Protein AF-A0A0U5GLT9-F1 (afdb_monomer)

Secondary structure (DSSP, 8-state):
-------PPPPPSSEEEEEEEEEHHHHTTT-TTS-TTHHHHHHHHHHTT-EEEE-SSB--SS-SS--BEEETT--HHHHHHHHHHHGGG--SEEEEE--HHHHHHT-SGGGHHHHHHHHHHHHHHHSTT-EEEEEPPPP-SSSHHHHHHHHHHHHHHHHHHHHTT-SEEEE--TTT--GGGBSSSSPBPHHHHHHHHHHHHHHHHHHHHTT-----SSS---B---TTPPPPTTTTTT-EEEEEE--S----S-B--EEEEEEEEEEEEES--TTTEEEE--S-GGG--GGG--PEEEEEETTTEEEEE-B-SSS-B---EEE--SS---GGGEEEE-SSSSSSPEEEEE-TTS-EEEEEEEEEETTEEEEEEEEEEE----TT--TTTEEEE--SSSSSPEEEEE-TTS-EEEEEEESSSSSSSTTTT-EEEEEEEEE---S---GGGEEEE-SSSSSS-EEEEE-TT--EEEEE------TT------EEEEEEE---SSTTGGGTEEEE--S--STTPPEEEEEEEEEEEE-TTSSEEEEEEEEEEEE--B-SS--GGGGEEEE-SSSSSSPEEEEE-TT-EEEEEEE-SSTT-EEEEEEEEEE--S-GGGEEEE-SSSSSSPEEEEE-TTT--EEEEEE--BTTTTB--EEEEEE--TT---TT-B-SSTT-BSEEEE-SSSSSS-EEEEE-TTS-EEEEEE-STT-EEEEEEEE---S--GGGS-GGGGB--TT-S------SS-----S---PPPEEEE-TTT--EEEEEEEEEPPTT--BTTBSEEEEEPSS-SB--SS-GGGEE---TTSSSS--EEEE-TTT-EEEEE----TTTTSBPPPPSS-TTS-----S--PPPP-----EEEEEESHHHHTTTS--PBP-SSS-TTSTT--BTTSHHHHHHHS-GGGTT--EEE---TT--GGGGTS-SSS--HHHHHHHTTHHHHEEEEEEE-STTTTTHHHHHIIIIIS---HHHHHHHHHHHHHHHT-HHHHHHHHHHHHHHHHHHHHHHHHTT----EEEEEPPPP-B--SSSTTTT--SSSSS---HHHHHHHHHHHHHHHHHHHHHHHHHHTSTTS--SEEEE--GGGGTTSSBT-TT--TTTSSS-------

Radius of gyration: 44.69 Å; Cα contacts (8 Å, |Δi|>4): 2788; chains: 1; bounding box: 114×71×131 Å

Organism: Aspergillus calidoustus (NCBI:txid454130)

Mean predicted aligned error: 18.17 Å

Foldseek 3Di:
DDDDDDFQDAADPAAQAEAQFEACQSQQPPEPFRQQLNQQLVLQCLLNRHHYAYFFLDATGPFFRRHYHYHYLDALQRSLLRVLLTCLLQGLEYEDDHHVSCQLVVNPLVCLLVSNLVSVVVSCVSRPLRAYEYEQAAAFQRGRLSSLSSSVSVVVSQVVCVVVVHRYFYLYRHQQDDPVQPPHRGYGYSSSSLSSSVSVNLRVVVSVVVVSGDHGPDPDWFHGDDQFDAFAAPFLVVDWFFAAPFDFDFQAAWDWDWDFPFWFDKDKDQDDQLLFKAWWQQAAVVPDALLFTFTWIKGQDQVPAIWTFPAPQARDTHDIDGACLVDRADSLQWDWFQAQQPNTIWTWGQDFLGWIWTWDWPHDDVRHTDTHTPGTQGDRPDDPFGSLQWAWWAQQFSRHIWTWGADQQGFIWIWDFAFNARGQDVVRRHNTHTQGGLDDGPRPGDSLQWHFFQQAQQRGTWIWGQDQQRWIWTWDFAQAKDAQHRRGPTHGPGTNGPGNRDGNQSSQWHWIQRHDEDSRGTKIWGFDWAWPAADVVRRIMIITTTRIIHIHMHTPSAAQQLQWDWAQQALSLFTWIWGADQQGWIFTFAFSSDPNHGPPHTDTQDGDRHGPLQWAWAAQPQPRHTWIWGADQQWRFIWIWDWDQDPVVRHTDTDTDGGFQQNDTERQGAGSGSQRGQWFWADAALSRHTWTWGAHQQGFIWTWGRPDGNDTHGQGTADGGPRDGRSLQENQLGHYDLQPADDDDDPDDDDDDSDDPSHHWHKGAAQRGRQIWIWDWPHADDPPDDDVNHRTDTHTDPGGSYGGPIGSNQWHFTRSSSSSHTWIKGQRGNRRGMMTSGSGDPPSIHHHTDRPDDSSDNSDSPPPSASDDDDQDFAEEEEEECQQLAAQLAADQDADPQHVPSQQVRGCSGPQNVVCVVDPRNPPHHYHYNYGYLDALCLCPDCDVHHRVPVVCLVVVVLQRHQEYEYEHDCNVLPVVQLCVAQAPDADDPVSNVVSLVSSVVLLPDPVSLVSLLVSVQVVQSSSQSSNVSVVHHAYAYEYEQDAQQADQPDQQQQQPGHHDHDGCGSVNSVSSRVSSVSVLVSNVVSQVVNLPPNSHGHRYHYDYCHVVCVVQHDPDDPDHPVSHSDNNPDDPD

pLDDT: mean 83.22, std 15.91, range [21.92, 98.5]

Structure (mmCIF, N/CA/C/O backbone):
data_AF-A0A0U5GLT9-F1
#
_entry.id   AF-A0A0U5GLT9-F1
#
loop_
_atom_site.group_PDB
_atom_site.id
_atom_site.type_symbol
_atom_site.label_atom_id
_atom_site.label_alt_id
_atom_site.label_comp_id
_atom_site.label_asym_id
_atom_site.label_entity_id
_atom_site.label_seq_id
_atom_site.pdbx_PDB_ins_code
_atom_site.Cartn_x
_atom_site.Cartn_y
_atom_site.Cartn_z
_atom_site.occupancy
_atom_site.B_iso_or_equiv
_atom_site.auth_seq_id
_atom_site.auth_comp_id
_atom_site.auth_asym_id
_atom_site.auth_atom_id
_atom_site.pdbx_PDB_model_num
ATOM 1 N N . MET A 1 1 ? -8.173 -31.165 63.474 1.00 35.00 1 MET A N 1
ATOM 2 C CA . MET A 1 1 ? -7.599 -31.506 62.150 1.00 35.00 1 MET A CA 1
ATOM 3 C C . MET A 1 1 ? -6.670 -30.374 61.739 1.00 35.00 1 MET A C 1
ATOM 5 O O . MET A 1 1 ? -6.912 -29.255 62.174 1.00 35.00 1 MET A O 1
ATOM 9 N N . ALA A 1 2 ? -5.598 -30.648 60.994 1.00 28.53 2 ALA A N 1
ATOM 10 C CA . ALA A 1 2 ? -4.694 -29.594 60.529 1.00 28.53 2 ALA A CA 1
ATOM 11 C C . ALA A 1 2 ? -5.322 -28.834 59.350 1.00 28.53 2 ALA A C 1
ATOM 13 O O . ALA A 1 2 ? -5.923 -29.456 58.476 1.00 28.53 2 ALA A O 1
ATOM 14 N N . LEU A 1 3 ? -5.183 -27.508 59.335 1.00 31.61 3 LEU A N 1
ATOM 15 C CA . LEU A 1 3 ? -5.606 -26.673 58.211 1.00 31.61 3 LEU A CA 1
ATOM 16 C C . LEU A 1 3 ? -4.652 -26.891 57.033 1.00 31.61 3 LEU A C 1
ATOM 18 O O . LEU A 1 3 ? -3.442 -26.699 57.164 1.00 31.61 3 LEU A O 1
ATOM 22 N N . TRP A 1 4 ? -5.200 -27.289 55.887 1.00 27.23 4 TRP A N 1
ATOM 23 C CA . TRP A 1 4 ? -4.449 -27.386 54.641 1.00 27.23 4 TRP A CA 1
ATOM 24 C C . TRP A 1 4 ? -4.250 -25.972 54.091 1.00 27.23 4 TRP A C 1
ATOM 26 O O . TRP A 1 4 ? -5.221 -25.312 53.725 1.00 27.23 4 TRP A O 1
ATOM 36 N N . LYS A 1 5 ? -3.004 -25.486 54.061 1.00 27.94 5 LYS A N 1
ATOM 37 C CA . LYS A 1 5 ? -2.667 -24.307 53.257 1.00 27.94 5 LYS A CA 1
ATOM 38 C C . LYS A 1 5 ? -2.702 -24.725 51.784 1.00 27.94 5 LYS A C 1
ATOM 40 O O . LYS A 1 5 ? -1.971 -25.660 51.448 1.00 27.94 5 LYS A O 1
ATOM 45 N N . PRO A 1 6 ? -3.473 -24.057 50.911 1.00 33.41 6 PRO A N 1
ATOM 46 C CA . PRO A 1 6 ? -3.275 -24.199 49.478 1.00 33.41 6 PRO A CA 1
ATOM 47 C C . PRO A 1 6 ? -1.854 -23.743 49.128 1.00 33.41 6 PRO A C 1
ATOM 49 O O . PRO A 1 6 ? -1.388 -22.717 49.627 1.00 33.41 6 PRO A O 1
ATOM 52 N N . GLY A 1 7 ? -1.166 -24.506 48.281 1.00 35.19 7 GLY A N 1
ATOM 53 C CA . GLY A 1 7 ? -0.132 -23.924 47.426 1.00 35.19 7 GLY A CA 1
ATOM 54 C C . GLY A 1 7 ? -0.785 -23.180 46.252 1.00 35.19 7 GLY A C 1
ATOM 55 O O . GLY A 1 7 ? -2.015 -23.214 46.134 1.00 35.19 7 GLY A O 1
ATOM 56 N N . PRO A 1 8 ? 0.004 -22.557 45.359 1.00 40.41 8 PRO A N 1
ATOM 57 C CA . PRO A 1 8 ? -0.524 -22.091 44.079 1.00 40.41 8 PRO A CA 1
ATOM 58 C C . PRO A 1 8 ? -1.245 -23.242 43.361 1.00 40.41 8 PRO A C 1
ATOM 60 O O . PRO A 1 8 ? -0.797 -24.395 43.405 1.00 40.41 8 PRO A O 1
ATOM 63 N N . ARG A 1 9 ? -2.389 -22.940 42.734 1.00 54.72 9 ARG A N 1
ATOM 64 C CA . ARG A 1 9 ? -3.133 -23.918 41.925 1.00 54.72 9 ARG A CA 1
ATOM 65 C C . ARG A 1 9 ? -2.285 -24.372 40.730 1.00 54.72 9 ARG A C 1
ATOM 67 O O . ARG A 1 9 ? -1.346 -23.693 40.321 1.00 54.72 9 ARG A O 1
ATOM 74 N N . ALA A 1 10 ? -2.620 -25.538 40.179 1.00 55.78 10 ALA A N 1
ATOM 75 C CA . ALA A 1 10 ? -2.055 -25.962 38.902 1.00 55.78 10 ALA A CA 1
ATOM 76 C C . ALA A 1 10 ? -2.399 -24.925 37.819 1.00 55.78 10 ALA A C 1
ATOM 78 O O . ALA A 1 10 ? -3.479 -24.339 37.859 1.00 55.78 10 ALA A O 1
ATOM 79 N N . ALA A 1 11 ? -1.478 -24.697 36.881 1.00 65.00 11 ALA A N 1
ATOM 80 C CA . ALA A 1 11 ? -1.691 -23.733 35.810 1.00 65.00 11 ALA A CA 1
ATOM 81 C C . ALA A 1 11 ? -2.853 -24.167 34.904 1.00 65.00 11 ALA A C 1
ATOM 83 O O . ALA A 1 11 ? -2.929 -25.331 34.501 1.00 65.00 11 ALA A O 1
ATOM 84 N N . GLU A 1 12 ? -3.733 -23.223 34.582 1.00 78.44 12 GLU A N 1
ATOM 85 C CA . GLU A 1 12 ? -4.869 -23.455 33.695 1.00 78.44 12 GLU A CA 1
ATOM 86 C C . GLU A 1 12 ? -4.432 -23.659 32.240 1.00 78.44 12 GLU A C 1
ATOM 88 O O . GLU A 1 12 ? -3.378 -23.198 31.796 1.00 78.44 12 GLU A O 1
ATOM 93 N N . SER A 1 13 ? -5.258 -24.387 31.488 1.00 72.38 13 SER A N 1
ATOM 94 C CA . SER A 1 13 ? -4.869 -24.953 30.184 1.00 72.38 13 SER A CA 1
ATOM 95 C C . SER A 1 13 ? -4.746 -23.956 29.019 1.00 72.38 13 SER A C 1
ATOM 97 O O . SER A 1 13 ? -4.311 -24.357 27.941 1.00 72.38 13 SER A O 1
ATOM 99 N N . PHE A 1 14 ? -5.112 -22.682 29.206 1.00 78.62 14 PHE A N 1
ATOM 100 C CA . PHE A 1 14 ? -5.028 -21.631 28.184 1.00 78.62 14 PHE A CA 1
ATOM 101 C C . PHE A 1 14 ? -4.945 -20.218 28.790 1.00 78.62 14 PHE A C 1
ATOM 103 O O . PHE A 1 14 ? -5.302 -19.993 29.948 1.00 78.62 14 PHE A O 1
ATOM 110 N N . THR A 1 15 ? -4.512 -19.247 27.981 1.00 81.00 15 THR A N 1
ATOM 111 C CA . THR A 1 15 ? -4.434 -17.822 28.352 1.00 81.00 15 THR A CA 1
ATOM 112 C C . THR A 1 15 ? -5.790 -17.121 28.309 1.00 81.00 15 THR A C 1
ATOM 114 O O . THR A 1 15 ? -6.512 -17.181 27.311 1.00 81.00 15 THR A O 1
ATOM 117 N N . LEU A 1 16 ? -6.110 -16.376 29.370 1.00 86.75 16 LEU A N 1
ATOM 118 C CA . LEU A 1 16 ? -7.156 -15.358 29.349 1.00 86.75 16 LEU A CA 1
ATOM 119 C C . LEU A 1 16 ? -6.616 -14.114 28.639 1.00 86.75 16 LEU A C 1
ATOM 121 O O . LEU A 1 16 ? -5.822 -13.357 29.199 1.00 86.75 16 LEU A O 1
ATOM 125 N N . ARG A 1 17 ? -7.052 -13.910 27.397 1.00 86.50 17 ARG A N 1
ATOM 126 C CA . ARG A 1 17 ? -6.839 -12.682 26.640 1.00 86.50 17 ARG A CA 1
ATOM 127 C C . ARG A 1 17 ? -7.994 -11.732 26.930 1.00 86.50 17 ARG A C 1
ATOM 129 O O . ARG A 1 17 ? -9.075 -11.858 26.354 1.00 86.50 17 ARG A O 1
ATOM 136 N N . ILE A 1 18 ? -7.763 -10.830 27.876 1.00 92.75 18 ILE A N 1
ATOM 137 C CA . ILE A 1 18 ? -8.795 -9.972 28.456 1.00 92.75 18 ILE A CA 1
ATOM 138 C C . ILE A 1 18 ? -8.771 -8.614 27.757 1.00 92.75 18 ILE A C 1
ATOM 140 O O . ILE A 1 18 ? -7.726 -7.978 27.713 1.00 92.75 18 ILE A O 1
ATOM 144 N N . LEU A 1 19 ? -9.916 -8.142 27.261 1.00 93.50 19 LEU A N 1
ATOM 145 C CA . LEU A 1 19 ? -10.110 -6.768 26.781 1.00 93.50 19 LEU A CA 1
ATOM 146 C C . LEU A 1 19 ? -10.886 -5.958 27.836 1.00 93.50 19 LEU A C 1
ATOM 148 O O . LEU A 1 19 ? -12.110 -6.099 27.919 1.00 93.50 19 LEU A O 1
ATOM 152 N N . PRO A 1 20 ? -10.226 -5.113 28.652 1.00 96.94 20 PRO A N 1
ATOM 153 C CA . PRO A 1 20 ? -10.898 -4.126 29.488 1.00 96.94 20 PRO A CA 1
ATOM 154 C C . PRO A 1 20 ? -11.424 -2.994 28.596 1.00 96.94 20 PRO A C 1
ATOM 156 O O . PRO A 1 20 ? -10.650 -2.149 28.154 1.00 96.94 20 PRO A O 1
ATOM 159 N N . LEU A 1 21 ? -12.730 -2.972 28.328 1.00 97.38 21 LEU A N 1
ATOM 160 C CA . LEU A 1 21 ? -13.410 -2.029 27.436 1.00 97.38 21 LEU A CA 1
ATOM 161 C C . LEU A 1 21 ? -14.238 -1.009 28.234 1.00 97.38 21 LEU A C 1
ATOM 163 O O . LEU A 1 21 ? -14.984 -1.368 29.151 1.00 97.38 21 LEU A O 1
ATOM 167 N N . GLY A 1 22 ? -14.129 0.280 27.914 1.00 96.62 22 GLY A N 1
ATOM 168 C CA . GLY A 1 22 ? -14.911 1.308 28.597 1.00 96.62 22 GLY A CA 1
ATOM 169 C C . GLY A 1 22 ? -14.355 2.723 28.515 1.00 96.62 22 GLY A C 1
ATOM 170 O O . GLY A 1 22 ? -13.740 3.124 27.531 1.00 96.62 22 GLY A O 1
ATOM 171 N N . ALA A 1 23 ? -14.585 3.484 29.585 1.00 93.69 23 ALA A N 1
ATOM 172 C CA . ALA A 1 23 ? -14.160 4.877 29.697 1.00 93.69 23 ALA A CA 1
ATOM 173 C C . ALA A 1 23 ? -13.029 5.083 30.735 1.00 93.69 23 ALA A C 1
ATOM 175 O O . ALA A 1 23 ? -12.258 4.166 31.021 1.00 93.69 23 ALA A O 1
ATOM 176 N N . SER A 1 24 ? -12.947 6.276 31.336 1.00 93.94 24 SER A N 1
ATOM 177 C CA . SER A 1 24 ? -11.964 6.671 32.366 1.00 93.94 24 SER A CA 1
ATOM 178 C C . SER A 1 24 ? -11.866 5.712 33.565 1.00 93.94 24 SER A C 1
ATOM 180 O O . SER A 1 24 ? -10.784 5.533 34.121 1.00 93.94 24 SER A O 1
ATOM 182 N N . ILE A 1 25 ? -12.965 5.052 33.946 1.00 96.44 25 ILE A N 1
ATOM 183 C CA . ILE A 1 25 ? -12.988 4.042 35.022 1.00 96.44 25 ILE A CA 1
ATOM 184 C C . ILE A 1 25 ? -12.259 2.749 34.591 1.00 96.44 25 ILE A C 1
ATOM 186 O O . ILE A 1 25 ? -11.586 2.116 35.401 1.00 96.44 25 ILE A O 1
ATOM 190 N N . THR A 1 26 ? -12.332 2.372 33.310 1.00 96.44 26 THR A N 1
ATOM 191 C CA . THR A 1 26 ? -11.579 1.235 32.747 1.00 96.44 26 THR A CA 1
ATOM 192 C C . THR A 1 26 ? -10.105 1.572 32.533 1.00 96.44 26 THR A C 1
ATOM 194 O O . THR A 1 26 ? -9.247 0.718 32.741 1.00 96.44 26 THR A O 1
ATOM 197 N N . GLU A 1 27 ? -9.787 2.816 32.175 1.00 90.06 27 GLU A N 1
ATOM 198 C CA . GLU A 1 27 ? -8.405 3.306 32.179 1.00 90.06 27 GLU A CA 1
ATOM 199 C C . GLU A 1 27 ? -7.783 3.234 33.584 1.00 90.06 27 GLU A C 1
ATOM 201 O O . GLU A 1 27 ? -6.664 2.746 33.731 1.00 90.06 27 GLU A O 1
ATOM 206 N N . GLY A 1 28 ? -8.527 3.652 34.614 1.00 92.06 28 GLY A N 1
ATOM 207 C CA . GLY A 1 28 ? -8.044 3.759 35.993 1.00 92.06 28 GLY A CA 1
ATOM 208 C C . GLY A 1 28 ? -7.800 5.198 36.452 1.00 92.06 28 GLY A C 1
ATOM 209 O O . GLY A 1 28 ? -6.969 5.435 37.331 1.00 92.06 28 GLY A O 1
ATOM 210 N N . TYR A 1 29 ? -8.503 6.170 35.865 1.00 91.19 29 TYR A N 1
ATOM 211 C CA . TYR A 1 29 ? -8.381 7.585 36.210 1.00 91.19 29 TYR A CA 1
ATOM 212 C C . TYR A 1 29 ? -8.633 7.838 37.711 1.00 91.19 29 TYR A C 1
ATOM 214 O O . TYR A 1 29 ? -9.464 7.178 38.336 1.00 91.19 29 TYR A O 1
ATOM 222 N N . LEU A 1 30 ? -7.877 8.782 38.279 1.00 89.56 30 LEU A N 1
ATOM 223 C CA . LEU A 1 30 ? -7.753 9.098 39.713 1.00 89.56 30 LEU A CA 1
ATOM 224 C C . LEU A 1 30 ? -7.191 8.002 40.647 1.00 89.56 30 LEU A C 1
ATOM 226 O O . LEU A 1 30 ? -6.894 8.334 41.793 1.00 89.56 30 LEU A O 1
ATOM 230 N N . SER A 1 31 ? -6.944 6.764 40.194 1.00 92.06 31 SER A N 1
ATOM 231 C CA . SER A 1 31 ? -6.173 5.799 41.006 1.00 92.06 31 SER A CA 1
ATOM 232 C C . SER A 1 31 ? -4.718 6.244 41.181 1.00 92.06 31 SER A C 1
ATOM 234 O O . SER A 1 31 ? -4.129 6.828 40.266 1.00 92.06 31 SER A O 1
ATOM 236 N N . SER A 1 32 ? -4.114 5.953 42.336 1.00 89.00 32 SER A N 1
ATOM 237 C CA . SER A 1 32 ? -2.774 6.456 42.684 1.00 89.00 32 SER A CA 1
ATOM 238 C C . SER A 1 32 ? -1.643 5.905 41.810 1.00 89.00 32 SER A C 1
ATOM 240 O O . SER A 1 32 ? -0.607 6.558 41.679 1.00 89.00 32 SER A O 1
ATOM 242 N N . ASP A 1 33 ? -1.839 4.745 41.173 1.00 82.50 33 ASP A N 1
ATOM 243 C CA . ASP A 1 33 ? -0.894 4.165 40.212 1.00 82.50 33 ASP A CA 1
ATOM 244 C C . ASP A 1 33 ? -1.360 4.238 38.744 1.00 82.50 33 ASP A C 1
ATOM 246 O O . ASP A 1 33 ? -0.608 3.860 37.841 1.00 82.50 33 ASP A O 1
ATOM 250 N N . GLY A 1 34 ? -2.558 4.772 38.485 1.00 86.00 34 GLY A N 1
ATOM 251 C CA . GLY A 1 34 ? -3.136 4.939 37.149 1.00 86.00 34 GLY A CA 1
ATOM 252 C C . GLY A 1 34 ? -3.635 3.652 36.479 1.00 86.00 34 GLY A C 1
ATOM 253 O O . GLY A 1 34 ? -3.912 3.683 35.283 1.00 86.00 34 GLY A O 1
ATOM 254 N N . THR A 1 35 ? -3.721 2.522 37.192 1.00 85.75 35 THR A N 1
ATOM 255 C CA . THR A 1 35 ? -4.189 1.230 36.636 1.00 85.75 35 THR A CA 1
ATOM 256 C C . THR A 1 35 ? -5.628 0.870 37.018 1.00 85.75 35 THR A C 1
ATOM 258 O O . THR A 1 35 ? -6.233 -0.025 36.415 1.00 85.75 35 THR A O 1
ATOM 261 N N . GLY A 1 36 ? -6.196 1.554 38.016 1.00 93.25 36 GLY A N 1
ATOM 262 C CA . GLY A 1 36 ? -7.536 1.287 38.529 1.00 93.25 36 GLY A CA 1
ATOM 263 C C . GLY A 1 36 ? -7.689 -0.146 39.041 1.00 93.25 36 GLY A C 1
ATOM 264 O O . GLY A 1 36 ? -6.927 -0.618 39.883 1.00 93.25 36 GLY A O 1
ATOM 265 N N . TYR A 1 37 ? -8.693 -0.865 38.535 1.00 95.25 37 TYR A N 1
ATOM 266 C CA . TYR A 1 37 ? -8.930 -2.259 38.926 1.00 95.25 37 TYR A CA 1
ATOM 267 C C . TYR A 1 37 ? -7.994 -3.263 38.230 1.00 95.25 37 TYR A C 1
ATOM 269 O O . TYR A 1 37 ? -7.863 -4.396 38.701 1.00 95.25 37 TYR A O 1
ATOM 277 N N . ARG A 1 38 ? -7.375 -2.890 37.097 1.00 94.38 38 ARG A N 1
ATOM 278 C CA . ARG A 1 38 ? -6.793 -3.841 36.128 1.00 94.38 38 ARG A CA 1
ATOM 279 C C . ARG A 1 38 ? -5.631 -4.643 36.718 1.00 94.38 38 ARG A C 1
ATOM 281 O O . ARG A 1 38 ? -5.591 -5.864 36.569 1.00 94.38 38 ARG A O 1
ATOM 288 N N . LYS A 1 39 ? -4.752 -3.982 37.471 1.00 89.69 39 LYS A N 1
ATOM 289 C CA . LYS A 1 39 ? -3.582 -4.587 38.127 1.00 89.69 39 LYS A CA 1
ATOM 290 C C . LYS A 1 39 ? -3.950 -5.592 39.214 1.00 89.69 39 LYS A C 1
ATOM 292 O O . LYS A 1 39 ? -3.444 -6.712 39.218 1.00 89.69 39 LYS A O 1
ATOM 297 N N . LEU A 1 40 ? -4.870 -5.220 40.106 1.00 91.38 40 LEU A N 1
ATOM 298 C CA . LEU A 1 40 ? -5.331 -6.097 41.187 1.00 91.38 40 LEU A CA 1
ATOM 299 C C . LEU A 1 40 ? -6.128 -7.294 40.648 1.00 91.38 40 LEU A C 1
ATOM 301 O O . LEU A 1 40 ? -5.962 -8.409 41.139 1.00 91.38 40 LEU A O 1
ATOM 305 N N . LEU A 1 41 ? -6.933 -7.082 39.601 1.00 93.94 41 LEU A N 1
ATOM 306 C CA . LEU A 1 41 ? -7.627 -8.156 38.893 1.00 93.94 41 LEU A CA 1
ATOM 307 C C . LEU A 1 41 ? -6.636 -9.134 38.244 1.00 93.94 41 LEU A C 1
ATOM 309 O O . LEU A 1 41 ? -6.763 -10.344 38.435 1.00 93.94 41 LEU A O 1
ATOM 313 N N . ARG A 1 42 ? -5.619 -8.626 37.528 1.00 89.06 42 ARG A N 1
ATOM 314 C CA . ARG A 1 42 ? -4.577 -9.466 36.919 1.00 89.06 42 ARG A CA 1
ATOM 315 C C . ARG A 1 42 ? -3.831 -10.282 37.972 1.00 89.06 42 ARG A C 1
ATOM 317 O O . ARG A 1 42 ? -3.717 -11.494 37.813 1.00 89.06 42 ARG A O 1
ATOM 324 N N . ALA A 1 43 ? -3.386 -9.651 39.059 1.00 84.56 43 ALA A N 1
ATOM 325 C CA . ALA A 1 43 ? -2.700 -10.337 40.153 1.00 84.56 43 ALA A CA 1
ATOM 326 C C . ALA A 1 43 ? -3.549 -11.478 40.748 1.00 84.56 43 ALA A C 1
ATOM 328 O O . ALA A 1 43 ? -3.034 -12.572 40.967 1.00 84.56 43 ALA A O 1
ATOM 329 N N . GLN A 1 44 ? -4.860 -11.272 40.934 1.00 89.44 44 GLN A N 1
ATOM 330 C CA . GLN A 1 44 ? -5.749 -12.310 41.467 1.00 89.44 44 GLN A CA 1
ATOM 331 C C . GLN A 1 44 ? -5.901 -13.498 40.507 1.00 89.44 44 GLN A C 1
ATOM 333 O O . GLN A 1 44 ? -5.864 -14.650 40.941 1.00 89.44 44 GLN A O 1
ATOM 338 N N . LEU A 1 45 ? -6.042 -13.227 39.205 1.00 89.50 45 LEU A N 1
ATOM 339 C CA . LEU A 1 45 ? -6.142 -14.255 38.166 1.00 89.50 45 LEU A CA 1
ATOM 340 C C . LEU A 1 45 ? -4.848 -15.082 38.067 1.00 89.50 45 LEU A C 1
ATOM 342 O O . LEU A 1 45 ? -4.918 -16.310 38.004 1.00 89.50 45 LEU A O 1
ATOM 346 N N . ARG A 1 46 ? -3.679 -14.427 38.137 1.00 83.25 46 ARG A N 1
ATOM 347 C CA . ARG A 1 46 ? -2.362 -15.090 38.185 1.00 83.25 46 ARG A CA 1
ATOM 348 C C . ARG A 1 46 ? -2.214 -15.962 39.428 1.00 83.25 46 ARG A C 1
ATOM 350 O O . ARG A 1 46 ? -1.866 -17.134 39.304 1.00 83.25 46 ARG A O 1
ATOM 357 N N . HIS A 1 47 ? -2.564 -15.438 40.605 1.00 79.38 47 HIS A N 1
ATOM 358 C CA . HIS A 1 47 ? -2.552 -16.193 41.862 1.00 79.38 47 HIS A CA 1
ATOM 359 C C . HIS A 1 47 ? -3.464 -17.434 41.824 1.00 79.38 47 HIS A C 1
ATOM 361 O O . HIS A 1 47 ? -3.150 -18.479 42.396 1.00 79.38 47 HIS A O 1
ATOM 367 N N . ALA A 1 48 ? -4.582 -17.347 41.099 1.00 81.56 48 ALA A N 1
ATOM 368 C CA . ALA A 1 48 ? -5.515 -18.451 40.913 1.00 81.56 48 ALA A CA 1
ATOM 369 C C . ALA A 1 48 ? -5.063 -19.526 39.902 1.00 81.56 48 ALA A C 1
ATOM 371 O O . ALA A 1 48 ? -5.720 -20.566 39.836 1.00 81.56 48 ALA A O 1
ATOM 372 N N . GLY A 1 49 ? -3.973 -19.303 39.156 1.00 77.81 49 GLY A N 1
ATOM 373 C CA . GLY A 1 49 ? -3.400 -20.255 38.192 1.00 77.81 49 GLY A CA 1
ATOM 374 C C . GLY A 1 49 ? -3.590 -19.905 36.709 1.00 77.81 49 GLY A C 1
ATOM 375 O O . GLY A 1 49 ? -3.158 -20.679 35.855 1.00 77.81 49 GLY A O 1
ATOM 376 N N . TRP A 1 50 ? -4.201 -18.767 36.362 1.00 82.62 50 TRP A N 1
ATOM 377 C CA . TRP A 1 50 ? -4.411 -18.386 34.959 1.00 82.62 50 TRP A CA 1
ATOM 378 C C . TRP A 1 50 ? -3.165 -17.772 34.313 1.00 82.62 50 TRP A C 1
ATOM 380 O O . TRP A 1 50 ? -2.518 -16.897 34.888 1.00 82.62 50 TRP A O 1
ATOM 390 N N . LYS A 1 51 ? -2.901 -18.130 33.052 1.00 77.69 51 LYS A N 1
ATOM 391 C CA . LYS A 1 51 ? -2.172 -17.247 32.129 1.00 77.69 51 LYS A CA 1
ATOM 392 C C . LYS A 1 51 ? -3.068 -16.050 31.780 1.00 77.69 51 LYS A C 1
ATOM 394 O O . LYS A 1 51 ? -4.268 -16.238 31.570 1.00 77.69 51 LYS A O 1
ATOM 399 N N . VAL A 1 52 ? -2.526 -14.832 31.739 1.00 79.62 52 VAL A N 1
ATOM 400 C CA . VAL A 1 52 ? -3.300 -13.595 31.524 1.00 79.62 52 VAL A CA 1
ATOM 401 C C . VAL A 1 52 ? -2.525 -12.619 30.645 1.00 79.62 52 VAL A C 1
ATOM 403 O O . VAL A 1 52 ? -1.387 -12.279 30.955 1.00 79.62 52 VAL A O 1
ATOM 406 N N . ASN A 1 53 ? -3.184 -12.131 29.599 1.00 74.06 53 ASN A N 1
ATOM 407 C CA . ASN A 1 53 ? -2.684 -11.096 28.701 1.00 74.06 53 ASN A CA 1
ATOM 408 C C . ASN A 1 53 ? -3.797 -10.058 28.486 1.00 74.06 53 ASN A C 1
ATOM 410 O O . ASN A 1 53 ? -4.819 -10.378 27.869 1.00 74.06 53 ASN A O 1
ATOM 414 N N . MET A 1 54 ? -3.623 -8.831 28.967 1.00 80.75 54 MET A N 1
ATOM 415 C CA . MET A 1 54 ? -4.538 -7.729 28.677 1.00 80.75 54 MET A CA 1
ATOM 416 C C . MET A 1 54 ? -4.344 -7.259 27.227 1.00 80.75 54 MET A C 1
ATOM 418 O O . MET A 1 54 ? -3.250 -7.307 26.668 1.00 80.75 54 MET A O 1
ATOM 422 N N . VAL A 1 55 ? -5.419 -6.814 26.581 1.00 75.12 55 VAL A N 1
ATOM 423 C CA . VAL A 1 55 ? -5.392 -6.275 25.213 1.00 75.12 55 VAL A CA 1
ATOM 424 C C . VAL A 1 55 ? -6.216 -4.998 25.095 1.00 75.12 55 VAL A C 1
ATOM 426 O O . VAL A 1 55 ? -7.014 -4.663 25.970 1.00 75.12 55 VAL A O 1
ATOM 429 N N . GLY A 1 56 ? -5.979 -4.277 24.002 1.00 70.38 56 GLY A N 1
ATOM 430 C CA . GLY A 1 56 ? -6.531 -2.960 23.703 1.00 70.38 56 GLY A CA 1
ATOM 431 C C . GLY A 1 56 ? -5.439 -2.006 23.214 1.00 70.38 56 GLY A C 1
ATOM 432 O O . GLY A 1 56 ? -4.246 -2.290 23.365 1.00 70.38 56 GLY A O 1
ATOM 433 N N . SER A 1 57 ? -5.849 -0.900 22.598 1.00 63.97 57 SER A N 1
ATOM 434 C CA . SER A 1 57 ? -4.968 0.079 21.953 1.00 63.97 57 SER A CA 1
ATOM 435 C C . SER A 1 57 ? -4.226 0.982 22.954 1.00 63.97 57 SER A C 1
ATOM 437 O O . SER A 1 57 ? -3.089 1.400 22.712 1.00 63.97 57 SER A O 1
ATOM 439 N N . MET A 1 58 ? -4.838 1.233 24.115 1.00 71.06 58 MET A N 1
ATOM 440 C CA . MET A 1 58 ? -4.353 2.151 25.147 1.00 71.06 58 MET A CA 1
ATOM 441 C C . MET A 1 58 ? -3.519 1.408 26.200 1.00 71.06 58 MET A C 1
ATOM 443 O O . MET A 1 58 ? -3.737 0.225 26.456 1.00 71.06 58 MET A O 1
ATOM 447 N N . ALA A 1 59 ? -2.563 2.092 26.842 1.00 75.00 59 ALA A N 1
ATOM 448 C CA . ALA A 1 59 ? -1.649 1.465 27.808 1.00 75.00 59 ALA A CA 1
ATOM 449 C C . ALA A 1 59 ? -1.239 2.402 28.963 1.00 75.00 59 ALA A C 1
ATOM 451 O O . ALA A 1 59 ? -0.073 2.802 29.081 1.00 75.00 59 ALA A O 1
ATOM 452 N N . HIS A 1 60 ? -2.193 2.757 29.828 1.00 74.50 60 HIS A N 1
ATOM 453 C CA . HIS A 1 60 ? -1.974 3.660 30.968 1.00 74.50 60 HIS A CA 1
ATOM 454 C C . HIS A 1 60 ? -1.678 2.936 32.290 1.00 74.50 60 HIS A C 1
ATOM 456 O O . HIS A 1 60 ? -2.099 1.796 32.505 1.00 74.50 60 HIS A O 1
ATOM 462 N N . GLY A 1 61 ? -0.999 3.648 33.195 1.00 75.31 61 GLY A N 1
ATOM 463 C CA . GLY A 1 61 ? -0.735 3.226 34.571 1.00 75.31 61 GLY A CA 1
ATOM 464 C C . GLY A 1 61 ? 0.549 2.419 34.778 1.00 75.31 61 GLY A C 1
ATOM 465 O O . GLY A 1 61 ? 1.230 2.019 33.833 1.00 75.31 61 GLY A O 1
ATOM 466 N N . HIS A 1 62 ? 0.877 2.192 36.049 1.00 78.12 62 HIS A N 1
ATOM 467 C CA . HIS A 1 62 ? 2.054 1.453 36.505 1.00 78.12 62 HIS A CA 1
ATOM 468 C C . HIS A 1 62 ? 1.725 -0.029 36.732 1.00 78.12 62 HIS A C 1
ATOM 470 O O . HIS A 1 62 ? 1.700 -0.493 37.873 1.00 78.12 62 HIS A O 1
ATOM 476 N N . MET A 1 63 ? 1.473 -0.775 35.657 1.00 75.06 63 MET A N 1
ATOM 477 C CA . MET A 1 63 ? 1.528 -2.242 35.678 1.00 75.06 63 MET A CA 1
ATOM 478 C C . MET A 1 63 ? 2.292 -2.773 34.463 1.00 75.06 63 MET A C 1
ATOM 480 O O . MET A 1 63 ? 2.445 -2.041 33.483 1.00 75.06 63 MET A O 1
ATOM 484 N N . SER A 1 64 ? 2.774 -4.015 34.512 1.00 67.38 64 SER A N 1
ATOM 485 C CA . SER A 1 64 ? 3.513 -4.611 33.386 1.00 67.38 64 SER A CA 1
ATOM 486 C C . SER A 1 64 ? 2.633 -4.806 32.148 1.00 67.38 64 SER A C 1
ATOM 488 O O . SER A 1 64 ? 2.916 -4.270 31.081 1.00 67.38 64 SER A O 1
ATOM 490 N N . ASP A 1 65 ? 1.531 -5.538 32.312 1.00 69.69 65 ASP A N 1
ATOM 491 C CA . ASP A 1 65 ? 0.569 -5.902 31.262 1.00 69.69 65 ASP A CA 1
ATOM 492 C C . ASP A 1 65 ? -0.569 -4.866 31.221 1.00 69.69 65 ASP A C 1
ATOM 494 O O . ASP A 1 65 ? -1.714 -5.110 31.608 1.00 69.69 65 ASP A O 1
ATOM 498 N N . LYS A 1 66 ? -0.199 -3.624 30.896 1.00 77.50 66 LYS A N 1
ATOM 499 C CA . LYS A 1 66 ? -1.036 -2.430 31.110 1.00 77.50 66 LYS A CA 1
ATOM 500 C C . LYS A 1 66 ? -1.993 -2.086 29.969 1.00 77.50 66 LYS A C 1
ATOM 502 O O . LYS A 1 66 ? -2.547 -0.984 29.991 1.00 77.50 66 LYS A O 1
ATOM 507 N N . ASN A 1 67 ? -2.215 -2.971 29.002 1.00 76.06 67 ASN A N 1
ATOM 508 C CA . ASN A 1 67 ? -3.114 -2.695 27.880 1.00 76.06 67 ASN A CA 1
ATOM 509 C C . ASN A 1 67 ? -4.593 -2.624 28.308 1.00 76.06 67 ASN A C 1
ATOM 511 O O . ASN A 1 67 ? -5.008 -3.229 29.301 1.00 76.06 67 ASN A O 1
ATOM 515 N N . HIS A 1 68 ? -5.379 -1.813 27.596 1.00 86.19 68 HIS A N 1
ATOM 516 C CA . HIS A 1 68 ? -6.825 -1.655 27.775 1.00 86.19 68 HIS A CA 1
ATOM 517 C C . HIS A 1 68 ? -7.457 -0.869 26.613 1.00 86.19 68 HIS A C 1
ATOM 519 O O . HIS A 1 68 ? -6.769 -0.262 25.798 1.00 86.19 68 HIS A O 1
ATOM 525 N N . GLU A 1 69 ? -8.787 -0.820 26.585 1.00 89.50 69 GLU A N 1
ATOM 526 C CA . GLU A 1 69 ? -9.600 -0.019 25.668 1.00 89.50 69 GLU A CA 1
ATOM 527 C C . GLU A 1 69 ? -10.498 0.936 26.470 1.00 89.50 69 GLU A C 1
ATOM 529 O O . GLU A 1 69 ? -11.725 0.848 26.473 1.00 89.50 69 GLU A O 1
ATOM 534 N N . GLY A 1 70 ? -9.849 1.799 27.256 1.00 88.69 70 GLY A N 1
ATOM 535 C CA . GLY A 1 70 ? -10.486 2.733 28.188 1.00 88.69 70 GLY A CA 1
ATOM 536 C C . GLY A 1 70 ? -10.217 4.178 27.789 1.00 88.69 70 GLY A C 1
ATOM 537 O O . GLY A 1 70 ? -9.065 4.601 27.840 1.00 88.69 70 GLY A O 1
ATOM 538 N N . HIS A 1 71 ? -11.264 4.922 27.423 1.00 86.19 71 HIS A N 1
ATOM 539 C CA . HIS A 1 71 ? -11.148 6.258 26.819 1.00 86.19 71 HIS A CA 1
ATOM 540 C C . HIS A 1 71 ? -11.906 7.333 27.615 1.00 86.19 71 HIS A C 1
ATOM 542 O O . HIS A 1 71 ? -13.105 7.213 27.880 1.00 86.19 71 HIS A O 1
ATOM 548 N N . ARG A 1 72 ? -11.225 8.404 28.044 1.00 86.12 72 ARG A N 1
ATOM 549 C CA . ARG A 1 72 ? -11.827 9.421 28.931 1.00 86.12 72 ARG A CA 1
ATOM 550 C C . ARG A 1 72 ? -12.993 10.149 28.261 1.00 86.12 72 ARG A C 1
ATOM 552 O O . ARG A 1 72 ? -12.891 10.601 27.129 1.00 86.12 72 ARG A O 1
ATOM 559 N N . GLY A 1 73 ? -14.096 10.302 28.995 1.00 85.31 73 GLY A N 1
ATOM 560 C CA . GLY A 1 73 ? -15.284 11.039 28.544 1.00 85.31 73 GLY A CA 1
ATOM 561 C C . GLY A 1 73 ? -16.177 10.323 27.520 1.00 85.31 73 GLY A C 1
ATOM 562 O O . GLY A 1 73 ? -17.277 10.819 27.268 1.00 85.31 73 GLY A O 1
ATOM 563 N N . TYR A 1 74 ? -15.760 9.171 26.978 1.00 94.56 74 TYR A N 1
ATOM 564 C CA . TYR A 1 74 ? -16.451 8.493 25.873 1.00 94.56 74 TYR A CA 1
ATOM 565 C C . TYR A 1 74 ? -17.820 7.916 26.284 1.00 94.56 74 TYR A C 1
ATOM 567 O O . TYR A 1 74 ? -17.945 7.275 27.335 1.00 94.56 74 TYR A O 1
ATOM 575 N N . ILE A 1 75 ? -18.844 8.137 25.453 1.00 96.06 75 ILE A N 1
ATOM 576 C CA . ILE A 1 75 ? -20.172 7.503 25.555 1.00 96.06 75 ILE A CA 1
ATOM 577 C C . ILE A 1 75 ? -20.180 6.092 24.945 1.00 96.06 75 ILE A C 1
ATOM 579 O O . ILE A 1 75 ? -19.205 5.682 24.316 1.00 96.06 75 ILE A O 1
ATOM 583 N N . ILE A 1 76 ? -21.284 5.347 25.094 1.00 97.00 76 ILE A N 1
ATOM 584 C CA . ILE A 1 76 ? -21.422 3.966 24.571 1.00 97.00 76 ILE A CA 1
ATOM 585 C C . ILE A 1 76 ? -21.023 3.857 23.085 1.00 97.00 76 ILE A C 1
ATOM 587 O O . ILE A 1 76 ? -20.278 2.948 22.729 1.00 97.00 76 ILE A O 1
ATOM 591 N N . ASP A 1 77 ? -21.463 4.786 22.229 1.00 90.50 77 ASP A N 1
ATOM 592 C CA . ASP A 1 77 ? -21.157 4.773 20.786 1.00 90.50 77 ASP A CA 1
ATOM 593 C C . ASP A 1 77 ? -19.670 5.017 20.485 1.00 90.50 77 ASP A C 1
ATOM 595 O O . ASP A 1 77 ? -19.102 4.409 19.579 1.00 90.50 77 ASP A O 1
ATOM 599 N N . GLU A 1 78 ? -19.029 5.890 21.265 1.00 87.69 78 GLU A N 1
ATOM 600 C CA . GLU A 1 78 ? -17.608 6.221 21.133 1.00 87.69 78 GLU A CA 1
ATOM 601 C C . GLU A 1 78 ? -16.756 5.017 21.585 1.00 87.69 78 GLU A C 1
ATOM 603 O O . GLU A 1 78 ? -15.862 4.586 20.861 1.00 87.69 78 GLU A O 1
ATOM 608 N N . VAL A 1 79 ? -17.111 4.366 22.702 1.00 91.69 79 VAL A N 1
ATOM 609 C CA . VAL A 1 79 ? -16.486 3.100 23.143 1.00 91.69 79 VAL A CA 1
ATOM 610 C C . VAL A 1 79 ? -16.709 1.969 22.125 1.00 91.69 79 VAL A C 1
ATOM 612 O O . VAL A 1 79 ? -15.809 1.161 21.895 1.00 91.69 79 VAL A O 1
ATOM 615 N N . ALA A 1 80 ? -17.873 1.917 21.469 1.00 88.50 80 ALA A N 1
ATOM 616 C CA . ALA A 1 80 ? -18.150 0.937 20.419 1.00 88.50 80 ALA A CA 1
ATOM 617 C C . ALA A 1 80 ? -17.305 1.151 19.148 1.00 88.50 80 ALA A C 1
ATOM 619 O O . ALA A 1 80 ? -17.008 0.183 18.447 1.00 88.50 80 ALA A O 1
ATOM 620 N N . ASN A 1 81 ? -16.883 2.385 18.853 1.00 71.44 81 ASN A N 1
ATOM 621 C CA . ASN A 1 81 ? -15.949 2.669 17.761 1.00 71.44 81 ASN A CA 1
ATOM 622 C C . ASN A 1 81 ? -14.526 2.190 18.074 1.00 71.44 81 ASN A C 1
ATOM 624 O O . ASN A 1 81 ? -13.884 1.600 17.209 1.00 71.44 81 ASN A O 1
ATOM 628 N N . GLU A 1 82 ? -14.050 2.361 19.305 1.00 79.50 82 GLU A N 1
ATOM 629 C CA . GLU A 1 82 ? -12.718 1.875 19.697 1.00 79.50 82 GLU A CA 1
ATOM 630 C C . GLU A 1 82 ? -12.682 0.342 19.813 1.00 79.50 82 GLU A C 1
ATOM 632 O O . GLU A 1 82 ? -11.726 -0.300 19.374 1.00 79.50 82 GLU A O 1
ATOM 637 N N . ALA A 1 83 ? -13.782 -0.279 20.257 1.00 77.19 83 ALA A N 1
ATOM 638 C CA . ALA A 1 83 ? -13.945 -1.733 20.222 1.00 77.19 83 ALA A CA 1
ATOM 639 C C . ALA A 1 83 ? -13.743 -2.322 18.808 1.00 77.19 83 ALA A C 1
ATOM 641 O O . ALA A 1 83 ? -13.121 -3.375 18.673 1.00 77.19 83 ALA A O 1
ATOM 642 N N . ARG A 1 84 ? -14.210 -1.634 17.751 1.00 76.50 84 ARG A N 1
ATOM 643 C CA . ARG A 1 84 ? -14.059 -2.063 16.342 1.00 76.50 84 ARG A CA 1
ATOM 644 C C . ARG A 1 84 ? -12.608 -2.123 15.863 1.00 76.50 84 ARG A C 1
ATOM 646 O O . ARG A 1 84 ? -12.306 -2.920 14.980 1.00 76.50 84 ARG A O 1
ATOM 653 N N . LYS A 1 85 ? -11.713 -1.328 16.451 1.00 62.66 85 LYS A N 1
ATOM 654 C CA . LYS A 1 85 ? -10.273 -1.345 16.138 1.00 62.66 85 LYS A CA 1
ATOM 655 C C . LYS A 1 85 ? -9.579 -2.514 16.841 1.00 62.66 85 LYS A C 1
ATOM 657 O O . LYS A 1 85 ? -8.715 -3.171 16.270 1.00 62.66 85 LYS A O 1
ATOM 662 N N . SER A 1 86 ? -10.020 -2.834 18.059 1.00 67.19 86 SER A N 1
ATOM 663 C CA . SER A 1 86 ? -9.343 -3.801 18.932 1.00 67.19 86 SER A CA 1
ATOM 664 C C . SER A 1 86 ? -9.886 -5.230 18.910 1.00 67.19 86 SER A C 1
ATOM 666 O O . SER A 1 86 ? -9.234 -6.114 19.475 1.00 67.19 86 SER A O 1
ATOM 668 N N . VAL A 1 87 ? -10.983 -5.532 18.197 1.00 68.25 87 VAL A N 1
ATOM 669 C CA . VAL A 1 87 ? -11.381 -6.939 17.940 1.00 68.25 87 VAL A CA 1
ATOM 670 C C . VAL A 1 87 ? -10.291 -7.745 17.225 1.00 68.25 87 VAL A C 1
ATOM 672 O O . VAL A 1 87 ? -10.220 -8.958 17.416 1.00 68.25 87 VAL A O 1
ATOM 675 N N . GLY A 1 88 ? -9.392 -7.085 16.481 1.00 57.03 88 GLY A N 1
ATOM 676 C CA . GLY A 1 88 ? -8.231 -7.716 15.843 1.00 57.03 88 GLY A CA 1
ATOM 677 C C . GLY A 1 88 ? -7.283 -8.424 16.822 1.00 57.03 88 GLY A C 1
ATOM 678 O O . GLY A 1 88 ? -6.582 -9.349 16.426 1.00 57.03 88 GLY A O 1
ATOM 679 N N . SER A 1 89 ? -7.316 -8.069 18.113 1.00 59.22 89 SER A N 1
ATOM 680 C CA . SER A 1 89 ? -6.563 -8.769 19.165 1.00 59.22 89 SER A CA 1
ATOM 681 C C . SER A 1 89 ? -7.180 -10.115 19.598 1.00 59.22 89 SER A C 1
ATOM 683 O O . SER A 1 89 ? -6.535 -10.882 20.311 1.00 59.22 89 SER A O 1
ATOM 685 N N . ARG A 1 90 ? -8.407 -10.436 19.158 1.00 72.38 90 ARG A N 1
ATOM 686 C CA . ARG A 1 90 ? -9.163 -11.676 19.453 1.00 72.38 90 ARG A CA 1
ATOM 687 C C . ARG A 1 90 ? -9.282 -12.049 20.951 1.00 72.38 90 ARG A C 1
ATOM 689 O O . ARG A 1 90 ? -8.944 -13.172 21.329 1.00 72.38 90 ARG A O 1
ATOM 696 N N . PRO A 1 91 ? -9.751 -11.150 21.837 1.00 85.44 91 PRO A N 1
ATOM 697 C CA . PRO A 1 91 ? -9.970 -11.468 23.249 1.00 85.44 91 PRO A CA 1
ATOM 698 C C . PRO A 1 91 ? -11.020 -12.573 23.445 1.00 85.44 91 PRO A C 1
ATOM 700 O O . PRO A 1 91 ? -12.128 -12.498 22.911 1.00 85.44 91 PRO A O 1
ATOM 703 N N . ASN A 1 92 ? -10.703 -13.573 24.271 1.00 90.31 92 ASN A N 1
ATOM 704 C CA . ASN A 1 92 ? -11.654 -14.603 24.712 1.00 90.31 92 ASN A CA 1
ATOM 705 C C . ASN A 1 92 ? -12.472 -14.173 25.946 1.00 90.31 92 ASN A C 1
ATOM 707 O O . ASN A 1 92 ? -13.460 -14.833 26.278 1.00 90.31 92 ASN A O 1
ATOM 711 N N . VAL A 1 93 ? -12.091 -13.066 26.599 1.00 96.12 93 VAL A N 1
ATOM 712 C CA . VAL A 1 93 ? -12.849 -12.416 27.678 1.00 96.12 93 VAL A CA 1
ATOM 713 C C . VAL A 1 93 ? -12.901 -10.905 27.442 1.00 96.12 93 VAL A C 1
ATOM 715 O O . VAL A 1 93 ? -11.867 -10.271 27.250 1.00 96.12 93 VAL A O 1
ATOM 718 N N . ILE A 1 94 ? -14.087 -10.300 27.506 1.00 97.94 94 ILE A N 1
ATOM 719 C CA . ILE A 1 94 ? -14.274 -8.846 27.365 1.00 97.94 94 ILE A CA 1
ATOM 720 C C . ILE A 1 94 ? -14.972 -8.306 28.614 1.00 97.94 94 ILE A C 1
ATOM 722 O O . ILE A 1 94 ? -16.029 -8.809 28.988 1.00 97.94 94 ILE A O 1
ATOM 726 N N . LEU A 1 95 ? -14.399 -7.287 29.256 1.00 98.44 95 LEU A N 1
ATOM 727 C CA . LEU A 1 95 ? -14.951 -6.637 30.451 1.00 98.44 95 LEU A CA 1
ATOM 728 C C . LEU A 1 95 ? -15.506 -5.269 30.048 1.00 98.44 95 LEU A C 1
ATOM 730 O O . LEU A 1 95 ? -14.727 -4.412 29.646 1.00 98.44 95 LEU A O 1
ATOM 734 N N . ILE A 1 96 ? -16.821 -5.045 30.126 1.00 98.50 96 ILE A N 1
ATOM 735 C CA . ILE A 1 96 ? -17.448 -3.818 29.595 1.00 98.50 96 ILE A CA 1
ATOM 736 C C . ILE A 1 96 ? -17.940 -2.904 30.721 1.00 98.50 96 ILE A C 1
ATOM 738 O O . ILE A 1 96 ? -18.842 -3.282 31.473 1.00 98.50 96 ILE A O 1
ATOM 742 N N . ASN A 1 97 ? -17.396 -1.683 30.800 1.00 97.94 97 ASN A N 1
ATOM 743 C CA . ASN A 1 97 ? -17.871 -0.589 31.662 1.00 97.94 97 ASN A CA 1
ATOM 744 C C . ASN A 1 97 ? -17.973 0.732 30.868 1.00 97.94 97 ASN A C 1
ATOM 746 O O . ASN A 1 97 ? -17.039 1.534 30.819 1.00 97.94 97 ASN A O 1
ATOM 750 N N . ALA A 1 98 ? -19.119 0.950 30.220 1.00 97.62 98 ALA A N 1
ATOM 751 C CA . ALA A 1 98 ? -19.431 2.150 29.439 1.00 97.62 98 ALA A CA 1
ATOM 752 C C . ALA A 1 98 ? -20.881 2.590 29.694 1.00 97.62 98 ALA A C 1
ATOM 754 O O . ALA A 1 98 ? -21.729 1.744 29.969 1.00 97.62 98 ALA A O 1
ATOM 755 N N . GLY A 1 99 ? -21.168 3.893 29.601 1.00 96.69 99 GLY A N 1
ATOM 756 C CA . GLY A 1 99 ? -22.489 4.482 29.886 1.00 96.69 99 GLY A CA 1
ATOM 757 C C . GLY A 1 99 ? -22.495 5.565 30.975 1.00 96.69 99 GLY A C 1
ATOM 758 O O . GLY A 1 99 ? -23.437 6.348 31.062 1.00 96.69 99 GLY A O 1
ATOM 759 N N . THR A 1 100 ? -21.442 5.680 31.794 1.00 95.19 100 THR A N 1
ATOM 760 C CA . THR A 1 100 ? -21.389 6.717 32.846 1.00 95.19 100 THR A CA 1
ATOM 761 C C . THR A 1 100 ? -21.328 8.127 32.259 1.00 95.19 100 THR A C 1
ATOM 763 O O . THR A 1 100 ? -21.936 9.041 32.808 1.00 95.19 100 THR A O 1
ATOM 766 N N . ASN A 1 101 ? -20.662 8.308 31.113 1.00 96.06 101 ASN A N 1
ATOM 767 C CA . ASN A 1 101 ? -20.609 9.596 30.419 1.00 96.06 101 ASN A CA 1
ATOM 768 C C . ASN A 1 101 ? -21.951 9.961 29.773 1.00 96.06 101 ASN A C 1
ATOM 770 O O . ASN A 1 101 ? -22.341 11.123 29.812 1.00 96.06 101 ASN A O 1
ATOM 774 N N . ASP A 1 102 ? -22.696 8.984 29.250 1.00 97.44 102 ASP A N 1
ATOM 775 C CA . ASP A 1 102 ? -24.084 9.155 28.813 1.00 97.44 102 ASP A CA 1
ATOM 776 C C . ASP A 1 102 ? -24.943 9.687 29.971 1.00 97.44 102 ASP A C 1
ATOM 778 O O . ASP A 1 102 ? -25.644 10.691 29.826 1.00 97.44 102 ASP A O 1
ATOM 782 N N . ALA A 1 103 ? -24.819 9.072 31.156 1.00 92.12 103 ALA A N 1
ATOM 783 C CA . ALA A 1 103 ? -25.527 9.485 32.363 1.00 92.12 103 ALA A CA 1
ATOM 784 C C . ALA A 1 103 ? -25.116 10.880 32.867 1.00 92.12 103 ALA A C 1
ATOM 786 O O . ALA A 1 103 ? -25.994 11.695 33.157 1.00 92.12 103 ALA A O 1
ATOM 787 N N . THR A 1 104 ? -23.826 11.211 32.963 1.00 93.00 104 THR A N 1
ATOM 788 C CA . THR A 1 104 ? -23.399 12.539 33.442 1.00 93.00 104 THR A CA 1
ATOM 789 C C . THR A 1 104 ? -23.750 13.640 32.438 1.00 93.00 104 THR A C 1
ATOM 791 O O . THR A 1 104 ? -24.338 14.645 32.838 1.00 93.00 104 THR A O 1
ATOM 794 N N . ARG A 1 105 ? -23.514 13.417 31.135 1.00 94.62 105 ARG A N 1
ATOM 795 C CA . ARG A 1 105 ? -23.784 14.371 30.035 1.00 94.62 105 ARG A CA 1
ATOM 796 C C . ARG A 1 105 ? -25.266 14.439 29.614 1.00 94.62 105 ARG A C 1
ATOM 798 O O . ARG A 1 105 ? -25.619 15.319 28.837 1.00 94.62 105 ARG A O 1
ATOM 805 N N . ASN A 1 106 ? -26.130 13.552 30.125 1.00 94.44 106 ASN A N 1
ATOM 806 C CA . ASN A 1 106 ? -27.548 13.411 29.746 1.00 94.44 106 ASN A CA 1
ATOM 807 C C . ASN A 1 106 ? -27.753 13.133 28.238 1.00 94.44 106 ASN A C 1
ATOM 809 O O . ASN A 1 106 ? -28.574 13.770 27.578 1.00 94.44 106 ASN A O 1
ATOM 813 N N . ILE A 1 107 ? -26.994 12.182 27.691 1.00 90.06 107 ILE A N 1
ATOM 814 C CA . ILE A 1 107 ? -27.028 11.800 26.271 1.00 90.06 107 ILE A CA 1
ATOM 815 C C . ILE A 1 107 ? -27.701 10.432 26.128 1.00 90.06 107 ILE A C 1
ATOM 817 O O . ILE A 1 107 ? -27.278 9.474 26.762 1.00 90.06 107 ILE A O 1
ATOM 821 N N . ASN A 1 108 ? -28.728 10.332 25.275 1.00 91.75 108 ASN A N 1
ATOM 822 C CA . ASN A 1 108 ? -29.291 9.066 24.774 1.00 91.75 108 ASN A CA 1
ATOM 823 C C . ASN A 1 108 ? -29.602 7.995 25.852 1.00 91.75 108 ASN A C 1
ATOM 825 O O . ASN A 1 108 ? -29.422 6.796 25.623 1.00 91.75 108 ASN A O 1
ATOM 829 N N . ILE A 1 109 ? -30.080 8.420 27.030 1.00 92.44 109 ILE A N 1
ATOM 830 C CA . ILE A 1 109 ? -30.380 7.544 28.181 1.00 92.44 109 ILE A CA 1
ATOM 831 C C . ILE A 1 109 ? -31.411 6.468 27.812 1.00 92.44 109 ILE A C 1
ATOM 833 O O . ILE A 1 109 ? -31.255 5.306 28.174 1.00 92.44 109 ILE A O 1
ATOM 837 N N . ASP A 1 110 ? -32.449 6.864 27.076 1.00 85.62 110 ASP A N 1
ATOM 838 C CA . ASP A 1 110 ? -33.593 6.050 26.648 1.00 85.62 110 ASP A CA 1
ATOM 839 C C . ASP A 1 110 ? -33.241 4.982 25.600 1.00 85.62 110 ASP A C 1
ATOM 841 O O . ASP A 1 110 ? -34.013 4.052 25.385 1.00 85.62 110 ASP A O 1
ATOM 845 N N . THR A 1 111 ? -32.085 5.115 24.942 1.00 89.75 111 THR A N 1
ATOM 846 C CA . THR A 1 111 ? -31.587 4.183 23.915 1.00 89.75 111 THR A CA 1
ATOM 847 C C . THR A 1 111 ? -30.269 3.523 24.325 1.00 89.75 111 THR A C 1
ATOM 849 O O . THR A 1 111 ? -29.612 2.879 23.506 1.00 89.75 111 THR A O 1
ATOM 852 N N . ALA A 1 112 ? -29.860 3.659 25.592 1.00 89.88 112 ALA A N 1
ATOM 853 C CA . ALA A 1 112 ? -28.654 3.021 26.117 1.00 89.88 112 ALA A CA 1
ATOM 854 C C . ALA A 1 112 ? -28.728 1.489 26.009 1.00 89.88 112 ALA A C 1
ATOM 856 O O . ALA A 1 112 ? -27.712 0.861 25.717 1.00 89.88 112 ALA A O 1
ATOM 857 N N . GLU A 1 113 ? -29.925 0.899 26.148 1.00 87.31 113 GLU A N 1
ATOM 858 C CA . GLU A 1 113 ? -30.135 -0.530 25.913 1.00 87.31 113 GLU A CA 1
ATOM 859 C C . GLU A 1 113 ? -29.719 -0.917 24.489 1.00 87.31 113 GLU A C 1
ATOM 861 O O . GLU A 1 113 ? -28.854 -1.760 24.295 1.00 87.31 113 GLU A O 1
ATOM 866 N N . GLN A 1 114 ? -30.293 -0.247 23.490 1.00 92.12 114 GLN A N 1
ATOM 867 C CA . GLN A 1 114 ? -30.138 -0.575 22.070 1.00 92.12 114 GLN A CA 1
ATOM 868 C C . GLN A 1 114 ? -28.687 -0.409 21.598 1.00 92.12 114 GLN A C 1
ATOM 870 O O . GLN A 1 114 ? -28.185 -1.226 20.830 1.00 92.12 114 GLN A O 1
ATOM 875 N N . ARG A 1 115 ? -28.000 0.631 22.087 1.00 97.75 115 ARG A N 1
ATOM 876 C CA . ARG A 1 115 ? -26.602 0.926 21.738 1.00 97.75 115 ARG A CA 1
ATOM 877 C C . ARG A 1 115 ? -25.626 -0.067 22.372 1.00 97.75 115 ARG A C 1
ATOM 879 O O . ARG A 1 115 ? -24.707 -0.528 21.698 1.00 97.75 115 ARG A O 1
ATOM 886 N N . MET A 1 116 ? -25.854 -0.452 23.630 1.00 98.00 116 MET A N 1
ATOM 887 C CA . MET A 1 116 ? -25.070 -1.504 24.284 1.00 98.00 116 MET A CA 1
ATOM 888 C C . MET A 1 116 ? -25.340 -2.878 23.651 1.00 98.00 116 MET A C 1
ATOM 890 O O . MET A 1 116 ? -24.404 -3.627 23.391 1.00 98.00 116 MET A O 1
ATOM 894 N N . ASP A 1 117 ? -26.594 -3.200 23.330 1.00 96.00 117 ASP A N 1
ATOM 895 C CA . ASP A 1 117 ? -26.967 -4.475 22.706 1.00 96.00 117 ASP A CA 1
ATOM 896 C C . ASP A 1 117 ? -26.335 -4.634 21.306 1.00 96.00 117 ASP A C 1
ATOM 898 O O . ASP A 1 117 ? -25.764 -5.681 21.002 1.00 96.00 117 ASP A O 1
ATOM 902 N N . ALA A 1 118 ? -26.310 -3.562 20.503 1.00 94.31 118 ALA A N 1
ATOM 903 C CA . ALA A 1 118 ? -25.629 -3.532 19.206 1.00 94.31 118 ALA A CA 1
ATOM 904 C C . ALA A 1 118 ? -24.096 -3.688 19.312 1.00 94.31 118 ALA A C 1
ATOM 906 O O . ALA A 1 118 ? -23.478 -4.304 18.440 1.00 94.31 118 ALA A O 1
ATOM 907 N N . LEU A 1 119 ? -23.471 -3.172 20.380 1.00 97.38 119 LEU A N 1
ATOM 908 C CA . LEU A 1 119 ? -22.058 -3.435 20.678 1.00 97.38 119 LEU A CA 1
ATOM 909 C C . LEU A 1 119 ? -21.832 -4.920 21.011 1.00 97.38 119 LEU A C 1
ATOM 911 O O . LEU A 1 119 ? -20.890 -5.520 20.496 1.00 97.38 119 LEU A O 1
ATOM 915 N N . LEU A 1 120 ? -22.705 -5.539 21.810 1.00 97.19 120 LEU A N 1
ATOM 916 C CA . LEU A 1 120 ? -22.605 -6.968 22.134 1.00 97.19 120 LEU A CA 1
ATOM 917 C C . LEU A 1 120 ? -22.748 -7.856 20.891 1.00 97.19 120 LEU A C 1
ATOM 919 O O . LEU A 1 120 ? -21.965 -8.792 20.730 1.00 97.19 120 LEU A O 1
ATOM 923 N N . ASP A 1 121 ? -23.679 -7.553 19.982 1.00 94.12 121 ASP A N 1
ATOM 924 C CA . ASP A 1 121 ? -23.808 -8.300 18.721 1.00 94.12 121 ASP A CA 1
ATOM 925 C C . ASP A 1 121 ? -22.606 -8.110 17.794 1.00 94.12 121 ASP A C 1
ATOM 927 O O . ASP A 1 121 ? -22.144 -9.080 17.185 1.00 94.12 121 ASP A O 1
ATOM 931 N N . TYR A 1 122 ? -22.038 -6.902 17.720 1.00 89.75 122 TYR A N 1
ATOM 932 C CA . TYR A 1 122 ? -20.789 -6.681 16.992 1.00 89.75 122 TYR A CA 1
ATOM 933 C C . TYR A 1 122 ? -19.631 -7.514 17.572 1.00 89.75 122 TYR A C 1
ATOM 935 O O . TYR A 1 122 ? -18.889 -8.144 16.818 1.00 89.75 122 TYR A O 1
ATOM 943 N N . LEU A 1 123 ? -19.497 -7.576 18.900 1.00 91.69 123 LEU A N 1
ATOM 944 C CA . LEU A 1 123 ? -18.439 -8.348 19.559 1.00 91.69 123 LEU A CA 1
ATOM 945 C C . LEU A 1 123 ? -18.617 -9.862 19.364 1.00 91.69 123 LEU A C 1
ATOM 947 O O . LEU A 1 123 ? -17.663 -10.530 18.969 1.00 91.69 123 LEU A O 1
ATOM 951 N N . TYR A 1 124 ? -19.826 -10.404 19.556 1.00 91.69 124 TYR A N 1
ATOM 952 C CA . TYR A 1 124 ? -20.092 -11.835 19.351 1.00 91.69 124 TYR A CA 1
ATOM 953 C C . TYR A 1 124 ? -19.981 -12.277 17.882 1.00 91.69 124 TYR A C 1
ATOM 955 O O . TYR A 1 124 ? -19.610 -13.423 17.625 1.00 91.69 124 TYR A O 1
ATOM 963 N N . SER A 1 125 ? -20.292 -11.402 16.919 1.00 82.44 125 SER A N 1
ATOM 964 C CA . SER A 1 125 ? -20.142 -11.706 15.485 1.00 82.44 125 SER A CA 1
ATOM 965 C C . SER A 1 125 ? -18.704 -11.546 14.979 1.00 82.44 125 SER A C 1
ATOM 967 O O . SER A 1 125 ? -18.290 -12.292 14.091 1.00 82.44 125 SER A O 1
ATOM 969 N N . SER A 1 126 ? -17.927 -10.626 15.561 1.00 77.44 126 SER A N 1
ATOM 970 C CA . SER A 1 126 ? -16.512 -10.417 15.216 1.00 77.44 126 SER A CA 1
ATOM 971 C C . SER A 1 126 ? -15.580 -11.433 15.878 1.00 77.44 126 SER A C 1
ATOM 973 O O . SER A 1 126 ? -14.575 -11.814 15.280 1.00 77.44 126 SER A O 1
ATOM 975 N N . ILE A 1 127 ? -15.909 -11.887 17.094 1.00 80.38 127 ILE A N 1
ATOM 976 C CA . ILE A 1 127 ? -15.121 -12.855 17.868 1.00 80.38 127 ILE A CA 1
ATOM 977 C C . ILE A 1 127 ? -16.046 -13.990 18.357 1.00 80.38 127 ILE A C 1
ATOM 979 O O . ILE A 1 127 ? -16.489 -13.991 19.514 1.00 80.38 127 ILE A O 1
ATOM 983 N N . PRO A 1 128 ? -16.380 -14.960 17.485 1.00 81.38 128 PRO A N 1
ATOM 984 C CA . PRO A 1 128 ? -17.241 -16.080 17.846 1.00 81.38 128 PRO A CA 1
ATOM 985 C C . PRO A 1 128 ? -16.735 -16.822 19.088 1.00 81.38 128 PRO A C 1
ATOM 987 O O . PRO A 1 128 ? -15.552 -17.103 19.228 1.00 81.38 128 PRO A O 1
ATOM 990 N N . GLY A 1 129 ? -17.637 -17.153 20.012 1.00 82.56 129 GLY A N 1
ATOM 991 C CA . GLY A 1 129 ? -17.285 -17.912 21.216 1.00 82.56 129 GLY A CA 1
ATOM 992 C C . GLY A 1 129 ? -16.562 -17.131 22.323 1.00 82.56 129 GLY A C 1
ATOM 993 O O . GLY A 1 129 ? -16.294 -17.738 23.363 1.00 82.56 129 GLY A O 1
ATOM 994 N N . THR A 1 130 ? -16.306 -15.825 22.171 1.00 92.06 130 THR A N 1
ATOM 995 C CA . THR A 1 130 ? -15.814 -14.977 23.275 1.00 92.06 130 THR A CA 1
ATOM 996 C C . THR A 1 130 ? -16.793 -14.940 24.460 1.00 92.06 130 THR A C 1
ATOM 998 O O . THR A 1 130 ? -17.998 -15.156 24.299 1.00 92.06 130 THR A O 1
ATOM 1001 N N . THR A 1 131 ? -16.289 -14.678 25.668 1.00 96.94 131 THR A N 1
ATOM 1002 C CA . THR A 1 131 ? -17.105 -14.469 26.875 1.00 96.94 131 THR A CA 1
ATOM 1003 C C . THR A 1 131 ? -17.177 -12.985 27.197 1.00 96.94 131 THR A C 1
ATOM 1005 O O . THR A 1 131 ? -16.146 -12.345 27.389 1.00 96.94 131 THR A O 1
ATOM 1008 N N . ILE A 1 132 ? -18.384 -12.438 27.327 1.00 98.12 132 ILE A N 1
ATOM 1009 C CA . ILE A 1 132 ? -18.564 -11.031 27.695 1.00 98.12 132 ILE A CA 1
ATOM 1010 C C . ILE A 1 132 ? -19.012 -10.932 29.151 1.00 98.12 132 ILE A C 1
ATOM 1012 O O . ILE A 1 132 ? -19.966 -11.583 29.578 1.00 98.12 132 ILE A O 1
ATOM 1016 N N . ILE A 1 133 ? -18.333 -10.086 29.917 1.00 97.50 133 ILE A N 1
ATOM 1017 C CA . ILE A 1 133 ? -18.729 -9.706 31.265 1.00 97.50 133 ILE A CA 1
ATOM 1018 C C . ILE A 1 133 ? -19.191 -8.252 31.211 1.00 97.50 133 ILE A C 1
ATOM 1020 O O . ILE A 1 133 ? -18.390 -7.319 31.116 1.00 97.50 133 ILE A O 1
ATOM 1024 N N . LEU A 1 134 ? -20.509 -8.068 31.232 1.00 96.75 134 LEU A N 1
ATOM 1025 C CA . LEU A 1 134 ? -21.144 -6.756 31.245 1.00 96.75 134 LEU A CA 1
ATOM 1026 C C . LEU A 1 134 ? -21.223 -6.278 32.694 1.00 96.75 134 LEU A C 1
ATOM 1028 O O . LEU A 1 134 ? -21.827 -6.951 33.529 1.00 96.75 134 LEU A O 1
ATOM 1032 N N . SER A 1 135 ? -20.630 -5.127 33.008 1.00 94.19 135 SER A N 1
ATOM 1033 C CA . SER A 1 135 ? -20.834 -4.507 34.320 1.00 94.19 135 SER A CA 1
ATOM 1034 C C . SER A 1 135 ? -22.043 -3.583 34.332 1.00 94.19 135 SER A C 1
ATOM 1036 O O . SER A 1 135 ? -22.389 -2.974 33.318 1.00 94.19 135 SER A O 1
ATOM 1038 N N . SER A 1 136 ? -22.660 -3.434 35.505 1.00 89.00 136 SER A N 1
ATOM 1039 C CA . SER A 1 136 ? -23.451 -2.233 35.760 1.00 89.00 136 SER A CA 1
ATOM 1040 C C . SER A 1 136 ? -22.518 -1.017 35.821 1.00 89.00 136 SER A C 1
ATOM 1042 O O . SER A 1 136 ? -21.332 -1.124 36.151 1.00 89.00 136 SER A O 1
ATOM 1044 N N . LEU A 1 137 ? -23.065 0.169 35.587 1.00 92.50 137 LEU A N 1
ATOM 1045 C CA . LEU A 1 137 ? -22.419 1.404 36.005 1.00 92.50 137 LEU A CA 1
ATOM 1046 C C . LEU A 1 137 ? -22.274 1.421 37.534 1.00 92.50 137 LEU A C 1
ATOM 1048 O O . LEU A 1 137 ? -23.083 0.836 38.265 1.00 92.50 137 LEU A O 1
ATOM 1052 N N . LEU A 1 138 ? -21.233 2.107 37.998 1.00 91.88 138 LEU A N 1
ATOM 1053 C CA . LEU A 1 138 ? -20.981 2.365 39.413 1.00 91.88 138 LEU A CA 1
ATOM 1054 C C . LEU A 1 138 ? -21.983 3.406 39.950 1.00 91.88 138 LEU A C 1
ATOM 1056 O O . LEU A 1 138 ? -22.526 4.183 39.158 1.00 91.88 138 LEU A O 1
ATOM 1060 N N . PRO A 1 139 ? -22.194 3.486 41.279 1.00 83.75 139 PRO A N 1
ATOM 1061 C CA . PRO A 1 139 ? -22.864 4.629 41.895 1.00 83.75 139 PRO A CA 1
ATOM 1062 C C . PRO A 1 139 ? -22.213 5.955 41.467 1.00 83.75 139 PRO A C 1
ATOM 1064 O O . PRO A 1 139 ? -21.012 6.010 41.213 1.00 83.75 139 PRO A O 1
ATOM 1067 N N . ASN A 1 140 ? -23.003 7.024 41.389 1.00 87.44 140 ASN A N 1
ATOM 1068 C CA . ASN A 1 140 ? -22.566 8.335 40.908 1.00 87.44 140 ASN A CA 1
ATOM 1069 C C . ASN A 1 140 ? -23.368 9.420 41.632 1.00 87.44 140 ASN A C 1
ATOM 1071 O O . ASN A 1 140 ? -24.592 9.313 41.666 1.00 87.44 140 ASN A O 1
ATOM 1075 N N . THR A 1 141 ? -22.732 10.442 42.206 1.00 84.94 141 THR A N 1
ATOM 1076 C CA . THR A 1 141 ? -23.449 11.482 42.975 1.00 84.94 141 THR A CA 1
ATOM 1077 C C . THR A 1 141 ? -23.946 12.652 42.123 1.00 84.94 141 THR A C 1
ATOM 1079 O O . THR A 1 141 ? -24.923 13.295 42.504 1.00 84.94 141 THR A O 1
ATOM 1082 N N . GLY A 1 142 ? -23.375 12.871 40.933 1.00 77.00 142 GLY A N 1
ATOM 1083 C CA . GLY A 1 142 ? -23.791 13.937 40.012 1.00 77.00 142 GLY A CA 1
ATOM 1084 C C . GLY A 1 142 ? -25.000 13.596 39.124 1.00 77.00 142 GLY A C 1
ATOM 1085 O O . GLY A 1 142 ? -25.741 14.491 38.716 1.00 77.00 142 GLY A O 1
ATOM 1086 N N . ALA A 1 143 ? -25.227 12.314 38.811 1.00 86.81 143 ALA A N 1
ATOM 1087 C CA . ALA A 1 143 ? -26.331 11.853 37.959 1.00 86.81 143 ALA A CA 1
ATOM 1088 C C . ALA A 1 143 ? -27.011 10.510 38.370 1.00 86.81 143 ALA A C 1
ATOM 1090 O O . ALA A 1 143 ? -27.333 9.715 37.474 1.00 86.81 143 ALA A O 1
ATOM 1091 N N . PRO A 1 144 ? -27.289 10.221 39.665 1.00 76.56 144 PRO A N 1
ATOM 1092 C CA . PRO A 1 144 ? -27.632 8.860 40.097 1.00 76.56 144 PRO A CA 1
ATOM 1093 C C . PRO A 1 144 ? -28.886 8.244 39.440 1.00 76.56 144 PRO A C 1
ATOM 1095 O O . PRO A 1 144 ? -28.881 7.054 39.136 1.00 76.56 144 PRO A O 1
ATOM 1098 N N . ALA A 1 145 ? -29.929 9.021 39.119 1.00 67.19 145 ALA A N 1
ATOM 1099 C CA . ALA A 1 145 ? -31.134 8.496 38.455 1.00 67.19 145 ALA A CA 1
ATOM 1100 C C . ALA A 1 145 ? -30.871 8.049 37.009 1.00 67.19 145 ALA A C 1
ATOM 1102 O O . ALA A 1 145 ? -31.439 7.063 36.545 1.00 67.19 145 ALA A O 1
ATOM 1103 N N . ARG A 1 146 ? -29.994 8.757 36.286 1.00 82.94 146 ARG A N 1
ATOM 1104 C CA . ARG A 1 146 ? -29.647 8.412 34.898 1.00 82.94 146 ARG A CA 1
ATOM 1105 C C . ARG A 1 146 ? -28.724 7.197 34.861 1.00 82.94 146 ARG A C 1
ATOM 1107 O O . ARG A 1 146 ? -28.898 6.338 34.005 1.00 82.94 146 ARG A O 1
ATOM 1114 N N . VAL A 1 147 ? -27.840 7.074 35.852 1.00 78.62 147 VAL A N 1
ATOM 1115 C CA . VAL A 1 147 ? -27.066 5.854 36.122 1.00 78.62 147 VAL A CA 1
ATOM 1116 C C . VAL A 1 147 ? -27.983 4.665 36.435 1.00 78.62 147 VAL A C 1
ATOM 1118 O O . VAL A 1 147 ? -27.889 3.642 35.762 1.00 78.62 147 VAL A O 1
ATOM 1121 N N . SER A 1 148 ? -28.926 4.809 37.373 1.00 73.62 148 SER A N 1
ATOM 1122 C CA . SER A 1 148 ? -29.901 3.761 37.722 1.00 73.62 148 SER A CA 1
ATOM 1123 C C . SER A 1 148 ? -30.735 3.318 36.508 1.00 73.62 148 SER A C 1
ATOM 1125 O O . SER A 1 148 ? -30.856 2.126 36.221 1.00 73.62 148 SER A O 1
ATOM 1127 N N . ARG A 1 149 ? -31.216 4.275 35.700 1.00 71.06 149 ARG A N 1
ATOM 1128 C CA . ARG A 1 149 ? -31.992 4.000 34.480 1.00 71.06 149 ARG A CA 1
ATOM 1129 C C . ARG A 1 149 ? -31.188 3.298 33.377 1.00 71.06 149 ARG A C 1
ATOM 1131 O O . ARG A 1 149 ? -31.777 2.536 32.611 1.00 71.06 149 ARG A O 1
ATOM 1138 N N . ILE A 1 150 ? -29.872 3.510 33.285 1.00 76.56 150 ILE A N 1
ATOM 1139 C CA . ILE A 1 150 ? -28.996 2.721 32.398 1.00 76.56 150 ILE A CA 1
ATOM 1140 C C . ILE A 1 150 ? -28.737 1.326 32.992 1.00 76.56 150 ILE A C 1
ATOM 1142 O O . ILE A 1 150 ? -28.835 0.337 32.270 1.00 76.56 150 ILE A O 1
ATOM 1146 N N . ASN A 1 151 ? -28.515 1.209 34.304 1.00 80.44 151 ASN A N 1
ATOM 1147 C CA . ASN A 1 151 ? -28.330 -0.089 34.964 1.00 80.44 151 ASN A CA 1
ATOM 1148 C C . ASN A 1 151 ? -29.540 -1.015 34.776 1.00 80.44 151 ASN A C 1
ATOM 1150 O O . ASN A 1 151 ? -29.367 -2.172 34.404 1.00 80.44 151 ASN A O 1
ATOM 1154 N N . HIS A 1 152 ? -30.763 -0.494 34.913 1.00 71.31 152 HIS A N 1
ATOM 1155 C CA . HIS A 1 152 ? -31.994 -1.240 34.634 1.00 71.31 152 HIS A CA 1
ATOM 1156 C C . HIS A 1 152 ? -32.062 -1.774 33.186 1.00 71.31 152 HIS A C 1
ATOM 1158 O O . HIS A 1 152 ? -32.485 -2.908 32.960 1.00 71.31 152 HIS A O 1
ATOM 1164 N N . GLN A 1 153 ? -31.584 -1.002 32.201 1.00 82.81 153 GLN A N 1
ATOM 1165 C CA . GLN A 1 153 ? -31.453 -1.458 30.809 1.00 82.81 153 GLN A CA 1
ATOM 1166 C C . GLN A 1 153 ? -30.377 -2.550 30.665 1.00 82.81 153 GLN A C 1
ATOM 1168 O O . GLN A 1 153 ? -30.603 -3.557 29.996 1.00 82.81 153 GLN A O 1
ATOM 1173 N N . TYR A 1 154 ? -29.230 -2.420 31.336 1.00 85.00 154 TYR A N 1
ATOM 1174 C CA . TYR A 1 154 ? -28.159 -3.425 31.277 1.00 85.00 154 TYR A CA 1
ATOM 1175 C C . TYR A 1 154 ? -28.549 -4.744 31.963 1.00 85.00 154 TYR A C 1
ATOM 1177 O O . TYR A 1 154 ? -28.212 -5.817 31.458 1.00 85.00 154 TYR A O 1
ATOM 1185 N N . TYR A 1 155 ? -29.327 -4.700 33.049 1.00 74.06 155 TYR A N 1
ATOM 1186 C CA . TYR A 1 155 ? -29.908 -5.901 33.655 1.00 74.06 155 TYR A CA 1
ATOM 1187 C C . TYR A 1 155 ? -30.885 -6.604 32.691 1.00 74.06 155 TYR A C 1
ATOM 1189 O O . TYR A 1 155 ? -30.841 -7.831 32.580 1.00 74.06 155 TYR A O 1
ATOM 1197 N N . LYS A 1 156 ? -31.693 -5.853 31.923 1.00 73.38 156 LYS A N 1
ATOM 1198 C CA . LYS A 1 156 ? -32.575 -6.402 30.872 1.00 73.38 156 LYS A CA 1
ATOM 1199 C C . LYS A 1 156 ? -31.798 -7.062 29.728 1.00 73.38 156 LYS A C 1
ATOM 1201 O O . LYS A 1 156 ? -32.134 -8.186 29.353 1.00 73.38 156 LYS A O 1
ATOM 1206 N N . ILE A 1 157 ? -30.726 -6.430 29.235 1.00 80.75 157 ILE A N 1
ATOM 1207 C CA . ILE A 1 157 ? -29.797 -7.036 28.258 1.00 80.75 157 ILE A CA 1
ATOM 1208 C C . ILE A 1 157 ? -29.235 -8.354 28.794 1.00 80.75 157 ILE A C 1
ATOM 1210 O O . ILE A 1 157 ? -29.302 -9.376 28.110 1.00 80.75 157 ILE A O 1
ATOM 1214 N N . TYR A 1 158 ? -28.691 -8.338 30.016 1.00 79.56 158 TYR A N 1
ATOM 1215 C CA . TYR A 1 158 ? -28.086 -9.518 30.630 1.00 79.56 158 TYR A CA 1
ATOM 1216 C C . TYR A 1 158 ? -29.085 -10.672 30.743 1.00 79.56 158 TYR A C 1
ATOM 1218 O O . TYR A 1 158 ? -28.765 -11.783 30.327 1.00 79.56 158 TYR A O 1
ATOM 1226 N N . ILE A 1 159 ? -30.301 -10.416 31.239 1.00 59.12 159 ILE A N 1
ATOM 1227 C CA . ILE A 1 159 ? -31.356 -11.432 31.351 1.00 59.12 159 ILE A CA 1
ATOM 1228 C C . ILE A 1 159 ? -31.715 -11.991 29.966 1.00 59.12 159 ILE A C 1
ATOM 1230 O O . ILE A 1 159 ? -31.661 -13.206 29.780 1.00 59.12 159 ILE A O 1
ATOM 1234 N N . ARG A 1 160 ? -31.980 -11.129 28.969 1.00 79.50 160 ARG A N 1
ATOM 1235 C CA . ARG A 1 160 ? -32.296 -11.546 27.589 1.00 79.50 160 ARG A CA 1
ATOM 1236 C C . ARG A 1 160 ? -31.198 -12.423 26.982 1.00 79.50 160 ARG A C 1
ATOM 1238 O O . ARG A 1 160 ? -31.499 -13.467 26.407 1.00 79.50 160 ARG A O 1
ATOM 1245 N N . ARG A 1 161 ? -29.931 -12.016 27.095 1.00 81.88 161 ARG A N 1
ATOM 1246 C CA . ARG A 1 161 ? -28.794 -12.717 26.469 1.00 81.88 161 ARG A CA 1
ATOM 1247 C C . ARG A 1 161 ? -28.395 -13.989 27.221 1.00 81.88 161 ARG A C 1
ATOM 1249 O O . ARG A 1 161 ? -28.051 -14.976 26.574 1.00 81.88 161 ARG A O 1
ATOM 1256 N N . ARG A 1 162 ? -28.533 -14.013 28.553 1.00 82.50 162 ARG A N 1
ATOM 1257 C CA . ARG A 1 162 ? -28.409 -15.224 29.386 1.00 82.50 162 ARG A CA 1
ATOM 1258 C C . ARG A 1 162 ? -29.463 -16.262 29.002 1.00 82.50 162 ARG A C 1
ATOM 1260 O O . ARG A 1 162 ? -29.116 -17.420 28.794 1.00 82.50 162 ARG A O 1
ATOM 1267 N N . ASP A 1 163 ? -30.725 -15.853 28.883 1.00 66.50 163 ASP A N 1
ATOM 1268 C CA . ASP A 1 163 ? -31.840 -16.770 28.598 1.00 66.50 163 ASP A CA 1
ATOM 1269 C C . ASP A 1 163 ? -31.834 -17.242 27.131 1.00 66.50 163 ASP A C 1
ATOM 1271 O O . ASP A 1 163 ? -32.295 -18.341 26.831 1.00 66.50 163 ASP A O 1
ATOM 1275 N N . ALA A 1 164 ? -31.198 -16.481 26.232 1.00 72.94 164 ALA A N 1
ATOM 1276 C CA . ALA A 1 164 ? -30.820 -16.914 24.884 1.00 72.94 164 ALA A CA 1
ATOM 1277 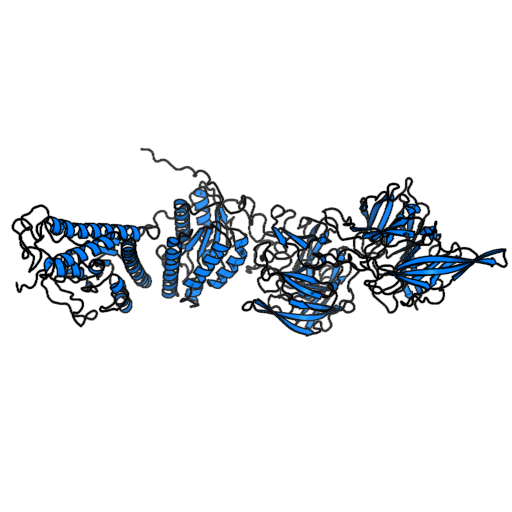C C . ALA A 1 164 ? -29.551 -17.804 24.828 1.00 72.94 164 ALA A C 1
ATOM 1279 O O . ALA A 1 164 ? -29.095 -18.152 23.739 1.00 72.94 164 ALA A O 1
ATOM 1280 N N . GLY A 1 165 ? -28.954 -18.163 25.972 1.00 79.56 165 GLY A N 1
ATOM 1281 C CA . GLY A 1 165 ? -27.800 -19.065 26.057 1.00 79.56 165 GLY A CA 1
ATOM 1282 C C . GLY A 1 165 ? -26.453 -18.468 25.628 1.00 79.56 165 GLY A C 1
ATOM 1283 O O . GLY A 1 165 ? -25.508 -19.221 25.390 1.00 79.56 165 GLY A O 1
ATOM 1284 N N . GLN A 1 166 ? -26.328 -17.140 25.512 1.00 87.69 166 GLN A N 1
ATOM 1285 C CA . GLN A 1 166 ? -25.048 -16.502 25.182 1.00 87.69 166 GLN A CA 1
ATOM 1286 C C . GLN A 1 166 ? -24.067 -16.568 26.366 1.00 87.69 166 GLN A C 1
ATOM 1288 O O . GLN A 1 166 ? -24.467 -16.555 27.533 1.00 87.69 166 GLN A O 1
ATOM 1293 N N . LYS A 1 167 ? -22.759 -16.592 26.065 1.00 93.69 167 LYS A N 1
ATOM 1294 C CA . LYS A 1 167 ? -21.668 -16.543 27.055 1.00 93.69 167 LYS A CA 1
ATOM 1295 C C . LYS A 1 167 ? -21.572 -15.150 27.695 1.00 93.69 167 LYS A C 1
ATOM 1297 O O . LYS A 1 167 ? -20.666 -14.376 27.371 1.00 93.69 167 LYS A O 1
ATOM 1302 N N . ILE A 1 168 ? -22.530 -14.815 28.558 1.00 93.12 168 ILE A N 1
ATOM 1303 C CA . ILE A 1 168 ? -22.618 -13.524 29.245 1.00 93.12 168 ILE A CA 1
ATOM 1304 C C . ILE A 1 168 ? -22.689 -13.692 30.768 1.00 93.12 168 ILE A C 1
ATOM 1306 O O . ILE A 1 168 ? -23.403 -14.553 31.289 1.00 93.12 168 ILE A O 1
ATOM 1310 N N . VAL A 1 169 ? -21.955 -12.850 31.494 1.00 88.06 169 VAL A N 1
ATOM 1311 C CA . VAL A 1 169 ? -22.012 -12.745 32.961 1.00 88.06 169 VAL A CA 1
ATOM 1312 C C . VAL A 1 169 ? -22.186 -11.279 33.362 1.00 88.06 169 VAL A C 1
ATOM 1314 O O . VAL A 1 169 ? -21.672 -10.382 32.697 1.00 88.06 169 VAL A O 1
ATOM 1317 N N . LEU A 1 170 ? -22.929 -11.040 34.443 1.00 84.06 170 LEU A N 1
ATOM 1318 C CA . LEU A 1 170 ? -23.120 -9.719 35.035 1.00 84.06 170 LEU A CA 1
ATOM 1319 C C . LEU A 1 170 ? -22.048 -9.454 36.101 1.00 84.06 170 LEU A C 1
ATOM 1321 O O . LEU A 1 170 ? -21.828 -10.288 36.976 1.00 84.06 170 LEU A O 1
ATOM 1325 N N . ALA A 1 171 ? -21.429 -8.278 36.056 1.00 84.56 171 ALA A N 1
ATOM 1326 C CA . ALA A 1 171 ? -20.555 -7.758 37.103 1.00 84.56 171 ALA A CA 1
ATOM 1327 C C . ALA A 1 171 ? -21.254 -6.577 37.802 1.00 84.56 171 ALA A C 1
ATOM 1329 O O . ALA A 1 171 ? -21.172 -5.433 37.352 1.00 84.56 171 ALA A O 1
ATOM 1330 N N . ASP A 1 172 ? -22.007 -6.858 38.868 1.00 78.69 172 ASP A N 1
ATOM 1331 C CA . ASP A 1 172 ? -22.840 -5.851 39.535 1.00 78.69 172 ASP A CA 1
ATOM 1332 C C . ASP A 1 172 ? -22.006 -4.915 40.428 1.00 78.69 172 ASP A C 1
ATOM 1334 O O . ASP A 1 172 ? -21.639 -5.231 41.563 1.00 78.69 172 ASP A O 1
ATOM 1338 N N . MET A 1 173 ? -21.692 -3.741 39.885 1.00 83.25 173 MET A N 1
ATOM 1339 C CA . MET A 1 173 ? -20.946 -2.684 40.563 1.00 83.25 173 MET A CA 1
ATOM 1340 C C . MET A 1 173 ? -21.852 -1.811 41.437 1.00 83.25 173 MET A C 1
ATOM 1342 O O . MET A 1 173 ? -21.377 -1.249 42.423 1.00 83.25 173 MET A O 1
ATOM 1346 N N . ALA A 1 174 ? -23.137 -1.691 41.092 1.00 75.50 174 ALA A N 1
ATOM 1347 C CA . ALA A 1 174 ? -24.088 -0.799 41.750 1.00 75.50 174 ALA A CA 1
ATOM 1348 C C . ALA A 1 174 ? -24.434 -1.292 43.157 1.00 75.50 174 ALA A C 1
ATOM 1350 O O . ALA A 1 174 ? -24.243 -0.564 44.131 1.00 75.50 174 ALA A O 1
ATOM 1351 N N . ASN A 1 175 ? -24.818 -2.567 43.270 1.00 66.50 175 ASN A N 1
ATOM 1352 C CA . ASN A 1 175 ? -25.123 -3.190 44.558 1.00 66.50 175 ASN A CA 1
ATOM 1353 C C . ASN A 1 175 ? -23.874 -3.377 45.448 1.00 66.50 175 ASN A C 1
ATOM 1355 O O . ASN A 1 175 ? -23.999 -3.498 46.671 1.00 66.50 175 ASN A O 1
ATOM 1359 N N . THR A 1 176 ? -22.672 -3.393 44.855 1.00 69.06 176 THR A N 1
ATOM 1360 C CA . THR A 1 176 ? -21.417 -3.724 45.557 1.00 69.06 176 THR A CA 1
ATOM 1361 C C . THR A 1 176 ? -20.633 -2.507 46.058 1.00 69.06 176 THR A C 1
ATOM 1363 O O . THR A 1 176 ? -20.131 -2.522 47.187 1.00 69.06 176 THR A O 1
ATOM 1366 N N . LEU A 1 177 ? -20.481 -1.464 45.235 1.00 78.50 177 LEU A N 1
ATOM 1367 C CA . LEU A 1 177 ? -19.755 -0.250 45.613 1.00 78.50 177 LEU A CA 1
ATOM 1368 C C . LEU A 1 177 ? -20.673 0.743 46.345 1.00 78.50 177 LEU A C 1
ATOM 1370 O O . LEU A 1 177 ? -21.896 0.610 46.389 1.00 78.50 177 LEU A O 1
ATOM 1374 N N . GLN A 1 178 ? -20.070 1.740 46.985 1.00 80.44 178 GLN A N 1
ATOM 1375 C CA . GLN A 1 178 ? -20.769 2.776 47.745 1.00 80.44 178 GLN A CA 1
ATOM 1376 C C . GLN A 1 178 ? -20.290 4.160 47.305 1.00 80.44 178 GLN A C 1
ATOM 1378 O O . GLN A 1 178 ? -19.175 4.304 46.813 1.00 80.44 178 GLN A O 1
ATOM 1383 N N . VAL A 1 179 ? -21.089 5.207 47.528 1.00 79.56 179 VAL A N 1
ATOM 1384 C CA . VAL A 1 179 ? -20.668 6.593 47.223 1.00 79.56 179 VAL A CA 1
ATOM 1385 C C . VAL A 1 179 ? -19.408 7.013 47.996 1.00 79.56 179 VAL A C 1
ATOM 1387 O O . VAL A 1 179 ? -18.637 7.831 47.518 1.00 79.56 179 VAL A O 1
ATOM 1390 N N . THR A 1 180 ? -19.142 6.393 49.150 1.00 82.25 180 THR A N 1
ATOM 1391 C CA . THR A 1 180 ? -17.907 6.565 49.937 1.00 82.25 180 THR A CA 1
ATOM 1392 C C . THR A 1 180 ? -16.677 5.876 49.338 1.00 82.25 180 THR A C 1
ATOM 1394 O O . THR A 1 180 ? -15.581 6.047 49.861 1.00 82.25 180 THR A O 1
ATOM 1397 N N . ASP A 1 181 ? -16.847 5.061 48.295 1.00 88.25 181 ASP A N 1
ATOM 1398 C CA . ASP A 1 181 ? -15.744 4.444 47.553 1.00 88.25 181 ASP A CA 1
ATOM 1399 C C . ASP A 1 181 ? -15.260 5.328 46.392 1.00 88.25 181 ASP A C 1
ATOM 1401 O O . ASP A 1 181 ? -14.244 5.001 45.774 1.00 88.25 181 ASP A O 1
ATOM 1405 N N . LEU A 1 182 ? -15.961 6.431 46.102 1.00 91.19 182 LEU A N 1
ATOM 1406 C CA . LEU A 1 182 ? -15.645 7.402 45.053 1.00 91.19 182 LEU A CA 1
ATOM 1407 C C . LEU A 1 182 ? -14.744 8.534 45.575 1.00 91.19 182 LEU A C 1
ATOM 1409 O O . LEU A 1 182 ? -14.766 8.871 46.759 1.00 91.19 182 LEU A O 1
ATOM 1413 N N . GLN A 1 183 ? -13.944 9.110 44.679 1.00 90.00 183 GLN A N 1
ATOM 1414 C CA . GLN A 1 183 ? -13.041 10.236 44.941 1.00 90.00 183 GLN A CA 1
ATOM 1415 C C . GLN A 1 183 ? -13.596 11.574 44.424 1.00 90.00 183 GLN A C 1
ATOM 1417 O O . GLN A 1 183 ? -13.312 12.625 44.998 1.00 90.00 183 GLN A O 1
ATOM 1422 N N . ASP A 1 184 ? -14.394 11.525 43.358 1.00 90.44 184 ASP A N 1
ATOM 1423 C CA . ASP A 1 184 ? -15.234 12.613 42.852 1.00 90.44 184 ASP A CA 1
ATOM 1424 C C . ASP A 1 184 ? -16.665 12.080 42.622 1.00 90.44 184 ASP A C 1
ATOM 1426 O O . ASP A 1 184 ? -17.022 11.028 43.153 1.00 90.44 184 ASP A O 1
ATOM 1430 N N . ASP A 1 185 ? -17.501 12.762 41.833 1.00 87.94 185 ASP A N 1
ATOM 1431 C CA . ASP A 1 185 ? -18.868 12.300 41.552 1.00 87.94 185 ASP A CA 1
ATOM 1432 C C . ASP A 1 185 ? -18.969 10.951 40.807 1.00 87.94 185 ASP A C 1
ATOM 1434 O O . ASP A 1 185 ? -20.071 10.417 40.675 1.00 87.94 185 ASP A O 1
ATOM 1438 N N . THR A 1 186 ? -17.864 10.431 40.256 1.00 90.06 186 THR A N 1
ATOM 1439 C CA . THR A 1 186 ? -17.843 9.392 39.209 1.00 90.06 186 THR A CA 1
ATOM 1440 C C . THR A 1 186 ? -16.759 8.321 39.384 1.00 90.06 186 THR A C 1
ATOM 1442 O O . THR A 1 186 ? -17.006 7.152 39.086 1.00 90.06 186 THR A O 1
ATOM 1445 N N . HIS A 1 187 ? -15.553 8.696 39.805 1.00 95.62 187 HIS A N 1
ATOM 1446 C CA . HIS A 1 187 ? -14.364 7.844 39.754 1.00 95.62 187 HIS A CA 1
ATOM 1447 C C . HIS A 1 187 ? -14.052 7.217 41.122 1.00 95.62 187 HIS A C 1
ATOM 1449 O O . HIS A 1 187 ? -14.058 7.928 42.130 1.00 95.62 187 HIS A O 1
ATOM 1455 N N . PRO A 1 188 ? -13.739 5.910 41.192 1.00 96.00 188 PRO A N 1
ATOM 1456 C CA . PRO A 1 188 ? -13.322 5.269 42.435 1.00 96.00 188 PRO A CA 1
ATOM 1457 C C . PRO A 1 188 ? -12.024 5.828 43.031 1.00 96.00 188 PRO A C 1
ATOM 1459 O O . PRO A 1 188 ? -11.086 6.183 42.323 1.00 96.00 188 PRO A O 1
ATOM 1462 N N . THR A 1 189 ? -11.943 5.781 44.357 1.00 95.19 189 THR A N 1
ATOM 1463 C CA . THR A 1 189 ? -10.679 5.715 45.107 1.00 95.19 189 THR A CA 1
ATOM 1464 C C . THR A 1 189 ? -9.964 4.381 44.849 1.00 95.19 189 THR A C 1
ATOM 1466 O O . THR A 1 189 ? -10.586 3.412 44.409 1.00 95.19 189 THR A O 1
ATOM 1469 N N . ASP A 1 190 ? -8.693 4.253 45.241 1.00 92.56 190 ASP A N 1
ATOM 1470 C CA . ASP A 1 190 ? -7.966 2.966 45.227 1.00 92.56 190 ASP A CA 1
ATOM 1471 C C . ASP A 1 190 ? -8.709 1.835 45.977 1.00 92.56 190 ASP A C 1
ATOM 1473 O O . ASP A 1 190 ? -8.674 0.670 45.572 1.00 92.56 190 ASP A O 1
ATOM 1477 N N . ALA A 1 191 ? -9.425 2.166 47.059 1.00 90.31 191 ALA A N 1
ATOM 1478 C CA . ALA A 1 191 ? -10.247 1.211 47.804 1.00 90.31 191 ALA A CA 1
ATOM 1479 C C . ALA A 1 191 ? -11.493 0.773 47.009 1.00 90.31 191 ALA A C 1
ATOM 1481 O O . ALA A 1 191 ? -11.857 -0.407 47.025 1.00 90.31 191 ALA A O 1
ATOM 1482 N N . GLY A 1 192 ? -12.107 1.697 46.266 1.00 91.88 192 GLY A N 1
ATOM 1483 C CA . GLY A 1 192 ? -13.184 1.402 45.324 1.00 91.88 192 GLY A CA 1
ATOM 1484 C C . GLY A 1 192 ? -12.710 0.571 44.129 1.00 91.88 192 GLY A C 1
ATOM 1485 O O . GLY A 1 192 ? -13.336 -0.434 43.800 1.00 91.88 192 GLY A O 1
ATOM 1486 N N . TYR A 1 193 ? -11.555 0.893 43.540 1.00 95.62 193 TYR A N 1
ATOM 1487 C CA . TYR A 1 193 ? -10.953 0.091 42.470 1.00 95.62 193 TYR A CA 1
ATOM 1488 C C . TYR A 1 193 ? -10.591 -1.333 42.929 1.00 95.62 193 TYR A C 1
ATOM 1490 O O . TYR A 1 193 ? -10.797 -2.286 42.177 1.00 95.62 193 TYR A O 1
ATOM 1498 N N . ARG A 1 194 ? -10.155 -1.522 44.185 1.00 93.44 194 ARG A N 1
ATOM 1499 C CA . ARG A 1 194 ? -9.970 -2.856 44.791 1.00 93.44 194 ARG A CA 1
ATOM 1500 C C . ARG A 1 194 ? -11.285 -3.640 44.911 1.00 93.44 194 ARG A C 1
ATOM 1502 O O . ARG A 1 194 ? -11.311 -4.834 44.609 1.00 93.44 194 ARG A O 1
ATOM 1509 N N . LYS A 1 195 ? -12.391 -2.993 45.298 1.00 88.94 195 LYS A N 1
ATOM 1510 C CA . LYS A 1 195 ? -13.730 -3.617 45.279 1.00 88.94 195 LYS A CA 1
ATOM 1511 C C . LYS A 1 195 ? -14.154 -3.980 43.853 1.00 88.94 195 LYS A C 1
ATOM 1513 O O . LYS A 1 195 ? -14.560 -5.112 43.616 1.00 88.94 195 LYS A O 1
ATOM 1518 N N . MET A 1 196 ? -13.973 -3.071 42.894 1.00 94.19 196 MET A N 1
ATOM 1519 C CA . MET A 1 196 ? -14.277 -3.294 41.474 1.00 94.19 196 MET A CA 1
ATOM 1520 C C . MET A 1 196 ? -13.496 -4.486 40.893 1.00 94.19 196 MET A C 1
ATOM 1522 O O . MET A 1 196 ? -14.085 -5.336 40.228 1.00 94.19 196 MET A O 1
ATOM 1526 N N . ALA A 1 197 ? -12.204 -4.621 41.215 1.00 94.25 197 ALA A N 1
ATOM 1527 C CA . ALA A 1 197 ? -11.397 -5.793 40.855 1.00 94.25 197 ALA A CA 1
ATOM 1528 C C . ALA A 1 197 ? -11.975 -7.106 41.415 1.00 94.25 197 ALA A C 1
ATOM 1530 O O . ALA A 1 197 ? -11.920 -8.137 40.751 1.00 94.25 197 ALA A O 1
ATOM 1531 N N . THR A 1 198 ? -12.580 -7.064 42.604 1.00 88.56 198 THR A N 1
ATOM 1532 C CA . THR A 1 198 ? -13.219 -8.232 43.233 1.00 88.56 198 THR A CA 1
ATOM 1533 C C . THR A 1 198 ? -14.513 -8.628 42.523 1.00 88.56 198 THR A C 1
ATOM 1535 O O . THR A 1 198 ? -14.743 -9.812 42.295 1.00 88.56 198 THR A O 1
ATOM 1538 N N . VAL A 1 199 ? -15.336 -7.657 42.110 1.00 85.50 199 VAL A N 1
ATOM 1539 C CA . VAL A 1 199 ? -16.557 -7.926 41.328 1.00 85.50 199 VAL A CA 1
ATOM 1540 C C . VAL A 1 199 ? -16.206 -8.558 39.978 1.00 85.50 199 VAL A C 1
ATOM 1542 O O . VAL A 1 199 ? -16.796 -9.572 39.606 1.00 85.50 199 VAL A O 1
ATOM 1545 N N . TRP A 1 200 ? -15.199 -8.025 39.275 1.00 94.19 200 TRP A N 1
ATOM 1546 C CA . TRP A 1 200 ? -14.702 -8.629 38.034 1.00 94.19 200 TRP A CA 1
ATOM 1547 C C . TRP A 1 200 ? -14.163 -10.046 38.245 1.00 94.19 200 TRP A C 1
ATOM 1549 O O . TRP A 1 200 ? -14.497 -10.945 37.477 1.00 94.19 200 TRP A O 1
ATOM 1559 N N . TRP A 1 201 ? -13.368 -10.266 39.294 1.00 91.75 201 TRP A N 1
ATOM 1560 C CA . TRP A 1 201 ? -12.844 -11.584 39.652 1.00 91.75 201 TRP A CA 1
ATOM 1561 C C . TRP A 1 201 ? -13.972 -12.602 39.897 1.00 91.75 201 TRP A C 1
ATOM 1563 O O . TRP A 1 201 ? -13.976 -13.667 39.278 1.00 91.75 201 TRP A O 1
ATOM 1573 N N . ASN A 1 202 ? -14.973 -12.251 40.710 1.00 84.56 202 ASN A N 1
ATOM 1574 C CA . ASN A 1 202 ? -16.127 -13.111 40.994 1.00 84.56 202 ASN A CA 1
ATOM 1575 C C . ASN A 1 202 ? -16.941 -13.424 39.723 1.00 84.56 202 ASN A C 1
ATOM 1577 O O . ASN A 1 202 ? -17.404 -14.553 39.540 1.00 84.56 202 ASN A O 1
ATOM 1581 N N . ALA A 1 203 ? -17.071 -12.462 38.806 1.00 84.69 203 ALA A N 1
ATOM 1582 C CA . ALA A 1 203 ? -17.731 -12.673 37.520 1.00 84.69 203 ALA A CA 1
ATOM 1583 C C . ALA A 1 203 ? -16.920 -13.586 36.573 1.00 84.69 203 ALA A C 1
ATOM 1585 O O . ALA A 1 203 ? -17.504 -14.431 35.893 1.00 84.69 203 ALA A O 1
ATOM 1586 N N . ILE A 1 204 ? -15.582 -13.500 36.566 1.00 88.62 204 ILE A N 1
ATOM 1587 C CA . ILE A 1 204 ? -14.720 -14.431 35.810 1.00 88.62 204 ILE A CA 1
ATOM 1588 C C . ILE A 1 204 ? -14.781 -15.845 36.412 1.00 88.62 204 ILE A C 1
ATOM 1590 O O . ILE A 1 204 ? -14.852 -16.817 35.661 1.00 88.62 204 ILE A O 1
ATOM 1594 N N . GLN A 1 205 ? -14.820 -15.992 37.742 1.00 85.31 205 GLN A N 1
ATOM 1595 C CA . GLN A 1 205 ? -15.056 -17.300 38.375 1.00 85.31 205 GLN A CA 1
ATOM 1596 C C . GLN A 1 205 ? -16.438 -17.863 38.015 1.00 85.31 205 GLN A C 1
ATOM 1598 O O . GLN A 1 205 ? -16.528 -19.011 37.590 1.00 85.31 205 GLN A O 1
ATOM 1603 N N . THR A 1 206 ? -17.486 -17.035 38.027 1.00 81.69 206 THR A N 1
ATOM 1604 C CA . THR A 1 206 ? -18.829 -17.424 37.554 1.00 81.69 206 THR A CA 1
ATOM 1605 C C . THR A 1 206 ? -18.817 -17.884 36.085 1.00 81.69 206 THR A C 1
ATOM 1607 O O . THR A 1 206 ? -19.511 -18.833 35.724 1.00 81.69 206 THR A O 1
ATOM 1610 N N . ALA A 1 207 ? -18.019 -17.248 35.220 1.00 83.06 207 ALA A N 1
ATOM 1611 C CA . ALA A 1 207 ? -17.844 -17.671 33.828 1.00 83.06 207 ALA A CA 1
ATOM 1612 C C . ALA A 1 207 ? -17.078 -19.003 33.696 1.00 83.06 207 ALA A C 1
ATOM 1614 O O . ALA A 1 207 ? -17.402 -19.813 32.826 1.00 83.06 207 ALA A O 1
ATOM 1615 N N . HIS A 1 208 ? -16.081 -19.244 34.552 1.00 85.81 208 HIS A N 1
ATOM 1616 C CA . HIS A 1 208 ? -15.337 -20.505 34.609 1.00 85.81 208 HIS A CA 1
ATOM 1617 C C . HIS A 1 208 ? -16.229 -21.666 35.073 1.00 85.81 208 HIS A C 1
ATOM 1619 O O . HIS A 1 208 ? -16.309 -22.684 34.391 1.00 85.81 208 HIS A O 1
ATOM 1625 N N . GLU A 1 209 ? -16.966 -21.488 36.173 1.00 80.44 209 GLU A N 1
ATOM 1626 C CA . GLU A 1 209 ? -17.881 -22.494 36.738 1.00 80.44 209 GLU A CA 1
ATOM 1627 C C . GLU A 1 209 ? -19.012 -22.881 35.771 1.00 80.44 209 GLU A C 1
ATOM 1629 O O . GLU A 1 209 ? -19.453 -24.029 35.752 1.00 80.44 209 GLU A O 1
ATOM 1634 N N . ARG A 1 210 ? -19.451 -21.944 34.918 1.00 83.81 210 ARG A N 1
ATOM 1635 C CA . ARG A 1 210 ? -20.429 -22.186 33.841 1.00 83.81 210 ARG A CA 1
ATOM 1636 C C . ARG A 1 210 ? -19.823 -22.789 32.566 1.00 83.81 210 ARG A C 1
ATOM 1638 O O . ARG A 1 210 ? -20.559 -23.034 31.613 1.00 83.81 210 ARG A O 1
ATOM 1645 N N . GLY A 1 211 ? -18.506 -23.000 32.509 1.00 86.00 211 GLY A N 1
ATOM 1646 C CA . GLY A 1 211 ? -17.812 -23.498 31.316 1.00 86.00 211 GLY A CA 1
ATOM 1647 C C . GLY A 1 211 ? -17.826 -22.525 30.129 1.00 86.00 211 GLY A C 1
ATOM 1648 O O . GLY A 1 211 ? -17.717 -22.953 28.982 1.00 86.00 211 GLY A O 1
ATOM 1649 N N . PHE A 1 212 ? -17.998 -21.220 30.373 1.00 93.00 212 PHE A N 1
ATOM 1650 C CA . PHE A 1 212 ? -18.036 -20.211 29.309 1.00 93.00 212 PHE A CA 1
ATOM 1651 C C . PHE A 1 212 ? -16.630 -19.864 28.803 1.00 93.00 212 PHE A C 1
ATOM 1653 O O . PHE A 1 212 ? -16.451 -19.646 27.604 1.00 93.00 212 PHE A O 1
ATOM 1660 N N . LEU A 1 213 ? -15.625 -19.855 29.683 1.00 92.12 213 LEU A N 1
ATOM 1661 C CA . LEU A 1 213 ? -14.240 -19.570 29.300 1.00 92.12 213 LEU A CA 1
ATOM 1662 C C . LEU A 1 213 ? -13.691 -20.657 28.361 1.00 92.12 213 LEU A C 1
ATOM 1664 O O . LEU A 1 213 ? -13.794 -21.849 28.641 1.00 92.12 213 LEU A O 1
ATOM 1668 N N . SER A 1 214 ? -13.069 -20.235 27.263 1.00 88.25 214 SER A N 1
ATOM 1669 C CA . SER A 1 214 ? -12.405 -21.101 26.281 1.00 88.25 214 SER A CA 1
ATOM 1670 C C . SER A 1 214 ? -11.107 -20.455 25.804 1.00 88.25 214 SER A C 1
ATOM 1672 O O . SER A 1 214 ? -10.947 -19.241 25.931 1.00 88.25 214 SER A O 1
ATOM 1674 N N . ALA A 1 215 ? -10.189 -21.244 25.241 1.00 81.25 215 ALA A N 1
ATOM 1675 C CA . ALA A 1 215 ? -8.963 -20.726 24.632 1.00 81.25 215 ALA A CA 1
ATOM 1676 C C . ALA A 1 215 ? -9.258 -19.662 23.548 1.00 81.25 215 ALA A C 1
ATOM 1678 O O . ALA A 1 215 ? -10.355 -19.672 22.979 1.00 81.25 215 ALA A O 1
ATOM 1679 N N . PRO A 1 216 ? -8.313 -18.748 23.258 1.00 72.19 216 PRO A N 1
ATOM 1680 C CA . PRO A 1 216 ? -8.375 -17.908 22.064 1.00 72.19 216 PRO A CA 1
ATOM 1681 C C . PRO A 1 216 ? -8.415 -18.754 20.779 1.00 72.19 216 PRO A C 1
ATOM 1683 O O . PRO A 1 216 ? -7.937 -19.886 20.758 1.00 72.19 216 PRO A O 1
ATOM 1686 N N . ASP A 1 217 ? -8.946 -18.184 19.696 1.00 65.25 217 ASP A N 1
ATOM 1687 C CA . ASP A 1 217 ? -9.046 -18.838 18.375 1.00 65.25 217 ASP A CA 1
ATOM 1688 C C . ASP A 1 217 ? -7.696 -18.981 17.630 1.00 65.25 217 ASP A C 1
ATOM 1690 O O . ASP A 1 217 ? -7.659 -19.405 16.473 1.00 65.25 217 ASP A O 1
ATOM 1694 N N . ASP A 1 218 ? -6.588 -18.585 18.253 1.00 56.28 218 ASP A N 1
ATOM 1695 C CA . ASP A 1 218 ? -5.230 -18.598 17.711 1.00 56.28 218 ASP A CA 1
ATOM 1696 C C . ASP A 1 218 ? -4.242 -19.256 18.711 1.00 56.28 218 ASP A C 1
ATOM 1698 O O . ASP A 1 218 ? -4.522 -19.337 19.913 1.00 56.28 218 ASP A O 1
ATOM 1702 N N . PRO A 1 219 ? -3.108 -19.815 18.236 1.00 37.50 219 PRO A N 1
ATOM 1703 C CA . PRO A 1 219 ? -2.104 -20.435 19.106 1.00 37.50 219 PRO A CA 1
ATOM 1704 C C . PRO A 1 219 ? -1.420 -19.420 20.039 1.00 37.50 219 PRO A C 1
ATOM 1706 O O . PRO A 1 219 ? -1.479 -18.214 19.817 1.00 37.50 219 PRO A O 1
ATOM 1709 N N . GLU A 1 220 ? -0.789 -19.921 21.110 1.00 36.91 220 GLU A N 1
ATOM 1710 C CA . GLU A 1 220 ? -0.492 -19.124 22.310 1.00 36.91 220 GLU A CA 1
ATOM 1711 C C . GLU A 1 220 ? 0.239 -17.796 22.067 1.00 36.91 220 GLU A C 1
ATOM 1713 O O . GLU A 1 220 ? 1.390 -17.737 21.637 1.00 36.91 220 GLU A O 1
ATOM 1718 N N . ILE A 1 221 ? -0.440 -16.730 22.490 1.00 38.72 221 ILE A N 1
ATOM 1719 C CA . ILE A 1 221 ? 0.096 -15.385 22.629 1.00 38.72 221 ILE A CA 1
ATOM 1720 C C . ILE A 1 221 ? 0.746 -15.246 24.008 1.00 38.72 221 ILE A C 1
ATOM 1722 O O . ILE A 1 221 ? 0.072 -15.242 25.038 1.00 38.72 221 ILE A O 1
ATOM 1726 N N . ASP A 1 222 ? 2.068 -15.138 23.992 1.00 35.56 222 ASP A N 1
ATOM 1727 C CA . ASP A 1 222 ? 2.925 -14.811 25.131 1.00 35.56 222 ASP A CA 1
ATOM 1728 C C . ASP A 1 222 ? 2.711 -13.321 25.559 1.00 35.56 222 ASP A C 1
ATOM 1730 O O . ASP A 1 222 ? 2.443 -12.455 24.723 1.00 35.56 222 ASP A O 1
ATOM 1734 N N . GLU A 1 223 ? 2.751 -13.020 26.859 1.00 32.75 223 GLU A N 1
ATOM 1735 C CA . GLU A 1 223 ? 1.965 -11.965 27.558 1.00 32.75 223 GLU A CA 1
ATOM 1736 C C . GLU A 1 223 ? 2.443 -10.457 27.581 1.00 32.75 223 GLU A C 1
ATOM 1738 O O . GLU A 1 223 ? 2.128 -9.749 28.537 1.00 32.75 223 GLU A O 1
ATOM 1743 N N . LYS A 1 224 ? 3.260 -9.925 26.650 1.00 36.12 224 LYS A N 1
ATOM 1744 C CA . LYS A 1 224 ? 4.243 -8.843 26.991 1.00 36.12 224 LYS A CA 1
ATOM 1745 C C . LYS A 1 224 ? 3.847 -7.362 27.079 1.00 36.12 224 LYS A C 1
ATOM 1747 O O . LYS A 1 224 ? 4.339 -6.691 27.986 1.00 36.12 224 LYS A O 1
ATOM 1752 N N . ALA A 1 225 ? 3.361 -6.781 25.978 1.00 38.66 225 ALA A N 1
ATOM 1753 C CA . ALA A 1 225 ? 3.905 -5.488 25.522 1.00 38.66 225 ALA A CA 1
ATOM 1754 C C . ALA A 1 225 ? 3.377 -4.262 26.271 1.00 38.66 225 ALA A C 1
ATOM 1756 O O . ALA A 1 225 ? 2.257 -4.237 26.759 1.00 38.66 225 ALA A O 1
ATOM 1757 N N . ALA A 1 226 ? 4.144 -3.171 26.195 1.00 36.91 226 ALA A N 1
ATOM 1758 C CA . ALA A 1 226 ? 3.569 -1.830 26.224 1.00 36.91 226 ALA A CA 1
ATOM 1759 C C . ALA A 1 226 ? 3.245 -1.378 24.786 1.00 36.91 226 ALA A C 1
ATOM 1761 O O . ALA A 1 226 ? 4.010 -1.669 23.865 1.00 36.91 226 ALA A O 1
ATOM 1762 N N . SER A 1 227 ? 2.153 -0.633 24.572 1.00 40.56 227 SER A N 1
ATOM 1763 C CA . SER A 1 227 ? 1.728 -0.195 23.225 1.00 40.56 227 SER A CA 1
ATOM 1764 C C . SER A 1 227 ? 2.627 0.868 22.561 1.00 40.56 227 SER A C 1
ATOM 1766 O O . SER A 1 227 ? 2.430 1.194 21.391 1.00 40.56 227 SER A O 1
ATOM 1768 N N . ASN A 1 228 ? 3.642 1.374 23.271 1.00 47.62 228 ASN A N 1
ATOM 1769 C CA . ASN A 1 228 ? 4.530 2.471 22.867 1.00 47.62 228 ASN A CA 1
ATOM 1770 C C . ASN A 1 228 ? 5.983 2.032 22.563 1.00 47.62 228 ASN A C 1
ATOM 1772 O O . ASN A 1 228 ? 6.931 2.763 22.845 1.00 47.62 228 ASN A O 1
ATOM 1776 N N . CYS A 1 229 ? 6.166 0.824 22.036 1.00 56.28 229 CYS A N 1
ATOM 1777 C CA . CYS A 1 229 ? 7.464 0.313 21.587 1.00 56.28 229 CYS A CA 1
ATOM 1778 C C . CYS A 1 229 ? 8.028 1.059 20.357 1.00 56.28 229 CYS A C 1
ATOM 1780 O O . CYS A 1 229 ? 7.279 1.625 19.556 1.00 56.28 229 CYS A O 1
ATOM 1782 N N . GLU A 1 230 ? 9.342 0.938 20.147 1.00 64.69 230 GLU A N 1
ATOM 1783 C CA . GLU A 1 230 ? 9.959 1.165 18.834 1.00 64.69 230 GLU A CA 1
ATOM 1784 C C . GLU A 1 230 ? 9.762 -0.083 17.947 1.00 64.69 230 GLU A C 1
ATOM 1786 O O . GLU A 1 230 ? 9.652 -1.207 18.445 1.00 64.69 230 GLU A O 1
ATOM 1791 N N . LYS A 1 231 ? 9.735 0.084 16.618 1.00 71.69 231 LYS A N 1
ATOM 1792 C CA . LYS A 1 231 ? 9.763 -1.051 15.683 1.00 71.69 231 LYS A CA 1
ATOM 1793 C C . LYS A 1 231 ? 11.130 -1.741 15.749 1.00 71.69 231 LYS A C 1
ATOM 1795 O O . LYS A 1 231 ? 12.137 -1.121 15.426 1.00 71.69 231 LYS A O 1
ATOM 1800 N N . GLU A 1 232 ? 11.186 -3.024 16.085 1.00 75.00 232 GLU A N 1
ATOM 1801 C CA . GLU A 1 232 ? 12.430 -3.814 16.038 1.00 75.00 232 GLU A CA 1
ATOM 1802 C C . GLU A 1 232 ? 12.517 -4.655 14.756 1.00 75.00 232 GLU A C 1
ATOM 1804 O O . GLU A 1 232 ? 11.499 -5.155 14.264 1.00 75.00 232 GLU A O 1
ATOM 1809 N N . TYR A 1 233 ? 13.729 -4.851 14.226 1.00 82.56 233 TYR A N 1
ATOM 1810 C CA . TYR A 1 233 ? 13.960 -5.754 13.096 1.00 82.56 233 TYR A CA 1
ATOM 1811 C C . TYR A 1 233 ? 13.485 -7.174 13.430 1.00 82.56 233 TYR A C 1
ATOM 1813 O O . TYR A 1 233 ? 13.708 -7.667 14.533 1.00 82.56 233 TYR A O 1
ATOM 1821 N N . GLY A 1 234 ? 12.798 -7.825 12.494 1.00 74.56 234 GLY A N 1
ATOM 1822 C CA . GLY A 1 234 ? 12.214 -9.153 12.708 1.00 74.56 234 GLY A CA 1
ATOM 1823 C C . GLY A 1 234 ? 10.959 -9.198 13.595 1.00 74.56 234 GLY A C 1
ATOM 1824 O O . GLY A 1 234 ? 10.268 -10.214 13.606 1.00 74.56 234 GLY A O 1
ATOM 1825 N N . SER A 1 235 ? 10.585 -8.114 14.289 1.00 65.25 235 SER A N 1
ATOM 1826 C CA . SER A 1 235 ? 9.355 -8.111 15.098 1.00 65.25 235 SER A CA 1
ATOM 1827 C C . SER A 1 235 ? 8.103 -8.315 14.232 1.00 65.25 235 SER A C 1
ATOM 1829 O O . SER A 1 235 ? 7.954 -7.695 13.173 1.00 65.25 235 SER A O 1
ATOM 1831 N N . GLY A 1 236 ? 7.195 -9.183 14.687 1.00 60.28 236 GLY A N 1
ATOM 1832 C CA . GLY A 1 236 ? 5.934 -9.495 14.004 1.00 60.28 236 GLY A CA 1
ATOM 1833 C C . GLY A 1 236 ? 6.055 -10.366 12.744 1.00 60.28 236 GLY A C 1
ATOM 1834 O O . GLY A 1 236 ? 5.053 -10.551 12.065 1.00 60.28 236 GLY A O 1
ATOM 1835 N N . GLN A 1 237 ? 7.236 -10.906 12.407 1.00 63.47 237 GLN A N 1
ATOM 1836 C CA . GLN A 1 237 ? 7.430 -11.709 11.183 1.00 63.47 237 GLN A CA 1
ATOM 1837 C C . GLN A 1 237 ? 6.653 -13.040 11.177 1.00 63.47 237 GLN A C 1
ATOM 1839 O O . GLN A 1 237 ? 6.222 -13.492 10.117 1.00 63.47 237 GLN A O 1
ATOM 1844 N N . ASP A 1 238 ? 6.438 -13.645 12.346 1.00 54.34 238 ASP A N 1
ATOM 1845 C CA . ASP A 1 238 ? 5.799 -14.964 12.482 1.00 54.34 238 ASP A CA 1
ATOM 1846 C C . ASP A 1 238 ? 4.268 -14.936 12.284 1.00 54.34 238 ASP A C 1
ATOM 1848 O O . ASP A 1 238 ? 3.622 -15.984 12.192 1.00 54.34 238 ASP A O 1
ATOM 1852 N N . HIS A 1 239 ? 3.670 -13.741 12.213 1.00 58.78 239 HIS A N 1
ATOM 1853 C CA . HIS A 1 239 ? 2.222 -13.536 12.161 1.00 58.78 239 HIS A CA 1
ATOM 1854 C C . HIS A 1 239 ? 1.837 -12.555 11.047 1.00 58.78 239 HIS A C 1
ATOM 1856 O O . HIS A 1 239 ? 1.782 -11.342 11.245 1.00 58.78 239 HIS A O 1
ATOM 1862 N N . TYR A 1 240 ? 1.523 -13.104 9.871 1.00 71.81 240 TYR A N 1
ATOM 1863 C CA . TYR A 1 240 ? 0.959 -12.358 8.747 1.00 71.81 240 TYR A CA 1
ATOM 1864 C C . TYR A 1 240 ? -0.417 -12.882 8.347 1.00 71.81 240 TYR A C 1
ATOM 1866 O O . TYR A 1 240 ? -0.713 -14.071 8.465 1.00 71.81 240 TYR A O 1
ATOM 1874 N N . ALA A 1 241 ? -1.250 -11.987 7.821 1.00 74.12 241 ALA A N 1
ATOM 1875 C CA . ALA A 1 241 ? -2.518 -12.337 7.194 1.00 74.12 241 ALA A CA 1
ATOM 1876 C C . ALA A 1 241 ? -2.444 -12.097 5.686 1.00 74.12 241 ALA A C 1
ATOM 1878 O O . ALA A 1 241 ? -1.865 -11.106 5.241 1.00 74.12 241 ALA A O 1
ATOM 1879 N N . GLN A 1 242 ? -3.097 -12.947 4.889 1.00 85.19 242 GLN A N 1
ATOM 1880 C CA . GLN A 1 242 ? -3.470 -12.539 3.537 1.00 85.19 242 GLN A CA 1
ATOM 1881 C C . GLN A 1 242 ? -4.509 -11.422 3.658 1.00 85.19 242 GLN A C 1
ATOM 1883 O O . GLN A 1 242 ? -5.566 -11.623 4.254 1.00 85.19 242 GLN A O 1
ATOM 1888 N N . THR A 1 243 ? -4.217 -10.256 3.093 1.00 84.75 243 THR A N 1
ATOM 1889 C CA . THR A 1 243 ? -5.107 -9.088 3.095 1.00 84.75 243 THR A CA 1
ATOM 1890 C C . THR A 1 243 ? -5.754 -8.879 1.731 1.00 84.75 243 THR A C 1
ATOM 1892 O O . THR A 1 243 ? -6.953 -8.613 1.675 1.00 84.75 243 THR A O 1
ATOM 1895 N N . GLN A 1 244 ? -5.043 -9.116 0.623 1.00 90.44 244 GLN A N 1
ATOM 1896 C CA . GLN A 1 244 ? -5.624 -9.047 -0.728 1.00 90.44 244 GLN A CA 1
ATOM 1897 C C . GLN A 1 244 ? -5.726 -10.426 -1.387 1.00 90.44 244 GLN A C 1
ATOM 1899 O O . GLN A 1 244 ? 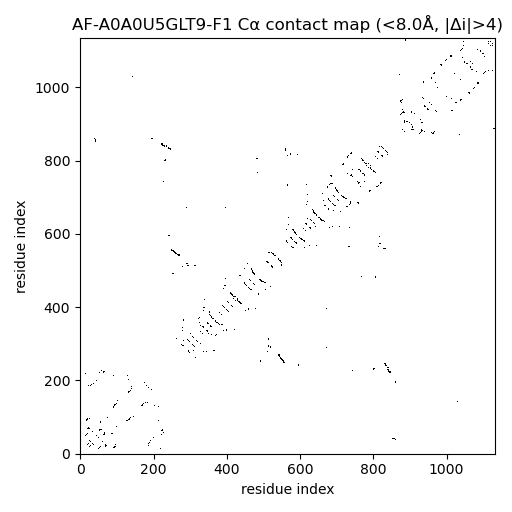-4.789 -11.229 -1.365 1.00 90.44 244 GLN A O 1
ATOM 1904 N N . ARG A 1 245 ? -6.867 -10.683 -2.040 1.00 88.94 245 ARG A N 1
ATOM 1905 C CA . ARG A 1 245 ? -7.155 -11.928 -2.781 1.00 88.94 245 ARG A CA 1
ATOM 1906 C C . ARG A 1 245 ? -6.692 -11.916 -4.244 1.00 88.94 245 ARG A C 1
ATOM 1908 O O . ARG A 1 245 ? -6.866 -12.916 -4.931 1.00 88.94 245 ARG A O 1
ATOM 1915 N N . GLY A 1 246 ? -6.102 -10.812 -4.701 1.00 88.94 246 GLY A N 1
ATOM 1916 C CA . GLY A 1 246 ? -5.909 -10.514 -6.118 1.00 88.94 246 GLY A CA 1
ATOM 1917 C C . GLY A 1 246 ? -7.112 -9.773 -6.694 1.00 88.94 246 GLY A C 1
ATOM 1918 O O . GLY A 1 246 ? -8.226 -10.291 -6.705 1.00 88.94 246 GLY A O 1
ATOM 1919 N N . SER A 1 247 ? -6.890 -8.544 -7.157 1.00 88.25 247 SER A N 1
ATOM 1920 C CA . SER A 1 247 ? -7.896 -7.716 -7.830 1.00 88.25 247 SER A CA 1
ATOM 1921 C C . SER A 1 247 ? -7.249 -6.831 -8.903 1.00 88.25 247 SER A C 1
ATOM 1923 O O . SER A 1 247 ? -6.028 -6.855 -9.077 1.00 88.25 247 SER A O 1
ATOM 1925 N N . GLY A 1 248 ? -8.057 -6.062 -9.635 1.00 90.31 248 GLY A N 1
ATOM 1926 C CA . GLY A 1 248 ? -7.569 -5.201 -10.713 1.00 90.31 248 GLY A CA 1
ATOM 1927 C C . GLY A 1 248 ? -7.215 -5.948 -12.004 1.00 90.31 248 GLY A C 1
ATOM 1928 O O . GLY A 1 248 ? -7.398 -7.166 -12.125 1.00 90.31 248 GLY A O 1
ATOM 1929 N N . ALA A 1 249 ? -6.721 -5.190 -12.981 1.00 91.75 249 ALA A N 1
ATOM 1930 C CA . ALA A 1 249 ? -6.384 -5.665 -14.319 1.00 91.75 249 ALA A CA 1
ATOM 1931 C C . ALA A 1 249 ? -4.887 -5.513 -14.634 1.00 91.75 249 ALA A C 1
ATOM 1933 O O . ALA A 1 249 ? -4.218 -4.596 -14.160 1.00 91.75 249 ALA A O 1
ATOM 1934 N N . ASP A 1 250 ? -4.383 -6.427 -15.452 1.00 92.06 250 ASP A N 1
ATOM 1935 C CA . ASP A 1 250 ? -3.163 -6.275 -16.242 1.00 92.06 250 ASP A CA 1
ATOM 1936 C C . ASP A 1 250 ? -3.567 -5.888 -17.678 1.00 92.06 250 ASP A C 1
ATOM 1938 O O . ASP A 1 250 ? -4.756 -5.752 -17.981 1.00 92.06 250 ASP A O 1
ATOM 1942 N N . ASP A 1 251 ? -2.596 -5.695 -18.569 1.00 91.75 251 ASP A N 1
ATOM 1943 C CA . ASP A 1 251 ? -2.840 -5.564 -20.011 1.00 91.75 251 ASP A CA 1
ATOM 1944 C C . ASP A 1 251 ? -2.671 -6.898 -20.770 1.00 91.75 251 ASP A C 1
ATOM 1946 O O . ASP A 1 251 ? -2.548 -6.919 -21.994 1.00 91.75 251 ASP A O 1
ATOM 1950 N N . GLY A 1 252 ? -2.727 -8.025 -20.049 1.00 92.12 252 GLY A N 1
ATOM 1951 C CA . GLY A 1 252 ? -2.568 -9.378 -20.583 1.00 92.12 252 GLY A CA 1
ATOM 1952 C C . GLY A 1 252 ? -1.114 -9.778 -20.858 1.00 92.12 252 GLY A C 1
ATOM 1953 O O . GLY A 1 252 ? -0.168 -9.150 -20.392 1.00 92.12 252 GLY A O 1
ATOM 1954 N N . GLU A 1 253 ? -0.925 -10.858 -21.617 1.00 92.75 253 GLU A N 1
ATOM 1955 C CA . GLU A 1 253 ? 0.381 -11.225 -22.185 1.00 92.75 253 GLU A CA 1
ATOM 1956 C C . GLU A 1 253 ? 0.630 -10.427 -23.476 1.00 92.75 253 GLU A C 1
ATOM 1958 O O . GLU A 1 253 ? -0.319 -10.139 -24.208 1.00 92.75 253 GLU A O 1
ATOM 1963 N N . TYR A 1 254 ? 1.890 -10.088 -23.781 1.00 95.56 254 TYR A N 1
ATOM 1964 C CA . TYR A 1 254 ? 2.231 -9.329 -24.991 1.00 95.56 254 TYR A CA 1
ATOM 1965 C C . TYR A 1 254 ? 1.847 -10.096 -26.263 1.00 95.56 254 TYR A C 1
ATOM 1967 O O . TYR A 1 254 ? 2.398 -11.157 -26.570 1.00 95.56 254 TYR A O 1
ATOM 1975 N N . GLN A 1 255 ? 0.925 -9.520 -27.031 1.00 95.00 255 GLN A N 1
ATOM 1976 C CA . GLN A 1 255 ? 0.529 -9.998 -28.348 1.00 95.00 255 GLN A CA 1
ATOM 1977 C C . GLN A 1 255 ? 1.241 -9.156 -29.403 1.00 95.00 255 GLN A C 1
ATOM 1979 O O . GLN A 1 255 ? 0.943 -7.975 -29.586 1.00 95.00 255 GLN A O 1
ATOM 1984 N N . HIS A 1 256 ? 2.197 -9.771 -30.098 1.00 95.06 256 HIS A N 1
ATOM 1985 C CA . HIS A 1 256 ? 2.936 -9.106 -31.164 1.00 95.06 256 HIS A CA 1
ATOM 1986 C C . HIS A 1 256 ? 2.079 -8.925 -32.425 1.00 95.06 256 HIS A C 1
ATOM 1988 O O . HIS A 1 256 ? 1.428 -9.858 -32.896 1.00 95.06 256 HIS A O 1
ATOM 1994 N N . SER A 1 257 ? 2.153 -7.732 -33.008 1.00 94.50 257 SER A N 1
ATOM 1995 C CA . SER A 1 257 ? 1.600 -7.381 -34.315 1.00 94.50 257 SER A CA 1
ATOM 1996 C C . SER A 1 257 ? 2.548 -6.389 -34.984 1.00 94.50 257 SER A C 1
ATOM 1998 O O . SER A 1 257 ? 3.146 -5.562 -34.293 1.00 94.50 257 SER A O 1
ATOM 2000 N N . ALA A 1 258 ? 2.670 -6.423 -36.314 1.00 93.94 258 ALA A N 1
ATOM 2001 C CA . ALA A 1 258 ? 3.509 -5.475 -37.040 1.00 93.94 258 ALA A CA 1
ATOM 2002 C C . ALA A 1 258 ? 2.942 -5.061 -38.410 1.00 93.94 258 ALA A C 1
ATOM 2004 O O . ALA A 1 258 ? 2.407 -5.881 -39.160 1.00 93.94 258 ALA A O 1
ATOM 2005 N N . GLU A 1 259 ? 3.106 -3.782 -38.745 1.00 95.12 259 GLU A N 1
ATOM 2006 C CA . GLU A 1 259 ? 2.707 -3.158 -40.009 1.00 95.12 259 GLU A CA 1
ATOM 2007 C C . GLU A 1 259 ? 3.924 -3.057 -40.946 1.00 95.12 259 GLU A C 1
ATOM 2009 O O . GLU A 1 259 ? 4.953 -2.487 -40.594 1.00 95.12 259 GLU A O 1
ATOM 2014 N N . ASN A 1 260 ? 3.845 -3.634 -42.147 1.00 95.62 260 ASN A N 1
ATOM 2015 C CA . ASN A 1 260 ? 4.953 -3.619 -43.108 1.00 95.62 260 ASN A CA 1
ATOM 2016 C C . ASN A 1 260 ? 5.027 -2.259 -43.824 1.00 95.62 260 ASN A C 1
ATOM 2018 O O . ASN A 1 260 ? 4.262 -2.012 -44.758 1.00 95.62 260 ASN A O 1
ATOM 2022 N N . MET A 1 261 ? 5.974 -1.413 -43.416 1.00 96.00 261 MET A N 1
ATOM 2023 C CA . MET A 1 261 ? 6.174 -0.061 -43.956 1.00 96.00 261 MET A CA 1
ATOM 2024 C C . MET A 1 261 ? 6.944 -0.057 -45.288 1.00 96.00 261 MET A C 1
ATOM 2026 O O . MET A 1 261 ? 7.040 0.973 -45.956 1.00 96.00 261 MET A O 1
ATOM 2030 N N . GLY A 1 262 ? 7.478 -1.210 -45.704 1.00 95.38 262 GLY A N 1
ATOM 2031 C CA . GLY A 1 262 ? 8.304 -1.339 -46.900 1.00 95.38 262 GLY A CA 1
ATOM 2032 C C . GLY A 1 262 ? 9.718 -0.782 -46.714 1.00 95.38 262 GLY A C 1
ATOM 2033 O O . GLY A 1 262 ? 10.209 -0.627 -45.596 1.00 95.38 262 GLY A O 1
ATOM 2034 N N . ARG A 1 263 ? 10.386 -0.499 -47.839 1.00 95.81 263 ARG A N 1
ATOM 2035 C CA . ARG A 1 263 ? 11.716 0.126 -47.881 1.00 95.81 263 ARG A CA 1
ATOM 2036 C C . ARG A 1 263 ? 11.610 1.630 -47.611 1.00 95.81 263 ARG A C 1
ATOM 2038 O O . ARG A 1 263 ? 11.214 2.380 -48.505 1.00 95.81 263 ARG A O 1
ATOM 2045 N N . ILE A 1 264 ? 12.034 2.065 -46.429 1.00 94.06 264 ILE A N 1
ATOM 2046 C CA . ILE A 1 264 ? 12.246 3.474 -46.085 1.00 94.06 264 ILE A CA 1
ATOM 2047 C C . ILE A 1 264 ? 13.740 3.820 -46.127 1.00 94.06 264 ILE A C 1
ATOM 2049 O O . ILE A 1 264 ? 14.607 2.951 -45.993 1.00 94.06 264 ILE A O 1
ATOM 2053 N N . LEU A 1 265 ? 14.029 5.107 -46.336 1.00 93.88 265 LEU A N 1
ATOM 2054 C CA . LEU A 1 265 ? 15.371 5.660 -46.555 1.00 93.88 265 LEU A CA 1
ATOM 2055 C C . LEU A 1 265 ? 16.144 5.003 -47.728 1.00 93.88 265 LEU A C 1
ATOM 2057 O O . LEU A 1 265 ? 15.770 3.980 -48.316 1.00 93.88 265 LEU A O 1
ATOM 2061 N N . LYS A 1 266 ? 17.246 5.644 -48.124 1.00 94.88 266 LYS A N 1
ATOM 2062 C CA . LYS A 1 266 ? 18.246 5.051 -49.007 1.00 94.88 266 LYS A CA 1
ATOM 2063 C C . LYS A 1 266 ? 19.631 5.633 -48.744 1.00 94.88 266 LYS A C 1
ATOM 2065 O O . LYS A 1 266 ? 19.821 6.838 -48.876 1.00 94.88 266 LYS A O 1
ATOM 2070 N N . ILE A 1 267 ? 20.609 4.768 -48.490 1.00 94.75 267 ILE A N 1
ATOM 2071 C CA . ILE A 1 267 ? 22.024 5.133 -48.338 1.00 94.75 267 ILE A CA 1
ATOM 2072 C C . ILE A 1 267 ? 22.811 4.428 -49.450 1.00 94.75 267 ILE A C 1
ATOM 2074 O O . ILE A 1 267 ? 22.612 3.244 -49.686 1.00 94.75 267 ILE A O 1
ATOM 2078 N N . THR A 1 268 ? 23.658 5.138 -50.201 1.00 94.25 268 THR A N 1
ATOM 2079 C CA . THR A 1 268 ? 24.436 4.547 -51.312 1.00 94.25 268 THR A CA 1
ATOM 2080 C C . THR A 1 268 ? 25.926 4.599 -50.996 1.00 94.25 268 THR A C 1
ATOM 2082 O O . THR A 1 268 ? 26.477 5.689 -50.848 1.00 94.25 268 THR A O 1
ATOM 2085 N N . THR A 1 269 ? 26.584 3.443 -50.908 1.00 93.06 269 THR A N 1
ATOM 2086 C CA . THR A 1 269 ? 27.981 3.325 -50.447 1.00 93.06 269 THR A CA 1
ATOM 2087 C C . THR A 1 269 ? 28.820 2.391 -51.308 1.00 93.06 269 THR A C 1
ATOM 2089 O O . THR A 1 269 ? 28.309 1.558 -52.055 1.00 93.06 269 THR A O 1
ATOM 2092 N N . VAL A 1 270 ? 30.143 2.539 -51.200 1.00 90.00 270 VAL A N 1
ATOM 2093 C CA . VAL A 1 270 ? 31.111 1.530 -51.644 1.00 90.00 270 VAL A CA 1
ATOM 2094 C C . VAL A 1 270 ? 31.336 0.577 -50.472 1.00 90.00 270 VAL A C 1
ATOM 2096 O O . VAL A 1 270 ? 31.732 1.029 -49.400 1.00 90.00 270 VAL A O 1
ATOM 2099 N N . GLY A 1 271 ? 31.092 -0.718 -50.671 1.00 90.44 271 GLY A N 1
ATOM 2100 C CA . GLY A 1 271 ? 30.987 -1.682 -49.570 1.00 90.44 271 GLY A CA 1
ATOM 2101 C C . GLY A 1 271 ? 29.604 -1.694 -48.901 1.00 90.44 271 GLY A C 1
ATOM 2102 O O . GLY A 1 271 ? 28.799 -0.781 -49.092 1.00 90.44 271 GLY A O 1
ATOM 2103 N N . ASP A 1 272 ? 29.335 -2.776 -48.168 1.00 91.56 272 ASP A N 1
ATOM 2104 C CA . ASP A 1 272 ? 28.044 -3.089 -47.546 1.00 91.56 272 ASP A CA 1
ATOM 2105 C C . ASP A 1 272 ? 28.073 -2.763 -46.044 1.00 91.56 272 ASP A C 1
ATOM 2107 O O . ASP A 1 272 ? 28.831 -3.376 -45.293 1.00 91.56 272 ASP A O 1
ATOM 2111 N N . ILE A 1 273 ? 27.257 -1.792 -45.621 1.00 94.06 273 ILE A N 1
ATOM 2112 C CA . ILE A 1 273 ? 27.351 -1.144 -44.299 1.00 94.06 273 ILE A CA 1
ATOM 2113 C C . ILE A 1 273 ? 26.401 -1.708 -43.228 1.00 94.06 273 ILE A C 1
ATOM 2115 O O . ILE A 1 273 ? 26.238 -1.094 -42.177 1.00 94.06 273 ILE A O 1
ATOM 2119 N N . HIS A 1 274 ? 25.753 -2.860 -43.435 1.00 92.50 274 HIS A N 1
ATOM 2120 C CA . HIS A 1 274 ? 24.738 -3.362 -42.485 1.00 92.50 274 HIS A CA 1
ATOM 2121 C C . HIS A 1 274 ? 25.243 -3.578 -41.040 1.00 92.50 274 HIS A C 1
ATOM 2123 O O . HIS A 1 274 ? 24.464 -3.495 -40.090 1.00 92.50 274 HIS A O 1
ATOM 2129 N N . GLY A 1 275 ? 26.544 -3.829 -40.860 1.00 91.44 275 GLY A N 1
ATOM 2130 C CA . GLY A 1 275 ? 27.182 -3.914 -39.541 1.00 91.44 275 GLY A CA 1
ATOM 2131 C C . GLY A 1 275 ? 27.456 -2.559 -38.871 1.00 91.44 275 GLY A C 1
ATOM 2132 O O . GLY A 1 275 ? 27.677 -2.527 -37.665 1.00 91.44 275 GLY A O 1
ATOM 2133 N N . GLU A 1 276 ? 27.428 -1.460 -39.630 1.00 95.19 276 GLU A N 1
ATOM 2134 C CA . GLU A 1 276 ? 27.778 -0.097 -39.198 1.00 95.19 276 GLU A CA 1
ATOM 2135 C C . GLU A 1 276 ? 26.569 0.737 -38.733 1.00 95.19 276 GLU A C 1
ATOM 2137 O O . GLU A 1 276 ? 26.743 1.741 -38.042 1.00 95.19 276 GLU A O 1
ATOM 2142 N N . LEU A 1 277 ? 25.350 0.337 -39.118 1.00 96.06 277 LEU A N 1
ATOM 2143 C CA . LEU A 1 277 ? 24.104 1.044 -38.798 1.00 96.06 277 LEU A CA 1
ATOM 2144 C C . LEU A 1 277 ? 23.478 0.543 -37.491 1.00 96.06 277 LEU A C 1
ATOM 2146 O O . LEU A 1 277 ? 23.388 -0.666 -37.289 1.00 96.06 277 LEU A O 1
ATOM 2150 N N . ASN A 1 278 ? 22.997 1.436 -36.628 1.00 95.81 278 ASN A N 1
ATOM 2151 C CA . ASN A 1 278 ? 22.254 1.117 -35.399 1.00 95.81 278 ASN A CA 1
ATOM 2152 C C . ASN A 1 278 ? 21.156 2.171 -35.151 1.00 95.81 278 ASN A C 1
ATOM 2154 O O . ASN A 1 278 ? 21.091 3.161 -35.873 1.00 95.81 278 ASN A O 1
ATOM 2158 N N . PHE A 1 279 ? 20.323 1.963 -34.134 1.00 95.94 279 PHE A N 1
ATOM 2159 C CA . PHE A 1 279 ? 19.339 2.936 -33.650 1.00 95.94 279 PHE A CA 1
ATOM 2160 C C . PHE A 1 279 ? 19.672 3.330 -32.211 1.00 95.94 279 PHE A C 1
ATOM 2162 O O . PHE A 1 279 ? 20.284 2.523 -31.503 1.00 95.94 279 PHE A O 1
ATOM 2169 N N . ALA A 1 280 ? 19.347 4.568 -31.837 1.00 95.25 280 ALA A N 1
ATOM 2170 C CA . ALA A 1 280 ? 19.566 5.117 -30.501 1.00 95.25 280 ALA A CA 1
ATOM 2171 C C . ALA A 1 280 ? 18.729 6.386 -30.276 1.00 95.25 280 ALA A C 1
ATOM 2173 O O . ALA A 1 280 ? 18.563 7.191 -31.196 1.00 95.25 280 ALA A O 1
ATOM 2174 N N . GLN A 1 281 ? 18.280 6.616 -29.048 1.00 93.19 281 GLN A N 1
ATOM 2175 C CA . GLN A 1 281 ? 17.529 7.805 -28.648 1.00 93.19 281 GLN A CA 1
ATOM 2176 C C . GLN A 1 281 ? 18.492 8.978 -28.352 1.00 93.19 281 GLN A C 1
ATOM 2178 O O . GLN A 1 281 ? 18.768 9.302 -27.193 1.00 93.19 281 GLN A O 1
ATOM 2183 N N . LEU A 1 282 ? 19.070 9.592 -29.397 1.00 93.50 282 LEU A N 1
ATOM 2184 C CA . LEU A 1 282 ? 20.140 10.590 -29.229 1.00 93.50 282 LEU A CA 1
ATOM 2185 C C . LEU A 1 282 ? 19.631 11.995 -28.903 1.00 93.50 282 LEU A C 1
ATOM 2187 O O . LEU A 1 282 ? 20.255 12.679 -28.085 1.00 93.50 282 LEU A O 1
ATOM 2191 N N . VAL A 1 283 ? 18.547 12.443 -29.552 1.00 88.69 283 VAL A N 1
ATOM 2192 C CA . VAL A 1 283 ? 17.961 13.775 -29.332 1.00 88.69 283 VAL A CA 1
ATOM 2193 C C . VAL A 1 283 ? 16.437 13.723 -29.188 1.00 88.69 283 VAL A C 1
ATOM 2195 O O . VAL A 1 283 ? 15.716 13.194 -30.030 1.00 88.69 283 VAL A O 1
ATOM 2198 N N . ASN A 1 284 ? 15.910 14.340 -28.129 1.00 81.94 284 ASN A N 1
ATOM 2199 C CA . ASN A 1 284 ? 14.470 14.331 -27.871 1.00 81.94 284 ASN A CA 1
ATOM 2200 C C . ASN A 1 284 ? 13.768 15.427 -28.678 1.00 81.94 284 ASN A C 1
ATOM 2202 O O . ASN A 1 284 ? 13.628 16.567 -28.227 1.00 81.94 284 ASN A O 1
ATOM 2206 N N . VAL A 1 285 ? 13.305 15.072 -29.879 1.00 73.19 285 VAL A N 1
ATOM 2207 C CA . VAL A 1 285 ? 12.529 15.963 -30.752 1.00 73.19 285 VAL A CA 1
ATOM 2208 C C . VAL A 1 285 ? 11.349 16.570 -29.971 1.00 73.19 285 VAL A C 1
ATOM 2210 O O . VAL A 1 285 ? 10.635 15.876 -29.248 1.00 73.19 285 VAL A O 1
ATOM 2213 N N . TRP A 1 286 ? 11.167 17.891 -30.083 1.00 72.00 286 TRP A N 1
ATOM 2214 C CA . TRP A 1 286 ? 10.179 18.687 -29.327 1.00 72.00 286 TRP A CA 1
ATOM 2215 C C . TRP A 1 286 ? 10.323 18.669 -27.791 1.00 72.00 286 TRP A C 1
ATOM 2217 O O . TRP A 1 286 ? 9.384 19.057 -27.097 1.00 72.00 286 TRP A O 1
ATOM 2227 N N . ASN A 1 287 ? 11.480 18.264 -27.252 1.00 74.62 287 ASN A N 1
ATOM 2228 C CA . ASN A 1 287 ? 11.695 17.992 -25.824 1.00 74.62 287 ASN A CA 1
ATOM 2229 C C . ASN A 1 287 ? 10.711 16.945 -25.264 1.00 74.62 287 ASN A C 1
ATOM 2231 O O . ASN A 1 287 ? 10.244 17.065 -24.129 1.00 74.62 287 ASN A O 1
ATOM 2235 N N . ALA A 1 288 ? 10.379 15.922 -26.059 1.00 78.31 288 ALA A N 1
ATOM 2236 C CA . ALA A 1 288 ? 9.615 14.781 -25.571 1.00 78.31 288 ALA A CA 1
ATOM 2237 C C . ALA A 1 288 ? 10.321 14.113 -24.364 1.00 78.31 288 ALA A C 1
ATOM 2239 O O . ALA A 1 288 ? 11.552 14.023 -24.344 1.00 78.31 288 ALA A O 1
ATOM 2240 N N . PRO A 1 289 ? 9.581 13.628 -23.349 1.00 80.06 289 PRO A N 1
ATOM 2241 C CA . PRO A 1 289 ? 10.156 12.740 -22.342 1.00 80.06 289 PRO A CA 1
ATOM 2242 C C . PRO A 1 289 ? 10.501 11.382 -22.971 1.00 80.06 289 PRO A C 1
ATOM 2244 O O . PRO A 1 289 ? 9.943 11.041 -24.013 1.00 80.06 289 PRO A O 1
ATOM 2247 N N . ARG A 1 290 ? 11.344 10.574 -22.310 1.00 82.62 290 ARG A N 1
ATOM 2248 C CA . ARG A 1 290 ? 11.768 9.240 -22.789 1.00 82.62 290 ARG A CA 1
ATOM 2249 C C . ARG A 1 290 ? 10.595 8.349 -23.223 1.00 82.62 290 ARG A C 1
ATOM 2251 O O . ARG A 1 290 ? 10.678 7.730 -24.273 1.00 82.62 290 ARG A O 1
ATOM 2258 N N . GLU A 1 291 ? 9.451 8.375 -22.527 1.00 79.38 291 GLU A N 1
ATOM 2259 C CA . GLU A 1 291 ? 8.276 7.582 -22.941 1.00 79.38 291 GLU A CA 1
ATOM 2260 C C . GLU A 1 291 ? 7.604 8.028 -24.261 1.00 79.38 291 GLU A C 1
ATOM 2262 O O . GLU A 1 291 ? 6.773 7.303 -24.807 1.00 79.38 291 GLU A O 1
ATOM 2267 N N . GLY A 1 292 ? 7.935 9.214 -24.780 1.00 79.00 292 GLY A N 1
ATOM 2268 C CA . GLY A 1 292 ? 7.445 9.758 -26.053 1.00 79.00 292 GLY A CA 1
ATOM 2269 C C . GLY A 1 292 ? 8.544 10.065 -27.077 1.00 79.00 292 GLY A C 1
ATOM 2270 O O . GLY A 1 292 ? 8.236 10.635 -28.125 1.00 79.00 292 GLY A O 1
ATOM 2271 N N . ALA A 1 293 ? 9.801 9.737 -26.774 1.00 84.94 293 ALA A N 1
ATOM 2272 C CA . ALA A 1 293 ? 10.930 9.880 -27.684 1.00 84.94 293 ALA A CA 1
ATOM 2273 C C . ALA A 1 293 ? 11.040 8.657 -28.611 1.00 84.94 293 ALA A C 1
ATOM 2275 O O . ALA A 1 293 ? 10.555 7.575 -28.278 1.00 84.94 293 ALA A O 1
ATOM 2276 N N . LEU A 1 294 ? 11.653 8.854 -29.779 1.00 90.88 294 LEU A N 1
ATOM 2277 C CA . LEU A 1 294 ? 11.865 7.847 -30.823 1.00 90.88 294 LEU A CA 1
ATOM 2278 C C . LEU A 1 294 ? 13.349 7.841 -31.225 1.00 90.88 294 LEU A C 1
ATOM 2280 O O . LEU A 1 294 ? 14.058 8.816 -30.973 1.00 90.88 294 LEU A O 1
ATOM 2284 N N . ASP A 1 295 ? 13.805 6.767 -31.865 1.00 94.00 295 ASP A N 1
ATOM 2285 C CA . ASP A 1 295 ? 15.222 6.561 -32.168 1.00 94.00 295 ASP A CA 1
ATOM 2286 C C . ASP A 1 295 ? 15.672 7.262 -33.455 1.00 94.00 295 ASP A C 1
ATOM 2288 O O . ASP A 1 295 ? 15.001 7.211 -34.492 1.00 94.00 295 ASP A O 1
ATOM 2292 N N . ASP A 1 296 ? 16.883 7.813 -33.414 1.00 94.88 296 ASP A N 1
ATOM 2293 C CA . ASP A 1 296 ? 17.636 8.283 -34.572 1.00 94.88 296 ASP A CA 1
ATOM 2294 C C . ASP A 1 296 ? 18.389 7.128 -35.252 1.00 94.88 296 ASP A C 1
ATOM 2296 O O . ASP A 1 296 ? 18.801 6.155 -34.612 1.00 94.88 296 ASP A O 1
ATOM 2300 N N . LEU A 1 297 ? 18.637 7.244 -36.563 1.00 96.69 297 LEU A N 1
ATOM 2301 C CA . LEU A 1 297 ? 19.491 6.289 -37.274 1.00 96.69 297 LEU A CA 1
ATOM 2302 C C . LEU A 1 297 ? 20.960 6.687 -37.123 1.00 96.69 297 LEU A C 1
ATOM 2304 O O . LEU A 1 297 ? 21.391 7.715 -37.647 1.00 96.69 297 LEU A O 1
ATOM 2308 N N . VAL A 1 298 ? 21.753 5.822 -36.503 1.00 96.94 298 VAL A N 1
ATOM 2309 C CA . VAL A 1 298 ? 23.193 5.999 -36.297 1.00 96.94 298 VAL A CA 1
ATOM 2310 C C . VAL A 1 298 ? 23.999 5.221 -37.335 1.00 96.94 298 VAL A C 1
ATOM 2312 O O . VAL A 1 298 ? 23.690 4.070 -37.638 1.00 96.94 298 VAL A O 1
ATOM 2315 N N . TRP A 1 299 ? 25.091 5.810 -37.825 1.00 96.56 299 TRP A N 1
ATOM 2316 C CA . TRP A 1 299 ? 26.077 5.173 -38.699 1.00 96.56 299 TRP A CA 1
ATOM 2317 C C . TRP A 1 299 ? 27.503 5.382 -38.157 1.00 96.56 299 TRP A C 1
ATOM 2319 O O . TRP A 1 299 ? 28.072 6.464 -38.293 1.00 96.56 299 TRP A O 1
ATOM 2329 N N . SER A 1 300 ? 28.100 4.350 -37.553 1.00 95.81 300 SER A N 1
ATOM 2330 C CA . SER A 1 300 ? 29.479 4.385 -37.028 1.00 95.81 300 SER A CA 1
ATOM 2331 C C . SER A 1 300 ? 30.446 3.711 -37.997 1.00 95.81 300 SER A C 1
ATOM 2333 O O . SER A 1 300 ? 30.256 2.547 -38.341 1.00 95.81 300 SER A O 1
ATOM 2335 N N . ARG A 1 301 ? 31.499 4.416 -38.425 1.00 92.38 301 ARG A N 1
ATOM 2336 C CA . ARG A 1 301 ? 32.348 4.022 -39.561 1.00 92.38 301 ARG A CA 1
ATOM 2337 C C . ARG A 1 301 ? 33.808 3.872 -39.151 1.00 92.38 301 ARG A C 1
ATOM 2339 O O . ARG A 1 301 ? 34.408 4.807 -38.617 1.00 92.38 301 ARG A O 1
ATOM 2346 N N . GLU A 1 302 ? 34.415 2.720 -39.440 1.00 87.50 302 GLU A N 1
ATOM 2347 C CA . GLU A 1 302 ? 35.795 2.454 -39.014 1.00 87.50 302 GLU A CA 1
ATOM 2348 C C . GLU A 1 302 ? 36.784 3.464 -39.628 1.00 87.50 302 GLU A C 1
ATOM 2350 O O . GLU A 1 302 ? 36.941 3.553 -40.846 1.00 87.50 302 GLU A O 1
ATOM 2355 N N . GLY A 1 303 ? 37.449 4.243 -38.768 1.00 85.50 303 GLY A N 1
ATOM 2356 C CA . GLY A 1 303 ? 38.419 5.267 -39.169 1.00 85.50 303 GLY A CA 1
ATOM 2357 C C . GLY A 1 303 ? 37.829 6.513 -39.845 1.00 85.50 303 GLY A C 1
ATOM 2358 O O . GLY A 1 303 ? 38.602 7.325 -40.349 1.00 85.50 303 GLY A O 1
ATOM 2359 N N . LEU A 1 304 ? 36.498 6.671 -39.872 1.00 89.62 304 LEU A N 1
ATOM 2360 C CA . LEU A 1 304 ? 35.805 7.780 -40.548 1.00 89.62 304 LEU A CA 1
ATOM 2361 C C . LEU A 1 304 ? 34.790 8.534 -39.667 1.00 89.62 304 LEU A C 1
ATOM 2363 O O . LEU A 1 304 ? 34.166 9.463 -40.166 1.00 89.62 304 LEU A O 1
ATOM 2367 N N . GLY A 1 305 ? 34.634 8.161 -38.393 1.00 92.56 305 GLY A N 1
ATOM 2368 C CA . GLY A 1 305 ? 33.752 8.840 -37.431 1.00 92.56 305 GLY A CA 1
ATOM 2369 C C . GLY A 1 305 ? 32.360 8.211 -37.295 1.00 92.56 305 GLY A C 1
ATOM 2370 O O . GLY A 1 305 ? 32.055 7.191 -37.919 1.00 92.56 305 GLY A O 1
ATOM 2371 N N . THR A 1 306 ? 31.517 8.822 -36.460 1.00 96.56 306 THR A N 1
ATOM 2372 C CA . THR A 1 306 ? 30.107 8.443 -36.285 1.00 96.56 306 THR A CA 1
ATOM 2373 C C . THR A 1 306 ? 29.205 9.562 -36.790 1.00 96.56 306 THR A C 1
ATOM 2375 O O . THR A 1 306 ? 29.523 10.744 -36.685 1.00 96.56 306 THR A O 1
ATOM 2378 N N . PHE A 1 307 ? 28.075 9.174 -37.367 1.00 96.06 307 PHE A N 1
ATOM 2379 C CA . PHE A 1 307 ? 27.100 10.062 -37.976 1.00 96.06 307 PHE A CA 1
ATOM 2380 C C . PHE A 1 307 ? 25.692 9.675 -37.519 1.00 96.06 307 PHE A C 1
ATOM 2382 O O . PHE A 1 307 ? 25.457 8.521 -37.157 1.00 96.06 307 PHE A O 1
ATOM 2389 N N . MET A 1 308 ? 24.750 10.609 -37.597 1.00 95.50 308 MET A N 1
ATOM 2390 C CA . MET A 1 308 ? 23.322 10.356 -37.409 1.00 95.50 308 MET A CA 1
ATOM 2391 C C . MET A 1 308 ? 22.507 10.852 -38.607 1.00 95.50 308 MET A C 1
ATOM 2393 O O . MET A 1 308 ? 22.921 11.766 -39.323 1.00 95.50 308 MET A O 1
ATOM 2397 N N . PHE A 1 309 ? 21.317 10.292 -38.784 1.00 95.12 309 PHE A N 1
ATOM 2398 C CA . PHE A 1 309 ? 20.212 10.931 -39.487 1.00 95.12 309 PHE A CA 1
ATOM 2399 C C . PHE A 1 309 ? 19.099 11.125 -38.453 1.00 95.12 309 PHE A C 1
ATOM 2401 O O . PHE A 1 309 ? 18.621 10.137 -37.893 1.00 95.12 309 PHE A O 1
ATOM 2408 N N . ALA A 1 310 ? 18.706 12.373 -38.190 1.00 92.31 310 ALA A N 1
ATOM 2409 C CA . ALA A 1 310 ? 17.677 12.664 -37.193 1.00 92.31 310 ALA A CA 1
ATOM 2410 C C . ALA A 1 310 ? 16.301 12.144 -37.647 1.00 92.31 310 ALA A C 1
ATOM 2412 O O . ALA A 1 310 ? 15.935 12.328 -38.814 1.00 92.31 310 ALA A O 1
ATOM 2413 N N . ASN A 1 311 ? 15.547 11.502 -36.757 1.00 91.75 311 ASN A N 1
ATOM 2414 C CA . ASN A 1 311 ? 14.204 10.991 -37.044 1.00 91.75 311 ASN A CA 1
ATOM 2415 C C . ASN A 1 311 ? 13.152 12.121 -36.994 1.00 91.75 311 ASN A C 1
ATOM 2417 O O . ASN A 1 311 ? 13.246 13.054 -36.198 1.00 91.75 311 ASN A O 1
ATOM 2421 N N . LYS A 1 312 ? 12.141 12.059 -37.871 1.00 89.06 312 LYS A N 1
ATOM 2422 C CA . LYS A 1 312 ? 11.016 13.018 -37.932 1.00 89.06 312 LYS A CA 1
ATOM 2423 C C . LYS A 1 312 ? 9.729 12.491 -37.300 1.00 89.06 312 LYS A C 1
ATOM 2425 O O . LYS A 1 312 ? 8.697 13.159 -37.356 1.00 89.06 312 LYS A O 1
ATOM 2430 N N . ASN A 1 313 ? 9.802 11.313 -36.689 1.00 87.69 313 ASN A N 1
ATOM 2431 C CA . ASN A 1 313 ? 8.718 10.602 -36.019 1.00 87.69 313 ASN A CA 1
ATOM 2432 C C . ASN A 1 313 ? 7.586 10.161 -36.970 1.00 87.69 313 ASN A C 1
ATOM 2434 O O . ASN A 1 313 ? 6.456 9.917 -36.547 1.00 87.69 313 ASN A O 1
ATOM 2438 N N . ASP A 1 314 ? 7.896 10.037 -38.264 1.00 86.75 314 ASP A N 1
ATOM 2439 C CA . ASP A 1 314 ? 6.991 9.593 -39.333 1.00 86.75 314 ASP A CA 1
ATOM 2440 C C . ASP A 1 314 ? 7.646 8.584 -40.307 1.00 86.75 314 ASP A C 1
ATOM 2442 O O . ASP A 1 314 ? 7.080 8.265 -41.356 1.00 86.75 314 ASP A O 1
ATOM 2446 N N . GLY A 1 315 ? 8.843 8.082 -39.975 1.00 85.56 315 GLY A N 1
ATOM 2447 C CA . GLY A 1 315 ? 9.661 7.218 -40.835 1.00 85.56 315 GLY A CA 1
ATOM 2448 C C . GLY A 1 315 ? 10.502 7.951 -41.887 1.00 85.56 315 GLY A C 1
ATOM 2449 O O . GLY A 1 315 ? 11.264 7.310 -42.615 1.00 85.56 315 GLY A O 1
ATOM 2450 N N . ASN A 1 316 ? 10.409 9.280 -41.980 1.00 91.75 316 ASN A N 1
ATOM 2451 C CA . ASN A 1 316 ? 11.392 10.084 -42.693 1.00 91.75 316 ASN A CA 1
ATOM 2452 C C . ASN A 1 316 ? 12.540 10.465 -41.752 1.00 91.75 316 ASN A C 1
ATOM 2454 O O . ASN A 1 316 ? 12.343 10.766 -40.577 1.00 91.75 316 ASN A O 1
ATOM 2458 N N . PHE A 1 317 ? 13.744 10.522 -42.312 1.00 93.31 317 PHE A N 1
ATOM 2459 C CA . PHE A 1 317 ? 14.940 10.990 -41.622 1.00 93.31 317 PHE A CA 1
ATOM 2460 C C . PHE A 1 317 ? 15.466 12.264 -42.297 1.00 93.31 317 PHE A C 1
ATOM 2462 O O . PHE A 1 317 ? 15.209 12.502 -43.483 1.00 93.31 317 PHE A O 1
ATOM 2469 N N . ASP A 1 318 ? 16.175 13.104 -41.547 1.00 92.12 318 ASP A N 1
ATOM 2470 C CA . ASP A 1 318 ? 16.837 14.297 -42.083 1.00 92.12 318 ASP A CA 1
ATOM 2471 C C . ASP A 1 318 ? 18.162 13.982 -42.802 1.00 92.12 318 ASP A C 1
ATOM 2473 O O . ASP A 1 318 ? 18.552 12.826 -42.972 1.00 92.12 318 ASP A O 1
ATOM 2477 N N . SER A 1 319 ? 18.856 15.014 -43.287 1.00 91.50 319 SER A N 1
ATOM 2478 C CA . SER A 1 319 ? 20.200 14.858 -43.857 1.00 91.50 319 SER A CA 1
ATOM 2479 C C . SER A 1 319 ? 21.210 14.315 -42.839 1.00 91.50 319 SER A C 1
ATOM 2481 O O . SER A 1 319 ? 21.140 14.654 -41.662 1.00 91.50 319 SER A O 1
ATOM 2483 N N . LEU A 1 320 ? 22.195 13.551 -43.322 1.00 94.44 320 LEU A N 1
ATOM 2484 C CA . LEU A 1 320 ? 23.324 13.042 -42.535 1.00 94.44 320 LEU A CA 1
ATOM 2485 C C . LEU A 1 320 ? 24.072 14.172 -41.795 1.00 94.44 320 LEU A C 1
ATOM 2487 O O . LEU A 1 320 ? 24.516 15.131 -42.429 1.00 94.44 320 LEU A O 1
ATOM 2491 N N . ILE A 1 321 ? 24.267 14.005 -40.488 1.00 94.44 321 ILE A N 1
ATOM 2492 C CA . ILE A 1 321 ? 25.026 14.891 -39.591 1.00 94.44 321 ILE A CA 1
ATOM 2493 C C . ILE A 1 321 ? 26.192 14.091 -38.991 1.00 94.44 321 ILE A C 1
ATOM 2495 O O . ILE A 1 321 ? 26.018 12.936 -38.612 1.00 94.44 321 ILE A O 1
ATOM 2499 N N . GLU A 1 322 ? 27.383 14.683 -38.902 1.00 95.00 322 GLU A N 1
ATOM 2500 C CA . GLU A 1 322 ? 28.537 14.099 -38.198 1.00 95.00 322 GLU A CA 1
ATOM 2501 C C . GLU A 1 322 ? 28.439 14.392 -36.694 1.00 95.00 322 GLU A C 1
ATOM 2503 O O . GLU A 1 322 ? 28.175 15.534 -36.314 1.00 95.00 322 GLU A O 1
ATOM 2508 N N . ILE A 1 323 ? 28.642 13.378 -35.845 1.00 96.12 323 ILE A N 1
ATOM 2509 C CA . ILE A 1 323 ? 28.553 13.504 -34.383 1.00 96.12 323 ILE A CA 1
ATOM 2510 C C . ILE A 1 323 ? 29.846 13.040 -33.704 1.00 96.12 323 ILE A C 1
ATOM 2512 O O . ILE A 1 323 ? 30.316 11.913 -33.876 1.00 96.12 323 ILE A O 1
ATOM 2516 N N . ASP A 1 324 ? 30.434 13.930 -32.905 1.00 95.88 324 ASP A N 1
ATOM 2517 C CA . ASP A 1 324 ? 31.688 13.669 -32.201 1.00 95.88 324 ASP A CA 1
ATOM 2518 C C . ASP A 1 324 ? 31.424 12.940 -30.876 1.00 95.88 324 ASP A C 1
ATOM 2520 O O . ASP A 1 324 ? 31.313 13.552 -29.811 1.00 95.88 324 ASP A O 1
ATOM 2524 N N . VAL A 1 325 ? 31.346 11.610 -30.971 1.00 95.94 325 VAL A N 1
ATOM 2525 C CA . VAL A 1 325 ? 31.183 10.666 -29.851 1.00 95.94 325 VAL A CA 1
ATOM 2526 C C . VAL A 1 325 ? 32.425 10.532 -28.952 1.00 95.94 325 VAL A C 1
ATOM 2528 O O . VAL A 1 325 ? 32.425 9.714 -28.035 1.00 95.94 325 VAL A O 1
ATOM 2531 N N . LYS A 1 326 ? 33.491 11.314 -29.188 1.00 95.81 326 LYS A N 1
ATOM 2532 C CA . LYS A 1 326 ? 34.731 11.386 -28.384 1.00 95.81 326 LYS A CA 1
ATOM 2533 C C . LYS A 1 326 ? 35.575 10.105 -28.267 1.00 95.81 326 LYS A C 1
ATOM 2535 O O . LYS A 1 326 ? 36.644 10.158 -27.662 1.00 95.81 326 LYS A O 1
ATOM 2540 N N . ASP A 1 327 ? 35.158 8.996 -28.874 1.00 92.62 327 ASP A N 1
ATOM 2541 C CA . ASP A 1 327 ? 35.876 7.716 -28.887 1.00 92.62 327 ASP A CA 1
ATOM 2542 C C . ASP A 1 327 ? 36.011 7.125 -30.309 1.00 92.62 327 ASP A C 1
ATOM 2544 O O . ASP A 1 327 ? 35.250 7.445 -31.222 1.00 92.62 327 ASP A O 1
ATOM 2548 N N . GLY A 1 328 ? 37.022 6.270 -30.501 1.00 87.25 328 GLY A N 1
ATOM 2549 C CA . GLY A 1 328 ? 37.403 5.670 -31.783 1.00 87.25 328 GLY A CA 1
ATOM 2550 C C . GLY A 1 328 ? 36.908 4.237 -32.019 1.00 87.25 328 GLY A C 1
ATOM 2551 O O . GLY A 1 328 ? 37.561 3.504 -32.768 1.00 87.25 328 GLY A O 1
ATOM 2552 N N . CYS A 1 329 ? 35.828 3.801 -31.362 1.00 94.25 329 CYS A N 1
ATOM 2553 C CA . CYS A 1 329 ? 35.352 2.416 -31.405 1.00 94.25 329 CYS A CA 1
ATOM 2554 C C . CYS A 1 329 ? 35.201 1.826 -32.819 1.00 94.25 329 CYS A C 1
ATOM 2556 O O . CYS A 1 329 ? 34.702 2.462 -33.750 1.00 94.25 329 CYS A O 1
ATOM 2558 N N . LYS A 1 330 ? 35.533 0.537 -32.965 1.00 93.25 330 LYS A N 1
ATOM 2559 C CA . LYS A 1 330 ? 35.210 -0.227 -34.180 1.00 93.25 330 LYS A CA 1
ATOM 2560 C C . LYS A 1 330 ? 33.706 -0.541 -34.222 1.00 93.25 330 LYS A C 1
ATOM 2562 O O . LYS A 1 330 ? 33.182 -0.962 -33.190 1.00 93.25 330 LYS A O 1
ATOM 2567 N N . PRO A 1 331 ? 33.023 -0.481 -35.384 1.00 93.19 331 PRO A N 1
ATOM 2568 C CA . PRO A 1 331 ? 31.556 -0.580 -35.457 1.00 93.19 331 PRO A CA 1
ATOM 2569 C C . PRO A 1 331 ? 30.959 -1.836 -34.796 1.00 93.19 331 PRO A C 1
ATOM 2571 O O . PRO A 1 331 ? 29.957 -1.762 -34.094 1.00 93.19 331 PRO A O 1
ATOM 2574 N N . GLN A 1 332 ? 31.637 -2.983 -34.910 1.00 92.31 332 GLN A N 1
ATOM 2575 C CA . GLN A 1 332 ? 31.277 -4.245 -34.240 1.00 92.31 332 GLN A CA 1
ATOM 2576 C C . GLN A 1 332 ? 31.175 -4.160 -32.697 1.00 92.31 332 GLN A C 1
ATOM 2578 O O . GLN A 1 332 ? 30.438 -4.935 -32.076 1.00 92.31 332 GLN A O 1
ATOM 2583 N N . GLY A 1 333 ? 31.904 -3.229 -32.074 1.00 95.00 333 GLY A N 1
ATOM 2584 C CA . GLY A 1 333 ? 31.911 -2.973 -30.633 1.00 95.00 333 GLY A CA 1
ATOM 2585 C C . GLY A 1 333 ? 30.924 -1.899 -30.175 1.00 95.00 333 GLY A C 1
ATOM 2586 O O . GLY A 1 333 ? 30.607 -1.868 -28.990 1.00 95.00 333 GLY A O 1
ATOM 2587 N N . VAL A 1 334 ? 30.408 -1.067 -31.088 1.00 96.56 334 VAL A N 1
ATOM 2588 C CA . VAL A 1 334 ? 29.496 0.043 -30.765 1.00 96.56 334 VAL A CA 1
ATOM 2589 C C . VAL A 1 334 ? 28.158 -0.484 -30.255 1.00 96.56 334 VAL A C 1
ATOM 2591 O O . VAL A 1 334 ? 27.529 -1.343 -30.880 1.00 96.56 334 VAL A O 1
ATOM 2594 N N . ARG A 1 335 ? 27.719 0.042 -29.118 1.00 96.56 335 ARG A N 1
ATOM 2595 C CA . ARG A 1 335 ? 26.396 -0.127 -28.517 1.00 96.56 335 ARG A CA 1
ATOM 2596 C C . ARG A 1 335 ? 25.877 1.256 -28.113 1.00 96.56 335 ARG A C 1
ATOM 2598 O O . ARG A 1 335 ? 26.646 2.213 -28.047 1.00 96.56 335 ARG A O 1
ATOM 2605 N N . TRP A 1 336 ? 24.586 1.318 -27.840 1.00 96.38 336 TRP A N 1
ATOM 2606 C CA . TRP A 1 336 ? 23.878 2.506 -27.380 1.00 96.38 336 TRP A CA 1
ATOM 2607 C C . TRP A 1 336 ? 23.001 2.116 -26.192 1.00 96.38 336 TRP A C 1
ATOM 2609 O O . TRP A 1 336 ? 22.641 0.939 -26.067 1.00 96.38 336 TRP A O 1
ATOM 2619 N N . GLY A 1 337 ? 22.746 3.067 -25.300 1.00 94.69 337 GLY A N 1
ATOM 2620 C CA . GLY A 1 337 ? 21.967 2.845 -24.086 1.00 94.69 337 GLY A CA 1
ATOM 2621 C C . GLY A 1 337 ? 22.235 3.899 -23.019 1.00 94.69 337 GLY A C 1
ATOM 2622 O O . GLY A 1 337 ? 23.383 4.279 -22.817 1.00 94.69 337 GLY A O 1
ATOM 2623 N N . ASP A 1 338 ? 21.196 4.334 -22.318 1.00 93.94 338 ASP A N 1
ATOM 2624 C CA . ASP A 1 338 ? 21.271 5.243 -21.165 1.00 93.94 338 ASP A CA 1
ATOM 2625 C C . ASP A 1 338 ? 22.053 4.617 -19.978 1.00 93.94 338 ASP A C 1
ATOM 2627 O O . ASP A 1 338 ? 21.616 3.631 -19.374 1.00 93.94 338 ASP A O 1
ATOM 2631 N N . VAL A 1 339 ? 23.232 5.157 -19.637 1.00 95.81 339 VAL A N 1
ATOM 2632 C CA . VAL A 1 339 ? 24.098 4.686 -18.534 1.00 95.81 339 VAL A CA 1
ATOM 2633 C C . VAL A 1 339 ? 23.858 5.478 -17.242 1.00 95.81 339 VAL A C 1
ATOM 2635 O O . VAL A 1 339 ? 24.016 4.920 -16.149 1.00 95.81 339 VAL A O 1
ATOM 2638 N N . ASN A 1 340 ? 23.469 6.754 -17.331 1.00 91.56 340 ASN A N 1
ATOM 2639 C CA . ASN A 1 340 ? 23.336 7.647 -16.173 1.00 91.56 340 ASN A CA 1
ATOM 2640 C C . ASN A 1 340 ? 21.889 7.877 -15.690 1.00 91.56 340 ASN A C 1
ATOM 2642 O O . ASN A 1 340 ? 21.699 8.476 -14.627 1.00 91.56 340 ASN A O 1
ATOM 2646 N N . GLY A 1 341 ? 20.893 7.369 -16.413 1.00 89.12 341 GLY A N 1
ATOM 2647 C CA . GLY A 1 341 ? 19.463 7.536 -16.160 1.00 89.12 341 GLY A CA 1
ATOM 2648 C C . GLY A 1 341 ? 18.898 8.890 -16.608 1.00 89.12 341 GLY A C 1
ATOM 2649 O O . GLY A 1 341 ? 17.839 9.279 -16.111 1.00 89.12 341 GLY A O 1
ATOM 2650 N N . ASN A 1 342 ? 19.587 9.648 -17.473 1.00 85.75 342 ASN A N 1
ATOM 2651 C CA . ASN A 1 342 ? 19.154 11.000 -17.862 1.00 85.75 342 ASN A CA 1
ATOM 2652 C C . ASN A 1 342 ? 18.029 11.025 -18.912 1.00 85.75 342 ASN A C 1
ATOM 2654 O O . ASN A 1 342 ? 17.428 12.078 -19.141 1.00 85.75 342 ASN A O 1
ATOM 2658 N N . GLY A 1 343 ? 17.712 9.878 -19.513 1.00 87.50 343 GLY A N 1
ATOM 2659 C CA . GLY A 1 343 ? 16.666 9.733 -20.511 1.00 87.50 343 GLY A CA 1
ATOM 2660 C C . GLY A 1 343 ? 17.121 9.908 -21.961 1.00 87.50 343 GLY A C 1
ATOM 2661 O O . GLY A 1 343 ? 16.257 10.180 -22.795 1.00 87.50 343 GLY A O 1
ATOM 2662 N N . LEU A 1 344 ? 18.418 9.770 -22.254 1.00 92.25 344 LEU A N 1
ATOM 2663 C CA . LEU A 1 344 ? 19.036 9.755 -23.587 1.00 92.25 344 LEU A CA 1
ATOM 2664 C C . LEU A 1 344 ? 20.026 8.585 -23.691 1.00 92.25 344 LEU A C 1
ATOM 2666 O O . LEU A 1 344 ? 20.601 8.171 -22.688 1.00 92.25 344 LEU A O 1
ATOM 2670 N N . ASP A 1 345 ? 20.284 8.091 -24.902 1.00 95.44 345 ASP A N 1
ATOM 2671 C CA . ASP A 1 345 ? 21.282 7.035 -25.096 1.00 95.44 345 ASP A CA 1
ATOM 2672 C C . ASP A 1 345 ? 22.720 7.575 -25.130 1.00 95.44 345 ASP A C 1
ATOM 2674 O O . ASP A 1 345 ? 23.046 8.505 -25.881 1.00 95.44 345 ASP A O 1
ATOM 2678 N N . ASP A 1 346 ? 23.601 6.920 -24.369 1.00 97.56 346 ASP A N 1
ATOM 2679 C CA . ASP A 1 346 ? 25.043 7.162 -24.348 1.00 97.56 346 ASP A CA 1
ATOM 2680 C C . ASP A 1 346 ? 25.775 6.321 -25.407 1.00 97.56 346 ASP A C 1
ATOM 2682 O O . ASP A 1 346 ? 25.343 5.225 -25.780 1.00 97.56 346 ASP A O 1
ATOM 2686 N N . PHE A 1 347 ? 26.935 6.802 -25.867 1.00 98.06 347 PHE A N 1
ATOM 2687 C CA . PHE A 1 347 ? 27.797 6.026 -26.761 1.00 98.06 347 PHE A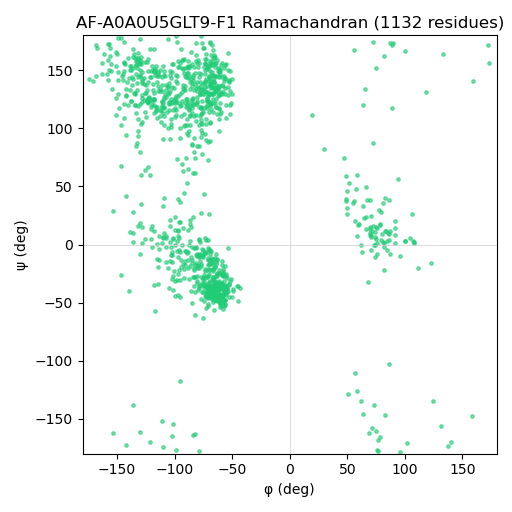 CA 1
ATOM 2688 C C . PHE A 1 347 ? 28.616 5.018 -25.953 1.00 98.06 347 PHE A C 1
ATOM 2690 O O . PHE A 1 347 ? 29.414 5.400 -25.094 1.00 98.06 347 PHE A O 1
ATOM 2697 N N . ILE A 1 348 ? 28.476 3.729 -26.264 1.00 98.50 348 ILE A N 1
ATOM 2698 C CA . ILE A 1 348 ? 29.146 2.649 -25.536 1.00 98.50 348 ILE A CA 1
ATOM 2699 C C . ILE A 1 348 ? 30.057 1.871 -26.491 1.00 98.50 348 ILE A C 1
ATOM 2701 O O . ILE A 1 348 ? 29.596 1.245 -27.446 1.00 98.50 348 ILE A O 1
ATOM 2705 N N . CYS A 1 349 ? 31.358 1.829 -26.204 1.00 97.69 349 CYS A N 1
ATOM 2706 C CA . CYS A 1 349 ? 32.296 0.957 -26.903 1.00 97.69 349 CYS A CA 1
ATOM 2707 C C . CYS A 1 349 ? 32.589 -0.305 -26.089 1.00 97.69 349 CYS A C 1
ATOM 2709 O O . CYS A 1 349 ? 33.192 -0.241 -25.017 1.00 97.69 349 CYS A O 1
ATOM 2711 N N . ILE A 1 350 ? 32.229 -1.472 -26.628 1.00 98.06 350 ILE A N 1
ATOM 2712 C CA . ILE A 1 350 ? 32.708 -2.760 -26.121 1.00 98.06 350 ILE A CA 1
ATOM 2713 C C . ILE A 1 350 ? 33.982 -3.150 -26.876 1.00 98.06 350 ILE A C 1
ATOM 2715 O O . ILE A 1 350 ? 33.927 -3.463 -28.068 1.00 98.06 350 ILE A O 1
ATOM 2719 N N . GLY A 1 351 ? 35.126 -3.168 -26.194 1.00 96.50 351 GLY A N 1
ATOM 2720 C CA . GLY A 1 351 ? 36.406 -3.606 -26.756 1.00 96.50 351 GLY A CA 1
ATOM 2721 C C . GLY A 1 351 ? 36.420 -5.104 -27.119 1.00 96.50 351 GLY A C 1
ATOM 2722 O O . GLY A 1 351 ? 35.539 -5.849 -26.677 1.00 96.50 351 GLY A O 1
ATOM 2723 N N . PRO A 1 352 ? 37.367 -5.587 -27.951 1.00 95.38 352 PRO A N 1
ATOM 2724 C CA . PRO A 1 352 ? 37.414 -6.985 -28.408 1.00 95.38 352 PRO A CA 1
ATOM 2725 C C . PRO A 1 352 ? 37.408 -8.021 -27.271 1.00 95.38 352 PRO A C 1
ATOM 2727 O O . PRO A 1 352 ? 36.738 -9.048 -27.360 1.00 95.38 352 PRO A O 1
ATOM 2730 N N . GLU A 1 353 ? 38.112 -7.721 -26.185 1.00 94.94 353 GLU A N 1
ATOM 2731 C CA . GLU A 1 353 ? 38.176 -8.476 -24.927 1.00 94.94 353 GLU A CA 1
ATOM 2732 C C . GLU A 1 353 ? 36.934 -8.333 -24.025 1.00 94.94 353 GLU A C 1
ATOM 2734 O O . GLU A 1 353 ? 36.843 -9.007 -23.004 1.00 94.94 353 GLU A O 1
ATOM 2739 N N . GLY A 1 354 ? 35.961 -7.493 -24.389 1.00 95.50 354 GLY A N 1
ATOM 2740 C CA . GLY A 1 354 ? 34.703 -7.306 -23.660 1.00 95.50 354 GLY A CA 1
ATOM 2741 C C . GLY A 1 354 ? 34.708 -6.199 -22.599 1.00 95.50 354 GLY A C 1
ATOM 2742 O O . GLY A 1 354 ? 33.733 -6.098 -21.854 1.00 95.50 354 GLY A O 1
ATOM 2743 N N . ALA A 1 355 ? 35.758 -5.375 -22.508 1.00 97.12 355 ALA A N 1
ATOM 2744 C CA . ALA A 1 355 ? 35.744 -4.174 -21.668 1.00 97.12 355 ALA A CA 1
ATOM 2745 C C . ALA A 1 355 ? 34.753 -3.126 -22.215 1.00 97.12 355 ALA A C 1
ATOM 2747 O O . ALA A 1 355 ? 34.557 -3.045 -23.423 1.00 97.12 355 ALA A O 1
ATOM 2748 N N . MET A 1 356 ? 34.140 -2.328 -21.339 1.00 97.88 356 MET A N 1
ATOM 2749 C CA . MET A 1 356 ? 33.158 -1.290 -21.677 1.00 97.88 356 MET A CA 1
ATOM 2750 C C . MET A 1 356 ? 33.741 0.098 -21.422 1.00 97.88 356 MET A C 1
ATOM 2752 O O . MET A 1 356 ? 34.108 0.420 -20.288 1.00 97.88 356 MET A O 1
ATOM 2756 N N . TYR A 1 357 ? 33.762 0.916 -22.466 1.00 98.19 357 TYR A N 1
ATOM 2757 C CA . TYR A 1 357 ? 34.100 2.335 -22.434 1.00 98.19 357 TYR A CA 1
ATOM 2758 C C . TYR A 1 357 ? 32.865 3.156 -22.813 1.00 98.19 357 TYR A C 1
ATOM 2760 O O . TYR A 1 357 ? 32.036 2.670 -23.584 1.00 98.19 357 TYR A O 1
ATOM 2768 N N . VAL A 1 358 ? 32.722 4.368 -22.273 1.00 98.44 358 VAL A N 1
ATOM 2769 C CA . VAL A 1 358 ? 31.503 5.182 -22.442 1.00 98.44 358 VAL A CA 1
ATOM 2770 C C . VAL A 1 358 ? 31.839 6.640 -22.754 1.00 98.44 358 VAL A C 1
ATOM 2772 O O . VAL A 1 358 ? 32.764 7.211 -22.168 1.00 98.44 358 VAL A O 1
ATOM 2775 N N . SER A 1 359 ? 31.037 7.249 -23.629 1.00 98.31 359 SER A N 1
ATOM 2776 C CA . SER A 1 359 ? 30.887 8.700 -23.730 1.00 98.31 359 SER A CA 1
ATOM 2777 C C . SER A 1 359 ? 29.443 9.095 -23.434 1.00 98.31 359 SER A C 1
ATOM 2779 O O . SER A 1 359 ? 28.530 8.671 -24.143 1.00 98.31 359 SER A O 1
ATOM 2781 N N . ILE A 1 360 ? 29.251 9.920 -22.406 1.00 97.88 360 ILE A N 1
ATOM 2782 C CA . ILE A 1 360 ? 27.938 10.341 -21.914 1.00 97.88 360 ILE A CA 1
ATOM 2783 C C . ILE A 1 360 ? 27.329 11.399 -22.837 1.00 97.88 360 ILE A C 1
ATOM 2785 O O . ILE A 1 360 ? 28.004 12.363 -23.207 1.00 97.88 360 ILE A O 1
ATOM 2789 N N . ASN A 1 361 ? 26.054 11.238 -23.177 1.00 96.88 361 ASN A N 1
ATOM 2790 C CA . ASN A 1 361 ? 25.237 12.184 -23.919 1.00 96.88 361 ASN A CA 1
ATOM 2791 C C . ASN A 1 361 ? 24.791 13.327 -22.990 1.00 96.88 361 ASN A C 1
ATOM 2793 O O . ASN A 1 361 ? 24.105 13.130 -21.985 1.00 96.88 361 ASN A O 1
ATOM 2797 N N . ARG A 1 362 ? 25.202 14.554 -23.321 1.00 94.69 362 ARG A N 1
ATOM 2798 C CA . ARG A 1 362 ? 24.898 15.790 -22.580 1.00 94.69 362 ARG A CA 1
ATOM 2799 C C . ARG A 1 362 ? 23.704 16.554 -23.160 1.00 94.69 362 ARG A C 1
ATOM 2801 O O . ARG A 1 362 ? 23.554 17.748 -22.901 1.00 94.69 362 ARG A O 1
ATOM 2808 N N . GLY A 1 363 ? 22.861 15.879 -23.940 1.00 92.00 363 GLY A N 1
ATOM 2809 C CA . GLY A 1 363 ? 21.795 16.502 -24.716 1.00 92.00 363 GLY A CA 1
ATOM 2810 C C . GLY A 1 363 ? 22.323 17.188 -25.974 1.00 92.00 363 GLY A C 1
ATOM 2811 O O . GLY A 1 363 ? 23.472 17.004 -26.378 1.00 92.00 363 GLY A O 1
ATOM 2812 N N . SER A 1 364 ? 21.466 17.983 -26.617 1.00 90.75 364 SER A N 1
ATOM 2813 C CA . SER A 1 364 ? 21.735 18.548 -27.942 1.00 90.75 364 SER A CA 1
ATOM 2814 C C . SER A 1 364 ? 21.858 20.069 -27.971 1.00 90.75 364 SER A C 1
ATOM 2816 O O . SER A 1 364 ? 21.072 20.766 -27.328 1.00 90.75 364 SER A O 1
ATOM 2818 N N . ILE A 1 365 ? 22.738 20.582 -28.832 1.00 89.31 365 ILE A N 1
ATOM 2819 C CA . ILE A 1 365 ? 22.766 21.991 -29.253 1.00 89.31 365 ILE A CA 1
ATOM 2820 C C . ILE A 1 365 ? 22.303 22.049 -30.712 1.00 89.31 365 ILE A C 1
ATOM 2822 O O . ILE A 1 365 ? 22.835 21.329 -31.551 1.00 89.31 365 ILE A O 1
ATOM 2826 N N . ASP A 1 366 ? 21.285 22.863 -31.006 1.00 86.38 366 ASP A N 1
ATOM 2827 C CA . ASP A 1 366 ? 20.675 23.013 -32.341 1.00 86.38 366 ASP A CA 1
ATOM 2828 C C . ASP A 1 366 ? 20.300 21.677 -33.035 1.00 86.38 366 ASP A C 1
ATOM 2830 O O . ASP A 1 366 ? 20.324 21.562 -34.259 1.00 86.38 366 ASP A O 1
ATOM 2834 N N . GLY A 1 367 ? 19.937 20.658 -32.242 1.00 85.25 367 GLY A N 1
ATOM 2835 C CA . GLY A 1 367 ? 19.585 19.311 -32.715 1.00 85.25 367 GLY A CA 1
ATOM 2836 C C . GLY A 1 367 ? 20.765 18.348 -32.900 1.00 85.25 367 GLY A C 1
ATOM 2837 O O . GLY A 1 367 ? 20.553 17.222 -33.334 1.00 85.25 367 GLY A O 1
ATOM 2838 N N . ILE A 1 368 ? 21.993 18.753 -32.558 1.00 91.38 368 ILE A N 1
ATOM 2839 C CA . ILE A 1 368 ? 23.200 17.912 -32.624 1.00 91.38 368 ILE A CA 1
ATOM 2840 C C . ILE A 1 368 ? 23.569 17.437 -31.203 1.00 91.38 368 ILE A C 1
ATOM 2842 O O . ILE A 1 368 ? 23.777 18.294 -30.339 1.00 91.38 368 ILE A O 1
ATOM 2846 N N . PRO A 1 369 ? 23.658 16.119 -30.926 1.00 95.06 369 PRO A N 1
ATOM 2847 C CA . PRO A 1 369 ? 23.993 15.584 -29.605 1.00 95.06 369 PRO A CA 1
ATOM 2848 C C . PRO A 1 369 ? 25.463 15.835 -29.231 1.00 95.06 369 PRO A C 1
ATOM 2850 O O . PRO A 1 369 ? 26.361 15.784 -30.075 1.00 95.06 369 PRO A O 1
ATOM 2853 N N . MET A 1 370 ? 25.709 16.091 -27.946 1.00 96.38 370 MET A N 1
ATOM 2854 C CA . MET A 1 370 ? 27.008 16.493 -27.404 1.00 96.38 370 MET A CA 1
ATOM 2855 C C . MET A 1 370 ? 27.549 15.433 -26.441 1.00 96.38 370 MET A C 1
ATOM 2857 O O . MET A 1 370 ? 26.986 15.239 -25.369 1.00 96.38 370 MET A O 1
ATOM 2861 N N . PHE A 1 371 ? 28.662 14.779 -26.782 1.00 97.50 371 PHE A N 1
ATOM 2862 C CA . PHE A 1 371 ? 29.228 13.697 -25.965 1.00 97.50 371 PHE A CA 1
ATOM 2863 C C . PHE A 1 371 ? 30.442 14.113 -25.120 1.00 97.50 371 PHE A C 1
ATOM 2865 O O . PHE A 1 371 ? 31.262 14.938 -25.535 1.00 97.50 371 PHE A O 1
ATOM 2872 N N . GLU A 1 372 ? 30.590 13.475 -23.957 1.00 97.50 372 GLU A N 1
ATOM 2873 C CA . GLU A 1 372 ? 31.732 13.581 -23.040 1.00 97.50 372 GLU A CA 1
ATOM 2874 C C . GLU A 1 372 ? 32.307 12.185 -22.743 1.00 97.50 372 GLU A C 1
ATOM 2876 O O . GLU A 1 372 ? 31.642 11.363 -22.121 1.00 97.50 372 GLU A O 1
ATOM 2881 N N . TYR A 1 373 ? 33.541 11.896 -23.174 1.00 97.50 373 TYR A N 1
ATOM 2882 C CA . TYR A 1 373 ? 34.194 10.602 -22.914 1.00 97.50 373 TYR A CA 1
ATOM 2883 C C . TYR A 1 373 ? 34.616 10.465 -21.447 1.00 97.50 373 TYR A C 1
ATOM 2885 O O . TYR A 1 373 ? 35.474 11.215 -20.979 1.00 97.50 373 TYR A O 1
ATOM 2893 N N . ILE A 1 374 ? 34.065 9.463 -20.756 1.00 97.25 374 ILE A N 1
ATOM 2894 C CA . ILE A 1 374 ? 34.333 9.175 -19.335 1.00 97.25 374 ILE A CA 1
ATOM 2895 C C . ILE A 1 374 ? 35.264 7.969 -19.119 1.00 97.25 374 ILE A C 1
ATOM 2897 O O . ILE A 1 374 ? 35.572 7.602 -17.988 1.00 97.25 374 ILE A O 1
ATOM 2901 N N . GLY A 1 375 ? 35.759 7.349 -20.194 1.00 96.56 375 GLY A N 1
ATOM 2902 C CA . GLY A 1 375 ? 36.750 6.278 -20.098 1.00 96.56 375 GLY A CA 1
ATOM 2903 C C . GLY A 1 375 ? 36.167 4.894 -19.813 1.00 96.56 375 GLY A C 1
ATOM 2904 O O . GLY A 1 375 ? 35.110 4.524 -20.321 1.00 96.56 375 GLY A O 1
ATOM 2905 N N . LEU A 1 376 ? 36.923 4.086 -19.061 1.00 97.00 376 LEU A N 1
ATOM 2906 C CA . LEU A 1 376 ? 36.633 2.676 -18.785 1.00 97.00 376 LEU A CA 1
ATOM 2907 C C . LEU A 1 376 ? 35.600 2.536 -17.655 1.00 97.00 376 LEU A C 1
ATOM 2909 O O . LEU A 1 376 ? 35.921 2.758 -16.490 1.00 97.00 376 LEU A O 1
ATOM 2913 N N . VAL A 1 377 ? 34.396 2.072 -17.990 1.00 97.31 377 VAL A N 1
ATOM 2914 C CA . VAL A 1 377 ? 33.288 1.881 -17.037 1.00 97.31 377 VAL A CA 1
ATOM 2915 C C . VAL A 1 377 ? 33.176 0.429 -16.552 1.00 97.31 377 VAL A C 1
ATOM 2917 O O . VAL A 1 377 ? 32.805 0.189 -15.402 1.00 97.31 377 VAL A O 1
ATOM 2920 N N . ARG A 1 378 ? 33.556 -0.564 -17.370 1.00 96.38 378 ARG A N 1
ATOM 2921 C CA . ARG A 1 378 ? 33.648 -1.977 -16.947 1.00 96.38 378 ARG A CA 1
ATOM 2922 C C . ARG A 1 378 ? 34.907 -2.635 -17.504 1.00 96.38 378 ARG A C 1
ATOM 2924 O O . ARG A 1 378 ? 35.099 -2.695 -18.713 1.00 96.38 378 ARG A O 1
ATOM 2931 N N . ALA A 1 379 ? 35.749 -3.177 -16.626 1.00 95.88 379 ALA A N 1
ATOM 2932 C CA . ALA A 1 379 ? 36.893 -3.991 -17.036 1.00 95.88 379 ALA A CA 1
ATOM 2933 C C . ALA A 1 379 ? 36.449 -5.292 -17.735 1.00 95.88 379 ALA A C 1
ATOM 2935 O O . ALA A 1 379 ? 35.369 -5.815 -17.456 1.00 95.88 379 ALA A O 1
ATOM 2936 N N . ALA A 1 380 ? 37.306 -5.823 -18.611 1.00 94.69 380 ALA A N 1
ATOM 2937 C CA . ALA A 1 380 ? 37.069 -7.075 -19.328 1.00 94.69 380 ALA A CA 1
ATOM 2938 C C . ALA A 1 380 ? 36.722 -8.239 -18.370 1.00 94.69 380 ALA A C 1
ATOM 2940 O O . ALA A 1 380 ? 37.336 -8.346 -17.304 1.00 94.69 380 ALA A O 1
ATOM 2941 N N . PRO A 1 381 ? 35.792 -9.141 -18.738 1.00 91.69 381 PRO A N 1
ATOM 2942 C CA . PRO A 1 381 ? 35.336 -10.222 -17.861 1.00 91.69 381 PRO A CA 1
ATOM 2943 C C . PRO A 1 381 ? 36.395 -11.310 -17.632 1.00 91.69 381 PRO A C 1
ATOM 2945 O O . PRO A 1 381 ? 36.381 -11.973 -16.595 1.00 91.69 381 PRO A O 1
ATOM 2948 N N . GLY A 1 382 ? 37.327 -11.476 -18.576 1.00 88.25 382 GLY A N 1
ATOM 2949 C CA . GLY A 1 382 ? 38.385 -12.481 -18.518 1.00 88.25 382 GLY A CA 1
ATOM 2950 C C . GLY A 1 382 ? 37.912 -13.908 -18.823 1.00 88.25 382 GLY A C 1
ATOM 2951 O O . GLY A 1 382 ? 36.757 -14.160 -19.170 1.00 88.25 382 GLY A O 1
ATOM 2952 N N . GLY A 1 383 ? 38.845 -14.859 -18.714 1.00 86.44 383 GLY A N 1
ATOM 2953 C CA . GLY A 1 383 ? 38.633 -16.233 -19.176 1.00 86.44 383 GLY A CA 1
ATOM 2954 C C . GLY A 1 383 ? 38.420 -16.294 -20.692 1.00 86.44 383 GLY A C 1
ATOM 2955 O O . GLY A 1 383 ? 38.988 -15.495 -21.432 1.00 86.44 383 GLY A O 1
ATOM 2956 N N . ASP A 1 384 ? 37.576 -17.222 -21.140 1.00 86.38 384 ASP A N 1
ATOM 2957 C CA . ASP A 1 384 ? 37.236 -17.413 -22.558 1.00 86.38 384 ASP A CA 1
ATOM 2958 C C . ASP A 1 384 ? 36.084 -16.496 -23.043 1.00 86.38 384 ASP A C 1
ATOM 2960 O O . ASP A 1 384 ? 35.484 -16.751 -24.088 1.00 86.38 384 ASP A O 1
ATOM 2964 N N . MET A 1 385 ? 35.728 -15.449 -22.282 1.00 93.00 385 MET A N 1
ATOM 2965 C CA . MET A 1 385 ? 34.666 -14.495 -22.636 1.00 93.00 385 MET A CA 1
ATOM 2966 C C . MET A 1 385 ? 35.228 -13.222 -23.281 1.00 93.00 385 MET A C 1
ATOM 2968 O O . MET A 1 385 ? 36.229 -12.672 -22.829 1.00 93.00 385 MET A O 1
ATOM 2972 N N . ALA A 1 386 ? 34.551 -12.738 -24.325 1.00 94.56 386 ALA A N 1
ATOM 2973 C CA . ALA A 1 386 ? 34.979 -11.615 -25.163 1.00 94.56 386 ALA A CA 1
ATOM 2974 C C . ALA A 1 386 ? 33.786 -10.729 -25.596 1.00 94.56 386 ALA A C 1
ATOM 2976 O O . ALA A 1 386 ? 32.650 -10.957 -25.177 1.00 94.56 386 ALA A O 1
ATOM 2977 N N . GLN A 1 387 ? 34.012 -9.755 -26.491 1.00 95.94 387 GLN A N 1
ATOM 2978 C CA . GLN A 1 387 ? 32.998 -8.849 -27.076 1.00 95.94 387 GLN A CA 1
ATOM 2979 C C . GLN A 1 387 ? 31.684 -9.545 -27.492 1.00 95.94 387 GLN A C 1
ATOM 2981 O O . GLN A 1 387 ? 30.597 -8.992 -27.328 1.00 95.94 387 GLN A O 1
ATOM 2986 N N . ILE A 1 388 ? 31.776 -10.773 -28.015 1.00 94.19 388 ILE A N 1
ATOM 2987 C CA . ILE A 1 388 ? 30.642 -11.598 -28.463 1.00 94.19 388 ILE A CA 1
ATOM 2988 C C . ILE A 1 388 ? 29.716 -12.048 -27.317 1.00 94.19 388 ILE A C 1
ATOM 2990 O O . ILE A 1 388 ? 28.511 -12.217 -27.525 1.00 94.19 388 ILE A O 1
ATOM 2994 N N . ASN A 1 389 ? 30.248 -12.203 -26.102 1.00 96.69 389 ASN A N 1
ATOM 2995 C CA . ASN A 1 389 ? 29.500 -12.599 -24.908 1.00 96.69 389 ASN A CA 1
ATOM 2996 C C . ASN A 1 389 ? 28.755 -11.417 -24.277 1.00 96.69 389 ASN A C 1
ATOM 2998 O O . ASN A 1 389 ? 27.704 -11.627 -23.678 1.00 96.69 389 ASN A O 1
ATOM 3002 N N . VAL A 1 390 ? 29.232 -10.183 -24.457 1.00 97.19 390 VAL A N 1
ATOM 3003 C CA . VAL A 1 390 ? 28.603 -8.995 -23.862 1.00 97.19 390 VAL A CA 1
ATOM 3004 C C . VAL A 1 390 ? 27.220 -8.744 -24.473 1.00 97.19 390 VAL A C 1
ATOM 3006 O O . VAL A 1 390 ? 27.049 -8.741 -25.698 1.00 97.19 390 VAL A O 1
ATOM 3009 N N . LYS A 1 391 ? 26.222 -8.560 -23.611 1.00 96.44 391 LYS A N 1
ATOM 3010 C CA . LYS A 1 391 ? 24.875 -8.053 -23.906 1.00 96.44 391 LYS A CA 1
ATOM 3011 C C . LYS A 1 391 ? 24.606 -6.908 -22.930 1.00 96.44 391 LYS A C 1
ATOM 3013 O O . LYS A 1 391 ? 25.120 -6.946 -21.819 1.00 96.44 391 LYS A O 1
ATOM 3018 N N . LEU A 1 392 ? 23.837 -5.913 -23.349 1.00 96.81 392 LEU A N 1
ATOM 3019 C CA . LEU A 1 392 ? 23.474 -4.757 -22.530 1.00 96.81 392 LEU A CA 1
ATOM 3020 C C . LEU A 1 392 ? 21.954 -4.569 -22.611 1.00 96.81 392 LEU A C 1
ATOM 3022 O O . LEU A 1 392 ? 21.387 -4.863 -23.663 1.00 96.81 392 LEU A O 1
ATOM 3026 N N . GLY A 1 393 ? 21.325 -4.122 -21.528 1.00 94.94 393 GLY A N 1
ATOM 3027 C CA . GLY A 1 393 ? 19.887 -3.838 -21.424 1.00 94.94 393 GLY A CA 1
ATOM 3028 C C . GLY A 1 393 ? 19.509 -3.514 -19.975 1.00 94.94 393 GLY A C 1
ATOM 3029 O O . GLY A 1 393 ? 20.235 -3.926 -19.077 1.00 94.94 393 GLY A O 1
ATOM 3030 N N . ASP A 1 394 ? 18.420 -2.787 -19.729 1.00 93.69 394 ASP A N 1
ATOM 3031 C CA . ASP A 1 394 ? 17.839 -2.664 -18.378 1.00 93.69 394 ASP A CA 1
ATOM 3032 C C . ASP A 1 394 ? 17.174 -3.999 -18.005 1.00 93.69 394 ASP A C 1
ATOM 3034 O O . ASP A 1 394 ? 16.247 -4.454 -18.685 1.00 93.69 394 ASP A O 1
ATOM 3038 N N . ILE A 1 395 ? 17.669 -4.658 -16.954 1.00 94.00 395 ILE A N 1
ATOM 3039 C CA . ILE A 1 395 ? 17.119 -5.929 -16.471 1.00 94.00 395 ILE A CA 1
ATOM 3040 C C . ILE A 1 395 ? 16.214 -5.735 -15.247 1.00 94.00 395 ILE A C 1
ATOM 3042 O O . ILE A 1 395 ? 15.379 -6.606 -14.992 1.00 94.00 395 ILE A O 1
ATOM 3046 N N . ASP A 1 396 ? 16.361 -4.643 -14.491 1.00 88.06 396 ASP A N 1
ATOM 3047 C CA . ASP A 1 396 ? 15.844 -4.518 -13.124 1.00 88.06 396 ASP A CA 1
ATOM 3048 C C . ASP A 1 396 ? 14.983 -3.265 -12.825 1.00 88.06 396 ASP A C 1
ATOM 3050 O O . ASP A 1 396 ? 14.662 -3.016 -11.655 1.00 88.06 396 ASP A O 1
ATOM 3054 N N . ASP A 1 397 ? 14.514 -2.568 -13.870 1.00 86.75 397 ASP A N 1
ATOM 3055 C CA . ASP A 1 397 ? 13.456 -1.537 -13.840 1.00 86.75 397 ASP A CA 1
ATOM 3056 C C . ASP A 1 397 ? 13.879 -0.270 -13.060 1.00 86.75 397 ASP A C 1
ATOM 3058 O O . ASP A 1 397 ? 13.175 0.204 -12.164 1.00 86.75 397 ASP A O 1
ATOM 3062 N N . ASP A 1 398 ? 15.070 0.268 -13.371 1.00 84.25 398 ASP A N 1
ATOM 3063 C CA . ASP A 1 398 ? 15.494 1.623 -12.952 1.00 84.25 398 ASP A CA 1
ATOM 3064 C C . ASP A 1 398 ? 15.961 2.565 -14.080 1.00 84.25 398 ASP A C 1
ATOM 3066 O O . ASP A 1 398 ? 16.311 3.720 -13.828 1.00 84.25 398 ASP A O 1
ATOM 3070 N N . GLY A 1 399 ? 15.854 2.136 -15.338 1.00 88.00 399 GLY A N 1
ATOM 3071 C CA . GLY A 1 399 ? 16.084 2.942 -16.535 1.00 88.00 399 GLY A CA 1
ATOM 3072 C C . GLY A 1 399 ? 17.536 2.998 -17.006 1.00 88.00 399 GLY A C 1
ATOM 3073 O O . GLY A 1 399 ? 17.773 3.517 -18.103 1.00 88.00 399 GLY A O 1
ATOM 3074 N N . ARG A 1 400 ? 18.484 2.471 -16.220 1.00 91.56 400 ARG A N 1
ATOM 3075 C CA . ARG A 1 400 ? 19.917 2.401 -16.539 1.00 91.56 400 ARG A CA 1
ATOM 3076 C C . ARG A 1 400 ? 20.259 1.083 -17.231 1.00 91.56 400 ARG A C 1
ATOM 3078 O O . ARG A 1 400 ? 19.686 0.039 -16.938 1.00 91.56 400 ARG A O 1
ATOM 3085 N N . ILE A 1 401 ? 21.237 1.111 -18.133 1.00 94.25 401 ILE A N 1
ATOM 3086 C CA . ILE A 1 401 ? 21.640 -0.082 -18.879 1.00 94.25 401 ILE A CA 1
ATOM 3087 C C . ILE A 1 401 ? 22.636 -0.960 -18.099 1.00 94.25 401 ILE A C 1
ATOM 3089 O O . ILE A 1 401 ? 23.702 -0.497 -17.677 1.00 94.25 401 ILE A O 1
ATOM 3093 N N . ASP A 1 402 ? 22.310 -2.246 -17.943 1.00 96.56 402 ASP A N 1
ATOM 3094 C CA . ASP A 1 402 ? 23.129 -3.228 -17.226 1.00 96.56 402 ASP A CA 1
ATOM 3095 C C . ASP A 1 402 ? 24.166 -3.912 -18.119 1.00 96.56 402 ASP A C 1
ATOM 3097 O O . ASP A 1 402 ? 24.015 -4.031 -19.338 1.00 96.56 402 ASP A O 1
ATOM 3101 N N . TYR A 1 403 ? 25.219 -4.443 -17.491 1.00 97.38 403 TYR A N 1
ATOM 3102 C CA . TYR A 1 403 ? 26.247 -5.229 -18.168 1.00 97.38 403 TYR A CA 1
ATOM 3103 C C . TYR A 1 403 ? 25.988 -6.725 -17.983 1.00 97.38 403 TYR A C 1
ATOM 3105 O O . TYR A 1 403 ? 26.085 -7.249 -16.872 1.00 97.38 403 TYR A O 1
ATOM 3113 N N . CYS A 1 404 ? 25.720 -7.441 -19.075 1.00 97.69 404 CYS A N 1
ATOM 3114 C CA . CYS A 1 404 ? 25.418 -8.870 -19.070 1.00 97.69 404 CYS A CA 1
ATOM 3115 C C . CYS A 1 404 ? 26.405 -9.695 -19.908 1.00 97.69 404 CYS A C 1
ATOM 3117 O O . CYS A 1 404 ? 26.916 -9.257 -20.939 1.00 97.69 404 CYS A O 1
ATOM 3119 N N . LEU A 1 405 ? 26.626 -10.944 -19.499 1.00 97.12 405 LEU A N 1
ATOM 3120 C CA . LEU A 1 405 ? 27.444 -11.935 -20.199 1.00 97.12 405 LEU A CA 1
ATOM 3121 C C . LEU A 1 405 ? 26.612 -13.183 -20.488 1.00 97.12 405 LEU A C 1
ATOM 3123 O O . LEU A 1 405 ? 26.109 -13.817 -19.560 1.00 97.12 405 LEU A O 1
ATOM 3127 N N . ILE A 1 406 ? 26.516 -13.561 -21.766 1.00 96.75 406 ILE A N 1
ATOM 3128 C CA . ILE A 1 406 ? 25.950 -14.851 -22.177 1.00 96.75 406 ILE A CA 1
ATOM 3129 C C . ILE A 1 406 ? 27.041 -15.927 -22.261 1.00 96.75 406 ILE A C 1
ATOM 3131 O O . ILE A 1 406 ? 28.048 -15.773 -22.960 1.00 96.75 406 ILE A O 1
ATOM 3135 N N . ALA A 1 407 ? 26.834 -17.028 -21.542 1.00 94.25 407 ALA A N 1
ATOM 3136 C CA . ALA A 1 407 ? 27.673 -18.219 -21.580 1.00 94.25 407 ALA A CA 1
ATOM 3137 C C . ALA A 1 407 ? 27.330 -19.113 -22.789 1.00 94.25 407 ALA A C 1
ATOM 3139 O O . ALA A 1 407 ? 26.259 -19.007 -23.383 1.00 94.25 407 ALA A O 1
ATOM 3140 N N . GLY A 1 408 ? 28.228 -20.035 -23.154 1.00 90.38 408 GLY A N 1
ATOM 3141 C CA . GLY A 1 408 ? 28.070 -20.892 -24.343 1.00 90.38 408 GLY A CA 1
ATOM 3142 C C . GLY A 1 408 ? 26.888 -21.877 -24.311 1.00 90.38 408 GLY A C 1
ATOM 3143 O O . GLY A 1 408 ? 26.557 -22.452 -25.341 1.00 90.38 408 GLY A O 1
ATOM 3144 N N . ASN A 1 409 ? 26.241 -22.067 -23.157 1.00 91.44 409 ASN A N 1
ATOM 3145 C CA . ASN A 1 409 ? 24.992 -22.826 -23.008 1.00 91.44 409 ASN A CA 1
ATOM 3146 C C . ASN A 1 409 ? 23.722 -21.952 -23.138 1.00 91.44 409 ASN A C 1
ATOM 3148 O O . ASN A 1 4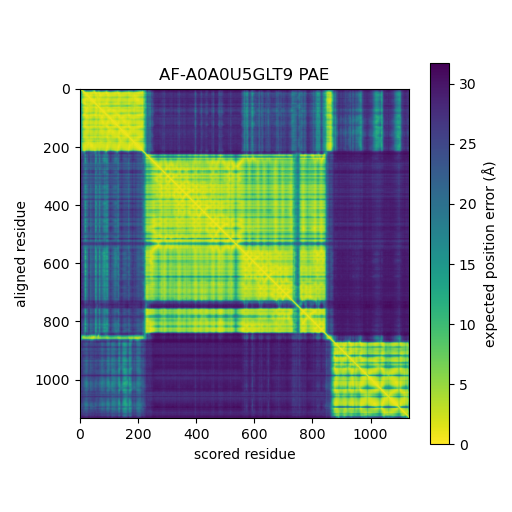09 ? 22.610 -22.480 -23.129 1.00 91.44 409 ASN A O 1
ATOM 3152 N N . GLY A 1 410 ? 23.879 -20.631 -23.258 1.00 94.12 410 GLY A N 1
ATOM 3153 C CA . GLY A 1 410 ? 22.793 -19.657 -23.337 1.00 94.12 410 GLY A CA 1
ATOM 3154 C C . GLY A 1 410 ? 22.341 -19.062 -21.998 1.00 94.12 410 GLY A C 1
ATOM 3155 O O . GLY A 1 410 ? 21.419 -18.249 -22.014 1.00 94.12 410 GLY A O 1
ATOM 3156 N N . ASP A 1 411 ? 22.954 -19.431 -20.867 1.00 96.88 411 ASP A N 1
ATOM 3157 C CA . ASP A 1 411 ? 22.701 -18.759 -19.584 1.00 96.88 411 ASP A CA 1
ATOM 3158 C C . ASP A 1 411 ? 23.265 -17.333 -19.606 1.00 96.88 411 ASP A C 1
ATOM 3160 O O . ASP A 1 411 ? 24.362 -17.105 -20.122 1.00 96.88 411 ASP A O 1
ATOM 3164 N N . ILE A 1 412 ? 22.544 -16.378 -19.013 1.00 97.69 412 ILE A N 1
ATOM 3165 C CA . ILE A 1 412 ? 22.966 -14.974 -18.927 1.00 97.69 412 ILE A CA 1
ATOM 3166 C C . ILE A 1 412 ? 23.140 -14.562 -17.471 1.00 97.69 412 ILE A C 1
ATOM 3168 O O . ILE A 1 412 ? 22.199 -14.647 -16.681 1.00 97.69 412 ILE A O 1
ATOM 3172 N N . ARG A 1 413 ? 24.336 -14.067 -17.137 1.00 96.75 413 ARG A N 1
ATOM 3173 C CA . ARG A 1 413 ? 24.646 -13.407 -15.861 1.00 96.75 413 ARG A CA 1
ATOM 3174 C C . ARG A 1 413 ? 24.771 -11.904 -16.072 1.00 96.75 413 ARG A C 1
ATOM 3176 O O . ARG A 1 413 ? 25.434 -11.496 -17.021 1.00 96.75 413 ARG A O 1
ATOM 3183 N N . CYS A 1 414 ? 24.186 -11.107 -15.185 1.00 97.31 414 CYS A N 1
ATOM 3184 C CA . CYS A 1 414 ? 24.209 -9.647 -15.283 1.00 97.31 414 CYS A CA 1
ATOM 3185 C C . CYS A 1 414 ? 24.782 -8.985 -14.029 1.00 97.31 414 CYS A C 1
ATOM 3187 O O . CYS A 1 414 ? 24.772 -9.554 -12.935 1.00 97.31 414 CYS A O 1
ATOM 3189 N N . TRP A 1 415 ? 25.272 -7.763 -14.208 1.00 96.12 415 TRP A N 1
ATOM 3190 C CA . TRP A 1 415 ? 25.641 -6.842 -13.147 1.00 96.12 415 TRP A CA 1
ATOM 3191 C C . TRP A 1 415 ? 24.858 -5.549 -13.348 1.00 96.12 415 TRP A C 1
ATOM 3193 O O . TRP A 1 415 ? 25.001 -4.917 -14.394 1.00 96.12 415 TRP A O 1
ATOM 3203 N N . ARG A 1 416 ? 24.075 -5.175 -12.335 1.00 92.94 416 ARG A N 1
ATOM 3204 C CA . ARG A 1 416 ? 23.275 -3.957 -12.294 1.00 92.94 416 ARG A CA 1
ATOM 3205 C C . ARG A 1 416 ? 24.158 -2.715 -12.313 1.00 92.94 416 ARG A C 1
ATOM 3207 O O . ARG A 1 416 ? 25.142 -2.661 -11.564 1.00 92.94 416 ARG A O 1
ATOM 3214 N N . ASN A 1 417 ? 23.770 -1.720 -13.098 1.00 93.94 417 ASN A N 1
ATOM 3215 C CA . ASN A 1 417 ? 24.299 -0.361 -13.078 1.00 93.94 417 ASN A CA 1
ATOM 3216 C C . ASN A 1 417 ? 23.744 0.424 -11.868 1.00 93.94 417 ASN A C 1
ATOM 3218 O O . ASN A 1 417 ? 22.808 1.211 -11.969 1.00 93.94 417 ASN A O 1
ATOM 3222 N N . GLY A 1 418 ? 24.295 0.166 -10.679 1.00 88.06 418 GLY A N 1
ATOM 3223 C CA . GLY A 1 418 ? 23.875 0.824 -9.443 1.00 88.06 418 GLY A CA 1
ATOM 3224 C C . GLY A 1 418 ? 24.549 2.182 -9.231 1.00 88.06 418 GLY A C 1
ATOM 3225 O O . GLY A 1 418 ? 25.732 2.361 -9.516 1.00 88.06 418 GLY A O 1
ATOM 3226 N N . GLY A 1 419 ? 23.820 3.141 -8.664 1.00 82.69 419 GLY A N 1
ATOM 3227 C CA . GLY A 1 419 ? 24.347 4.467 -8.334 1.00 82.69 419 GLY A CA 1
ATOM 3228 C C . GLY A 1 419 ? 23.347 5.579 -8.625 1.00 82.69 419 GLY A C 1
ATOM 3229 O O . GLY A 1 419 ? 22.178 5.314 -8.886 1.00 82.69 419 GLY A O 1
ATOM 3230 N N . GLN A 1 420 ? 23.821 6.823 -8.552 1.00 78.12 420 GLN A N 1
ATOM 3231 C CA . GLN A 1 420 ? 23.051 8.036 -8.879 1.00 78.12 420 GLN A CA 1
ATOM 3232 C C . GLN A 1 420 ? 23.849 9.050 -9.723 1.00 78.12 420 GLN A C 1
ATOM 3234 O O . GLN A 1 420 ? 23.351 10.132 -10.014 1.00 78.12 420 GLN A O 1
ATOM 3239 N N . GLY A 1 421 ? 25.092 8.723 -10.094 1.00 85.69 421 GLY A N 1
ATOM 3240 C CA . GLY A 1 421 ? 25.935 9.547 -10.960 1.00 85.69 421 GLY A CA 1
ATOM 3241 C C . GLY A 1 421 ? 25.998 9.035 -12.400 1.00 85.69 421 GLY A C 1
ATOM 3242 O O . GLY A 1 421 ? 25.206 8.186 -12.815 1.00 85.69 421 GLY A O 1
ATOM 3243 N N . GLU A 1 422 ? 26.989 9.544 -13.132 1.00 90.56 422 GLU A N 1
ATOM 3244 C CA . GLU A 1 422 ? 27.188 9.322 -14.573 1.00 90.56 422 GLU A CA 1
ATOM 3245 C C . GLU A 1 422 ? 27.469 7.866 -14.958 1.00 90.56 422 GLU A C 1
ATOM 3247 O O . GLU A 1 422 ? 27.217 7.462 -16.087 1.00 90.56 422 GLU A O 1
ATOM 3252 N N . ALA A 1 423 ? 28.044 7.077 -14.048 1.00 93.69 423 ALA A N 1
ATOM 3253 C CA . ALA A 1 423 ? 28.437 5.708 -14.346 1.00 93.69 423 ALA A CA 1
ATOM 3254 C C . ALA A 1 423 ? 28.548 4.846 -13.074 1.00 93.69 423 ALA A C 1
ATOM 3256 O O . ALA A 1 423 ? 28.799 5.378 -11.988 1.00 93.69 423 ALA A O 1
ATOM 3257 N N . PRO A 1 424 ? 28.475 3.508 -13.200 1.00 94.31 424 PRO A N 1
ATOM 3258 C CA . PRO A 1 424 ? 28.638 2.541 -12.108 1.00 94.31 424 PRO A CA 1
ATOM 3259 C C . PRO A 1 424 ? 30.105 2.370 -11.643 1.00 94.31 424 PRO A C 1
ATOM 3261 O O . PRO A 1 424 ? 30.579 1.256 -11.400 1.00 94.31 424 PRO A O 1
ATOM 3264 N N . THR A 1 425 ? 30.842 3.478 -11.506 1.00 92.81 425 THR A N 1
ATOM 3265 C CA . THR A 1 425 ? 32.214 3.525 -10.974 1.00 92.81 425 THR A CA 1
ATOM 3266 C C . THR A 1 425 ? 32.289 4.394 -9.718 1.00 92.81 425 THR A C 1
ATOM 3268 O O . THR A 1 425 ? 31.532 5.352 -9.547 1.00 92.81 425 THR A O 1
ATOM 3271 N N . SER A 1 426 ? 33.260 4.105 -8.847 1.00 88.94 426 SER A N 1
ATOM 3272 C CA . SER A 1 426 ? 33.457 4.834 -7.587 1.00 88.94 426 SER A CA 1
ATOM 3273 C C . SER A 1 426 ? 33.826 6.313 -7.761 1.00 88.94 426 SER A C 1
ATOM 3275 O O . SER A 1 426 ? 33.726 7.070 -6.802 1.00 88.94 426 SER A O 1
ATOM 3277 N N . GLU A 1 427 ? 34.259 6.724 -8.956 1.00 92.12 427 GLU A N 1
ATOM 3278 C CA . GLU A 1 427 ? 34.539 8.125 -9.300 1.00 92.12 427 GLU A CA 1
ATOM 3279 C C . GLU A 1 427 ? 33.247 8.949 -9.397 1.00 92.12 427 GLU A C 1
ATOM 3281 O O . GLU A 1 427 ? 33.182 10.060 -8.876 1.00 92.12 427 GLU A O 1
ATOM 3286 N N . TYR A 1 428 ? 32.186 8.355 -9.952 1.00 90.69 428 TYR A N 1
ATOM 3287 C CA . TYR A 1 428 ? 30.852 8.956 -10.062 1.00 90.69 428 TYR A CA 1
ATOM 3288 C C . TYR A 1 428 ? 29.895 8.515 -8.938 1.00 90.69 428 TYR A C 1
ATOM 3290 O O . TYR A 1 428 ? 28.689 8.736 -9.019 1.00 90.69 428 TYR A O 1
ATOM 3298 N N . GLY A 1 429 ? 30.410 7.869 -7.884 1.00 86.56 429 GLY A N 1
ATOM 3299 C CA . GLY A 1 429 ? 29.606 7.352 -6.768 1.00 86.56 429 GLY A CA 1
ATOM 3300 C C . GLY A 1 429 ? 28.708 6.155 -7.119 1.00 86.56 429 GLY A C 1
ATOM 3301 O O . GLY A 1 429 ? 27.816 5.819 -6.341 1.00 86.56 429 GLY A O 1
ATOM 3302 N N . GLY A 1 430 ? 28.924 5.519 -8.272 1.00 89.69 430 GLY A N 1
ATOM 3303 C CA . GLY A 1 430 ? 28.220 4.316 -8.706 1.00 89.69 430 GLY A CA 1
ATOM 3304 C C . GLY A 1 430 ? 28.995 3.021 -8.444 1.00 89.69 430 GLY A C 1
ATOM 3305 O O . GLY A 1 430 ? 30.139 3.019 -7.984 1.00 89.69 430 GLY A O 1
ATOM 3306 N N . TYR A 1 431 ? 28.347 1.893 -8.720 1.00 92.12 431 TYR A N 1
ATOM 3307 C CA . TYR A 1 431 ? 28.851 0.549 -8.468 1.00 92.12 431 TYR A CA 1
ATOM 3308 C C . TYR A 1 431 ? 28.167 -0.498 -9.361 1.00 92.12 431 TYR A C 1
ATOM 3310 O O . TYR A 1 431 ? 26.955 -0.491 -9.558 1.00 92.12 431 TYR A O 1
ATOM 3318 N N . TRP A 1 432 ? 28.937 -1.477 -9.834 1.00 94.50 432 TRP A N 1
ATOM 3319 C CA . TRP A 1 432 ? 28.386 -2.677 -10.466 1.00 94.50 432 TRP A CA 1
ATOM 3320 C C . TRP A 1 432 ? 27.945 -3.703 -9.413 1.00 94.50 432 TRP A C 1
ATOM 3322 O O . TRP A 1 432 ? 28.784 -4.203 -8.660 1.00 94.50 432 TRP A O 1
ATOM 3332 N N . GLN A 1 433 ? 26.665 -4.083 -9.394 1.00 92.25 433 GLN A N 1
ATOM 3333 C CA . GLN A 1 433 ? 26.113 -5.041 -8.422 1.00 92.25 433 GLN A CA 1
ATOM 3334 C C . GLN A 1 433 ? 25.718 -6.364 -9.093 1.00 92.25 433 GLN A C 1
ATOM 3336 O O . GLN A 1 433 ? 24.940 -6.382 -10.035 1.00 92.25 433 GLN A O 1
ATOM 3341 N N . ASP A 1 434 ? 26.263 -7.491 -8.639 1.00 93.44 434 ASP A N 1
ATOM 3342 C CA . ASP A 1 434 ? 26.053 -8.800 -9.279 1.00 93.44 434 ASP A CA 1
ATOM 3343 C C . ASP A 1 434 ? 24.619 -9.328 -9.072 1.00 93.44 434 ASP A C 1
ATOM 3345 O O . ASP A 1 434 ? 24.199 -9.541 -7.935 1.00 93.44 434 ASP A O 1
ATOM 3349 N N . LEU A 1 435 ? 23.880 -9.557 -10.165 1.00 93.56 435 LEU A N 1
ATOM 3350 C CA . LEU A 1 435 ? 22.503 -10.075 -10.147 1.00 93.56 435 LEU A CA 1
ATOM 3351 C C . LEU A 1 435 ? 22.430 -11.611 -10.202 1.00 93.56 435 LEU A C 1
ATOM 3353 O O . LEU A 1 435 ? 21.345 -12.187 -10.121 1.00 93.56 435 LEU A O 1
ATOM 3357 N N . GLY A 1 436 ? 23.566 -12.298 -10.365 1.00 94.12 436 GLY A N 1
ATOM 3358 C CA . GLY A 1 436 ? 23.588 -13.728 -10.663 1.00 94.12 436 GLY A CA 1
ATOM 3359 C C . GLY A 1 436 ? 23.061 -14.052 -12.068 1.00 94.12 436 GLY A C 1
ATOM 3360 O O . GLY A 1 436 ? 23.026 -13.202 -12.960 1.00 94.12 436 GLY A O 1
ATOM 3361 N N . VAL A 1 437 ? 22.702 -15.320 -12.295 1.00 96.06 437 VAL A N 1
ATOM 3362 C CA . VAL A 1 437 ? 22.138 -15.772 -13.579 1.00 96.06 437 VAL A CA 1
ATOM 3363 C C . VAL A 1 437 ? 20.679 -15.327 -13.662 1.00 96.06 437 VAL A C 1
ATOM 3365 O O . VAL A 1 437 ? 19.816 -15.926 -13.027 1.00 96.06 437 VAL A O 1
ATOM 3368 N N . VAL A 1 438 ? 20.412 -14.284 -14.449 1.00 96.00 438 VAL A N 1
ATOM 3369 C CA . VAL A 1 438 ? 19.071 -13.701 -14.609 1.00 96.00 438 VAL A CA 1
ATOM 3370 C C . VAL A 1 438 ? 18.215 -14.439 -15.631 1.00 96.00 438 VAL A C 1
ATOM 3372 O O . VAL A 1 438 ? 16.994 -14.358 -15.569 1.00 96.00 438 VAL A O 1
ATOM 3375 N N . PHE A 1 439 ? 18.826 -15.177 -16.561 1.00 97.06 439 PHE A N 1
ATOM 3376 C CA . PHE A 1 439 ? 18.107 -15.948 -17.573 1.00 97.06 439 PHE A CA 1
ATOM 3377 C C . PHE A 1 439 ? 18.782 -17.301 -17.798 1.00 97.06 439 PHE A C 1
ATOM 3379 O O . PHE A 1 439 ? 19.940 -17.360 -18.209 1.00 97.06 439 PHE A O 1
ATOM 3386 N N . THR A 1 440 ? 18.051 -18.393 -17.560 1.00 96.06 440 THR A N 1
ATOM 3387 C CA . THR A 1 440 ? 18.501 -19.755 -17.896 1.00 96.06 440 THR A CA 1
ATOM 3388 C C . THR A 1 440 ? 18.270 -20.041 -19.378 1.00 96.06 440 THR A C 1
ATOM 3390 O O . THR A 1 440 ? 17.140 -19.892 -19.861 1.00 96.06 440 THR A O 1
ATOM 3393 N N . GLY A 1 441 ? 19.310 -20.480 -20.085 1.00 92.69 441 GLY A N 1
ATOM 3394 C CA . GLY A 1 441 ? 19.321 -20.678 -21.532 1.00 92.69 441 GLY A CA 1
ATOM 3395 C C . GLY A 1 441 ? 18.265 -21.667 -22.030 1.00 92.69 441 GLY A C 1
ATOM 3396 O O . GLY A 1 441 ? 18.059 -22.735 -21.457 1.00 92.69 441 GLY A O 1
ATOM 3397 N N . LYS A 1 442 ? 17.593 -21.329 -23.139 1.00 93.44 442 LYS A N 1
ATOM 3398 C CA . LYS A 1 442 ? 16.494 -22.135 -23.718 1.00 93.44 442 LYS A CA 1
ATOM 3399 C C . LYS A 1 442 ? 16.944 -23.147 -24.783 1.00 93.44 442 LYS A C 1
ATOM 3401 O O . LYS A 1 442 ? 16.122 -23.655 -25.534 1.00 93.44 442 LYS A O 1
ATOM 3406 N N . GLY A 1 443 ? 18.247 -23.426 -24.881 1.00 90.50 443 GLY A N 1
ATOM 3407 C CA . GLY A 1 443 ? 18.794 -24.398 -25.839 1.00 90.50 443 GLY A CA 1
ATOM 3408 C C . GLY A 1 443 ? 18.785 -23.957 -27.311 1.00 90.50 443 GLY A C 1
ATOM 3409 O O . GLY A 1 443 ? 18.966 -24.797 -28.186 1.00 90.50 443 GLY A O 1
ATOM 3410 N N . MET A 1 444 ? 18.614 -22.660 -27.601 1.00 90.44 444 MET A N 1
ATOM 3411 C CA . MET A 1 444 ? 18.488 -22.127 -28.974 1.00 90.44 444 MET A CA 1
ATOM 3412 C C . MET A 1 444 ? 19.779 -22.210 -29.824 1.00 90.44 444 MET A C 1
ATOM 3414 O O . MET A 1 444 ? 19.767 -21.888 -31.009 1.00 90.44 444 MET A O 1
ATOM 3418 N N . GLY A 1 445 ? 20.905 -22.633 -29.242 1.00 88.00 445 GLY A N 1
ATOM 3419 C CA . GLY A 1 445 ? 22.181 -22.785 -29.943 1.00 88.00 445 GLY A CA 1
ATOM 3420 C C . GLY A 1 445 ? 23.002 -21.496 -29.992 1.00 88.00 445 GLY A C 1
ATOM 3421 O O . GLY A 1 445 ? 23.672 -21.153 -29.023 1.00 88.00 445 GLY A O 1
ATOM 3422 N N . ASP A 1 446 ? 23.013 -20.816 -31.138 1.00 90.88 446 ASP A N 1
ATOM 3423 C CA . ASP A 1 446 ? 23.947 -19.718 -31.415 1.00 90.88 446 ASP A CA 1
ATOM 3424 C C . ASP A 1 446 ? 23.650 -18.453 -30.583 1.00 90.88 446 ASP A C 1
ATOM 3426 O O . ASP A 1 446 ? 22.640 -17.768 -30.786 1.00 90.88 446 ASP A O 1
ATOM 3430 N N . ILE A 1 447 ? 24.577 -18.114 -29.679 1.00 93.44 447 ILE A N 1
ATOM 3431 C CA . ILE A 1 447 ? 24.509 -16.944 -28.790 1.00 93.44 447 ILE A CA 1
ATOM 3432 C C . ILE A 1 447 ? 24.546 -15.597 -29.531 1.00 93.44 447 ILE A C 1
ATOM 3434 O O . ILE A 1 447 ? 24.101 -14.591 -28.979 1.00 93.44 447 ILE A O 1
ATOM 3438 N N . THR A 1 448 ? 25.013 -15.550 -30.787 1.00 93.62 448 THR A N 1
ATOM 3439 C CA . THR A 1 448 ? 24.957 -14.329 -31.618 1.00 93.62 448 THR A CA 1
ATOM 3440 C C . THR A 1 448 ? 23.535 -13.963 -32.038 1.00 93.62 448 THR A C 1
ATOM 3442 O O . THR A 1 448 ? 23.303 -12.834 -32.476 1.00 93.62 448 THR A O 1
ATOM 3445 N N . GLY A 1 449 ? 22.573 -14.877 -31.873 1.00 94.81 449 GLY A N 1
ATOM 3446 C CA . GLY A 1 449 ? 21.150 -14.590 -32.021 1.00 94.81 449 GLY A CA 1
ATOM 3447 C C . GLY A 1 449 ? 20.557 -13.776 -30.873 1.00 94.81 449 GLY A C 1
ATOM 3448 O O . GLY A 1 449 ? 19.534 -13.139 -31.085 1.00 94.81 449 GLY A O 1
ATOM 3449 N N . VAL A 1 450 ? 21.175 -13.744 -29.684 1.00 96.44 450 VAL A N 1
ATOM 3450 C CA . VAL A 1 450 ? 20.572 -13.084 -28.512 1.00 96.44 450 VAL A CA 1
ATOM 3451 C C . VAL A 1 450 ? 20.687 -11.559 -28.574 1.00 96.44 450 VAL A C 1
ATOM 3453 O O . VAL A 1 450 ? 21.769 -11.011 -28.817 1.00 96.44 450 VAL A O 1
ATOM 3456 N N . ARG A 1 451 ? 19.574 -10.877 -28.306 1.00 94.88 451 ARG A N 1
ATOM 3457 C CA . ARG A 1 451 ? 19.452 -9.433 -28.082 1.00 94.88 451 ARG A CA 1
ATOM 3458 C C . ARG A 1 451 ? 18.671 -9.182 -26.790 1.00 94.88 451 ARG A C 1
ATOM 3460 O O . ARG A 1 451 ? 17.866 -10.015 -26.381 1.00 94.88 451 ARG A O 1
ATOM 3467 N N . PHE A 1 452 ? 18.916 -8.019 -26.207 1.00 96.88 452 PHE A N 1
ATOM 3468 C CA . PHE A 1 452 ? 18.044 -7.379 -25.233 1.00 96.88 452 PHE A CA 1
ATOM 3469 C C . PHE A 1 452 ? 17.434 -6.161 -25.936 1.00 96.88 452 PHE A C 1
ATOM 3471 O O . PHE A 1 452 ? 18.175 -5.423 -26.587 1.00 96.88 452 PHE A O 1
ATOM 3478 N N . VAL A 1 453 ? 16.104 -6.046 -25.927 1.00 95.31 453 VAL A N 1
ATOM 3479 C CA . VAL A 1 453 ? 15.321 -5.022 -26.648 1.00 95.31 453 VAL A CA 1
ATOM 3480 C C . VAL A 1 453 ? 14.005 -4.833 -25.900 1.00 95.31 453 VAL A C 1
ATOM 3482 O O . VAL A 1 453 ? 13.369 -5.834 -25.601 1.00 95.31 453 VAL A O 1
ATOM 3485 N N . ASP A 1 454 ? 13.565 -3.605 -25.647 1.00 94.19 454 ASP A N 1
ATOM 3486 C CA . ASP A 1 454 ? 12.171 -3.339 -25.262 1.00 94.19 454 ASP A CA 1
ATOM 3487 C C . ASP A 1 454 ? 11.263 -3.523 -26.497 1.00 94.19 454 ASP A C 1
ATOM 3489 O O . ASP A 1 454 ? 11.324 -2.734 -27.448 1.00 94.19 454 ASP A O 1
ATOM 3493 N N . ILE A 1 455 ? 10.465 -4.599 -26.534 1.00 95.12 455 ILE A N 1
ATOM 3494 C CA . ILE A 1 455 ? 9.580 -4.908 -27.673 1.00 95.12 455 ILE A CA 1
ATOM 3495 C C . ILE A 1 455 ? 8.110 -4.559 -27.401 1.00 95.12 455 ILE A C 1
ATOM 3497 O O . ILE A 1 455 ? 7.294 -4.619 -28.327 1.00 95.12 455 ILE A O 1
ATOM 3501 N N . ASN A 1 456 ? 7.754 -4.202 -26.166 1.00 93.25 456 ASN A N 1
ATOM 3502 C CA . ASN A 1 456 ? 6.372 -3.955 -25.745 1.00 93.25 456 ASN A CA 1
ATOM 3503 C C . ASN A 1 456 ? 6.092 -2.495 -25.319 1.00 93.25 456 ASN A C 1
ATOM 3505 O O . ASN A 1 456 ? 4.923 -2.114 -25.240 1.00 93.25 456 ASN A O 1
ATOM 3509 N N . GLY A 1 457 ? 7.127 -1.674 -25.129 1.00 90.75 457 GLY A N 1
ATOM 3510 C CA . GLY A 1 457 ? 7.045 -0.271 -24.725 1.00 90.75 457 GLY A CA 1
ATOM 3511 C C . GLY A 1 457 ? 6.979 -0.071 -23.208 1.00 90.75 457 GLY A C 1
ATOM 3512 O O . GLY A 1 457 ? 6.192 0.753 -22.724 1.00 90.75 457 GLY A O 1
ATOM 3513 N N . ASP A 1 458 ? 7.717 -0.871 -22.437 1.00 89.94 458 ASP A N 1
ATOM 3514 C CA . ASP A 1 458 ? 7.687 -0.841 -20.966 1.00 89.94 458 ASP A CA 1
ATOM 3515 C C . ASP A 1 458 ? 8.997 -0.406 -20.284 1.00 89.94 458 ASP A C 1
ATOM 3517 O O . ASP A 1 458 ? 9.028 -0.237 -19.064 1.00 89.94 458 ASP A O 1
ATOM 3521 N N . PHE A 1 459 ? 10.017 -0.090 -21.088 1.00 89.81 459 PHE A N 1
ATOM 3522 C CA . PHE A 1 459 ? 11.376 0.347 -20.739 1.00 89.81 459 PHE A CA 1
ATOM 3523 C C . PHE A 1 459 ? 12.284 -0.723 -20.127 1.00 89.81 459 PHE A C 1
ATOM 3525 O O . PHE A 1 459 ? 13.482 -0.477 -19.975 1.00 89.81 459 PHE A O 1
ATOM 3532 N N . ARG A 1 460 ? 11.775 -1.933 -19.869 1.00 92.12 460 ARG A N 1
ATOM 3533 C CA . ARG A 1 460 ? 12.578 -3.087 -19.452 1.00 92.12 460 ARG A CA 1
ATOM 3534 C C . ARG A 1 460 ? 13.017 -3.866 -20.691 1.00 92.12 460 ARG A C 1
ATOM 3536 O O . ARG A 1 460 ? 12.308 -3.957 -21.687 1.00 92.12 460 ARG A O 1
ATOM 3543 N N . SER A 1 461 ? 14.217 -4.439 -20.663 1.00 95.12 461 SER A N 1
ATOM 3544 C CA . SER A 1 461 ? 14.754 -5.136 -21.835 1.00 95.12 461 SER A CA 1
ATOM 3545 C C . SER A 1 461 ? 14.287 -6.588 -21.919 1.00 95.12 461 SER A C 1
ATOM 3547 O O . SER A 1 461 ? 14.709 -7.437 -21.128 1.00 95.12 461 SER A O 1
ATOM 3549 N N . ASP A 1 462 ? 13.480 -6.894 -22.932 1.00 97.31 462 ASP A N 1
ATOM 3550 C CA . ASP A 1 462 ? 13.024 -8.247 -23.239 1.00 97.31 462 ASP A CA 1
ATOM 3551 C C . ASP A 1 462 ? 14.137 -9.098 -23.849 1.00 97.31 462 ASP A C 1
ATOM 3553 O O . ASP A 1 462 ? 15.025 -8.616 -24.560 1.00 97.31 462 ASP A O 1
ATOM 3557 N N . TRP A 1 463 ? 14.078 -10.408 -23.612 1.00 97.75 463 TRP A N 1
ATOM 3558 C CA . TRP A 1 463 ? 15.027 -11.354 -24.184 1.00 97.75 463 TRP A CA 1
ATOM 3559 C C . TRP A 1 463 ? 14.538 -11.813 -25.556 1.00 97.75 463 TRP A C 1
ATOM 3561 O O . TRP A 1 463 ? 13.500 -12.470 -25.680 1.00 97.75 463 TRP A O 1
ATOM 3571 N N . LEU A 1 464 ? 15.302 -11.495 -26.598 1.00 97.56 464 LEU A N 1
ATOM 3572 C CA . LEU A 1 464 ? 15.029 -11.894 -27.976 1.00 97.56 464 LEU A CA 1
ATOM 3573 C C . LEU A 1 464 ? 16.134 -12.829 -28.474 1.00 97.56 464 LEU A C 1
ATOM 3575 O O . LEU A 1 464 ? 17.318 -12.577 -28.256 1.00 97.56 464 LEU A O 1
ATOM 3579 N N . TRP A 1 465 ? 15.769 -13.870 -29.222 1.00 97.56 465 TRP A N 1
ATOM 3580 C CA . TRP A 1 465 ? 16.712 -14.694 -29.979 1.00 97.56 465 TRP A CA 1
ATOM 3581 C C . TRP A 1 465 ? 16.329 -14.777 -31.455 1.00 97.56 465 TRP A C 1
ATOM 3583 O O . TRP A 1 465 ? 15.186 -15.095 -31.788 1.00 97.56 465 TRP A O 1
ATOM 3593 N N . LEU A 1 466 ? 17.307 -14.518 -32.325 1.00 97.00 466 LEU A N 1
ATOM 3594 C CA . LEU A 1 466 ? 17.182 -14.555 -33.778 1.00 97.00 466 LEU A CA 1
ATOM 3595 C C . LEU A 1 466 ? 17.858 -15.794 -34.378 1.00 97.00 466 LEU A C 1
ATOM 3597 O O . LEU A 1 466 ? 19.050 -16.023 -34.147 1.00 97.00 466 LEU A O 1
ATOM 3601 N N . ASP A 1 467 ? 17.139 -16.525 -35.233 1.00 95.75 467 ASP A N 1
ATOM 3602 C CA . ASP A 1 467 ? 17.761 -17.509 -36.127 1.00 95.75 467 ASP A CA 1
ATOM 3603 C C . ASP A 1 467 ? 18.461 -16.839 -37.326 1.00 95.75 467 ASP A C 1
ATOM 3605 O O . ASP A 1 467 ? 18.372 -15.625 -37.531 1.00 95.75 467 ASP A O 1
ATOM 3609 N N . ASN A 1 468 ? 19.186 -17.621 -38.134 1.00 95.25 468 ASN A N 1
ATOM 3610 C CA . ASN A 1 468 ? 19.917 -17.102 -39.296 1.00 95.25 468 ASN A CA 1
ATOM 3611 C C . ASN A 1 468 ? 19.035 -16.382 -40.330 1.00 95.25 468 ASN A C 1
ATOM 3613 O O . ASN A 1 468 ? 19.542 -15.499 -41.023 1.00 95.25 468 ASN A O 1
ATOM 3617 N N . THR A 1 469 ? 17.751 -16.735 -40.423 1.00 96.31 469 THR A N 1
ATOM 3618 C CA . THR A 1 469 ? 16.772 -16.138 -41.343 1.00 96.31 469 THR A CA 1
ATOM 3619 C C . THR A 1 469 ? 16.127 -14.864 -40.789 1.00 96.31 469 THR A C 1
ATOM 3621 O O . THR A 1 469 ? 15.334 -14.218 -41.476 1.00 96.31 469 THR A O 1
ATOM 3624 N N . GLY A 1 470 ? 16.483 -14.481 -39.558 1.00 95.81 470 GLY A N 1
ATOM 3625 C CA . GLY A 1 470 ? 15.948 -13.324 -38.847 1.00 95.81 470 GLY A CA 1
ATOM 3626 C C . GLY A 1 470 ? 14.657 -13.608 -38.076 1.00 95.81 470 GLY A C 1
ATOM 3627 O O . GLY A 1 470 ? 14.039 -12.656 -37.602 1.00 95.81 470 GLY A O 1
ATOM 3628 N N . LYS A 1 471 ? 14.225 -14.872 -37.954 1.00 97.00 471 LYS A N 1
ATOM 3629 C CA . LYS A 1 471 ? 13.036 -15.245 -37.174 1.00 97.00 471 LYS A CA 1
ATOM 3630 C C . LYS A 1 471 ? 13.297 -15.010 -35.686 1.00 97.00 471 LYS A C 1
ATOM 3632 O O . LYS A 1 471 ? 14.304 -15.489 -35.167 1.00 97.00 471 LYS A O 1
ATOM 3637 N N . VAL A 1 472 ? 12.384 -14.325 -34.997 1.00 97.50 472 VAL A N 1
ATOM 3638 C CA . VAL A 1 472 ? 12.544 -13.914 -33.591 1.00 97.50 472 VAL A CA 1
ATOM 3639 C C . VAL A 1 472 ? 11.718 -14.807 -32.667 1.00 97.50 472 VAL A C 1
ATOM 3641 O O . VAL A 1 472 ? 10.528 -15.019 -32.895 1.00 97.50 472 VAL A O 1
ATOM 3644 N N . THR A 1 473 ? 12.342 -15.294 -31.594 1.00 97.31 473 THR A N 1
ATOM 3645 C CA . THR A 1 473 ? 11.676 -15.893 -30.425 1.00 97.31 473 THR A CA 1
ATOM 3646 C C . THR A 1 473 ? 11.882 -14.982 -29.214 1.00 97.31 473 THR A C 1
ATOM 3648 O O . THR A 1 473 ? 13.006 -14.536 -28.999 1.00 97.31 473 THR A O 1
ATOM 3651 N N . THR A 1 474 ? 10.833 -14.706 -28.436 1.00 97.75 474 THR A N 1
ATOM 3652 C CA . THR A 1 474 ? 10.828 -13.635 -27.418 1.00 97.75 474 THR A CA 1
ATOM 3653 C C . THR A 1 474 ? 10.364 -14.133 -26.043 1.00 97.75 474 THR A C 1
ATOM 3655 O O . THR A 1 474 ? 9.433 -14.937 -25.945 1.00 97.75 474 THR A O 1
ATOM 3658 N N . TYR A 1 475 ? 10.990 -13.612 -24.984 1.00 97.94 475 TYR A N 1
ATOM 3659 C CA . TYR A 1 475 ? 10.538 -13.691 -23.593 1.00 97.94 475 TYR A CA 1
ATOM 3660 C C . TYR A 1 475 ? 10.472 -12.280 -22.990 1.00 97.94 475 TYR A C 1
ATOM 3662 O O . TYR A 1 475 ? 11.486 -11.585 -22.987 1.00 97.94 475 TYR A O 1
ATOM 3670 N N . ILE A 1 476 ? 9.313 -11.889 -22.457 1.00 97.38 476 ILE A N 1
ATOM 3671 C CA . ILE A 1 476 ? 9.072 -10.553 -21.893 1.00 97.38 476 ILE A CA 1
ATOM 3672 C C . ILE A 1 476 ? 9.647 -10.431 -20.477 1.00 97.38 476 ILE A C 1
ATOM 3674 O O . ILE A 1 476 ? 9.447 -11.336 -19.656 1.00 97.38 476 ILE A O 1
ATOM 3678 N N . ASN A 1 477 ? 10.321 -9.318 -20.185 1.00 95.88 477 ASN A N 1
ATOM 3679 C CA . ASN A 1 477 ? 10.822 -8.964 -18.859 1.00 95.88 477 ASN A CA 1
ATOM 3680 C C . ASN A 1 477 ? 9.671 -8.423 -17.994 1.00 95.88 477 ASN A C 1
ATOM 3682 O O . ASN A 1 477 ? 9.152 -7.341 -18.236 1.00 95.88 477 ASN A O 1
ATOM 3686 N N . ASN A 1 478 ? 9.254 -9.173 -16.972 1.00 94.31 478 ASN A N 1
ATOM 3687 C CA . ASN A 1 478 ? 8.245 -8.715 -16.015 1.00 94.31 478 ASN A CA 1
ATOM 3688 C C . ASN A 1 478 ? 8.787 -8.691 -14.583 1.00 94.31 478 ASN A C 1
ATOM 3690 O O . ASN A 1 478 ? 9.545 -9.577 -14.179 1.00 94.31 478 ASN A O 1
ATOM 3694 N N . ARG A 1 479 ? 8.358 -7.698 -13.787 1.00 91.00 479 ARG A N 1
ATOM 3695 C CA . ARG A 1 479 ? 8.804 -7.537 -12.394 1.00 91.00 479 ARG A CA 1
ATOM 3696 C C . ARG A 1 479 ? 8.441 -8.766 -11.552 1.00 91.00 479 ARG A C 1
ATOM 3698 O O . ARG A 1 479 ? 7.271 -9.041 -11.292 1.00 91.00 479 ARG A O 1
ATOM 3705 N N . GLY A 1 480 ? 9.473 -9.500 -11.137 1.00 92.00 480 GLY A N 1
ATOM 3706 C CA . GLY A 1 480 ? 9.346 -10.749 -10.390 1.00 92.00 480 GLY A CA 1
ATOM 3707 C C . GLY A 1 480 ? 9.173 -10.579 -8.877 1.00 92.00 480 GLY A C 1
ATOM 3708 O O . GLY A 1 480 ? 8.887 -9.501 -8.360 1.00 92.00 480 GLY A O 1
ATOM 3709 N N . THR A 1 481 ? 9.384 -11.682 -8.161 1.00 92.94 481 THR A N 1
ATOM 3710 C CA . THR A 1 481 ? 9.319 -11.809 -6.693 1.00 92.94 481 THR A CA 1
ATOM 3711 C C . THR A 1 481 ? 10.507 -12.645 -6.187 1.00 92.94 481 THR A C 1
ATOM 3713 O O . THR A 1 481 ? 11.245 -13.232 -6.984 1.00 92.94 481 THR A O 1
ATOM 3716 N N . GLY A 1 482 ? 10.740 -12.661 -4.878 1.00 90.50 482 GLY A N 1
ATOM 3717 C CA . GLY A 1 482 ? 11.814 -13.369 -4.187 1.00 90.50 482 GLY A CA 1
ATOM 3718 C C . GLY A 1 482 ? 12.756 -12.419 -3.446 1.00 90.50 482 GLY A C 1
ATOM 3719 O O . GLY A 1 482 ? 13.255 -11.452 -4.018 1.00 90.50 482 GLY A O 1
ATOM 3720 N N . LYS A 1 483 ? 13.044 -12.731 -2.175 1.00 90.81 483 LYS A N 1
ATOM 3721 C CA . LYS A 1 483 ? 14.018 -12.002 -1.351 1.00 90.81 483 LYS A CA 1
ATOM 3722 C C . LYS A 1 483 ? 15.456 -12.280 -1.805 1.00 90.81 483 LYS A C 1
ATOM 3724 O O . LYS A 1 483 ? 15.835 -13.429 -2.021 1.00 90.81 483 LYS A O 1
ATOM 3729 N N . GLY A 1 484 ? 16.271 -11.229 -1.874 1.00 89.44 484 GLY A N 1
ATOM 3730 C CA . GLY A 1 484 ? 17.690 -11.298 -2.232 1.00 89.44 484 GLY A CA 1
ATOM 3731 C C . GLY A 1 484 ? 17.945 -11.434 -3.735 1.00 89.44 484 GLY A C 1
ATOM 3732 O O . GLY A 1 484 ? 19.034 -11.844 -4.126 1.00 89.44 484 GLY A O 1
ATOM 3733 N N . THR A 1 485 ? 16.955 -11.136 -4.581 1.00 90.38 485 THR A N 1
ATOM 3734 C CA . THR A 1 485 ? 17.046 -11.316 -6.033 1.00 90.38 485 THR A CA 1
ATOM 3735 C C . THR A 1 485 ? 16.206 -10.291 -6.788 1.00 90.38 485 THR A C 1
ATOM 3737 O O . THR A 1 485 ? 15.089 -9.973 -6.386 1.00 90.38 485 THR A O 1
ATOM 3740 N N . LEU A 1 486 ? 16.737 -9.810 -7.913 1.00 91.50 486 LEU A N 1
ATOM 3741 C CA . LEU A 1 486 ? 16.027 -8.943 -8.859 1.00 91.50 486 LEU A CA 1
ATOM 3742 C C . LEU A 1 486 ? 15.701 -9.637 -10.187 1.00 91.50 486 LEU A C 1
ATOM 3744 O O . LEU A 1 486 ? 15.130 -9.018 -11.075 1.00 91.50 486 LEU A O 1
ATOM 3748 N N . ILE A 1 487 ? 15.967 -10.944 -10.294 1.00 92.75 487 ILE A N 1
ATOM 3749 C CA . ILE A 1 487 ? 15.715 -11.750 -11.498 1.00 92.75 487 ILE A CA 1
ATOM 3750 C C . ILE A 1 487 ? 14.266 -11.549 -12.006 1.00 92.75 487 ILE A C 1
ATOM 3752 O O . ILE A 1 487 ? 13.334 -11.669 -11.196 1.00 92.75 487 ILE A O 1
ATOM 3756 N N . PRO A 1 488 ? 14.053 -11.249 -13.303 1.00 94.69 488 PRO A N 1
ATOM 3757 C CA . PRO A 1 488 ? 12.719 -11.122 -13.890 1.00 94.69 488 PRO A CA 1
ATOM 3758 C C . PRO A 1 488 ? 11.884 -12.404 -13.906 1.00 94.69 488 PRO A C 1
ATOM 3760 O O . PRO A 1 488 ? 12.398 -13.523 -13.957 1.00 94.69 488 PRO A O 1
ATOM 3763 N N . ASP A 1 489 ? 10.567 -12.224 -13.954 1.00 94.50 489 ASP A N 1
ATOM 3764 C CA . ASP A 1 489 ? 9.579 -13.274 -14.201 1.00 94.50 489 ASP A CA 1
ATOM 3765 C C . ASP A 1 489 ? 9.311 -13.405 -15.714 1.00 94.50 489 ASP A C 1
ATOM 3767 O O . ASP A 1 489 ? 8.311 -12.914 -16.243 1.00 94.50 489 ASP A O 1
ATOM 3771 N N . TRP A 1 490 ? 10.278 -14.007 -16.417 1.00 95.75 490 TRP A N 1
ATOM 3772 C CA . TRP A 1 490 ? 10.352 -14.084 -17.883 1.00 95.75 490 TRP A CA 1
ATOM 3773 C C . TRP A 1 490 ? 9.175 -14.835 -18.535 1.00 95.75 490 TRP A C 1
ATOM 3775 O O . TRP A 1 490 ? 9.127 -16.070 -18.521 1.00 95.75 490 TRP A O 1
ATOM 3785 N N . VAL A 1 491 ? 8.279 -14.108 -19.212 1.00 95.81 491 VAL A N 1
ATOM 3786 C CA . VAL A 1 491 ? 7.094 -14.678 -19.886 1.00 95.81 491 VAL A CA 1
ATOM 3787 C C . VAL A 1 491 ? 7.415 -15.049 -21.333 1.00 95.81 491 VAL A C 1
ATOM 3789 O O . VAL A 1 491 ? 7.723 -14.176 -22.137 1.00 95.81 491 VAL A O 1
ATOM 3792 N N . SER A 1 492 ? 7.307 -16.326 -21.704 1.00 95.88 492 SER A N 1
ATOM 3793 C CA . SER A 1 492 ? 7.474 -16.750 -23.104 1.00 95.88 492 SER A CA 1
ATOM 3794 C C . SER A 1 492 ? 6.281 -16.322 -23.958 1.00 95.88 492 SER A C 1
ATOM 3796 O O . SER A 1 492 ? 5.167 -16.761 -23.689 1.00 95.88 492 SER A O 1
ATOM 3798 N N . VAL A 1 493 ? 6.520 -15.566 -25.032 1.00 95.44 493 VAL A N 1
ATOM 3799 C CA . VAL A 1 493 ? 5.488 -15.226 -26.040 1.00 95.44 493 VAL A CA 1
ATOM 3800 C C . VAL A 1 493 ? 5.692 -15.973 -27.366 1.00 95.44 493 VAL A C 1
ATOM 3802 O O . VAL A 1 493 ? 4.996 -15.744 -28.353 1.00 95.44 493 VAL A O 1
ATOM 3805 N N . GLY A 1 494 ? 6.643 -16.912 -27.405 1.00 95.31 494 GLY A N 1
ATOM 3806 C CA . GLY A 1 494 ? 6.906 -17.750 -28.574 1.00 95.31 494 GLY A CA 1
ATOM 3807 C C . GLY A 1 494 ? 7.592 -16.992 -29.714 1.00 95.31 494 GLY A C 1
ATOM 3808 O O . GLY A 1 494 ? 8.555 -16.260 -29.495 1.00 95.31 494 GLY A O 1
ATOM 3809 N N . THR A 1 495 ? 7.151 -17.230 -30.954 1.00 96.38 495 THR A N 1
ATOM 3810 C CA . THR A 1 495 ? 7.672 -16.539 -32.145 1.00 96.38 495 THR A CA 1
ATOM 3811 C C . THR A 1 495 ? 6.902 -15.245 -32.375 1.00 96.38 495 THR A C 1
ATOM 3813 O O . THR A 1 495 ? 5.723 -15.299 -32.709 1.00 96.38 495 THR A O 1
ATOM 3816 N N . THR A 1 496 ? 7.584 -14.106 -32.268 1.00 96.56 496 THR A N 1
ATOM 3817 C CA . THR A 1 496 ? 7.023 -12.785 -32.589 1.00 96.56 496 THR A CA 1
ATOM 3818 C C . THR A 1 496 ? 7.145 -12.490 -34.083 1.00 96.56 496 THR A C 1
ATOM 3820 O O . THR A 1 496 ? 6.150 -12.218 -34.746 1.00 96.56 496 THR A O 1
ATOM 3823 N N . HIS A 1 497 ? 8.343 -12.657 -34.651 1.00 96.31 497 HIS A N 1
ATOM 3824 C CA . HIS A 1 497 ? 8.624 -12.339 -36.054 1.00 96.31 497 HIS A CA 1
ATOM 3825 C C . HIS A 1 497 ? 8.958 -13.604 -36.848 1.00 96.31 497 HIS A C 1
ATOM 3827 O O . HIS A 1 497 ? 9.810 -14.394 -36.437 1.00 96.31 497 HIS A O 1
ATOM 3833 N N . ALA A 1 498 ? 8.343 -13.775 -38.022 1.00 94.31 498 ALA A N 1
ATOM 3834 C CA . ALA A 1 498 ? 8.566 -14.933 -38.896 1.00 94.31 498 ALA A CA 1
ATOM 3835 C C . ALA A 1 498 ? 9.958 -14.968 -39.565 1.00 94.31 498 ALA A C 1
ATOM 3837 O O . ALA A 1 498 ? 10.374 -16.026 -40.034 1.00 94.31 498 ALA A O 1
ATOM 3838 N N . GLY A 1 499 ? 10.674 -13.839 -39.579 1.00 93.44 499 GLY A N 1
ATOM 3839 C CA . GLY A 1 499 ? 11.950 -13.671 -40.274 1.00 93.44 499 GLY A CA 1
ATOM 3840 C C . GLY A 1 499 ? 11.796 -13.260 -41.740 1.00 93.44 499 GLY A C 1
ATOM 3841 O O . GLY A 1 499 ? 10.697 -13.228 -42.290 1.00 93.44 499 GLY A O 1
ATOM 3842 N N . ILE A 1 500 ? 12.927 -12.953 -42.377 1.00 94.44 500 ILE A N 1
ATOM 3843 C CA . ILE A 1 500 ? 13.017 -12.564 -43.795 1.00 94.44 500 ILE A CA 1
ATOM 3844 C C . ILE A 1 500 ? 13.088 -13.802 -44.711 1.00 94.44 500 ILE A C 1
ATOM 3846 O O . ILE A 1 500 ? 12.865 -13.708 -45.916 1.00 94.44 500 ILE A O 1
ATOM 3850 N N . GLY A 1 501 ? 13.393 -14.982 -44.157 1.00 87.38 501 GLY A N 1
ATOM 3851 C CA . GLY A 1 501 ? 13.494 -16.235 -44.918 1.00 87.38 501 GLY A CA 1
ATOM 3852 C C . GLY A 1 501 ? 14.775 -16.368 -45.753 1.00 87.38 501 GLY A C 1
ATOM 3853 O O . GLY A 1 501 ? 14.855 -17.239 -46.616 1.00 87.38 501 GLY A O 1
ATOM 3854 N N . VAL A 1 502 ? 15.779 -15.519 -45.503 1.00 91.06 502 VAL A N 1
ATOM 3855 C CA . VAL A 1 502 ? 17.067 -15.490 -46.215 1.00 91.06 502 VAL A CA 1
ATOM 3856 C C . VAL A 1 502 ? 18.206 -15.765 -45.234 1.00 91.06 502 VAL A C 1
ATOM 3858 O O . VAL A 1 502 ? 18.337 -15.075 -44.225 1.00 91.06 502 VAL A O 1
ATOM 3861 N N . GLU A 1 503 ? 19.047 -16.759 -45.526 1.00 93.50 503 GLU A N 1
ATOM 3862 C CA . GLU A 1 503 ? 20.216 -17.093 -44.700 1.00 93.50 503 GLU A CA 1
ATOM 3863 C C . GLU A 1 503 ? 21.159 -15.893 -44.514 1.00 93.50 503 GLU A C 1
ATOM 3865 O O . GLU A 1 503 ? 21.495 -15.182 -45.462 1.00 93.50 503 GLU A O 1
ATOM 3870 N N . GLY A 1 504 ? 21.605 -15.681 -43.275 1.00 91.38 504 GLY A N 1
ATOM 3871 C CA . GLY A 1 504 ? 22.468 -14.561 -42.894 1.00 91.38 504 GLY A CA 1
ATOM 3872 C C . GLY A 1 504 ? 21.733 -13.251 -42.584 1.00 91.38 504 GLY A C 1
ATOM 3873 O O . GLY A 1 504 ? 22.375 -12.311 -42.110 1.00 91.38 504 GLY A O 1
ATOM 3874 N N . ALA A 1 505 ? 20.405 -13.176 -42.758 1.00 95.06 505 ALA A N 1
ATOM 3875 C CA . ALA A 1 505 ? 19.613 -11.993 -42.407 1.00 95.06 505 ALA A CA 1
ATOM 3876 C C . ALA A 1 505 ? 19.804 -11.555 -40.942 1.00 95.06 505 ALA A C 1
ATOM 3878 O O . ALA A 1 505 ? 19.783 -10.360 -40.667 1.00 95.06 505 ALA A O 1
ATOM 3879 N N . LYS A 1 506 ? 20.105 -12.484 -40.022 1.00 95.19 506 LYS A N 1
ATOM 3880 C CA . LYS A 1 506 ? 20.432 -12.228 -38.600 1.00 95.19 506 LYS A CA 1
ATOM 3881 C C . LYS A 1 506 ? 21.420 -11.081 -38.340 1.00 95.19 506 LYS A C 1
ATOM 3883 O O . LYS A 1 506 ? 21.291 -10.389 -37.334 1.00 95.19 506 LYS A O 1
ATOM 3888 N N . ALA A 1 507 ? 22.410 -10.884 -39.215 1.00 93.56 507 ALA A N 1
ATOM 3889 C CA . ALA A 1 507 ? 23.395 -9.802 -39.086 1.00 93.56 507 ALA A CA 1
ATOM 3890 C C . ALA A 1 507 ? 22.871 -8.439 -39.581 1.00 93.56 507 ALA A C 1
ATOM 3892 O O . ALA A 1 507 ? 23.405 -7.399 -39.205 1.00 93.56 507 ALA A O 1
ATOM 3893 N N . ARG A 1 508 ? 21.825 -8.454 -40.417 1.00 96.25 508 ARG A N 1
ATOM 3894 C CA . ARG A 1 508 ? 21.164 -7.292 -41.030 1.00 96.25 508 ARG A CA 1
ATOM 3895 C C . ARG A 1 508 ? 19.915 -6.839 -40.273 1.00 96.25 508 ARG A C 1
ATOM 3897 O O . ARG A 1 508 ? 19.389 -5.783 -40.608 1.00 96.25 508 ARG A O 1
ATOM 3904 N N . ILE A 1 509 ? 19.434 -7.626 -39.304 1.00 97.38 509 ILE A N 1
ATOM 3905 C CA . ILE A 1 509 ? 18.328 -7.217 -38.435 1.00 97.38 509 ILE A CA 1
ATOM 3906 C C . ILE A 1 509 ? 18.828 -6.259 -37.357 1.00 97.38 509 ILE A C 1
ATOM 3908 O O . ILE A 1 509 ? 19.788 -6.546 -36.634 1.00 97.38 509 ILE A O 1
ATOM 3912 N N . LYS A 1 510 ? 18.123 -5.139 -37.237 1.00 96.31 510 LYS A N 1
ATOM 3913 C CA . LYS A 1 510 ? 18.203 -4.179 -36.142 1.00 96.31 510 LYS A CA 1
ATOM 3914 C C . LYS A 1 510 ? 16.811 -4.027 -35.530 1.00 96.31 510 LYS A C 1
ATOM 3916 O O . LYS A 1 510 ? 15.808 -4.341 -36.169 1.00 96.31 510 LYS A O 1
ATOM 3921 N N . PHE A 1 511 ? 16.787 -3.544 -34.299 1.00 96.38 511 PHE A N 1
ATOM 3922 C CA . PHE A 1 511 ? 15.582 -3.052 -33.649 1.00 96.38 511 PHE A CA 1
ATOM 3923 C C . PHE A 1 511 ? 15.790 -1.571 -33.368 1.00 96.38 511 PHE A C 1
ATOM 3925 O O . PHE A 1 511 ? 16.928 -1.161 -33.129 1.00 96.38 511 PHE A O 1
ATOM 3932 N N . GLY A 1 512 ? 14.715 -0.802 -33.451 1.00 93.50 512 GLY A N 1
ATOM 3933 C CA . GLY A 1 512 ? 14.710 0.622 -33.154 1.00 93.50 512 GLY A CA 1
ATOM 3934 C C . GLY A 1 512 ? 13.290 1.163 -33.215 1.00 93.50 512 GLY A C 1
ATOM 3935 O O . GLY A 1 512 ? 12.490 0.718 -34.030 1.00 93.50 512 GLY A O 1
ATOM 3936 N N . ASN A 1 513 ? 12.961 2.081 -32.329 1.00 92.50 513 ASN A N 1
ATOM 3937 C CA . ASN A 1 513 ? 11.658 2.713 -32.190 1.00 92.50 513 ASN A CA 1
ATOM 3938 C C . ASN A 1 513 ? 11.544 3.874 -33.200 1.00 92.50 513 ASN A C 1
ATOM 3940 O O . ASN A 1 513 ? 11.802 5.024 -32.860 1.00 92.50 513 ASN A O 1
ATOM 3944 N N . ILE A 1 514 ? 11.257 3.579 -34.476 1.00 93.25 514 ILE A N 1
ATOM 3945 C CA . ILE A 1 514 ? 11.285 4.569 -35.573 1.00 93.25 514 ILE A CA 1
ATOM 3946 C C . ILE A 1 514 ? 9.950 5.310 -35.679 1.00 93.25 514 ILE A C 1
ATOM 3948 O O . ILE A 1 514 ? 9.924 6.514 -35.952 1.00 93.25 514 ILE A O 1
ATOM 3952 N N . TYR A 1 515 ? 8.844 4.591 -35.499 1.00 91.50 515 TYR A N 1
ATOM 3953 C CA . TYR A 1 515 ? 7.489 5.120 -35.606 1.00 91.50 515 TYR A CA 1
ATOM 3954 C C . TYR A 1 515 ? 6.804 5.206 -34.238 1.00 91.50 515 TYR A C 1
ATOM 3956 O O . TYR A 1 515 ? 6.942 4.288 -33.436 1.00 91.50 515 TYR A O 1
ATOM 3964 N N . PRO A 1 516 ? 5.947 6.217 -33.993 1.00 85.88 516 PRO A N 1
ATOM 3965 C CA . PRO A 1 516 ? 5.125 6.247 -32.789 1.00 85.88 516 PRO A CA 1
ATOM 3966 C C . PRO A 1 516 ? 4.201 5.020 -32.758 1.00 85.88 516 PRO A C 1
ATOM 3968 O O . PRO A 1 516 ? 3.409 4.785 -33.685 1.00 85.88 516 PRO A O 1
ATOM 3971 N N . GLY A 1 517 ? 4.322 4.228 -31.697 1.00 73.00 517 GLY A N 1
ATOM 3972 C CA . GLY A 1 517 ? 3.625 2.960 -31.503 1.00 73.00 517 GLY A CA 1
ATOM 3973 C C . GLY A 1 517 ? 2.570 3.025 -30.400 1.00 73.00 517 GLY A C 1
ATOM 3974 O O . GLY A 1 517 ? 2.314 4.066 -29.796 1.00 73.00 517 GLY A O 1
ATOM 3975 N N . ASN A 1 518 ? 1.971 1.878 -30.085 1.00 68.12 518 ASN A N 1
ATOM 3976 C CA . ASN A 1 518 ? 1.293 1.719 -28.803 1.00 68.12 518 ASN A CA 1
ATOM 3977 C C . ASN A 1 518 ? 2.380 1.507 -27.739 1.00 68.12 518 ASN A C 1
ATOM 3979 O O . ASN A 1 518 ? 3.099 0.516 -27.809 1.00 68.12 518 ASN A O 1
ATOM 3983 N N . ARG A 1 519 ? 2.556 2.472 -26.828 1.00 73.38 519 ARG A N 1
ATOM 3984 C CA . ARG A 1 519 ? 3.668 2.535 -25.852 1.00 73.38 519 ARG A CA 1
ATOM 3985 C C . ARG A 1 519 ? 5.104 2.569 -26.424 1.00 73.38 519 ARG A C 1
ATOM 3987 O O . ARG A 1 519 ? 6.038 2.598 -25.639 1.00 73.38 519 ARG A O 1
ATOM 3994 N N . ASN A 1 520 ? 5.287 2.682 -27.744 1.00 80.12 520 ASN A N 1
ATOM 3995 C CA . ASN A 1 520 ? 6.594 2.862 -28.408 1.00 80.12 520 ASN A CA 1
ATOM 3996 C C . ASN A 1 520 ? 7.602 1.689 -28.257 1.00 80.12 520 ASN A C 1
ATOM 3998 O O . ASN A 1 520 ? 8.810 1.906 -28.241 1.00 80.12 520 ASN A O 1
ATOM 4002 N N . GLY A 1 521 ? 7.126 0.438 -28.183 1.00 89.62 521 GLY A N 1
ATOM 4003 C CA . GLY A 1 521 ? 8.002 -0.744 -28.279 1.00 89.62 521 GLY A CA 1
ATOM 4004 C C . GLY A 1 521 ? 8.667 -0.872 -29.661 1.00 89.62 521 GLY A C 1
ATOM 4005 O O . GLY A 1 521 ? 8.046 -0.554 -30.674 1.00 89.62 521 GLY A O 1
ATOM 4006 N N . ALA A 1 522 ? 9.912 -1.356 -29.720 1.00 94.38 522 ALA A N 1
ATOM 4007 C CA . ALA A 1 522 ? 10.779 -1.207 -30.897 1.00 94.38 522 ALA A CA 1
ATOM 4008 C C . ALA A 1 522 ? 10.269 -1.873 -32.198 1.00 94.38 522 ALA A C 1
ATOM 4010 O O . ALA A 1 522 ? 9.719 -2.978 -32.179 1.00 94.38 522 ALA A O 1
ATOM 4011 N N . ASP A 1 523 ? 10.534 -1.236 -33.346 1.00 96.06 523 ASP A N 1
ATOM 4012 C CA . ASP A 1 523 ? 10.253 -1.759 -34.689 1.00 96.06 523 ASP A CA 1
ATOM 4013 C C . ASP A 1 523 ? 11.311 -2.784 -35.135 1.00 96.06 523 ASP A C 1
ATOM 4015 O O . ASP A 1 523 ? 12.463 -2.762 -34.692 1.00 96.06 523 ASP A O 1
ATOM 4019 N N . TYR A 1 524 ? 10.945 -3.666 -36.070 1.00 97.19 524 TYR A N 1
ATOM 4020 C CA . TYR A 1 524 ? 11.846 -4.663 -36.660 1.00 97.19 524 TYR A CA 1
ATOM 4021 C C . TYR A 1 524 ? 12.358 -4.192 -38.023 1.00 97.19 524 TYR A C 1
ATOM 4023 O O . TYR A 1 524 ? 11.577 -3.935 -38.943 1.00 97.19 524 TYR A O 1
ATOM 4031 N N . VAL A 1 525 ? 13.681 -4.094 -38.170 1.00 97.62 525 VAL A N 1
ATOM 4032 C CA . VAL A 1 525 ? 14.329 -3.438 -39.314 1.00 97.62 525 VAL A CA 1
ATOM 4033 C C . VAL A 1 525 ? 15.301 -4.386 -40.005 1.00 97.62 525 VAL A C 1
ATOM 4035 O O . VAL A 1 525 ? 16.250 -4.861 -39.386 1.00 97.62 525 VAL A O 1
ATOM 4038 N N . TYR A 1 526 ? 15.125 -4.617 -41.305 1.00 97.50 526 TYR A N 1
ATOM 4039 C CA . TYR A 1 526 ? 16.066 -5.357 -42.148 1.00 97.50 526 TYR A CA 1
ATOM 4040 C C . TYR A 1 526 ? 16.852 -4.405 -43.054 1.00 97.50 526 TYR A C 1
ATOM 4042 O O . TYR A 1 526 ? 16.275 -3.700 -43.882 1.00 97.50 526 TYR A O 1
ATOM 4050 N N . ILE A 1 527 ? 18.182 -4.407 -42.923 1.00 97.25 527 ILE A N 1
ATOM 4051 C CA . ILE A 1 527 ? 19.082 -3.628 -43.785 1.00 97.25 527 ILE A CA 1
ATOM 4052 C C . ILE A 1 527 ? 19.298 -4.381 -45.106 1.00 97.25 527 ILE A C 1
ATOM 4054 O O . ILE A 1 527 ? 20.261 -5.137 -45.296 1.00 97.25 527 ILE A O 1
ATOM 4058 N N . GLU A 1 528 ? 18.367 -4.172 -46.030 1.00 95.50 528 GLU A N 1
ATOM 4059 C CA . GLU A 1 528 ? 18.399 -4.707 -47.386 1.00 95.50 528 GLU A CA 1
ATOM 4060 C C . GLU A 1 528 ? 19.456 -3.970 -48.227 1.00 95.50 528 GLU A C 1
ATOM 4062 O O . GLU A 1 528 ? 19.703 -2.781 -48.028 1.00 95.50 528 GLU A O 1
ATOM 4067 N N . SER A 1 529 ? 20.163 -4.679 -49.113 1.00 93.81 529 SER A N 1
ATOM 4068 C CA . SER A 1 529 ? 21.379 -4.164 -49.768 1.00 93.81 529 SER A CA 1
ATOM 4069 C C . SER A 1 529 ? 21.471 -4.614 -51.230 1.00 93.81 529 SER A C 1
ATOM 4071 O O . SER A 1 529 ? 21.989 -5.691 -51.523 1.00 93.81 529 SER A O 1
ATOM 4073 N N . ASP A 1 530 ? 20.990 -3.782 -52.155 1.00 92.69 530 ASP A N 1
ATOM 4074 C CA . ASP A 1 530 ? 20.997 -4.077 -53.593 1.00 92.69 530 ASP A CA 1
ATOM 4075 C C . ASP A 1 530 ? 22.342 -3.683 -54.225 1.00 92.69 530 ASP A C 1
ATOM 4077 O O . ASP A 1 530 ? 22.724 -2.511 -54.236 1.00 92.69 530 ASP A O 1
ATOM 4081 N N . GLN A 1 531 ? 23.068 -4.638 -54.810 1.00 90.62 531 GLN A N 1
ATOM 4082 C CA . GLN A 1 531 ? 24.335 -4.347 -55.488 1.00 90.62 531 GLN A CA 1
ATOM 4083 C C . GLN A 1 531 ? 24.098 -3.709 -56.871 1.00 90.62 531 GLN A C 1
ATOM 4085 O O . GLN A 1 531 ? 23.567 -4.347 -57.779 1.00 90.62 531 GLN A O 1
ATOM 4090 N N . ARG A 1 532 ? 24.559 -2.466 -57.073 1.00 82.75 532 ARG A N 1
ATOM 4091 C CA . ARG A 1 532 ? 24.413 -1.730 -58.349 1.00 82.75 532 ARG A CA 1
ATOM 4092 C C . ARG A 1 532 ? 25.457 -2.068 -59.412 1.00 82.75 532 ARG A C 1
ATOM 4094 O O . ARG A 1 532 ? 25.199 -1.885 -60.599 1.00 82.75 532 ARG A O 1
ATOM 4101 N N . GLY A 1 533 ? 26.649 -2.486 -58.995 1.00 79.38 533 GLY A N 1
ATOM 4102 C CA . GLY A 1 533 ? 27.813 -2.667 -59.870 1.00 79.38 533 GLY A CA 1
ATOM 4103 C C . GLY A 1 533 ? 29.101 -2.138 -59.231 1.00 79.38 533 GLY A C 1
ATOM 4104 O O . GLY A 1 533 ? 29.093 -1.786 -58.052 1.00 79.38 533 GLY A O 1
ATOM 4105 N N . PRO A 1 534 ? 30.229 -2.104 -59.959 1.00 83.62 534 PRO A N 1
ATOM 4106 C CA . PRO A 1 534 ? 31.483 -1.564 -59.447 1.00 83.62 534 PRO A CA 1
ATOM 4107 C C . PRO A 1 534 ? 31.497 -0.028 -59.445 1.00 83.62 534 PRO A C 1
ATOM 4109 O O . PRO A 1 534 ? 30.958 0.628 -60.335 1.00 83.62 534 PRO A O 1
ATOM 4112 N N . SER A 1 535 ? 32.187 0.539 -58.461 1.00 84.56 535 SER A N 1
ATOM 4113 C CA . SER A 1 535 ? 32.595 1.946 -58.425 1.00 84.56 535 SER A CA 1
ATOM 4114 C C . SER A 1 535 ? 33.673 2.245 -59.476 1.00 84.56 535 SER A C 1
ATOM 4116 O O . SER A 1 535 ? 34.254 1.340 -60.079 1.00 84.56 535 SER A O 1
ATOM 4118 N N . THR A 1 536 ? 34.033 3.520 -59.638 1.00 78.06 536 THR A N 1
ATOM 4119 C CA . THR A 1 536 ? 35.196 3.946 -60.441 1.00 78.06 536 THR A CA 1
ATOM 4120 C C . THR A 1 536 ? 36.531 3.355 -59.962 1.00 78.06 536 THR A C 1
ATOM 4122 O O . THR A 1 536 ? 37.483 3.332 -60.737 1.00 78.06 536 THR A O 1
ATOM 4125 N N . GLY A 1 537 ? 36.603 2.845 -58.725 1.00 77.50 537 GLY A N 1
ATOM 4126 C CA . GLY A 1 537 ? 37.742 2.093 -58.183 1.00 77.50 537 GLY A CA 1
ATOM 4127 C C . GLY A 1 537 ? 37.596 0.564 -58.247 1.00 77.50 537 GLY A C 1
ATOM 4128 O O . GLY A 1 537 ? 38.401 -0.142 -57.650 1.00 77.50 537 GLY A O 1
ATOM 4129 N N . GLY A 1 538 ? 36.564 0.029 -58.907 1.00 83.25 538 GLY A N 1
ATOM 4130 C CA . GLY A 1 538 ? 36.315 -1.413 -59.048 1.00 83.25 538 GLY A CA 1
ATOM 4131 C C . GLY A 1 538 ? 35.624 -2.090 -57.855 1.00 83.25 538 GLY A C 1
ATOM 4132 O O . GLY A 1 538 ? 34.977 -3.119 -58.039 1.00 83.25 538 GLY A O 1
ATOM 4133 N N . ALA A 1 539 ? 35.691 -1.512 -56.652 1.00 87.62 539 ALA A N 1
ATOM 4134 C CA . ALA A 1 539 ? 34.988 -2.016 -55.468 1.00 87.62 539 ALA A CA 1
ATOM 4135 C C . ALA A 1 539 ? 33.452 -1.900 -55.622 1.00 87.62 539 ALA A C 1
ATOM 4137 O O . ALA A 1 539 ? 32.993 -0.909 -56.200 1.00 87.62 539 ALA A O 1
ATOM 4138 N N . PRO A 1 540 ? 32.651 -2.865 -55.129 1.00 90.31 540 PRO A N 1
ATOM 4139 C CA . PRO A 1 540 ? 31.202 -2.896 -55.337 1.00 90.31 540 PRO A CA 1
ATOM 4140 C C . PRO A 1 540 ? 30.467 -1.740 -54.642 1.00 90.31 540 PRO A C 1
ATOM 4142 O O . PRO A 1 540 ? 30.783 -1.380 -53.508 1.00 90.31 540 PRO A O 1
ATOM 4145 N N . VAL A 1 541 ? 29.464 -1.194 -55.331 1.00 93.44 541 VAL A N 1
ATOM 4146 C CA . VAL A 1 541 ? 28.521 -0.181 -54.839 1.00 93.44 541 VAL A CA 1
ATOM 4147 C C . VAL A 1 541 ? 27.196 -0.847 -54.492 1.00 93.44 541 VAL A C 1
ATOM 4149 O O . VAL A 1 541 ? 26.673 -1.633 -55.290 1.00 93.44 541 VAL A O 1
ATOM 4152 N N . TYR A 1 542 ? 26.639 -0.480 -53.342 1.00 94.75 542 TYR A N 1
ATOM 4153 C CA . TYR A 1 542 ? 25.354 -0.960 -52.845 1.00 94.75 542 TYR A CA 1
ATOM 4154 C C . TYR A 1 542 ? 24.381 0.202 -52.620 1.00 94.75 542 TYR A C 1
ATOM 4156 O O . TYR A 1 542 ? 24.773 1.290 -52.196 1.00 94.75 542 TYR A O 1
ATOM 4164 N N . ASP A 1 543 ? 23.107 -0.054 -52.904 1.00 95.50 543 ASP A N 1
ATOM 4165 C CA . ASP A 1 543 ? 21.969 0.719 -52.422 1.00 95.50 543 ASP A CA 1
ATOM 4166 C C . ASP A 1 543 ? 21.442 0.039 -51.145 1.00 95.50 543 ASP A C 1
ATOM 4168 O O . ASP A 1 543 ? 20.876 -1.052 -51.213 1.00 95.50 543 ASP A O 1
ATOM 4172 N N . HIS A 1 544 ? 21.615 0.672 -49.987 1.00 95.94 544 HIS A N 1
ATOM 4173 C CA . HIS A 1 544 ? 21.073 0.206 -48.713 1.00 95.94 544 HIS A CA 1
ATOM 4174 C C . HIS A 1 544 ? 19.701 0.814 -48.444 1.00 95.94 544 HIS A C 1
ATOM 4176 O O . HIS A 1 544 ? 19.519 2.027 -48.575 1.00 95.94 544 HIS A O 1
ATOM 4182 N N . HIS A 1 545 ? 18.764 -0.030 -48.026 1.00 96.25 545 HIS A N 1
ATOM 4183 C CA . HIS A 1 545 ? 17.399 0.326 -47.658 1.00 96.25 545 HIS A CA 1
ATOM 4184 C C . HIS A 1 545 ? 17.075 -0.210 -46.264 1.00 96.25 545 HIS A C 1
ATOM 4186 O O . HIS A 1 545 ? 17.491 -1.315 -45.913 1.00 96.25 545 HIS A O 1
ATOM 4192 N N . LEU A 1 546 ? 16.302 0.547 -45.487 1.00 96.88 546 LEU A N 1
ATOM 4193 C CA . LEU A 1 546 ? 15.718 0.055 -44.245 1.00 96.88 546 LEU A CA 1
ATOM 4194 C C . LEU A 1 546 ? 14.345 -0.523 -44.585 1.00 96.88 546 LEU A C 1
ATOM 4196 O O . LEU A 1 546 ? 13.400 0.226 -44.813 1.00 96.88 546 LEU A O 1
ATOM 4200 N N . HIS A 1 547 ? 14.214 -1.845 -44.665 1.00 96.56 547 HIS A N 1
ATOM 4201 C CA . HIS A 1 547 ? 12.889 -2.457 -44.743 1.00 96.56 547 HIS A CA 1
ATOM 4202 C C . HIS A 1 547 ? 12.347 -2.584 -43.318 1.00 96.56 547 HIS A C 1
ATOM 4204 O O . HIS A 1 547 ? 12.888 -3.355 -42.526 1.00 96.56 547 HIS A O 1
ATOM 4210 N N . VAL A 1 548 ? 11.325 -1.794 -42.978 1.00 97.00 548 VAL A N 1
ATOM 4211 C CA . VAL A 1 548 ? 10.792 -1.688 -41.609 1.00 97.00 548 VAL A CA 1
ATOM 4212 C C . VAL A 1 548 ? 9.428 -2.364 -41.470 1.00 97.00 548 VAL A C 1
ATOM 4214 O O . VAL A 1 548 ? 8.534 -2.193 -42.302 1.00 97.00 548 VAL A O 1
ATOM 4217 N N . TRP A 1 549 ? 9.267 -3.094 -40.370 1.00 96.50 549 TRP A N 1
ATOM 4218 C CA . TRP A 1 549 ? 7.999 -3.578 -39.842 1.00 96.50 549 TRP A CA 1
ATOM 4219 C C . TRP A 1 549 ? 7.723 -2.850 -38.528 1.00 96.50 549 TRP A C 1
ATOM 4221 O O . TRP A 1 549 ? 8.358 -3.129 -37.511 1.00 96.50 549 TRP A O 1
ATOM 4231 N N . ARG A 1 550 ? 6.789 -1.899 -38.581 1.00 95.31 550 ARG A N 1
ATOM 4232 C CA . ARG A 1 550 ? 6.386 -1.053 -37.461 1.00 95.31 550 ARG A CA 1
ATOM 4233 C C . ARG A 1 550 ? 5.655 -1.872 -36.405 1.00 95.31 550 ARG A C 1
ATOM 4235 O O . ARG A 1 550 ? 4.697 -2.571 -36.737 1.00 95.31 550 ARG A O 1
ATOM 4242 N N . ASN A 1 551 ? 6.059 -1.769 -35.148 1.00 94.94 551 ASN A N 1
ATOM 4243 C CA . ASN A 1 551 ? 5.452 -2.487 -34.039 1.00 94.94 551 ASN A CA 1
ATOM 4244 C C . ASN A 1 551 ? 4.057 -1.915 -33.734 1.00 94.94 551 ASN A C 1
ATOM 4246 O O . ASN A 1 551 ? 3.845 -0.711 -33.590 1.00 94.94 551 ASN A O 1
ATOM 4250 N N . THR A 1 552 ? 3.075 -2.807 -33.678 1.00 94.44 552 THR A N 1
ATOM 4251 C CA . THR A 1 552 ? 1.669 -2.509 -33.356 1.00 94.44 552 THR A CA 1
ATOM 4252 C C . THR A 1 552 ? 1.131 -3.473 -32.296 1.00 94.44 552 THR A C 1
ATOM 4254 O O . THR A 1 552 ? -0.082 -3.599 -32.128 1.00 94.44 552 THR A O 1
ATOM 4257 N N . GLY A 1 553 ? 2.030 -4.181 -31.602 1.00 93.50 553 GLY A N 1
ATOM 4258 C CA . GLY A 1 553 ? 1.689 -5.089 -30.517 1.00 93.50 553 GLY A CA 1
ATOM 4259 C C . GLY A 1 553 ? 1.184 -4.369 -29.265 1.00 93.50 553 GLY A C 1
ATOM 4260 O O . GLY A 1 553 ? 1.166 -3.140 -29.172 1.00 93.50 553 GLY A O 1
ATOM 4261 N N . SER A 1 554 ? 0.743 -5.157 -28.289 1.00 93.44 554 SER A N 1
ATOM 4262 C CA . SER A 1 554 ? 0.231 -4.647 -27.013 1.00 93.44 554 SER A CA 1
ATOM 4263 C C . SER A 1 554 ? 0.191 -5.732 -25.945 1.00 93.44 554 SER A C 1
ATOM 4265 O O . SER A 1 554 ? 0.024 -6.905 -26.280 1.00 93.44 554 SER A O 1
ATOM 4267 N N . GLY A 1 555 ? 0.226 -5.328 -24.678 1.00 93.38 555 GLY A N 1
ATOM 4268 C CA . GLY A 1 555 ? 0.112 -6.225 -23.531 1.00 93.38 555 GLY A CA 1
ATOM 4269 C C . GLY A 1 555 ? 1.462 -6.560 -22.907 1.00 93.38 555 GLY A C 1
ATOM 4270 O O . GLY A 1 555 ? 2.515 -6.317 -23.494 1.00 93.38 555 GLY A O 1
ATOM 4271 N N . GLY A 1 556 ? 1.436 -7.140 -21.711 1.00 92.38 556 GLY A N 1
ATOM 4272 C CA . GLY A 1 556 ? 2.627 -7.531 -20.964 1.00 92.38 556 GLY A CA 1
ATOM 4273 C C . GLY A 1 556 ? 3.421 -6.375 -20.351 1.00 92.38 556 GLY A C 1
ATOM 4274 O O . GLY A 1 556 ? 4.413 -6.668 -19.685 1.00 92.38 556 GLY A O 1
ATOM 4275 N N . THR A 1 557 ? 2.998 -5.116 -20.539 1.00 91.00 557 THR A N 1
ATOM 4276 C CA . THR A 1 557 ? 3.694 -3.924 -20.023 1.00 91.00 557 THR A CA 1
ATOM 4277 C C . THR A 1 557 ? 3.307 -3.608 -18.579 1.00 91.00 557 THR A C 1
ATOM 4279 O O . THR A 1 557 ? 3.899 -2.723 -17.962 1.00 91.00 557 THR A O 1
ATOM 4282 N N . GLN A 1 558 ? 2.244 -4.229 -18.054 1.00 90.94 558 GLN A N 1
ATOM 4283 C CA . GLN A 1 558 ? 1.652 -3.899 -16.757 1.00 90.94 558 GLN A CA 1
ATOM 4284 C C . GLN A 1 558 ? 1.195 -5.143 -16.002 1.00 90.94 558 GLN A C 1
ATOM 4286 O O . GLN A 1 558 ? 0.545 -6.036 -16.542 1.00 90.94 558 GLN A O 1
ATOM 4291 N N . LEU A 1 559 ? 1.438 -5.141 -14.698 1.00 94.00 559 LEU A N 1
ATOM 4292 C CA . LEU A 1 559 ? 1.013 -6.177 -13.769 1.00 94.00 559 LEU A CA 1
ATOM 4293 C C . LEU A 1 559 ? -0.088 -5.649 -12.840 1.00 94.00 559 LEU A C 1
ATOM 4295 O O . LEU A 1 559 ? -0.174 -4.454 -12.550 1.00 94.00 559 LEU A O 1
ATOM 4299 N N . LYS A 1 560 ? -0.937 -6.544 -12.326 1.00 94.44 560 LYS A N 1
ATOM 4300 C CA . LYS A 1 560 ? -2.089 -6.166 -11.484 1.00 94.44 560 LYS A CA 1
ATOM 4301 C C . LYS A 1 560 ? -1.678 -5.371 -10.242 1.00 94.44 560 LYS A C 1
ATOM 4303 O O . LYS A 1 560 ? -2.346 -4.403 -9.879 1.00 94.44 560 LYS A O 1
ATOM 4308 N N . GLY A 1 561 ? -0.558 -5.749 -9.624 1.00 93.31 561 GLY A N 1
ATOM 4309 C CA . GLY A 1 561 ? 0.030 -5.069 -8.470 1.00 93.31 561 GLY A CA 1
ATOM 4310 C C . GLY A 1 561 ? 0.554 -3.660 -8.771 1.00 93.31 561 GLY A C 1
ATOM 4311 O O . GLY A 1 561 ? 0.705 -2.868 -7.851 1.00 93.31 561 GLY A O 1
ATOM 4312 N N . ASP A 1 562 ? 0.744 -3.274 -10.037 1.00 92.19 562 ASP A N 1
ATOM 4313 C CA . ASP A 1 562 ? 1.216 -1.924 -10.395 1.00 92.19 562 ASP A CA 1
ATOM 4314 C C . ASP A 1 562 ? 0.173 -0.828 -10.126 1.00 92.19 562 ASP A C 1
ATOM 4316 O O . ASP A 1 562 ? 0.431 0.368 -10.308 1.00 92.19 562 ASP A O 1
ATOM 4320 N N . GLY A 1 563 ? -1.054 -1.226 -9.783 1.00 92.25 563 GLY A N 1
ATOM 4321 C CA . GLY A 1 563 ? -2.169 -0.336 -9.479 1.00 92.25 563 GLY A CA 1
ATOM 4322 C C . GLY A 1 563 ? -2.404 -0.102 -7.992 1.00 92.25 563 GLY A C 1
ATOM 4323 O O . GLY A 1 563 ? -3.371 0.575 -7.673 1.00 92.25 563 GLY A O 1
ATOM 4324 N N . VAL A 1 564 ? -1.588 -0.644 -7.081 1.00 91.44 564 VAL A N 1
ATOM 4325 C CA . VAL A 1 564 ? -1.857 -0.491 -5.643 1.00 91.44 564 VAL A CA 1
ATOM 4326 C C . VAL A 1 564 ? -1.552 0.913 -5.116 1.00 91.44 564 VAL A C 1
ATOM 4328 O O . VAL A 1 564 ? -0.484 1.485 -5.357 1.00 91.44 564 VAL A O 1
ATOM 4331 N N . PHE A 1 565 ? -2.511 1.438 -4.361 1.00 92.06 565 PHE A N 1
ATOM 4332 C CA . PHE A 1 565 ? -2.419 2.605 -3.493 1.00 92.06 565 PHE A CA 1
ATOM 4333 C C . PHE A 1 565 ? -3.123 2.263 -2.170 1.00 92.06 565 PHE A C 1
ATOM 4335 O O . PHE A 1 565 ? -4.049 1.449 -2.148 1.00 92.06 565 PHE A O 1
ATOM 4342 N N . TYR A 1 566 ? -2.705 2.894 -1.075 1.00 89.19 566 TYR A N 1
ATOM 4343 C CA . TYR A 1 566 ? -3.291 2.708 0.255 1.00 89.19 566 TYR A CA 1
ATOM 4344 C C . TYR A 1 566 ? -3.539 4.073 0.872 1.00 89.19 566 TYR A C 1
ATOM 4346 O O . TYR A 1 566 ? -2.676 4.937 0.747 1.00 89.19 566 TYR A O 1
ATOM 4354 N N . CYS A 1 567 ? -4.724 4.275 1.440 1.00 87.56 567 CYS A N 1
ATOM 4355 C CA . CYS A 1 567 ? -5.152 5.561 1.982 1.00 87.56 567 CYS A CA 1
ATOM 4356 C C . CYS A 1 567 ? -6.465 5.399 2.748 1.00 87.56 567 CYS A C 1
ATOM 4358 O O . CYS A 1 567 ? -7.357 4.709 2.259 1.00 87.56 567 CYS A O 1
ATOM 4360 N N . ASP A 1 568 ? -6.658 6.064 3.883 1.00 87.88 568 ASP A N 1
ATOM 4361 C CA . ASP A 1 568 ? -7.969 6.131 4.542 1.00 87.88 568 ASP A CA 1
ATOM 4362 C C . ASP A 1 568 ? -8.953 6.979 3.709 1.00 87.88 568 ASP A C 1
ATOM 4364 O O . ASP A 1 568 ? -9.062 8.198 3.849 1.00 87.88 568 ASP A O 1
ATOM 4368 N N . MET A 1 569 ? -9.662 6.334 2.779 1.00 90.62 569 MET A N 1
ATOM 4369 C CA . MET A 1 569 ? -10.624 6.992 1.890 1.00 90.62 569 MET A CA 1
ATOM 4370 C C . MET A 1 569 ? -11.966 7.251 2.585 1.00 90.62 569 MET A C 1
ATOM 4372 O O . MET A 1 569 ? -12.758 8.058 2.094 1.00 90.62 569 MET A O 1
ATOM 4376 N N . ARG A 1 570 ? -12.251 6.555 3.692 1.00 88.00 570 ARG A N 1
ATOM 4377 C CA . ARG A 1 570 ? -13.552 6.579 4.382 1.00 88.00 570 ARG A CA 1
ATOM 4378 C C . ARG A 1 570 ? -13.532 7.339 5.716 1.00 88.00 570 ARG A C 1
ATOM 4380 O O . ARG A 1 570 ? -14.606 7.690 6.203 1.00 88.00 570 ARG A O 1
ATOM 4387 N N . GLY A 1 571 ? -12.356 7.636 6.274 1.00 79.44 571 GLY A N 1
ATOM 4388 C CA . GLY A 1 571 ? -12.174 8.368 7.534 1.00 79.44 571 GLY A CA 1
ATOM 4389 C C . GLY A 1 571 ? -12.306 7.469 8.767 1.00 79.44 571 GLY A C 1
ATOM 4390 O O . GLY A 1 571 ? -12.957 7.836 9.744 1.00 79.44 571 GLY A O 1
ATOM 4391 N N . THR A 1 572 ? -11.760 6.256 8.692 1.00 72.25 572 THR A N 1
ATOM 4392 C CA . THR A 1 572 ? -11.874 5.201 9.715 1.00 72.25 572 THR A CA 1
ATOM 4393 C C . THR A 1 572 ? -10.713 5.149 10.715 1.00 72.25 572 THR A C 1
ATOM 4395 O O . THR A 1 572 ? -10.825 4.499 11.756 1.00 72.25 572 THR A O 1
ATOM 4398 N N . GLY A 1 573 ? -9.608 5.841 10.435 1.00 68.94 573 GLY A N 1
ATOM 4399 C CA . GLY A 1 573 ? -8.328 5.725 11.136 1.00 68.94 573 GLY A CA 1
ATOM 4400 C C . GLY A 1 573 ? -7.437 4.585 10.624 1.00 68.94 573 GLY A C 1
ATOM 4401 O O . GLY A 1 573 ? -6.358 4.367 11.181 1.00 68.94 573 GLY A O 1
ATOM 4402 N N . ALA A 1 574 ? -7.870 3.872 9.582 1.00 73.25 574 ALA A N 1
ATOM 4403 C CA . ALA A 1 574 ? -7.178 2.753 8.955 1.00 73.25 574 ALA A CA 1
ATOM 4404 C C . ALA A 1 574 ? -7.162 2.929 7.436 1.00 73.25 574 ALA A C 1
ATOM 4406 O O . ALA A 1 574 ? -8.136 3.402 6.854 1.00 73.25 574 ALA A O 1
ATOM 4407 N N . ASP A 1 575 ? -6.074 2.521 6.788 1.00 84.38 575 ASP A N 1
ATOM 4408 C CA . ASP A 1 575 ? -5.962 2.667 5.342 1.00 84.38 575 ASP A CA 1
ATOM 4409 C C . ASP A 1 575 ? -6.897 1.704 4.611 1.00 84.38 575 ASP A C 1
ATOM 4411 O O . ASP A 1 575 ? -6.919 0.499 4.879 1.00 84.38 575 ASP A O 1
ATOM 4415 N N . ASP A 1 576 ? -7.643 2.250 3.654 1.00 89.94 576 ASP A N 1
ATOM 4416 C CA . ASP A 1 576 ? -8.322 1.493 2.616 1.00 89.94 576 ASP A CA 1
ATOM 4417 C C . ASP A 1 576 ? -7.334 1.140 1.508 1.00 89.94 576 ASP A C 1
ATOM 4419 O O . ASP A 1 576 ? -6.332 1.823 1.281 1.00 89.94 576 ASP A O 1
ATOM 4423 N N . TYR A 1 577 ? -7.639 0.079 0.774 1.00 92.44 577 TYR A N 1
ATOM 4424 C CA . TYR A 1 577 ? -6.908 -0.275 -0.430 1.00 92.44 577 TYR A CA 1
ATOM 4425 C C . TYR A 1 577 ? -7.614 0.347 -1.646 1.00 92.44 577 TYR A C 1
ATOM 4427 O O . TYR A 1 577 ? -8.828 0.232 -1.810 1.00 92.44 577 TYR A O 1
ATOM 4435 N N . VAL A 1 578 ? -6.863 1.023 -2.516 1.00 94.50 578 VAL A N 1
ATOM 4436 C CA . VAL A 1 578 ? -7.365 1.576 -3.779 1.00 94.50 578 VAL A CA 1
ATOM 4437 C C . VAL A 1 578 ? -6.567 0.985 -4.933 1.00 94.50 578 VAL A C 1
ATOM 4439 O O . VAL A 1 578 ? -5.342 1.093 -4.976 1.00 94.50 578 VAL A O 1
ATOM 4442 N N . TRP A 1 579 ? -7.262 0.379 -5.895 1.00 96.25 579 TRP A N 1
ATOM 4443 C CA . TRP A 1 579 ? -6.651 -0.056 -7.149 1.00 96.25 579 TRP A CA 1
ATOM 4444 C C . TRP A 1 579 ? -6.832 1.003 -8.234 1.00 96.25 579 TRP A C 1
ATOM 4446 O O . TRP A 1 579 ? -7.954 1.449 -8.467 1.00 96.25 579 TRP A O 1
ATOM 4456 N N . VAL A 1 580 ? -5.749 1.379 -8.916 1.00 95.19 580 VAL A N 1
ATOM 4457 C CA . VAL A 1 580 ? -5.732 2.417 -9.953 1.00 95.19 580 VAL A CA 1
ATOM 4458 C C . VAL A 1 580 ? -5.192 1.863 -11.274 1.00 95.19 580 VAL A C 1
ATOM 4460 O O . VAL A 1 580 ? -4.059 1.375 -11.341 1.00 95.19 580 VAL A O 1
ATOM 4463 N N . SER A 1 581 ? -5.991 1.956 -12.340 1.00 94.94 581 SER A N 1
ATOM 4464 C CA . SER A 1 581 ? -5.585 1.562 -13.697 1.00 94.94 581 SER A CA 1
ATOM 4465 C C . SER A 1 581 ? -4.589 2.557 -14.311 1.00 94.94 581 SER A C 1
ATOM 4467 O O . SER A 1 581 ? -4.460 3.693 -13.859 1.00 94.94 581 SER A O 1
ATOM 4469 N N . SER A 1 582 ? -3.895 2.175 -15.387 1.00 91.00 582 SER A N 1
ATOM 4470 C CA . SER A 1 582 ? -3.017 3.099 -16.132 1.00 91.00 582 SER A CA 1
ATOM 4471 C C . SER A 1 582 ? -3.748 4.254 -16.811 1.00 91.00 582 SER A C 1
ATOM 4473 O O . SER A 1 582 ? -3.107 5.251 -17.103 1.00 91.00 582 SER A O 1
ATOM 4475 N N . ALA A 1 583 ? -5.061 4.157 -17.028 1.00 92.12 583 ALA A N 1
ATOM 4476 C CA . ALA A 1 583 ? -5.886 5.268 -17.509 1.00 92.12 583 ALA A CA 1
ATOM 4477 C C . ALA A 1 583 ? -6.405 6.172 -16.366 1.00 92.12 583 ALA A C 1
ATOM 4479 O O . ALA A 1 583 ? -7.186 7.097 -16.602 1.00 92.12 583 ALA A O 1
ATOM 4480 N N . GLY A 1 584 ? -6.015 5.892 -15.118 1.00 95.06 584 GLY A N 1
ATOM 4481 C CA . GLY A 1 584 ? -6.420 6.667 -13.951 1.00 95.06 584 GLY A CA 1
ATOM 4482 C C . GLY A 1 584 ? -7.846 6.381 -13.477 1.00 95.06 584 GLY A C 1
ATOM 4483 O O . GLY A 1 584 ? -8.498 7.273 -12.936 1.00 95.06 584 GLY A O 1
ATOM 4484 N N . GLU A 1 585 ? -8.361 5.166 -13.676 1.00 97.06 585 GLU A N 1
ATOM 4485 C CA . GLU A 1 585 ? -9.596 4.716 -13.020 1.00 97.06 585 GLU A CA 1
ATOM 4486 C C . GLU A 1 585 ? -9.287 4.152 -11.631 1.00 97.06 585 GLU A C 1
ATOM 4488 O O . GLU A 1 585 ? -8.486 3.226 -11.524 1.00 97.06 585 GLU A O 1
ATOM 4493 N N . GLY A 1 586 ? -9.937 4.666 -10.587 1.00 96.12 586 GLY A N 1
ATOM 4494 C CA . GLY A 1 586 ? -9.746 4.228 -9.202 1.00 96.12 586 GLY A CA 1
ATOM 4495 C C . GLY A 1 586 ? -10.901 3.378 -8.680 1.00 96.12 586 GLY A C 1
ATOM 4496 O O . GLY A 1 586 ? -12.063 3.744 -8.861 1.00 96.12 586 GLY A O 1
ATOM 4497 N N . TYR A 1 587 ? -10.590 2.284 -7.985 1.00 96.62 587 TYR A N 1
ATOM 4498 C CA . TYR A 1 587 ? -11.538 1.313 -7.428 1.00 96.62 587 TYR A CA 1
ATOM 4499 C C . TYR A 1 587 ? -11.241 1.075 -5.940 1.00 96.62 587 TYR A C 1
ATOM 4501 O O . TYR A 1 587 ? -10.111 0.742 -5.588 1.00 96.62 587 TYR A O 1
ATOM 4509 N N . LEU A 1 588 ? -12.241 1.246 -5.071 1.00 95.69 588 LEU A N 1
ATOM 4510 C CA . LEU A 1 588 ? -12.087 1.192 -3.610 1.00 95.69 588 LEU A CA 1
ATOM 4511 C C . LEU A 1 588 ? -12.246 -0.228 -3.052 1.00 95.69 588 LEU A C 1
ATOM 4513 O O . LEU A 1 588 ? -13.109 -0.980 -3.491 1.00 95.69 588 LEU A O 1
ATOM 4517 N N . TYR A 1 589 ? -11.465 -0.555 -2.030 1.00 95.00 589 TYR A N 1
ATOM 4518 C CA . TYR A 1 589 ? -11.568 -1.752 -1.204 1.00 95.00 589 TYR A CA 1
ATOM 4519 C C . TYR A 1 589 ? -11.503 -1.289 0.257 1.00 95.00 589 TYR A C 1
ATOM 4521 O O . TYR A 1 589 ? -10.431 -0.985 0.778 1.00 95.00 589 TYR A O 1
ATOM 4529 N N . GLY A 1 590 ? -12.666 -1.149 0.897 1.00 89.50 590 GLY A N 1
ATOM 4530 C CA . GLY A 1 590 ? -12.773 -0.533 2.222 1.00 89.50 590 GLY A CA 1
ATOM 4531 C C . GLY A 1 590 ? -12.315 -1.455 3.354 1.00 89.50 590 GLY A C 1
ATOM 4532 O O . GLY A 1 590 ? -12.741 -2.604 3.443 1.00 89.50 590 GLY A O 1
ATOM 4533 N N . ASN A 1 591 ? -11.445 -0.982 4.236 1.00 80.56 591 ASN A N 1
ATOM 4534 C CA . ASN A 1 591 ? -10.903 -1.766 5.340 1.00 80.56 591 ASN A CA 1
ATOM 4535 C C . ASN A 1 591 ? -11.950 -1.993 6.450 1.00 80.56 591 ASN A C 1
ATOM 4537 O O . ASN A 1 591 ? -12.621 -1.066 6.908 1.00 80.56 591 ASN A O 1
ATOM 4541 N N . ILE A 1 592 ? -12.100 -3.243 6.884 1.00 73.25 592 ILE A N 1
ATOM 4542 C CA . ILE A 1 592 ? -13.020 -3.652 7.961 1.00 73.25 592 ILE A CA 1
ATOM 4543 C C . ILE A 1 592 ? -12.332 -4.516 9.027 1.00 73.25 592 ILE A C 1
ATOM 4545 O O . ILE A 1 592 ? -12.997 -5.270 9.736 1.00 73.25 592 ILE A O 1
ATOM 4549 N N . HIS A 1 593 ? -10.995 -4.476 9.093 1.00 63.66 593 HIS A N 1
ATOM 4550 C CA . HIS A 1 593 ? -10.163 -5.275 10.004 1.00 63.66 593 HIS A CA 1
ATOM 4551 C C . HIS A 1 593 ? -10.478 -6.788 10.006 1.00 63.66 593 HIS A C 1
ATOM 4553 O O . HIS A 1 593 ? -10.207 -7.495 10.975 1.00 63.66 593 HIS A O 1
ATOM 4559 N N . SER A 1 594 ? -11.012 -7.319 8.896 1.00 65.12 594 SER A N 1
ATOM 4560 C CA . SER A 1 594 ? -11.352 -8.741 8.740 1.00 65.12 594 SER A CA 1
ATOM 4561 C C . SER A 1 594 ? -10.697 -9.369 7.495 1.00 65.12 594 SER A C 1
ATOM 4563 O O . SER A 1 594 ? -11.407 -9.778 6.569 1.00 65.12 594 SER A O 1
ATOM 4565 N N . PRO A 1 595 ? -9.349 -9.450 7.428 1.00 67.81 595 PRO A N 1
ATOM 4566 C CA . PRO A 1 595 ? -8.637 -10.003 6.274 1.00 67.81 595 PRO A CA 1
ATOM 4567 C C . PRO A 1 595 ? -9.127 -11.410 5.877 1.00 67.81 595 PRO A C 1
ATOM 4569 O O . PRO A 1 595 ? -9.406 -12.224 6.760 1.00 67.81 595 PRO A O 1
ATOM 4572 N N . PRO A 1 596 ? -9.232 -11.743 4.574 1.00 75.00 596 PRO A N 1
ATOM 4573 C CA . PRO A 1 596 ? -8.959 -10.922 3.391 1.00 75.00 596 PRO A CA 1
ATOM 4574 C C . PRO A 1 596 ? -10.237 -10.253 2.830 1.00 75.00 596 PRO A C 1
ATOM 4576 O O . PRO A 1 596 ? -10.443 -10.250 1.613 1.00 75.00 596 PRO A O 1
ATOM 4579 N N . ARG A 1 597 ? -11.178 -9.817 3.681 1.00 75.94 597 ARG A N 1
ATOM 4580 C CA . ARG A 1 597 ? -12.437 -9.164 3.267 1.00 75.94 597 ARG A CA 1
ATOM 4581 C C . ARG A 1 597 ? -12.326 -7.644 3.356 1.00 75.94 597 ARG A C 1
ATOM 4583 O O . ARG A 1 597 ? -11.715 -7.120 4.283 1.00 75.94 597 ARG A O 1
ATOM 4590 N N . TRP A 1 598 ? -12.987 -6.981 2.413 1.00 84.31 598 TRP A N 1
ATOM 4591 C CA . TRP A 1 598 ? -13.087 -5.531 2.295 1.00 84.31 598 TRP A CA 1
ATOM 4592 C C . TRP A 1 598 ? -14.567 -5.160 2.116 1.00 84.31 598 TRP A C 1
ATOM 4594 O O . TRP A 1 598 ? -15.327 -5.959 1.572 1.00 84.31 598 TRP A O 1
ATOM 4604 N N . ASP A 1 599 ? -14.984 -3.983 2.577 1.00 84.00 599 ASP A N 1
ATOM 4605 C CA . ASP A 1 599 ? -16.339 -3.453 2.393 1.00 84.00 599 ASP A CA 1
ATOM 4606 C C . ASP A 1 599 ? -16.323 -1.905 2.303 1.00 84.00 599 ASP A C 1
ATOM 4608 O O . ASP A 1 599 ? -15.905 -1.230 3.256 1.00 84.00 599 ASP A O 1
ATOM 4612 N N . PRO A 1 600 ? -16.731 -1.308 1.165 1.00 88.44 600 PRO A N 1
ATOM 4613 C CA . PRO A 1 600 ? -17.166 -1.979 -0.062 1.00 88.44 600 PRO A CA 1
ATOM 4614 C C . PRO A 1 600 ? -15.997 -2.653 -0.798 1.00 88.44 600 PRO A C 1
ATOM 4616 O O . PRO A 1 600 ? -14.859 -2.193 -0.721 1.00 88.44 600 PRO A O 1
ATOM 4619 N N . GLU A 1 601 ? -16.278 -3.724 -1.546 1.00 92.44 601 GLU A N 1
ATOM 4620 C CA . GLU A 1 601 ? -15.277 -4.449 -2.343 1.00 92.44 601 GLU A CA 1
ATOM 4621 C C . GLU A 1 601 ? -15.397 -4.106 -3.839 1.00 92.44 601 GLU A C 1
ATOM 4623 O O . GLU A 1 601 ? -16.294 -4.579 -4.536 1.00 92.44 601 GLU A O 1
ATOM 4628 N N .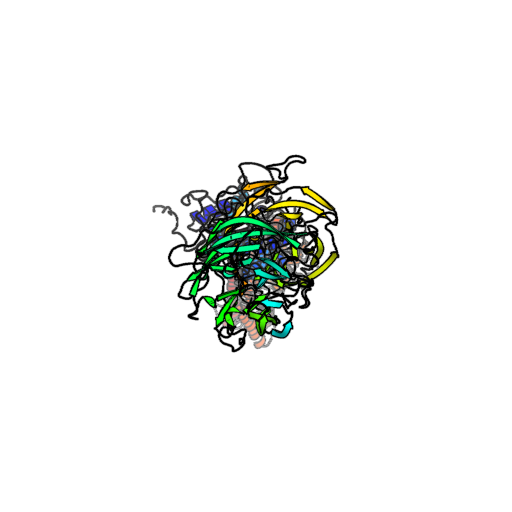 GLY A 1 602 ? -14.482 -3.276 -4.341 1.00 93.06 602 GLY A N 1
ATOM 4629 C CA . GLY A 1 602 ? -14.292 -2.992 -5.764 1.00 93.06 602 GLY A CA 1
ATOM 4630 C C . GLY A 1 602 ? -15.172 -1.944 -6.477 1.00 93.06 602 GLY A C 1
ATOM 4631 O O . GLY A 1 602 ? -15.094 -1.927 -7.708 1.00 93.06 602 GLY A O 1
ATOM 4632 N N . PRO A 1 603 ? -15.991 -1.061 -5.856 1.00 95.00 603 PRO A N 1
ATOM 4633 C CA . PRO A 1 603 ? -16.674 -0.017 -6.625 1.00 95.00 603 PRO A CA 1
ATOM 4634 C C . PRO A 1 603 ? -15.679 0.990 -7.222 1.00 95.00 603 PRO A C 1
ATOM 4636 O O . PRO A 1 603 ? -14.781 1.481 -6.534 1.00 95.00 603 PRO A O 1
ATOM 4639 N N . LYS A 1 604 ? -15.882 1.353 -8.495 1.00 95.94 604 LYS A N 1
ATOM 4640 C CA . LYS A 1 604 ? -15.169 2.462 -9.146 1.00 95.94 604 LYS A CA 1
ATOM 4641 C C . LYS A 1 604 ? -15.540 3.778 -8.456 1.00 95.94 604 LYS A C 1
ATOM 4643 O O . LYS A 1 604 ? -16.706 4.168 -8.460 1.00 95.94 604 LYS A O 1
ATOM 4648 N N . ILE A 1 605 ? -14.550 4.448 -7.873 1.00 95.56 605 ILE A N 1
ATOM 4649 C CA . ILE A 1 605 ? -14.699 5.715 -7.147 1.00 95.56 605 ILE A CA 1
ATOM 4650 C C . ILE A 1 605 ? -14.270 6.935 -7.963 1.00 95.56 605 ILE A C 1
ATOM 4652 O O . ILE A 1 605 ? -14.804 8.014 -7.721 1.00 95.56 605 ILE A O 1
ATOM 4656 N N . PHE A 1 606 ? -13.352 6.804 -8.928 1.00 96.12 606 PHE A N 1
ATOM 4657 C CA . PHE A 1 606 ? -12.953 7.917 -9.799 1.00 96.12 606 PHE A CA 1
ATOM 4658 C C . PHE A 1 606 ? -12.498 7.469 -11.195 1.00 96.12 606 PHE A C 1
ATOM 4660 O O . PHE A 1 606 ? -12.215 6.297 -11.442 1.00 96.12 606 PHE A O 1
ATOM 4667 N N . GLU A 1 607 ? -12.419 8.437 -12.106 1.00 96.44 607 GLU A N 1
ATOM 4668 C CA . GLU A 1 607 ? -11.829 8.327 -13.441 1.00 96.44 607 GLU A CA 1
ATOM 4669 C C . GLU A 1 607 ? -11.146 9.658 -13.753 1.00 96.44 607 GLU A C 1
ATOM 4671 O O . GLU A 1 607 ? -11.822 10.676 -13.904 1.00 96.44 607 GLU A O 1
ATOM 4676 N N . ALA A 1 608 ? -9.813 9.662 -13.761 1.00 94.94 608 ALA A N 1
ATOM 4677 C CA . ALA A 1 608 ? -8.996 10.863 -13.911 1.00 94.94 608 ALA A CA 1
ATOM 4678 C C . ALA A 1 608 ? -8.519 11.109 -15.353 1.00 94.94 608 ALA A C 1
ATOM 4680 O O . ALA A 1 608 ? -8.269 12.257 -15.710 1.00 94.94 608 ALA A O 1
ATOM 4681 N N . GLY A 1 609 ? -8.412 10.064 -16.185 1.00 94.88 609 GLY A N 1
ATOM 4682 C CA . GLY A 1 609 ? -7.969 10.189 -17.580 1.00 94.88 609 GLY A CA 1
ATOM 4683 C C . GLY A 1 609 ? -6.482 10.533 -17.742 1.00 94.88 609 GLY A C 1
ATOM 4684 O O . GLY A 1 609 ? -6.098 11.114 -18.755 1.00 94.88 609 GLY A O 1
ATOM 4685 N N . VAL A 1 610 ? -5.654 10.202 -16.746 1.00 93.75 610 VAL A N 1
ATOM 4686 C CA . VAL A 1 610 ? -4.204 10.466 -16.702 1.00 93.75 610 VAL A CA 1
ATOM 4687 C C . VAL A 1 610 ? -3.442 9.201 -16.306 1.00 93.75 610 VAL A C 1
ATOM 4689 O O . VAL A 1 610 ? -4.017 8.310 -15.679 1.00 93.75 610 VAL A O 1
ATOM 4692 N N . ASP A 1 611 ? -2.147 9.124 -16.634 1.00 91.00 611 ASP A N 1
ATOM 4693 C CA . ASP A 1 611 ? -1.320 7.983 -16.222 1.00 91.00 611 ASP A CA 1
ATOM 4694 C C . ASP A 1 611 ? -1.226 7.868 -14.691 1.00 91.00 611 ASP A C 1
ATOM 4696 O O . ASP A 1 611 ? -1.143 8.867 -13.972 1.00 91.00 611 ASP A O 1
ATOM 4700 N N . ARG A 1 612 ? -1.185 6.633 -14.177 1.00 91.88 612 ARG A N 1
ATOM 4701 C CA . ARG A 1 612 ? -1.108 6.356 -12.734 1.00 91.88 612 ARG A CA 1
ATOM 4702 C C . ARG A 1 612 ? 0.112 6.983 -12.033 1.00 91.88 612 ARG A C 1
ATOM 4704 O O . ARG A 1 612 ? 0.029 7.233 -10.833 1.00 91.88 612 ARG A O 1
ATOM 4711 N N . LYS A 1 613 ? 1.211 7.300 -12.739 1.00 90.00 613 LYS A N 1
ATOM 4712 C CA . LYS A 1 613 ? 2.361 8.059 -12.196 1.00 90.00 613 LYS A CA 1
ATOM 4713 C C . LYS A 1 613 ? 2.014 9.521 -11.858 1.00 90.00 613 LYS A C 1
ATOM 4715 O O . LYS A 1 613 ? 2.671 10.097 -10.989 1.00 90.00 613 LYS A O 1
ATOM 4720 N N . ALA A 1 614 ? 0.948 10.089 -12.429 1.00 93.50 614 ALA A N 1
ATOM 4721 C CA . ALA A 1 614 ? 0.430 11.423 -12.097 1.00 93.50 614 ALA A CA 1
ATOM 4722 C C . ALA A 1 614 ? -0.464 11.456 -10.839 1.00 93.50 614 ALA A C 1
ATOM 4724 O O . ALA A 1 614 ? -0.719 12.530 -10.299 1.00 93.50 614 ALA A O 1
ATOM 4725 N N . ILE A 1 615 ? -0.954 10.305 -10.366 1.00 93.44 615 ILE A N 1
ATOM 4726 C CA . ILE A 1 615 ? -1.960 10.222 -9.295 1.00 93.44 615 ILE A CA 1
ATOM 4727 C C . ILE A 1 615 ? -1.304 10.090 -7.916 1.00 93.44 615 ILE A C 1
ATOM 4729 O O . ILE A 1 615 ? -0.362 9.312 -7.729 1.00 93.44 615 ILE A O 1
ATOM 4733 N N . ARG A 1 616 ? -1.824 10.817 -6.923 1.00 91.19 616 ARG A N 1
ATOM 4734 C CA . ARG A 1 616 ? -1.550 10.600 -5.491 1.00 91.19 616 ARG A CA 1
ATOM 4735 C C . ARG A 1 616 ? -2.865 10.621 -4.714 1.00 91.19 616 ARG A C 1
ATOM 4737 O O . ARG A 1 616 ? -3.828 11.253 -5.142 1.00 91.19 616 ARG A O 1
ATOM 4744 N N . LEU A 1 617 ? -2.877 9.950 -3.568 1.00 92.19 617 LEU A N 1
ATOM 4745 C CA . LEU A 1 617 ? -3.951 10.026 -2.582 1.00 92.19 617 LEU A CA 1
ATOM 4746 C C . LEU A 1 617 ? -3.341 10.598 -1.299 1.00 92.19 617 LEU A C 1
ATOM 4748 O O . LEU A 1 617 ? -2.321 10.075 -0.853 1.00 92.19 617 LEU A O 1
ATOM 4752 N N . ALA A 1 618 ? -3.895 11.687 -0.762 1.00 90.25 618 ALA A N 1
ATOM 4753 C CA . ALA A 1 618 ? -3.459 12.297 0.499 1.00 90.25 618 ALA A CA 1
ATOM 4754 C C . ALA A 1 618 ? -4.476 13.347 0.984 1.00 90.25 618 ALA A C 1
ATOM 4756 O O . ALA A 1 618 ? -5.075 14.037 0.166 1.00 90.25 618 ALA A O 1
ATOM 4757 N N . ASP A 1 619 ? -4.662 13.480 2.296 1.00 91.69 619 ASP A N 1
ATOM 4758 C CA . ASP A 1 619 ? -5.586 14.437 2.933 1.00 91.69 619 ASP A CA 1
ATOM 4759 C C . ASP A 1 619 ? -5.125 15.893 2.713 1.00 91.69 619 ASP A C 1
ATOM 4761 O O . ASP A 1 619 ? -4.052 16.274 3.180 1.00 91.69 619 ASP A O 1
ATOM 4765 N N . PHE A 1 620 ? -5.882 16.701 1.962 1.00 94.56 620 PHE A N 1
ATOM 4766 C CA . PHE A 1 620 ? -5.533 18.094 1.657 1.00 94.56 620 PHE A CA 1
ATOM 4767 C C . PHE A 1 620 ? -6.232 19.095 2.582 1.00 94.56 620 PHE A C 1
ATOM 4769 O O . PHE A 1 620 ? -5.596 20.064 3.007 1.00 94.56 620 PHE A O 1
ATOM 4776 N N . ASP A 1 621 ? -7.530 18.912 2.861 1.00 93.25 621 ASP A N 1
ATOM 4777 C CA . ASP A 1 621 ? -8.309 19.887 3.643 1.00 93.25 621 ASP A CA 1
ATOM 4778 C C . ASP A 1 621 ? -8.153 19.718 5.168 1.00 93.25 621 ASP A C 1
ATOM 4780 O O . ASP A 1 621 ? -8.311 20.696 5.916 1.00 93.25 621 ASP A O 1
ATOM 4784 N N . GLY A 1 622 ? -7.713 18.541 5.617 1.00 87.56 622 GLY A N 1
ATOM 4785 C CA . GLY A 1 622 ? -7.477 18.171 7.007 1.00 87.56 622 GLY A CA 1
ATOM 4786 C C . GLY A 1 622 ? -8.600 17.337 7.636 1.00 87.56 622 GLY A C 1
ATOM 4787 O O . GLY A 1 622 ? -8.493 17.030 8.827 1.00 87.56 622 GLY A O 1
ATOM 4788 N N . ASP A 1 623 ? -9.661 16.957 6.908 1.00 84.94 623 ASP A N 1
ATOM 4789 C CA . ASP A 1 623 ? -10.856 16.320 7.491 1.00 84.94 623 ASP A CA 1
ATOM 4790 C C . ASP A 1 623 ? -10.682 14.853 7.944 1.00 84.94 623 ASP A C 1
ATOM 4792 O O . ASP A 1 623 ? -11.565 14.313 8.617 1.00 84.94 623 ASP A O 1
ATOM 4796 N N . GLY A 1 624 ? -9.540 14.222 7.647 1.00 78.94 624 GLY A N 1
ATOM 4797 C CA . GLY A 1 624 ? -9.230 12.839 8.024 1.00 78.94 624 GLY A CA 1
ATOM 4798 C C . GLY A 1 624 ? -9.435 11.813 6.913 1.00 78.94 624 GLY A C 1
ATOM 4799 O O . GLY A 1 624 ? -9.248 10.627 7.175 1.00 78.94 624 GLY A O 1
ATOM 4800 N N . LYS A 1 625 ? -9.810 12.240 5.704 1.00 86.62 625 LYS A N 1
ATOM 4801 C CA . LYS A 1 625 ? -9.911 11.390 4.512 1.00 86.62 625 LYS A CA 1
ATOM 4802 C C . LYS A 1 625 ? -8.854 11.765 3.485 1.00 86.62 625 LYS A C 1
ATOM 4804 O O . LYS A 1 625 ? -8.486 12.924 3.349 1.00 86.62 625 LYS A O 1
ATOM 4809 N N . CYS A 1 626 ? -8.412 10.791 2.700 1.00 92.38 626 CYS A N 1
ATOM 4810 C CA . CYS A 1 626 ? -7.543 11.066 1.564 1.00 92.38 626 CYS A CA 1
ATOM 4811 C C . CYS A 1 626 ? -8.290 11.694 0.380 1.00 92.38 626 CYS A C 1
ATOM 4813 O O . CYS A 1 626 ? -9.270 11.127 -0.116 1.00 92.38 626 CYS A O 1
ATOM 4815 N N . ASP A 1 627 ? -7.748 12.801 -0.128 1.00 95.56 627 ASP A N 1
ATOM 4816 C CA . ASP A 1 627 ? -8.164 13.473 -1.358 1.00 95.56 627 ASP A CA 1
ATOM 4817 C C . ASP A 1 627 ? -7.365 12.966 -2.570 1.00 95.56 627 ASP A C 1
ATOM 4819 O O . ASP A 1 627 ? -6.280 12.394 -2.426 1.00 95.56 627 ASP A O 1
ATOM 4823 N N . LEU A 1 628 ? -7.895 13.170 -3.780 1.00 96.06 628 LEU A N 1
ATOM 4824 C CA . LEU A 1 628 ? -7.233 12.781 -5.029 1.00 96.06 628 LEU A CA 1
ATOM 4825 C C . LEU A 1 628 ? -6.433 13.959 -5.592 1.00 96.06 628 LEU A C 1
ATOM 4827 O O . LEU A 1 628 ? -7.005 15.008 -5.886 1.00 96.06 628 LEU A O 1
ATOM 4831 N N . TRP A 1 629 ? -5.136 13.754 -5.812 1.00 94.62 629 TRP A N 1
ATOM 4832 C CA . TRP A 1 629 ? -4.236 14.733 -6.423 1.00 94.62 629 TRP A CA 1
ATOM 4833 C C . TRP A 1 629 ? -3.803 14.269 -7.817 1.00 94.62 629 TRP A C 1
ATOM 4835 O O . TRP A 1 629 ? -3.350 13.133 -7.986 1.00 94.62 629 TRP A O 1
ATOM 4845 N N . LEU A 1 630 ? -3.896 15.164 -8.801 1.00 96.44 630 LEU A N 1
ATOM 4846 C CA . LEU A 1 630 ? -3.503 14.953 -10.194 1.00 96.44 630 LEU A CA 1
ATOM 4847 C C . LEU A 1 630 ? -2.341 15.892 -10.539 1.00 96.44 630 LEU A C 1
ATOM 4849 O O . LEU A 1 630 ? -2.521 17.107 -10.611 1.00 96.44 630 LEU A O 1
ATOM 4853 N N . VAL A 1 631 ? -1.143 15.333 -10.712 1.00 94.25 631 VAL A N 1
ATOM 4854 C CA . VAL A 1 631 ? 0.126 16.068 -10.833 1.00 94.25 631 VAL A CA 1
ATOM 4855 C C . VAL A 1 631 ? 0.560 16.218 -12.293 1.00 94.25 631 VAL A C 1
ATOM 4857 O O . VAL A 1 631 ? 0.750 15.222 -12.991 1.00 94.25 631 VAL A O 1
ATOM 4860 N N . ASP A 1 632 ? 0.826 17.450 -12.731 1.00 94.50 632 ASP A N 1
ATOM 4861 C CA . ASP A 1 632 ? 1.574 17.705 -13.964 1.00 94.50 632 ASP A CA 1
ATOM 4862 C C . ASP A 1 632 ? 3.059 17.332 -13.805 1.00 94.50 632 ASP A C 1
ATOM 4864 O O . ASP A 1 632 ? 3.734 17.790 -12.879 1.00 94.50 632 ASP A O 1
ATOM 4868 N N . ARG A 1 633 ? 3.586 16.546 -14.752 1.00 90.38 633 ARG A N 1
ATOM 4869 C CA . ARG A 1 633 ? 4.962 16.024 -14.726 1.00 90.38 633 ARG A CA 1
ATOM 4870 C C . ARG A 1 633 ? 6.028 17.115 -14.760 1.00 90.38 633 ARG A C 1
ATOM 4872 O O . ARG A 1 633 ? 7.059 16.968 -14.115 1.00 90.38 633 ARG A O 1
ATOM 4879 N N . MET A 1 634 ? 5.817 18.158 -15.563 1.00 88.81 634 MET A N 1
ATOM 4880 C CA . MET A 1 634 ? 6.879 19.104 -15.924 1.00 88.81 634 MET A CA 1
ATOM 4881 C C . MET A 1 634 ? 7.020 20.247 -14.918 1.00 88.81 634 MET A C 1
ATOM 4883 O O . MET A 1 634 ? 8.103 20.803 -14.752 1.00 88.81 634 MET A O 1
ATOM 4887 N N . THR A 1 635 ? 5.922 20.618 -14.260 1.00 93.38 635 THR A N 1
ATOM 4888 C CA . THR A 1 635 ? 5.863 21.754 -13.332 1.00 93.38 635 THR A CA 1
ATOM 4889 C C . THR A 1 635 ? 5.600 21.343 -11.886 1.00 93.38 635 THR A C 1
ATOM 4891 O O . THR A 1 635 ? 5.839 22.142 -10.976 1.00 93.38 635 THR A O 1
ATOM 4894 N N . GLY A 1 636 ? 5.070 20.141 -11.645 1.00 93.88 636 GLY A N 1
ATOM 4895 C CA . GLY A 1 636 ? 4.580 19.727 -10.332 1.00 93.88 636 GLY A CA 1
ATOM 4896 C C . GLY A 1 636 ? 3.346 20.510 -9.862 1.00 93.88 636 GLY A C 1
ATOM 4897 O O . GLY A 1 636 ? 3.016 20.470 -8.676 1.00 93.88 636 GLY A O 1
ATOM 4898 N N . ALA A 1 637 ? 2.674 21.259 -10.743 1.00 95.38 637 ALA A N 1
ATOM 4899 C CA . ALA A 1 637 ? 1.364 21.823 -10.438 1.00 95.38 637 ALA A CA 1
ATOM 4900 C C . ALA A 1 637 ? 0.356 20.680 -10.248 1.00 95.38 637 ALA A C 1
ATOM 4902 O O . ALA A 1 637 ? 0.330 19.749 -11.052 1.00 95.38 637 ALA A O 1
ATOM 4903 N N . ALA A 1 638 ? -0.456 20.738 -9.190 1.00 94.94 638 ALA A N 1
ATOM 4904 C CA . ALA A 1 638 ? -1.388 19.661 -8.864 1.00 94.94 638 ALA A CA 1
ATOM 4905 C C . ALA A 1 638 ? -2.832 20.160 -8.744 1.00 94.94 638 ALA A C 1
ATOM 4907 O O . ALA A 1 638 ? -3.109 21.137 -8.040 1.00 94.94 638 ALA A O 1
ATOM 4908 N N . GLU A 1 639 ? -3.739 19.469 -9.434 1.00 95.81 639 GLU A N 1
ATOM 4909 C CA . GLU A 1 639 ? -5.184 19.579 -9.251 1.00 95.81 639 GLU A CA 1
ATOM 4910 C C . GLU A 1 639 ? -5.647 18.667 -8.113 1.00 95.81 639 GLU A C 1
ATOM 4912 O O . GLU A 1 639 ? -5.181 17.536 -8.010 1.00 95.81 639 GLU A O 1
ATOM 4917 N N . VAL A 1 640 ? -6.566 19.151 -7.272 1.00 96.69 640 VAL A N 1
ATOM 4918 C CA . VAL A 1 640 ? -7.124 18.378 -6.151 1.00 96.69 640 VAL A CA 1
ATOM 4919 C C . VAL A 1 640 ? -8.631 18.199 -6.299 1.00 96.69 640 VAL A C 1
ATOM 4921 O O . VAL A 1 640 ? -9.372 19.150 -6.574 1.00 96.69 640 VAL A O 1
ATOM 4924 N N . TRP A 1 641 ? -9.099 16.966 -6.101 1.00 97.38 641 TRP A N 1
ATOM 4925 C CA . TRP A 1 641 ? -10.510 16.644 -5.904 1.00 97.38 641 TRP A CA 1
ATOM 4926 C C . TRP A 1 641 ? -10.699 16.228 -4.452 1.00 97.38 641 TRP A C 1
ATOM 4928 O O . TRP A 1 641 ? -10.141 15.222 -4.016 1.00 97.38 641 TRP A O 1
ATOM 4938 N N . ILE A 1 642 ? -11.499 16.998 -3.721 1.00 97.44 642 ILE A N 1
ATOM 4939 C CA . ILE A 1 642 ? -11.748 16.756 -2.307 1.00 97.44 642 ILE A CA 1
ATOM 4940 C C . ILE A 1 642 ? -12.751 15.610 -2.156 1.00 97.44 642 ILE A C 1
ATOM 4942 O O . ILE A 1 642 ? -13.826 15.616 -2.765 1.00 97.44 642 ILE A O 1
ATOM 4946 N N . ASN A 1 643 ? -12.394 14.637 -1.332 1.00 96.38 643 ASN A N 1
ATOM 4947 C CA . ASN A 1 643 ? -13.173 13.473 -0.965 1.00 96.38 643 ASN A CA 1
ATOM 4948 C C . ASN A 1 643 ? -14.337 13.886 -0.060 1.00 96.38 643 ASN A C 1
ATOM 4950 O O . ASN A 1 643 ? -14.155 14.490 1.002 1.00 96.38 643 ASN A O 1
ATOM 4954 N N . LYS A 1 644 ? -15.554 13.542 -0.484 1.00 95.62 644 LYS A N 1
ATOM 4955 C CA . LYS A 1 644 ? -16.782 13.704 0.297 1.00 95.62 644 LYS A CA 1
ATOM 4956 C C . LYS A 1 644 ? -17.556 12.382 0.317 1.00 95.62 644 LYS A C 1
ATOM 4958 O O . LYS A 1 644 ? -18.688 12.280 -0.161 1.00 95.62 644 LYS A O 1
ATOM 4963 N N . TRP A 1 645 ? -16.885 11.355 0.846 1.00 92.88 645 TRP A N 1
ATOM 4964 C CA . TRP A 1 645 ? -17.459 10.068 1.237 1.00 92.88 645 TRP A CA 1
ATOM 4965 C C . TRP A 1 645 ? -18.539 10.231 2.315 1.00 92.88 645 TRP A C 1
ATOM 4967 O O . TRP A 1 645 ? -18.308 10.851 3.355 1.00 92.88 645 TRP A O 1
ATOM 4977 N N . ASP A 1 646 ? -19.701 9.625 2.079 1.00 86.44 646 ASP A N 1
ATOM 4978 C CA . ASP A 1 646 ? -20.816 9.556 3.023 1.00 86.44 646 ASP A CA 1
ATOM 4979 C C . ASP A 1 646 ? -20.915 8.154 3.644 1.00 86.44 646 ASP A C 1
ATOM 4981 O O . ASP A 1 646 ? -21.221 7.168 2.964 1.00 86.44 646 ASP A O 1
ATOM 4985 N N . THR A 1 647 ? -20.701 8.077 4.959 1.00 77.75 647 THR A N 1
ATOM 4986 C CA . THR A 1 647 ? -20.811 6.844 5.752 1.00 77.75 647 THR A CA 1
ATOM 4987 C C . THR A 1 647 ? -22.250 6.350 5.912 1.00 77.75 647 THR A C 1
ATOM 4989 O O . THR A 1 647 ? -22.445 5.166 6.174 1.00 77.75 647 THR A O 1
ATOM 4992 N N . GLY A 1 648 ? -23.257 7.213 5.732 1.00 76.31 648 GLY A N 1
ATOM 4993 C CA . GLY A 1 648 ? -24.674 6.859 5.835 1.00 76.31 648 GLY A CA 1
ATOM 4994 C C . GLY A 1 648 ? -25.225 6.151 4.594 1.00 76.31 648 GLY A C 1
ATOM 4995 O O . GLY A 1 648 ? -26.035 5.234 4.728 1.00 76.31 648 GLY A O 1
ATOM 4996 N N . SER A 1 649 ? -24.788 6.541 3.390 1.00 80.00 649 SER A N 1
ATOM 4997 C CA . SER A 1 649 ? -25.176 5.878 2.132 1.00 80.00 649 SER A CA 1
ATOM 4998 C C . SER A 1 649 ? -24.111 4.957 1.527 1.00 80.00 649 SER A C 1
ATOM 5000 O O . SER A 1 649 ? -24.421 4.236 0.575 1.00 80.00 649 SER A O 1
ATOM 5002 N N . GLY A 1 650 ? -22.882 4.957 2.059 1.00 80.69 650 GLY A N 1
ATOM 5003 C CA . GLY A 1 650 ? -21.769 4.140 1.565 1.00 80.69 650 GLY A CA 1
ATOM 5004 C C . GLY A 1 650 ? -21.293 4.566 0.173 1.00 80.69 650 GLY A C 1
ATOM 5005 O O . GLY A 1 650 ? -21.028 3.715 -0.679 1.00 80.69 650 GLY A O 1
ATOM 5006 N N . ARG A 1 651 ? -21.268 5.877 -0.100 1.00 84.50 651 ARG A N 1
ATOM 5007 C CA . ARG A 1 651 ? -21.010 6.434 -1.438 1.00 84.50 651 ARG A CA 1
ATOM 5008 C C . ARG A 1 651 ? -19.909 7.482 -1.432 1.00 84.50 651 ARG A C 1
ATOM 5010 O O . ARG A 1 651 ? -19.859 8.347 -0.563 1.00 84.50 651 ARG A O 1
ATOM 5017 N N . MET A 1 652 ? -19.084 7.436 -2.476 1.00 91.19 652 MET A N 1
ATOM 5018 C CA . MET A 1 652 ? -18.085 8.457 -2.775 1.00 91.19 652 MET A CA 1
ATOM 5019 C C . MET A 1 652 ? -18.702 9.605 -3.581 1.00 91.19 652 MET A C 1
ATOM 5021 O O . MET A 1 652 ? -19.506 9.376 -4.488 1.00 91.19 652 MET A O 1
ATOM 5025 N N . SER A 1 653 ? -18.273 10.832 -3.293 1.00 94.19 653 SER A N 1
ATOM 5026 C CA . SER A 1 653 ? -18.487 12.002 -4.146 1.00 94.19 653 SER A CA 1
ATOM 5027 C C . SER A 1 653 ? -17.260 12.919 -4.090 1.00 94.19 653 SER A C 1
ATOM 5029 O O . SER A 1 653 ? -16.473 12.833 -3.147 1.00 94.19 653 SER A O 1
ATOM 5031 N N . TRP A 1 654 ? -17.074 13.752 -5.119 1.00 96.62 654 TRP A N 1
ATOM 5032 C CA . TRP A 1 654 ? -15.858 14.548 -5.316 1.00 96.62 654 TRP A CA 1
ATOM 5033 C C . TRP A 1 654 ? -16.175 16.023 -5.540 1.00 96.62 654 TRP A C 1
ATOM 5035 O O . TRP A 1 654 ? -16.946 16.365 -6.439 1.00 96.62 654 TRP A O 1
ATOM 5045 N N . ASP A 1 655 ? -15.516 16.887 -4.776 1.00 96.88 655 ASP A N 1
ATOM 5046 C CA . ASP A 1 655 ? -15.583 18.342 -4.900 1.00 96.88 655 ASP A CA 1
ATOM 5047 C C . ASP A 1 655 ? -14.279 18.858 -5.542 1.00 96.88 655 ASP A C 1
ATOM 5049 O O . ASP A 1 655 ? -13.222 18.909 -4.913 1.00 96.88 655 ASP A O 1
ATOM 5053 N N . LYS A 1 656 ? -14.320 19.139 -6.852 1.00 96.12 656 LYS A N 1
ATOM 5054 C CA . LYS A 1 656 ? -13.124 19.416 -7.668 1.00 96.12 656 LYS A CA 1
ATOM 5055 C C . LYS A 1 656 ? -12.685 20.875 -7.543 1.00 96.12 656 LYS A C 1
ATOM 5057 O O . LYS A 1 656 ? -13.436 21.773 -7.922 1.00 96.12 656 LYS A O 1
ATOM 5062 N N . ARG A 1 657 ? -11.453 21.116 -7.081 1.00 95.38 657 ARG A N 1
ATOM 5063 C CA . ARG A 1 657 ? -10.884 22.468 -6.922 1.00 95.38 657 ARG A CA 1
ATOM 5064 C C . ARG A 1 657 ? -10.112 22.984 -8.134 1.00 95.38 657 ARG A C 1
ATOM 5066 O O . ARG A 1 657 ? -9.905 24.189 -8.241 1.00 95.38 657 ARG A O 1
ATOM 5073 N N . GLY A 1 658 ? -9.701 22.109 -9.052 1.00 94.12 658 GLY A N 1
ATOM 5074 C CA . GLY A 1 658 ? -8.681 22.467 -10.040 1.00 94.12 658 GLY A CA 1
ATOM 5075 C C . GLY A 1 658 ? -7.308 22.594 -9.372 1.00 94.12 658 GLY A C 1
ATOM 5076 O O . GLY A 1 658 ? -7.081 22.016 -8.308 1.00 94.12 658 GLY A O 1
ATOM 5077 N N . VAL A 1 659 ? -6.383 23.333 -9.990 1.00 96.00 659 VAL A N 1
ATOM 5078 C CA . VAL A 1 659 ? -5.007 23.496 -9.484 1.00 96.00 659 VAL A CA 1
ATOM 5079 C C . VAL A 1 659 ? -4.978 24.337 -8.203 1.00 96.00 659 VAL A C 1
ATOM 5081 O O . VAL A 1 659 ? -5.356 25.508 -8.220 1.00 96.00 659 VAL A O 1
ATOM 5084 N N . VAL A 1 660 ? -4.477 23.753 -7.108 1.00 94.75 660 VAL A N 1
ATOM 5085 C CA . VAL A 1 660 ? -4.442 24.387 -5.770 1.00 94.75 660 VAL A CA 1
ATOM 5086 C C . VAL A 1 660 ? -3.037 24.695 -5.253 1.00 94.75 660 VAL A C 1
ATOM 5088 O O . VAL A 1 660 ? -2.907 25.300 -4.193 1.00 94.75 660 VAL A O 1
ATOM 5091 N N . THR A 1 661 ? -1.967 24.318 -5.958 1.00 92.12 661 THR A N 1
ATOM 5092 C CA . THR A 1 661 ? -0.591 24.463 -5.436 1.00 92.12 661 THR A CA 1
ATOM 5093 C C . THR A 1 661 ? -0.043 25.896 -5.476 1.00 92.12 661 THR A C 1
ATOM 5095 O O . THR A 1 661 ? 1.064 26.144 -4.999 1.00 92.12 661 THR A O 1
ATOM 5098 N N . GLY A 1 662 ? -0.783 26.867 -6.027 1.00 91.06 662 GLY A N 1
ATOM 5099 C CA . GLY A 1 662 ? -0.372 28.272 -6.098 1.00 91.06 662 GLY A CA 1
ATOM 5100 C C . GLY A 1 662 ? 0.964 28.444 -6.820 1.00 91.06 662 GLY A C 1
ATOM 5101 O O . GLY A 1 662 ? 1.063 28.211 -8.028 1.00 91.06 662 GLY A O 1
ATOM 5102 N N . ASN A 1 663 ? 2.003 28.812 -6.066 1.00 90.12 663 ASN A N 1
ATOM 5103 C CA . ASN A 1 663 ? 3.381 28.960 -6.549 1.00 90.12 663 ASN A CA 1
ATOM 5104 C C . ASN A 1 663 ? 4.287 27.740 -6.273 1.00 90.12 663 ASN A C 1
ATOM 5106 O O . ASN A 1 663 ? 5.419 27.738 -6.748 1.00 90.12 663 ASN A O 1
ATOM 5110 N N . ALA A 1 664 ? 3.832 26.709 -5.546 1.00 93.25 664 ALA A N 1
ATOM 5111 C CA . ALA A 1 664 ? 4.641 25.516 -5.274 1.00 93.25 664 ALA A CA 1
ATOM 5112 C C . ALA A 1 664 ? 4.831 24.683 -6.556 1.00 93.25 664 ALA A C 1
ATOM 5114 O O . ALA A 1 664 ? 3.866 24.408 -7.281 1.00 93.25 664 ALA A O 1
ATOM 5115 N N . ARG A 1 665 ? 6.080 24.327 -6.868 1.00 92.44 665 ARG A N 1
ATOM 5116 C CA . ARG A 1 665 ? 6.489 23.649 -8.108 1.00 92.44 665 ARG A CA 1
ATOM 5117 C C . ARG A 1 665 ? 7.520 22.567 -7.810 1.00 92.44 665 ARG A C 1
ATOM 5119 O O . ARG A 1 665 ? 8.277 22.679 -6.850 1.00 92.44 665 ARG A O 1
ATOM 5126 N N . CYS A 1 666 ? 7.562 21.556 -8.668 1.00 93.12 666 CYS A N 1
ATOM 5127 C CA . CYS A 1 666 ? 8.501 20.447 -8.589 1.00 93.12 666 CYS A CA 1
ATOM 5128 C C . CYS A 1 666 ? 8.843 19.988 -10.007 1.00 93.12 666 CYS A C 1
ATOM 5130 O O . CYS A 1 666 ? 8.043 19.326 -10.662 1.00 93.12 666 CYS A O 1
ATOM 5132 N N . THR A 1 667 ? 10.026 20.364 -10.488 1.00 91.75 667 THR A N 1
ATOM 5133 C CA . THR A 1 667 ? 10.531 20.020 -11.831 1.00 91.75 667 THR A CA 1
ATOM 5134 C C . THR A 1 667 ? 11.178 18.634 -11.897 1.00 91.75 667 THR A C 1
ATOM 5136 O O . THR A 1 667 ? 11.574 18.189 -12.966 1.00 91.75 667 THR A O 1
ATOM 5139 N N . GLU A 1 668 ? 11.259 17.939 -10.760 1.00 90.19 668 GLU A N 1
ATOM 5140 C CA . GLU A 1 668 ? 11.877 16.617 -10.594 1.00 90.19 668 GLU A CA 1
ATOM 5141 C C . GLU A 1 668 ? 11.085 15.461 -11.245 1.00 90.19 668 GLU A C 1
ATOM 5143 O O . GLU A 1 668 ? 11.594 14.340 -11.349 1.00 90.19 668 GLU A O 1
ATOM 5148 N N . GLY A 1 669 ? 9.840 15.730 -11.662 1.00 89.81 669 GLY A N 1
ATOM 5149 C CA . GLY A 1 669 ? 9.008 14.878 -12.514 1.00 89.81 669 GLY A CA 1
ATOM 5150 C C . GLY A 1 669 ? 8.882 13.419 -12.068 1.00 89.81 669 GLY A C 1
ATOM 5151 O O . GLY A 1 669 ? 8.512 13.123 -10.930 1.00 89.81 669 GLY A O 1
ATOM 5152 N N . TRP A 1 670 ? 9.142 12.511 -13.008 1.00 88.25 670 TRP A N 1
ATOM 5153 C CA . TRP A 1 670 ? 9.267 11.066 -12.803 1.00 88.25 670 TRP A CA 1
ATOM 5154 C C . TRP A 1 670 ? 10.062 10.433 -13.948 1.00 88.25 670 TRP A C 1
ATOM 5156 O O . TRP A 1 670 ? 9.959 10.895 -15.090 1.00 88.25 670 TRP A O 1
ATOM 5166 N N . GLY A 1 671 ? 10.829 9.387 -13.652 1.00 85.62 671 GLY A N 1
ATOM 5167 C CA . GLY A 1 671 ? 11.537 8.546 -14.617 1.00 85.62 671 GLY A CA 1
ATOM 5168 C C . GLY A 1 671 ? 10.642 7.465 -15.230 1.00 85.62 671 GLY A C 1
ATOM 5169 O O . GLY A 1 671 ? 9.410 7.546 -15.167 1.00 85.62 671 GLY A O 1
ATOM 5170 N N . VAL A 1 672 ? 11.258 6.449 -15.842 1.00 83.81 672 VAL A N 1
ATOM 5171 C CA . VAL A 1 672 ? 10.536 5.342 -16.495 1.00 83.81 672 VAL A CA 1
ATOM 5172 C C . VAL A 1 672 ? 9.864 4.418 -15.471 1.00 83.81 672 VAL A C 1
ATOM 5174 O O . VAL A 1 672 ? 8.640 4.253 -15.528 1.00 83.81 672 VAL A O 1
ATOM 5177 N N . GLY A 1 673 ? 10.635 3.927 -14.494 1.00 84.19 673 GLY A N 1
ATOM 5178 C CA . GLY A 1 673 ? 10.219 2.925 -13.511 1.00 84.19 673 GLY A CA 1
ATOM 5179 C C . GLY A 1 673 ? 9.068 3.358 -12.597 1.00 84.19 673 GLY A C 1
ATOM 5180 O O . GLY A 1 673 ? 8.856 4.537 -12.300 1.00 84.19 673 GLY A O 1
ATOM 5181 N N . LEU A 1 674 ? 8.301 2.374 -12.123 1.00 83.81 674 LEU A N 1
ATOM 5182 C CA . LEU A 1 674 ? 6.958 2.550 -11.546 1.00 83.81 674 LEU A CA 1
ATOM 5183 C C . LEU A 1 674 ? 6.860 3.491 -10.318 1.00 83.81 674 LEU A C 1
ATOM 5185 O O . LEU A 1 674 ? 5.784 4.052 -10.054 1.00 83.81 674 LEU A O 1
ATOM 5189 N N . TYR A 1 675 ? 7.952 3.634 -9.560 1.00 83.75 675 TYR A N 1
ATOM 5190 C CA . TYR A 1 675 ? 8.020 4.357 -8.280 1.00 83.75 675 TYR A CA 1
ATOM 5191 C C . TYR A 1 675 ? 9.005 5.539 -8.259 1.00 83.75 675 TYR A C 1
ATOM 5193 O O . TYR A 1 675 ? 9.067 6.261 -7.251 1.00 83.75 675 TYR A O 1
ATOM 5201 N N . ASP A 1 676 ? 9.733 5.776 -9.356 1.00 86.25 676 ASP A N 1
ATOM 5202 C CA . ASP A 1 676 ? 10.606 6.941 -9.492 1.00 86.25 676 ASP A CA 1
ATOM 5203 C C . ASP A 1 676 ? 9.768 8.208 -9.696 1.00 86.25 676 ASP A C 1
ATOM 5205 O O . ASP A 1 676 ? 9.397 8.553 -10.812 1.00 86.25 676 ASP A O 1
ATOM 5209 N N . LEU A 1 677 ? 9.397 8.872 -8.603 1.00 87.06 677 LEU A N 1
ATOM 5210 C CA . LEU A 1 677 ? 8.453 9.987 -8.606 1.00 87.06 677 LEU A CA 1
ATOM 5211 C C . LEU A 1 677 ? 9.021 11.122 -7.745 1.00 87.06 677 LEU A C 1
ATOM 5213 O O . LEU A 1 677 ? 9.235 10.939 -6.547 1.00 87.06 677 LEU A O 1
ATOM 5217 N N . GLY A 1 678 ? 9.240 12.296 -8.336 1.00 88.38 678 GLY A N 1
ATOM 5218 C CA . GLY A 1 678 ? 9.795 13.456 -7.637 1.00 88.38 678 GLY A CA 1
ATOM 5219 C C . GLY A 1 678 ? 8.818 14.089 -6.645 1.00 88.38 678 GLY A C 1
ATOM 5220 O O . GLY A 1 678 ? 9.195 14.358 -5.510 1.00 88.38 678 GLY A O 1
ATOM 5221 N N . LEU A 1 679 ? 7.554 14.297 -7.037 1.00 91.00 679 LEU A N 1
ATOM 5222 C CA . LEU A 1 679 ? 6.538 14.890 -6.155 1.00 91.00 679 LEU A CA 1
ATOM 5223 C C . LEU A 1 679 ? 5.786 13.827 -5.335 1.00 91.00 679 LEU A C 1
ATOM 5225 O O . LEU A 1 679 ? 5.194 12.891 -5.896 1.00 91.00 679 LEU A O 1
ATOM 5229 N N . ARG A 1 680 ? 5.792 14.007 -4.010 1.00 88.12 680 ARG A N 1
ATOM 5230 C CA . ARG A 1 680 ? 5.161 13.162 -2.980 1.00 88.12 680 ARG A CA 1
ATOM 5231 C C . ARG A 1 680 ? 4.375 14.058 -1.989 1.00 88.12 680 ARG A C 1
ATOM 5233 O O . ARG A 1 680 ? 4.657 15.254 -1.918 1.00 88.12 680 ARG A O 1
ATOM 5240 N N . PHE A 1 681 ? 3.388 13.512 -1.267 1.00 87.62 681 PHE A N 1
ATOM 5241 C CA . PHE A 1 681 ? 2.521 14.295 -0.361 1.00 87.62 681 PHE A CA 1
ATOM 5242 C C . PHE A 1 681 ? 2.324 13.623 1.003 1.00 87.62 681 PHE A C 1
ATOM 5244 O O . PHE A 1 681 ? 1.768 12.522 1.075 1.00 87.62 681 PHE A O 1
ATOM 5251 N N . HIS A 1 682 ? 2.726 14.309 2.079 1.00 84.31 682 HIS A N 1
ATOM 5252 C CA . HIS A 1 682 ? 2.694 13.795 3.456 1.00 84.31 682 HIS A CA 1
ATOM 5253 C C . HIS A 1 682 ? 2.624 14.913 4.495 1.00 84.31 682 HIS A C 1
ATOM 5255 O O . HIS A 1 682 ? 3.192 15.973 4.280 1.00 84.31 682 HIS A O 1
ATOM 5261 N N . ASP A 1 683 ? 1.988 14.641 5.633 1.00 84.50 683 ASP A N 1
ATOM 5262 C CA . ASP A 1 683 ? 1.930 15.525 6.806 1.00 84.50 683 ASP A CA 1
ATOM 5263 C C . ASP A 1 683 ? 3.285 15.532 7.543 1.00 84.50 683 ASP A C 1
ATOM 5265 O O . ASP A 1 683 ? 3.603 14.628 8.317 1.00 84.50 683 ASP A O 1
ATOM 5269 N N . ILE A 1 684 ? 4.148 16.508 7.242 1.00 83.56 684 ILE A N 1
ATOM 5270 C CA . ILE A 1 684 ? 5.515 16.562 7.791 1.00 83.56 684 ILE A CA 1
ATOM 5271 C C . ILE A 1 684 ? 5.572 17.315 9.129 1.00 83.56 684 ILE A C 1
ATOM 5273 O O . ILE A 1 684 ? 6.587 17.233 9.830 1.00 83.56 684 ILE A O 1
ATOM 5277 N N . ASN A 1 685 ? 4.503 18.039 9.483 1.00 84.06 685 ASN A N 1
ATOM 5278 C CA . ASN A 1 685 ? 4.435 18.949 10.630 1.00 84.06 685 ASN A CA 1
ATOM 5279 C C . ASN A 1 685 ? 3.463 18.504 11.753 1.00 84.06 685 ASN A C 1
ATOM 5281 O O . ASN A 1 685 ? 3.556 19.036 12.861 1.00 84.06 685 ASN A O 1
ATOM 5285 N N . GLY A 1 686 ? 2.582 17.529 11.501 1.00 79.06 686 GLY A N 1
ATOM 5286 C CA . GLY A 1 686 ? 1.594 16.987 12.439 1.00 79.06 686 GLY A CA 1
ATOM 5287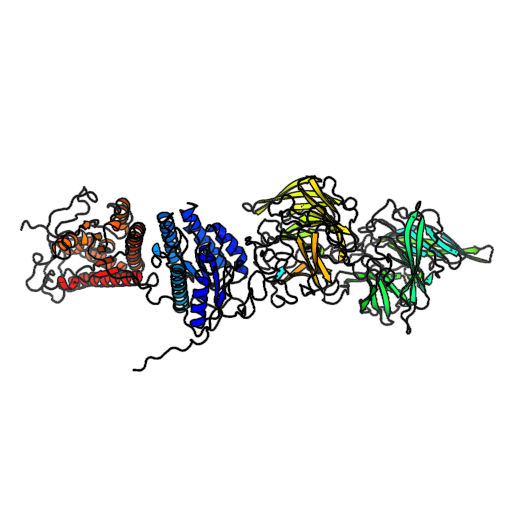 C C . GLY A 1 686 ? 0.277 17.776 12.540 1.00 79.06 686 GLY A C 1
ATOM 5288 O O . GLY A 1 686 ? -0.491 17.545 13.487 1.00 79.06 686 GLY A O 1
ATOM 5289 N N . ASP A 1 687 ? 0.010 18.725 11.632 1.00 79.06 687 ASP A N 1
ATOM 5290 C CA . ASP A 1 687 ? -1.195 19.573 11.634 1.00 79.06 687 ASP A CA 1
ATOM 5291 C C . ASP A 1 687 ? -2.437 18.877 11.056 1.00 79.06 687 ASP A C 1
ATOM 5293 O O . ASP A 1 687 ? -3.572 19.253 11.372 1.00 79.06 687 ASP A O 1
ATOM 5297 N N . GLY A 1 688 ? -2.225 17.790 10.313 1.00 78.94 688 GLY A N 1
ATOM 5298 C CA . GLY A 1 688 ? -3.261 16.958 9.730 1.00 78.94 688 GLY A CA 1
ATOM 5299 C C . GLY A 1 688 ? -3.412 17.074 8.214 1.00 78.94 688 GLY A C 1
ATOM 5300 O O . GLY A 1 688 ? -4.311 16.419 7.678 1.00 78.94 688 GLY A O 1
ATOM 5301 N N . ARG A 1 689 ? -2.597 17.883 7.533 1.00 87.62 689 ARG A N 1
ATOM 5302 C CA . ARG A 1 689 ? -2.650 18.091 6.080 1.00 87.62 689 ARG A CA 1
ATOM 5303 C C . ARG A 1 689 ? -1.406 17.572 5.385 1.00 87.62 689 ARG A C 1
ATOM 5305 O O . ARG A 1 689 ? -0.304 17.649 5.903 1.00 87.62 689 ARG A O 1
ATOM 5312 N N . ALA A 1 690 ? -1.576 17.080 4.167 1.00 90.12 690 ALA A N 1
ATOM 5313 C CA . ALA A 1 690 ? -0.468 16.622 3.353 1.00 90.12 690 ALA A CA 1
ATOM 5314 C C . ALA A 1 690 ? 0.287 17.806 2.734 1.00 90.12 690 ALA A C 1
ATOM 5316 O O . ALA A 1 690 ? -0.263 18.563 1.927 1.00 90.12 690 ALA A O 1
ATOM 5317 N N . ASP A 1 691 ? 1.557 17.935 3.106 1.00 91.31 691 ASP A N 1
ATOM 5318 C CA . ASP A 1 691 ? 2.491 18.938 2.618 1.00 91.31 691 ASP A CA 1
ATOM 5319 C C . ASP A 1 691 ? 3.105 18.542 1.271 1.00 91.31 691 ASP A C 1
ATOM 5321 O O . ASP A 1 691 ? 3.144 17.374 0.878 1.00 91.31 691 ASP A O 1
ATOM 5325 N N . TYR A 1 692 ? 3.597 19.543 0.545 1.00 93.69 692 TYR A N 1
ATOM 5326 C CA . TYR A 1 692 ? 4.154 19.398 -0.797 1.00 93.69 692 TYR A CA 1
ATOM 5327 C C . TYR A 1 692 ? 5.641 19.028 -0.710 1.00 93.69 692 TYR A C 1
ATOM 5329 O O . TYR A 1 692 ? 6.440 19.873 -0.306 1.00 93.69 692 TYR A O 1
ATOM 5337 N N . LEU A 1 693 ? 6.034 17.805 -1.091 1.00 92.88 693 LEU A N 1
ATOM 5338 C CA . LEU A 1 693 ? 7.413 17.307 -0.956 1.00 92.88 693 LEU A CA 1
ATOM 5339 C C . LEU A 1 693 ? 8.035 16.974 -2.321 1.00 92.88 693 LEU A C 1
ATOM 5341 O O . LEU A 1 693 ? 7.619 16.029 -2.992 1.00 92.88 693 LEU A O 1
ATOM 5345 N N . CYS A 1 694 ? 9.054 17.733 -2.725 1.00 93.75 694 CYS A N 1
ATOM 5346 C CA . CYS A 1 694 ? 9.753 17.578 -4.000 1.00 93.75 694 CYS A CA 1
ATOM 5347 C C . CYS A 1 694 ? 11.131 16.933 -3.799 1.00 93.75 694 CYS A C 1
ATOM 5349 O O . CYS A 1 694 ? 11.960 17.453 -3.052 1.00 93.75 694 CYS A O 1
ATOM 5351 N N . MET A 1 695 ? 11.370 15.794 -4.449 1.00 90.94 695 MET A N 1
ATOM 5352 C CA . MET A 1 695 ? 12.497 14.905 -4.172 1.00 90.94 695 MET A CA 1
ATOM 5353 C C . MET A 1 695 ? 13.409 14.693 -5.389 1.00 90.94 695 MET A C 1
ATOM 5355 O O . MET A 1 695 ? 13.006 14.116 -6.404 1.00 90.94 695 MET A O 1
ATOM 5359 N N . GLU A 1 696 ? 14.666 15.106 -5.236 1.00 90.19 696 GLU A N 1
ATOM 5360 C CA . GLU A 1 696 ? 15.765 14.835 -6.169 1.00 90.19 696 GLU A CA 1
ATOM 5361 C C . GLU A 1 696 ? 16.071 13.324 -6.232 1.00 90.19 696 GLU A C 1
ATOM 5363 O O . GLU A 1 696 ? 15.827 12.620 -5.245 1.00 90.19 696 GLU A O 1
ATOM 5368 N N . PRO A 1 697 ? 16.655 12.798 -7.329 1.00 85.44 697 PRO A N 1
ATOM 5369 C CA . PRO A 1 697 ? 16.992 11.374 -7.467 1.00 85.44 697 PRO A CA 1
ATOM 5370 C C . PRO A 1 697 ? 17.764 10.797 -6.269 1.00 85.44 697 PRO A C 1
ATOM 5372 O O . PRO A 1 697 ? 17.430 9.732 -5.759 1.00 85.44 697 PRO A O 1
ATOM 5375 N N . ASN A 1 698 ? 18.707 11.573 -5.725 1.00 82.44 698 ASN A N 1
ATOM 5376 C CA . ASN A 1 698 ? 19.537 11.232 -4.563 1.00 82.44 698 ASN A CA 1
ATOM 5377 C C . ASN A 1 698 ? 18.806 11.270 -3.188 1.00 82.44 698 ASN A C 1
ATOM 5379 O O . ASN A 1 698 ? 19.456 11.192 -2.136 1.00 82.44 698 ASN A O 1
ATOM 5383 N N . GLY A 1 699 ? 17.489 11.493 -3.163 1.00 86.00 699 GLY A N 1
ATOM 5384 C CA . GLY A 1 699 ? 16.671 11.568 -1.949 1.00 86.00 699 GLY A CA 1
ATOM 5385 C C . GLY A 1 699 ? 16.737 12.891 -1.169 1.00 86.00 699 GLY A C 1
ATOM 5386 O O . GLY A 1 699 ? 16.121 12.994 -0.103 1.00 86.00 699 GLY A O 1
ATOM 5387 N N . ARG A 1 700 ? 17.451 13.926 -1.642 1.00 90.62 700 ARG A N 1
ATOM 5388 C CA . ARG A 1 700 ? 17.308 15.285 -1.090 1.00 90.62 700 ARG A CA 1
ATOM 5389 C C . ARG A 1 700 ? 15.891 15.770 -1.372 1.00 90.62 700 ARG A C 1
ATOM 5391 O O . ARG A 1 700 ? 15.405 15.654 -2.491 1.00 90.62 700 ARG A O 1
ATOM 5398 N N . THR A 1 701 ? 15.228 16.300 -0.352 1.00 93.19 701 THR A N 1
ATOM 5399 C CA . THR A 1 701 ? 13.830 16.726 -0.441 1.00 93.19 701 THR A CA 1
ATOM 5400 C C . THR A 1 701 ? 13.708 18.190 -0.041 1.00 93.19 701 THR A C 1
ATOM 5402 O O . THR A 1 701 ? 14.096 18.575 1.070 1.00 93.19 701 THR A O 1
ATOM 5405 N N . THR A 1 702 ? 13.163 19.005 -0.938 1.00 95.31 702 THR A N 1
ATOM 5406 C CA . THR A 1 702 ? 12.609 20.324 -0.614 1.00 95.31 702 THR A CA 1
ATOM 5407 C C . THR A 1 702 ? 11.111 20.205 -0.358 1.00 95.31 702 THR A C 1
ATOM 5409 O O . THR A 1 702 ? 10.483 19.229 -0.769 1.00 95.31 702 THR A O 1
ATOM 5412 N N . GLY A 1 703 ? 10.513 21.160 0.351 1.00 93.81 703 GLY A N 1
ATOM 5413 C CA . GLY A 1 703 ? 9.080 21.084 0.615 1.00 93.81 703 GLY A CA 1
ATOM 5414 C C . GLY A 1 703 ? 8.426 22.389 1.032 1.00 93.81 703 GLY A C 1
ATOM 5415 O O . GLY A 1 703 ? 9.101 23.346 1.407 1.00 93.81 703 GLY A O 1
ATOM 5416 N N . ALA A 1 704 ? 7.097 22.409 0.957 1.00 95.75 704 ALA A N 1
ATOM 5417 C CA . ALA A 1 704 ? 6.270 23.545 1.334 1.00 95.75 704 ALA A CA 1
ATOM 5418 C C . ALA A 1 704 ? 5.019 23.093 2.105 1.00 95.75 704 ALA A C 1
ATOM 5420 O O . ALA A 1 704 ? 4.324 22.176 1.665 1.00 95.75 704 ALA A O 1
ATOM 5421 N N . LEU A 1 705 ? 4.728 23.755 3.229 1.00 94.69 705 LEU A N 1
ATOM 5422 C CA . LEU A 1 705 ? 3.621 23.388 4.116 1.00 94.69 705 LEU A CA 1
ATOM 5423 C C . LEU A 1 705 ? 2.260 23.781 3.535 1.00 94.69 705 LEU A C 1
ATOM 5425 O O . LEU A 1 705 ? 2.116 24.888 3.006 1.00 94.69 705 LEU A O 1
ATOM 5429 N N . ASN A 1 706 ? 1.263 22.910 3.672 1.00 94.69 706 ASN A N 1
ATOM 5430 C CA . ASN A 1 706 ? -0.083 23.070 3.124 1.00 94.69 706 ASN A CA 1
ATOM 5431 C C . ASN A 1 706 ? -0.997 23.904 4.042 1.00 94.69 706 ASN A C 1
ATOM 5433 O O . ASN A 1 706 ? -1.823 23.398 4.804 1.00 94.69 706 ASN A O 1
ATOM 5437 N N . LEU A 1 707 ? -0.929 25.229 3.902 1.00 94.88 707 LEU A N 1
ATOM 5438 C CA . LEU A 1 707 ? -1.816 26.154 4.615 1.00 94.88 707 LEU A CA 1
ATOM 5439 C C . LEU A 1 707 ? -3.142 26.399 3.854 1.00 94.88 707 LEU A C 1
ATOM 5441 O O . LEU A 1 707 ? -3.829 27.396 4.102 1.00 94.88 707 LEU A O 1
ATOM 5445 N N . GLY A 1 708 ? -3.528 25.487 2.951 1.00 92.06 708 GLY A N 1
ATOM 5446 C CA . GLY A 1 708 ? -4.765 25.508 2.166 1.00 92.06 708 GLY A CA 1
ATOM 5447 C C . GLY A 1 708 ? -4.605 25.979 0.713 1.00 92.06 708 GLY A C 1
ATOM 5448 O O . GLY A 1 708 ? -3.504 26.143 0.189 1.00 92.06 708 GLY A O 1
ATOM 5449 N N . GLU A 1 709 ? -5.741 26.195 0.043 1.00 94.69 709 GLU A N 1
ATOM 5450 C CA . GLU A 1 709 ? -5.810 26.467 -1.400 1.00 94.69 709 GLU A CA 1
ATOM 5451 C C . GLU A 1 709 ? -4.956 27.667 -1.830 1.00 94.69 709 GLU A C 1
ATOM 5453 O O . GLU A 1 709 ? -5.167 28.803 -1.406 1.00 94.69 709 GLU A O 1
ATOM 5458 N N . ASN A 1 710 ? -3.995 27.400 -2.718 1.00 95.00 710 ASN A N 1
ATOM 5459 C CA . ASN A 1 710 ? -3.001 28.336 -3.246 1.00 95.00 710 ASN A CA 1
ATOM 5460 C C . ASN A 1 710 ? -2.095 28.992 -2.182 1.00 95.00 710 ASN A C 1
ATOM 5462 O O . ASN A 1 710 ? -1.411 29.974 -2.477 1.00 95.00 710 ASN A O 1
ATOM 5466 N N . ASN A 1 711 ? -2.038 28.421 -0.975 1.00 95.50 711 ASN A N 1
ATOM 5467 C CA . ASN A 1 711 ? -1.365 28.968 0.200 1.00 95.50 711 ASN A CA 1
ATOM 5468 C C . ASN A 1 711 ? -0.321 27.979 0.753 1.00 95.50 711 ASN A C 1
ATOM 5470 O O . ASN A 1 711 ? -0.472 27.435 1.843 1.00 95.50 711 ASN A O 1
ATOM 5474 N N . PHE A 1 712 ? 0.743 27.725 -0.012 1.00 96.19 712 PHE A N 1
ATOM 5475 C CA . PHE A 1 712 ? 1.840 26.841 0.401 1.00 96.19 712 PHE A CA 1
ATOM 5476 C C . PHE A 1 712 ? 3.030 27.653 0.938 1.00 96.19 712 PHE A C 1
ATOM 5478 O O . PHE A 1 712 ? 3.549 28.520 0.229 1.00 96.19 712 PHE A O 1
ATOM 5485 N N . LYS A 1 713 ? 3.483 27.381 2.173 1.00 95.25 713 LYS A N 1
ATOM 5486 C CA . LYS A 1 713 ? 4.671 28.031 2.767 1.00 95.25 713 LYS A CA 1
ATOM 5487 C C . LYS A 1 713 ? 5.928 27.239 2.419 1.00 95.25 713 LYS A C 1
ATOM 5489 O O . LYS A 1 713 ? 6.144 26.180 2.994 1.00 95.25 713 LYS A O 1
ATOM 5494 N N . ASP A 1 714 ? 6.767 27.767 1.531 1.00 94.94 714 ASP A N 1
ATOM 5495 C CA . ASP A 1 714 ? 8.091 27.202 1.229 1.00 94.94 714 ASP A CA 1
ATOM 5496 C C . ASP A 1 714 ? 8.960 27.079 2.498 1.00 94.94 714 ASP A C 1
ATOM 5498 O O . ASP A 1 714 ? 9.103 28.037 3.264 1.00 94.94 714 ASP A O 1
ATOM 5502 N N . MET A 1 715 ? 9.527 25.889 2.709 1.00 94.00 715 MET A N 1
ATOM 5503 C CA . MET A 1 715 ? 10.414 25.534 3.822 1.00 94.00 715 MET A CA 1
ATOM 5504 C C . MET A 1 715 ? 11.845 25.222 3.354 1.00 94.00 715 MET A C 1
ATOM 5506 O O . MET A 1 715 ? 12.671 24.766 4.151 1.00 94.00 715 MET A O 1
ATOM 5510 N N . GLY A 1 716 ? 12.161 25.445 2.074 1.00 93.69 716 GLY A N 1
ATOM 5511 C CA . GLY A 1 716 ? 13.449 25.109 1.482 1.00 93.69 716 GLY A CA 1
ATOM 5512 C C . GLY A 1 716 ? 13.717 23.604 1.535 1.00 93.69 716 GLY A C 1
ATOM 5513 O O . GLY A 1 716 ? 12.849 22.793 1.222 1.00 93.69 716 GLY A O 1
ATOM 5514 N N . GLN A 1 717 ? 14.931 23.208 1.926 1.00 94.62 717 GLN A N 1
ATOM 5515 C CA . GLN A 1 717 ? 15.262 21.798 2.148 1.00 94.62 717 GLN A CA 1
ATOM 5516 C C . GLN A 1 717 ? 14.634 21.306 3.457 1.00 94.62 717 GLN A C 1
ATOM 5518 O O . GLN A 1 717 ? 15.037 21.738 4.533 1.00 94.62 717 GLN A O 1
ATOM 5523 N N . VAL A 1 718 ? 13.731 20.329 3.377 1.00 93.56 718 VAL A N 1
ATOM 5524 C CA . VAL A 1 718 ? 13.165 19.656 4.558 1.00 93.56 718 VAL A CA 1
ATOM 5525 C C . VAL A 1 718 ? 13.965 18.410 4.946 1.00 93.56 718 VAL A C 1
ATOM 5527 O O . VAL A 1 718 ? 14.061 18.094 6.128 1.00 93.56 718 VAL A O 1
ATOM 5530 N N . LYS A 1 719 ? 14.622 17.742 3.986 1.00 90.25 719 LYS A N 1
ATOM 5531 C CA . LYS A 1 719 ? 15.457 16.550 4.216 1.00 90.25 719 LYS A CA 1
ATOM 5532 C C . LYS A 1 719 ? 16.699 16.571 3.319 1.00 90.25 719 LYS A C 1
ATOM 5534 O O . LYS A 1 719 ? 16.602 16.705 2.102 1.00 90.25 719 LYS A O 1
ATOM 5539 N N . ARG A 1 720 ? 17.885 16.408 3.910 1.00 90.94 720 ARG A N 1
ATOM 5540 C CA . ARG A 1 720 ? 19.147 16.211 3.168 1.00 90.94 720 ARG A CA 1
ATOM 5541 C C . ARG A 1 720 ? 19.175 14.855 2.437 1.00 90.94 720 ARG A C 1
ATOM 5543 O O . ARG A 1 720 ? 18.562 13.894 2.910 1.00 90.94 720 ARG A O 1
ATOM 5550 N N . SER A 1 721 ? 19.955 14.757 1.360 1.00 88.81 721 SER A N 1
ATOM 5551 C CA . SER A 1 721 ? 20.309 13.470 0.738 1.00 88.81 721 SER A CA 1
ATOM 5552 C C . SER A 1 721 ? 21.064 12.563 1.719 1.00 88.81 721 SER A C 1
ATOM 5554 O O . SER A 1 721 ? 21.820 13.043 2.565 1.00 88.81 721 SER A O 1
ATOM 5556 N N . GLU A 1 722 ? 20.899 11.249 1.571 1.00 85.44 722 GLU A N 1
ATOM 5557 C CA . GLU A 1 722 ? 21.765 10.234 2.195 1.00 85.44 722 GLU A CA 1
ATOM 5558 C C . GLU A 1 722 ? 22.442 9.338 1.130 1.00 85.44 722 GLU A C 1
ATOM 5560 O O . GLU A 1 722 ? 22.977 8.287 1.470 1.00 85.44 722 GLU A O 1
ATOM 5565 N N . GLY A 1 723 ? 22.403 9.732 -0.152 1.00 80.12 723 GLY A N 1
ATOM 5566 C CA . GLY A 1 723 ? 22.979 8.983 -1.279 1.00 80.12 723 GLY A CA 1
ATOM 5567 C C . GLY A 1 723 ? 22.139 7.812 -1.810 1.00 80.12 723 GLY A C 1
ATOM 5568 O O . GLY A 1 723 ? 22.636 7.049 -2.635 1.00 80.12 723 GLY A O 1
ATOM 5569 N N . TYR A 1 724 ? 20.893 7.654 -1.354 1.00 82.75 724 TYR A N 1
ATOM 5570 C CA . TYR A 1 724 ? 19.979 6.610 -1.832 1.00 82.75 724 TYR A CA 1
ATOM 5571 C C . TYR A 1 724 ? 19.095 7.094 -2.983 1.00 82.75 724 TYR A C 1
ATOM 5573 O O . TYR A 1 724 ? 18.737 8.264 -3.059 1.00 82.75 724 TYR A O 1
ATOM 5581 N N . ASP A 1 725 ? 18.720 6.151 -3.838 1.00 79.31 725 ASP A N 1
ATOM 5582 C CA . ASP A 1 725 ? 17.867 6.337 -5.009 1.00 79.31 725 ASP A CA 1
ATOM 5583 C C . ASP A 1 725 ? 16.381 6.483 -4.624 1.00 79.31 725 ASP A C 1
ATOM 5585 O O . ASP A 1 725 ? 15.806 5.585 -3.995 1.00 79.31 725 ASP A O 1
ATOM 5589 N N . ARG A 1 726 ? 15.730 7.582 -5.026 1.00 84.00 726 ARG A N 1
ATOM 5590 C CA . ARG A 1 726 ? 14.301 7.830 -4.767 1.00 84.00 726 ARG A CA 1
ATOM 5591 C C . ARG A 1 726 ? 13.377 6.778 -5.399 1.00 84.00 726 ARG A C 1
ATOM 5593 O O . ARG A 1 726 ? 12.259 6.622 -4.910 1.00 84.00 726 ARG A O 1
ATOM 5600 N N . ALA A 1 727 ? 13.806 6.049 -6.434 1.00 75.94 727 ALA A N 1
ATOM 5601 C CA . ALA A 1 727 ? 13.034 4.972 -7.060 1.00 75.94 727 ALA A CA 1
ATOM 5602 C C . ALA A 1 727 ? 12.833 3.765 -6.125 1.00 75.94 727 ALA A C 1
ATOM 5604 O O . ALA A 1 727 ? 11.877 3.005 -6.276 1.00 75.94 727 ALA A O 1
ATOM 5605 N N . THR A 1 728 ? 13.678 3.623 -5.096 1.00 71.69 728 THR A N 1
ATOM 5606 C CA . THR A 1 728 ? 13.513 2.607 -4.040 1.00 71.69 728 THR A CA 1
ATOM 5607 C C . THR A 1 728 ? 12.459 2.977 -2.981 1.00 71.69 728 THR A C 1
ATOM 5609 O O . THR A 1 728 ? 12.257 2.237 -2.019 1.00 71.69 728 THR A O 1
ATOM 5612 N N . LEU A 1 729 ? 11.740 4.097 -3.152 1.00 62.84 729 LEU A N 1
ATOM 5613 C CA . LEU A 1 729 ? 10.636 4.509 -2.279 1.00 62.84 729 LEU A CA 1
ATOM 5614 C C . LEU A 1 729 ? 9.281 4.055 -2.839 1.00 62.84 729 LEU A C 1
ATOM 5616 O O . LEU A 1 729 ? 8.687 4.669 -3.726 1.00 62.84 729 LEU A O 1
ATOM 5620 N N . THR A 1 730 ? 8.792 2.960 -2.268 1.00 59.03 730 THR A N 1
ATOM 5621 C CA . THR A 1 730 ? 7.548 2.254 -2.607 1.00 59.03 730 THR A CA 1
ATOM 5622 C C . THR A 1 730 ? 6.301 3.125 -2.445 1.00 59.03 730 THR A C 1
ATOM 5624 O O . THR A 1 730 ? 6.241 3.914 -1.508 1.00 59.03 730 THR A O 1
ATOM 5627 N N . ARG A 1 731 ? 5.260 2.938 -3.271 1.00 55.00 731 ARG A N 1
ATOM 5628 C CA . ARG A 1 731 ? 4.120 3.879 -3.419 1.00 55.00 731 ARG A CA 1
ATOM 5629 C C . ARG A 1 731 ? 3.302 4.265 -2.172 1.00 55.00 731 ARG A C 1
ATOM 5631 O O . ARG A 1 731 ? 2.619 5.280 -2.220 1.00 55.00 731 ARG A O 1
ATOM 5638 N N . SER A 1 732 ? 3.358 3.514 -1.075 1.00 44.28 732 SER A N 1
ATOM 5639 C CA . SER A 1 732 ? 2.776 3.930 0.218 1.00 44.28 732 SER A CA 1
ATOM 5640 C C . SER A 1 732 ? 3.592 5.053 0.873 1.00 44.28 732 SER A C 1
ATOM 5642 O O . SER A 1 732 ? 3.043 6.033 1.360 1.00 44.28 732 SER A O 1
ATOM 5644 N N . SER A 1 733 ? 4.920 5.005 0.740 1.00 43.81 733 SER A N 1
ATOM 5645 C CA . SER A 1 733 ? 5.891 6.024 1.172 1.00 43.81 733 SER A CA 1
ATOM 5646 C C . SER A 1 733 ? 5.833 7.307 0.317 1.00 43.81 733 SER A C 1
ATOM 5648 O O . SER A 1 733 ? 6.836 7.993 0.130 1.00 43.81 733 SER A O 1
ATOM 5650 N N . VAL A 1 734 ? 4.673 7.593 -0.291 1.00 31.69 734 VAL A N 1
ATOM 5651 C CA . VAL A 1 734 ? 4.455 8.580 -1.368 1.00 31.69 734 VAL A CA 1
ATOM 5652 C C . VAL A 1 734 ? 3.074 9.242 -1.291 1.00 31.69 734 VAL A C 1
ATOM 5654 O O . VAL A 1 734 ? 2.918 10.358 -1.792 1.00 31.69 734 VAL A O 1
ATOM 5657 N N . GLY A 1 735 ? 2.085 8.566 -0.699 1.00 30.91 735 GLY A N 1
ATOM 5658 C CA . GLY A 1 735 ? 0.719 9.060 -0.606 1.00 30.91 735 GLY A CA 1
ATOM 5659 C C . GLY A 1 735 ? 0.000 8.537 0.631 1.00 30.91 735 GLY A C 1
ATOM 5660 O O . GLY A 1 735 ? -0.315 7.355 0.705 1.00 30.91 735 GLY A O 1
ATOM 5661 N N . GLY A 1 736 ? -0.268 9.462 1.552 1.00 35.31 736 GLY A N 1
ATOM 5662 C CA . GLY A 1 736 ? -1.517 9.493 2.304 1.00 35.31 736 GLY A CA 1
ATOM 5663 C C . GLY A 1 736 ? -1.753 8.428 3.373 1.00 35.31 736 GLY A C 1
ATOM 5664 O O . GLY A 1 736 ? -2.517 7.496 3.187 1.00 35.31 736 GLY A O 1
ATOM 5665 N N . CYS A 1 737 ? -1.288 8.718 4.583 1.00 32.34 737 CYS A N 1
ATOM 5666 C CA . CYS A 1 737 ? -2.192 8.799 5.732 1.00 32.34 737 CYS A CA 1
ATOM 5667 C C . CYS A 1 737 ? -1.551 9.709 6.786 1.00 32.34 737 CYS A C 1
ATOM 5669 O O . CYS A 1 737 ? -0.326 9.778 6.867 1.00 32.34 737 CYS A O 1
ATOM 5671 N N . LYS A 1 738 ? -2.355 10.329 7.660 1.00 35.66 738 LYS A N 1
ATOM 5672 C CA . LYS A 1 738 ? -1.918 11.141 8.822 1.00 35.66 738 LYS A CA 1
ATOM 5673 C C . LYS A 1 738 ? -0.941 10.440 9.801 1.00 35.66 738 LYS A C 1
ATOM 5675 O O . LYS A 1 738 ? -0.603 11.016 10.828 1.00 35.66 738 LYS A O 1
ATOM 5680 N N . ARG A 1 739 ? -0.614 9.153 9.583 1.00 40.25 739 ARG A N 1
ATOM 5681 C CA . ARG A 1 739 ? 0.108 8.248 10.508 1.00 40.25 739 ARG A CA 1
ATOM 5682 C C . ARG A 1 739 ? 0.879 7.106 9.808 1.00 40.25 739 ARG A C 1
ATOM 5684 O O . ARG A 1 739 ? 1.016 6.016 10.359 1.00 40.25 739 ARG A O 1
ATOM 5691 N N . GLN A 1 740 ? 1.334 7.321 8.573 1.00 31.19 740 GLN A N 1
ATOM 5692 C CA . GLN A 1 740 ? 2.449 6.557 7.998 1.00 31.19 740 GLN A CA 1
ATOM 5693 C C . GLN A 1 740 ? 3.652 7.514 8.043 1.00 31.19 740 GLN A C 1
ATOM 5695 O O . GLN A 1 740 ? 3.795 8.328 7.143 1.00 31.19 740 GLN A O 1
ATOM 5700 N N . VAL A 1 741 ? 4.478 7.553 9.093 1.00 31.64 741 VAL A N 1
ATOM 5701 C CA . VAL A 1 741 ? 5.229 6.401 9.631 1.00 31.64 741 VAL A CA 1
ATOM 5702 C C . VAL A 1 741 ? 5.186 6.341 11.181 1.00 31.64 741 VAL A C 1
ATOM 5704 O O . VAL A 1 741 ? 4.100 6.454 11.733 1.00 31.64 741 VAL A O 1
ATOM 5707 N N . THR A 1 742 ? 6.278 6.034 11.902 1.00 25.78 742 THR A N 1
ATOM 5708 C CA . THR A 1 742 ? 6.232 5.395 13.234 1.00 25.78 742 THR A CA 1
ATOM 5709 C C . THR A 1 742 ? 7.022 6.090 14.346 1.00 25.78 742 THR A C 1
ATOM 5711 O O . THR A 1 742 ? 8.212 5.827 14.552 1.00 25.78 742 THR A O 1
ATOM 5714 N N . HIS A 1 743 ? 6.294 6.753 15.244 1.00 25.91 743 HIS A N 1
ATOM 5715 C CA . HIS A 1 743 ? 6.650 6.728 16.665 1.00 25.91 743 HIS A CA 1
ATOM 5716 C C . HIS A 1 743 ? 6.331 5.352 17.304 1.00 25.91 743 HIS A C 1
ATOM 5718 O O . HIS A 1 743 ? 5.505 4.591 16.801 1.00 25.91 743 HIS A O 1
ATOM 5724 N N . TRP A 1 744 ? 6.993 4.947 18.394 1.00 30.52 744 TRP A N 1
ATOM 5725 C CA . TRP A 1 744 ? 7.720 5.787 19.355 1.00 30.52 744 TRP A CA 1
ATOM 5726 C C . TRP A 1 744 ? 9.195 5.428 19.552 1.00 30.52 744 TRP A C 1
ATOM 5728 O O . TRP A 1 744 ? 9.569 4.262 19.600 1.00 30.52 744 TRP A O 1
ATOM 5738 N N . VAL A 1 745 ? 9.997 6.451 19.860 1.00 22.98 745 VAL A N 1
ATOM 5739 C CA . VAL A 1 745 ? 10.926 6.396 21.001 1.00 22.98 745 VAL A CA 1
ATOM 5740 C C . VAL A 1 745 ? 10.613 7.589 21.892 1.00 22.98 745 VAL A C 1
ATOM 5742 O O . VAL A 1 745 ? 10.495 8.703 21.401 1.00 22.98 745 VAL A O 1
ATOM 5745 N N . SER A 1 746 ? 10.505 7.367 23.202 1.00 23.69 746 SER A N 1
ATOM 5746 C CA . SER A 1 746 ? 10.430 8.448 24.188 1.00 23.69 746 SER A CA 1
ATOM 5747 C C . SER A 1 746 ? 11.715 8.474 25.022 1.00 23.69 746 SER A C 1
ATOM 5749 O O . SER A 1 746 ? 12.000 7.496 25.723 1.00 23.69 746 SER A O 1
ATOM 5751 N N . PRO A 1 747 ? 12.503 9.563 24.986 1.00 22.53 747 PRO A N 1
ATOM 5752 C CA . PRO A 1 747 ? 13.563 9.789 25.953 1.00 22.53 747 PRO A CA 1
ATOM 5753 C C . PRO A 1 747 ? 12.979 10.373 27.249 1.00 22.53 747 PRO A C 1
ATOM 5755 O O . PRO A 1 747 ? 12.621 11.541 27.315 1.00 22.53 747 PRO A O 1
ATOM 5758 N N . VAL A 1 748 ? 12.922 9.543 28.291 1.00 21.92 748 VAL A N 1
ATOM 5759 C CA . VAL A 1 748 ? 12.988 9.903 29.724 1.00 21.92 748 VAL A CA 1
ATOM 5760 C C . VAL A 1 748 ? 12.446 11.301 30.133 1.00 21.92 748 VAL A C 1
ATOM 5762 O O . VAL A 1 748 ? 13.237 12.182 30.448 1.00 21.92 748 VAL A O 1
ATOM 5765 N N . VAL A 1 749 ? 11.114 11.413 30.299 1.00 25.16 749 VAL A N 1
ATOM 5766 C CA . VAL A 1 749 ? 10.412 12.204 31.358 1.00 25.16 749 VAL A CA 1
ATOM 5767 C C . VAL A 1 749 ? 10.562 13.758 31.350 1.00 25.16 749 VAL A C 1
ATOM 5769 O O . VAL A 1 749 ? 11.678 14.256 31.464 1.00 25.16 749 VAL A O 1
ATOM 5772 N N . PRO A 1 750 ? 9.481 14.569 31.496 1.00 35.44 750 PRO A N 1
ATOM 5773 C CA . PRO A 1 750 ? 8.074 14.385 31.100 1.00 35.44 750 PRO A CA 1
ATOM 5774 C C . PRO A 1 750 ? 7.442 15.615 30.379 1.00 35.44 750 PRO A C 1
ATOM 5776 O O . PRO A 1 750 ? 7.660 16.762 30.772 1.00 35.44 750 PRO A O 1
ATOM 5779 N N . SER A 1 751 ? 6.529 15.380 29.434 1.00 28.50 751 SER A N 1
ATOM 5780 C CA . SER A 1 751 ? 5.447 16.319 29.066 1.00 28.50 751 SER A CA 1
ATOM 5781 C C . SER A 1 751 ? 4.082 15.646 29.268 1.00 28.50 751 SER A C 1
ATOM 5783 O O . SER A 1 751 ? 4.020 14.458 29.599 1.00 28.50 751 SER A O 1
ATOM 5785 N N . ASP A 1 752 ? 2.996 16.417 29.207 1.00 33.91 752 ASP A N 1
ATOM 5786 C CA . ASP A 1 752 ? 1.658 16.045 29.686 1.00 33.91 752 ASP A CA 1
ATOM 5787 C C . ASP A 1 752 ? 0.679 15.570 28.589 1.00 33.91 752 ASP A C 1
ATOM 5789 O O . ASP A 1 752 ? -0.517 15.400 28.841 1.00 33.91 752 ASP A O 1
ATOM 5793 N N . ASP A 1 753 ? 1.185 15.289 27.388 1.00 29.62 753 ASP A N 1
ATOM 5794 C CA . ASP A 1 753 ? 0.432 14.934 26.188 1.00 29.62 753 ASP A CA 1
ATOM 5795 C C . ASP A 1 753 ? 0.362 13.415 25.910 1.00 29.62 753 ASP A C 1
ATOM 5797 O O . ASP A 1 753 ? 1.325 12.748 25.545 1.00 29.62 753 ASP A O 1
ATOM 5801 N N . SER A 1 754 ? -0.839 12.843 26.060 1.00 29.53 754 SER A N 1
ATOM 5802 C CA . SER A 1 754 ? -1.101 11.396 25.973 1.00 29.53 754 SER A CA 1
ATOM 5803 C C . SER A 1 754 ? -1.486 10.904 24.563 1.00 29.53 754 SER A C 1
ATOM 5805 O O . SER A 1 754 ? -2.458 10.160 24.413 1.00 29.53 754 SER A O 1
ATOM 5807 N N . VAL A 1 755 ? -0.782 11.351 23.518 1.00 36.34 755 VAL A N 1
ATOM 5808 C CA . VAL A 1 755 ? -1.036 10.990 22.104 1.00 36.34 755 VAL A CA 1
ATOM 5809 C C . VAL A 1 755 ? 0.299 10.854 21.360 1.00 36.34 755 VAL A C 1
ATOM 5811 O O . VAL A 1 755 ? 1.289 11.437 21.781 1.00 36.34 755 VAL A O 1
ATOM 5814 N N . GLY A 1 756 ? 0.340 10.084 20.265 1.00 39.69 756 GLY A N 1
ATOM 5815 C CA . GLY A 1 756 ? 1.487 10.073 19.345 1.00 39.69 756 GLY A CA 1
ATOM 5816 C C . GLY A 1 756 ? 1.829 11.464 18.796 1.00 39.69 756 GLY A C 1
ATOM 5817 O O . GLY A 1 756 ? 0.953 12.323 18.690 1.00 39.69 756 GLY A O 1
ATOM 5818 N N . ASP A 1 757 ? 3.092 11.638 18.412 1.00 43.72 757 ASP A N 1
ATOM 5819 C CA . ASP A 1 757 ? 3.686 12.847 17.817 1.00 43.72 757 ASP A CA 1
ATOM 5820 C C . ASP A 1 757 ? 2.996 13.327 16.524 1.00 43.72 757 ASP A C 1
ATOM 5822 O O . ASP A 1 757 ? 2.926 14.529 16.277 1.00 43.72 757 ASP A O 1
ATOM 5826 N N . LYS A 1 758 ? 2.445 12.380 15.745 1.00 58.53 758 LYS A N 1
ATOM 5827 C CA . LYS A 1 758 ? 1.791 12.541 14.431 1.00 58.53 758 LYS A CA 1
ATOM 5828 C C . LYS A 1 758 ? 2.719 12.873 13.252 1.00 58.53 758 LYS A C 1
ATOM 5830 O O . LYS A 1 758 ? 2.202 13.226 12.198 1.00 58.53 758 LYS A O 1
ATOM 5835 N N . LEU A 1 759 ? 4.042 12.772 13.379 1.00 69.06 759 LEU A N 1
ATOM 5836 C CA . LEU A 1 759 ? 4.953 13.154 12.298 1.00 69.06 759 LEU A CA 1
ATOM 5837 C C . LEU A 1 759 ? 5.230 11.990 11.336 1.00 69.06 759 LEU A C 1
ATOM 5839 O O . LEU A 1 759 ? 5.292 10.820 11.715 1.00 69.06 759 LEU A O 1
ATOM 5843 N N . VAL A 1 760 ? 5.442 12.320 10.062 1.00 72.81 760 VAL A N 1
ATOM 5844 C CA . VAL A 1 760 ? 5.838 11.352 9.031 1.00 72.81 760 VAL A CA 1
ATOM 5845 C C . VAL A 1 760 ? 7.361 11.174 9.004 1.00 72.81 760 VAL A C 1
ATOM 5847 O O . VAL A 1 760 ? 8.090 12.132 8.738 1.00 72.81 760 VAL A O 1
ATOM 5850 N N . ASP A 1 761 ? 7.843 9.945 9.246 1.00 78.12 761 ASP A N 1
ATOM 5851 C CA . ASP A 1 761 ? 9.258 9.571 9.075 1.00 78.12 761 ASP A CA 1
ATOM 5852 C C . ASP A 1 761 ? 9.660 9.418 7.593 1.00 78.12 761 ASP A C 1
ATOM 5854 O O . ASP A 1 761 ? 8.829 9.286 6.696 1.00 78.12 761 ASP A O 1
ATOM 5858 N N . PHE A 1 762 ? 10.966 9.312 7.337 1.00 82.12 762 PHE A N 1
ATOM 5859 C CA . PHE A 1 762 ? 11.519 8.958 6.030 1.00 82.12 762 PHE A CA 1
ATOM 5860 C C . PHE A 1 762 ? 12.009 7.502 6.049 1.00 82.12 762 PHE A C 1
ATOM 5862 O O . PHE A 1 762 ? 12.871 7.150 6.860 1.00 82.12 762 PHE A O 1
ATOM 5869 N N . LEU A 1 763 ? 11.500 6.654 5.149 1.00 83.69 763 LEU A N 1
ATOM 5870 C CA . LEU A 1 763 ? 11.974 5.273 4.970 1.00 83.69 763 LEU A CA 1
ATOM 5871 C C . LEU A 1 763 ? 12.981 5.165 3.814 1.00 83.69 763 LEU A C 1
ATOM 5873 O O . LEU A 1 763 ? 12.946 5.959 2.881 1.00 83.69 763 LEU A O 1
ATOM 5877 N N . TRP A 1 764 ? 13.813 4.123 3.824 1.00 86.62 764 TRP A N 1
ATOM 5878 C CA . TRP A 1 764 ? 14.519 3.619 2.640 1.00 86.62 764 TRP A CA 1
ATOM 5879 C C . TRP A 1 764 ? 14.443 2.090 2.593 1.00 86.62 764 TRP A C 1
ATOM 5881 O O . TRP A 1 764 ? 14.744 1.444 3.598 1.00 86.62 764 TRP A O 1
ATOM 5891 N N . VAL A 1 765 ? 14.057 1.522 1.447 1.00 87.31 765 VAL A N 1
ATOM 5892 C CA . VAL A 1 765 ? 13.829 0.080 1.255 1.00 87.31 765 VAL A CA 1
ATOM 5893 C C . VAL A 1 765 ? 14.944 -0.510 0.392 1.00 87.31 765 VAL A C 1
ATOM 5895 O O . VAL A 1 765 ? 15.218 -0.006 -0.697 1.00 87.31 765 VAL A O 1
ATOM 5898 N N . ASP A 1 766 ? 15.565 -1.605 0.828 1.00 88.69 766 ASP A N 1
ATOM 5899 C CA . ASP A 1 766 ? 16.547 -2.310 0.003 1.00 88.69 766 ASP A CA 1
ATOM 5900 C C . ASP A 1 766 ? 15.886 -2.941 -1.238 1.00 88.69 766 ASP A C 1
ATOM 5902 O O . ASP A 1 766 ? 14.941 -3.735 -1.129 1.00 88.69 766 ASP A O 1
ATOM 5906 N N . LYS A 1 767 ? 16.406 -2.611 -2.434 1.00 86.31 767 LYS A N 1
ATOM 5907 C CA . LYS A 1 767 ? 15.841 -3.054 -3.724 1.00 86.31 767 LYS A CA 1
ATOM 5908 C C . LYS A 1 767 ? 15.754 -4.584 -3.797 1.00 86.31 767 LYS A C 1
ATOM 5910 O O . LYS A 1 767 ? 14.740 -5.094 -4.258 1.00 86.31 767 LYS A O 1
ATOM 5915 N N . PHE A 1 768 ? 16.748 -5.320 -3.293 1.00 88.69 768 PHE A N 1
ATOM 5916 C CA . PHE A 1 768 ? 16.869 -6.777 -3.434 1.00 88.69 768 PHE A CA 1
ATOM 5917 C C . PHE A 1 768 ? 16.054 -7.554 -2.412 1.00 88.69 768 PHE A C 1
ATOM 5919 O O . PHE A 1 768 ? 15.596 -8.656 -2.716 1.00 88.69 768 PHE A O 1
ATOM 5926 N N . ASN A 1 769 ? 15.952 -7.050 -1.182 1.00 90.50 769 ASN A N 1
ATOM 5927 C CA . ASN A 1 769 ? 15.577 -7.881 -0.046 1.00 90.50 769 ASN A CA 1
ATOM 5928 C C . ASN A 1 769 ? 14.446 -7.319 0.834 1.00 90.50 769 ASN A C 1
ATOM 5930 O O . ASN A 1 769 ? 13.979 -8.052 1.707 1.00 90.50 769 ASN A O 1
ATOM 5934 N N . GLY A 1 770 ? 14.016 -6.071 0.606 1.00 89.62 770 GLY A N 1
ATOM 5935 C CA . GLY A 1 770 ? 12.884 -5.439 1.290 1.00 89.62 770 GLY A CA 1
ATOM 5936 C C . GLY A 1 770 ? 13.140 -5.020 2.742 1.00 89.62 770 GLY A C 1
ATOM 5937 O O . GLY A 1 770 ? 12.241 -4.473 3.385 1.00 89.62 770 GLY A O 1
ATOM 5938 N N . ASP A 1 771 ? 14.338 -5.256 3.282 1.00 91.38 771 ASP A N 1
ATOM 5939 C CA . ASP A 1 771 ? 14.735 -4.735 4.588 1.00 91.38 771 ASP A CA 1
ATOM 5940 C C . ASP A 1 771 ? 14.736 -3.201 4.520 1.00 91.38 771 ASP A C 1
ATOM 5942 O O . ASP A 1 771 ? 15.176 -2.606 3.535 1.00 91.38 771 ASP A O 1
ATOM 5946 N N . THR A 1 772 ? 14.177 -2.545 5.537 1.00 88.00 772 THR A N 1
ATOM 5947 C CA . THR A 1 772 ? 13.822 -1.119 5.441 1.00 88.00 772 THR A CA 1
ATOM 5948 C C . THR A 1 772 ? 14.380 -0.315 6.603 1.00 88.00 772 THR A C 1
ATOM 5950 O O . THR A 1 772 ? 14.062 -0.594 7.758 1.00 88.00 772 THR A O 1
ATOM 5953 N N . TRP A 1 773 ? 15.172 0.710 6.303 1.00 86.62 773 TRP A N 1
ATOM 5954 C CA . TRP A 1 773 ? 15.719 1.674 7.259 1.00 86.62 773 TRP A CA 1
ATOM 5955 C C . TRP A 1 773 ? 14.765 2.853 7.446 1.00 86.62 773 TRP A C 1
ATOM 5957 O O . TRP A 1 773 ? 14.011 3.196 6.539 1.00 86.62 773 TRP A O 1
ATOM 5967 N N . VAL A 1 774 ? 14.820 3.492 8.616 1.00 84.31 774 VAL A N 1
ATOM 5968 C CA . VAL A 1 774 ? 13.957 4.628 8.975 1.00 84.31 774 VAL A CA 1
ATOM 5969 C C . VAL A 1 774 ? 14.803 5.759 9.565 1.00 84.31 774 VAL A C 1
ATOM 5971 O O . VAL A 1 774 ? 15.734 5.522 10.340 1.00 84.31 774 VAL A O 1
ATOM 5974 N N . TRP A 1 775 ? 14.477 6.994 9.189 1.00 84.12 775 TRP A N 1
ATOM 5975 C CA . TRP A 1 775 ? 14.952 8.229 9.800 1.00 84.12 775 TRP A CA 1
ATOM 5976 C C . TRP A 1 775 ? 13.746 8.885 10.463 1.00 84.12 775 TRP A C 1
ATOM 5978 O O . TRP A 1 775 ? 12.860 9.358 9.751 1.00 84.12 775 TRP A O 1
ATOM 5988 N N . ARG A 1 776 ? 13.715 8.915 11.799 1.00 83.75 776 ARG A N 1
ATOM 5989 C CA . ARG A 1 776 ? 12.623 9.535 12.552 1.00 83.75 776 ARG A CA 1
ATOM 5990 C C . ARG A 1 776 ? 12.545 11.027 12.261 1.00 83.75 776 ARG A C 1
ATOM 5992 O O . ARG A 1 776 ? 13.589 11.685 12.269 1.00 83.75 776 ARG A O 1
ATOM 5999 N N . ASN A 1 777 ? 11.336 11.541 12.060 1.00 82.19 777 ASN A N 1
ATOM 6000 C CA . ASN A 1 777 ? 11.074 12.978 12.073 1.00 82.19 777 ASN A CA 1
ATOM 6001 C C . ASN A 1 777 ? 10.993 13.460 13.532 1.00 82.19 777 ASN A C 1
ATOM 6003 O O . ASN A 1 777 ? 10.162 13.004 14.308 1.00 82.19 777 ASN A O 1
ATOM 6007 N N . GLU A 1 778 ? 11.897 14.355 13.920 1.00 82.31 778 GLU A N 1
ATOM 6008 C CA . GLU A 1 778 ? 11.990 14.925 15.274 1.00 82.31 778 GLU A CA 1
ATOM 6009 C C . GLU A 1 778 ? 11.431 16.368 15.299 1.00 82.31 778 GLU A C 1
ATOM 6011 O O . GLU A 1 778 ? 11.798 17.178 16.153 1.00 82.31 778 GLU A O 1
ATOM 6016 N N . GLY A 1 779 ? 10.593 16.711 14.315 1.00 85.12 779 GLY A N 1
ATOM 6017 C CA . GLY A 1 779 ? 9.907 17.993 14.191 1.00 85.12 779 GLY A CA 1
ATOM 6018 C C . GLY A 1 779 ? 10.663 19.071 13.410 1.00 85.12 779 GLY A C 1
ATOM 6019 O O . GLY A 1 779 ? 11.830 18.936 13.016 1.00 85.12 779 GLY A O 1
ATOM 6020 N N . GLN A 1 780 ? 9.958 20.180 13.185 1.00 89.31 780 GLN A N 1
ATOM 6021 C CA . GLN A 1 780 ? 10.503 21.374 12.544 1.00 89.31 780 GLN A CA 1
ATOM 6022 C C . GLN A 1 780 ? 11.487 22.097 13.480 1.00 89.31 780 GLN A C 1
ATOM 6024 O O . GLN A 1 780 ? 11.247 22.250 14.677 1.00 89.31 780 GLN A O 1
ATOM 6029 N N . MET A 1 781 ? 12.580 22.609 12.919 1.00 89.75 781 MET A N 1
ATOM 6030 C CA . MET A 1 781 ? 13.487 23.533 13.600 1.00 89.75 781 MET A CA 1
ATOM 6031 C C . MET A 1 781 ? 12.820 24.908 13.834 1.00 89.75 781 MET A C 1
ATOM 6033 O O . MET A 1 781 ? 11.908 25.290 13.085 1.00 89.75 781 MET A O 1
ATOM 6037 N N . PRO A 1 782 ? 13.284 25.689 14.833 1.00 87.25 782 PRO A N 1
ATOM 6038 C CA . PRO A 1 782 ? 12.897 27.090 15.002 1.00 87.25 782 PRO A CA 1
ATOM 6039 C C . PRO A 1 782 ? 13.131 27.920 13.731 1.00 87.25 782 PRO A C 1
ATOM 6041 O O . PRO A 1 782 ? 14.034 27.638 12.944 1.00 87.25 782 PRO A O 1
ATOM 6044 N N . GLU A 1 783 ? 12.324 28.960 13.518 1.00 83.00 783 GLU A N 1
ATOM 6045 C CA . GLU A 1 783 ? 12.376 29.742 12.278 1.00 83.00 783 GLU A CA 1
ATOM 6046 C C . GLU A 1 783 ? 13.732 30.456 12.109 1.00 83.00 783 GLU A C 1
ATOM 6048 O O . GLU A 1 783 ? 14.132 31.278 12.931 1.00 83.00 783 GLU A O 1
ATOM 6053 N N . GLY A 1 784 ? 14.446 30.114 11.030 1.00 79.69 784 GLY A N 1
ATOM 6054 C CA . GLY A 1 784 ? 15.811 30.574 10.750 1.00 79.69 784 GLY A CA 1
ATOM 6055 C C . GLY A 1 784 ? 16.926 29.616 11.194 1.00 79.69 784 GLY A C 1
ATOM 6056 O O . GLY A 1 784 ? 18.074 29.816 10.797 1.00 79.69 784 GLY A O 1
ATOM 6057 N N . GLU A 1 785 ? 16.623 28.560 11.955 1.00 87.62 785 GLU A N 1
ATOM 6058 C CA . GLU A 1 785 ? 17.578 27.494 12.282 1.00 87.62 785 GLU A CA 1
ATOM 6059 C C . GLU A 1 785 ? 17.556 26.358 11.247 1.00 87.62 785 GLU A C 1
ATOM 6061 O O . GLU A 1 785 ? 16.521 26.026 10.673 1.00 87.62 785 GLU A O 1
ATOM 6066 N N . LEU A 1 786 ? 18.715 25.726 11.026 1.00 88.75 786 LEU A N 1
ATOM 6067 C CA . LEU A 1 786 ? 18.882 24.604 10.097 1.00 88.75 786 LEU A CA 1
ATOM 6068 C C . LEU A 1 786 ? 19.757 23.509 10.715 1.00 88.75 786 LEU A C 1
ATOM 6070 O O . LEU A 1 786 ? 20.827 23.789 11.258 1.00 88.75 786 LEU A O 1
ATOM 6074 N N . VAL A 1 787 ? 19.366 22.246 10.541 1.00 86.75 787 VAL A N 1
ATOM 6075 C CA . VAL A 1 787 ? 20.154 21.069 10.940 1.00 86.75 787 VAL A CA 1
ATOM 6076 C C . VAL A 1 787 ? 20.621 20.307 9.697 1.00 86.75 787 VAL A C 1
ATOM 6078 O O . VAL A 1 787 ? 19.826 19.838 8.885 1.00 86.75 787 VAL A O 1
ATOM 6081 N N . SER A 1 788 ? 21.941 20.257 9.477 1.00 83.44 788 SER A N 1
ATOM 6082 C CA . SER A 1 788 ? 22.542 19.806 8.202 1.00 83.44 788 SER A CA 1
ATOM 6083 C C . SER A 1 788 ? 21.910 20.473 6.960 1.00 83.44 788 SER A C 1
ATOM 6085 O O . SER A 1 788 ? 21.664 19.812 5.952 1.00 83.44 788 SER A O 1
ATOM 6087 N N . GLY A 1 789 ? 21.595 21.771 7.050 1.00 86.31 789 GLY A N 1
ATOM 6088 C CA . GLY A 1 789 ? 20.925 22.528 5.983 1.00 86.31 789 GLY A CA 1
ATOM 6089 C C . GLY A 1 789 ? 19.425 22.248 5.823 1.00 86.31 789 GLY A C 1
ATOM 6090 O O . GLY A 1 789 ? 18.829 22.776 4.893 1.00 86.31 789 GLY A O 1
ATOM 6091 N N . SER A 1 790 ? 18.822 21.439 6.700 1.00 91.81 790 SER A N 1
ATOM 6092 C CA . SER A 1 790 ? 17.400 21.071 6.652 1.00 91.81 790 SER A CA 1
ATOM 6093 C C . SER A 1 790 ? 16.584 21.842 7.694 1.00 91.81 790 SER A C 1
ATOM 6095 O O . SER A 1 790 ? 17.062 22.044 8.811 1.00 91.81 790 SER A O 1
ATOM 6097 N N . THR A 1 791 ? 15.352 22.230 7.357 1.00 94.31 791 THR A N 1
ATOM 6098 C CA . THR A 1 791 ? 14.390 22.869 8.278 1.00 94.31 791 THR A CA 1
ATOM 6099 C C . THR A 1 791 ? 13.677 21.887 9.210 1.00 94.31 791 THR A C 1
ATOM 6101 O O . THR A 1 791 ? 13.053 22.324 10.171 1.00 94.31 791 THR A O 1
ATOM 6104 N N . PHE A 1 792 ? 13.810 20.575 8.991 1.00 89.69 792 PHE A N 1
ATOM 6105 C CA . PHE A 1 792 ? 13.326 19.517 9.886 1.00 89.69 792 PHE A CA 1
ATOM 6106 C C . PHE A 1 792 ? 14.490 18.685 10.429 1.00 89.69 792 PHE A C 1
ATOM 6108 O O . PHE A 1 792 ? 15.525 18.525 9.771 1.00 89.69 792 PHE A O 1
ATOM 6115 N N . ARG A 1 793 ? 14.328 18.162 11.648 1.00 88.31 793 ARG A N 1
ATOM 6116 C CA . ARG A 1 793 ? 15.321 17.320 12.322 1.00 88.31 793 ARG A CA 1
ATOM 6117 C C . ARG A 1 793 ? 15.043 15.844 12.053 1.00 88.31 793 ARG A C 1
ATOM 6119 O O . ARG A 1 793 ? 13.916 15.387 12.169 1.00 88.31 793 ARG A O 1
ATOM 6126 N N . TRP A 1 794 ? 16.105 15.104 11.733 1.00 85.25 794 TRP A N 1
ATOM 6127 C CA . TRP A 1 794 ? 16.023 13.709 11.305 1.00 85.25 794 TRP A CA 1
ATOM 6128 C C . TRP A 1 794 ? 17.019 12.819 12.051 1.00 85.25 794 TRP A C 1
ATOM 6130 O O . TRP A 1 794 ? 18.232 13.006 11.913 1.00 85.25 794 TRP A O 1
ATOM 6140 N N . THR A 1 795 ? 16.525 11.817 12.780 1.00 85.75 795 THR A N 1
ATOM 6141 C CA . THR A 1 795 ? 17.360 10.823 13.478 1.00 85.75 795 THR A CA 1
ATOM 6142 C C . THR A 1 795 ? 17.366 9.511 12.704 1.00 85.75 795 THR A C 1
ATOM 6144 O O . THR A 1 795 ? 16.376 8.781 12.716 1.00 85.75 795 THR A O 1
ATOM 6147 N N . LYS A 1 796 ? 18.484 9.161 12.050 1.00 85.06 796 LYS A N 1
ATOM 6148 C CA . LYS A 1 796 ? 18.636 7.817 11.467 1.00 85.06 796 LYS A CA 1
ATOM 6149 C C . LYS A 1 796 ? 18.625 6.778 12.588 1.00 85.06 796 LYS A C 1
ATOM 6151 O O . LYS A 1 796 ? 19.440 6.866 13.504 1.00 85.06 796 LYS A O 1
ATOM 6156 N N . LEU A 1 797 ? 17.738 5.794 12.492 1.00 83.31 797 LEU A N 1
ATOM 6157 C CA . LEU A 1 797 ? 17.682 4.693 13.447 1.00 83.31 797 LEU A CA 1
ATOM 6158 C C . LEU A 1 797 ? 18.780 3.662 13.143 1.00 83.31 797 LEU A C 1
ATOM 6160 O O . LEU A 1 797 ? 19.168 3.465 11.988 1.00 83.31 797 LEU A O 1
ATOM 6164 N N . GLU A 1 798 ? 19.307 3.013 14.183 1.00 86.44 798 GLU A N 1
ATOM 6165 C CA . GLU A 1 798 ? 20.335 1.983 14.015 1.00 86.44 798 GLU A CA 1
ATOM 6166 C C . GLU A 1 798 ? 19.731 0.708 13.408 1.00 86.44 798 GLU A C 1
ATOM 6168 O O . GLU A 1 798 ? 18.746 0.171 13.914 1.00 86.44 798 GLU A O 1
ATOM 6173 N N . GLY A 1 799 ? 20.328 0.243 12.305 1.00 88.62 799 GLY A N 1
ATOM 6174 C CA . GLY A 1 799 ? 19.870 -0.926 11.552 1.00 88.62 799 GLY A CA 1
ATOM 6175 C C . GLY A 1 799 ? 18.570 -0.727 10.747 1.00 88.62 799 GLY A C 1
ATOM 6176 O O . GLY A 1 799 ? 17.934 0.330 10.802 1.00 88.62 799 GLY A O 1
ATOM 6177 N N . PRO A 1 800 ? 18.183 -1.739 9.949 1.00 88.38 800 PRO A N 1
ATOM 6178 C CA . PRO A 1 800 ? 16.843 -1.821 9.381 1.00 88.38 800 PRO A CA 1
ATOM 6179 C C . PRO A 1 800 ? 15.807 -2.053 10.492 1.00 88.38 800 PRO A C 1
ATOM 6181 O O . PRO A 1 800 ? 16.112 -2.588 11.554 1.00 88.38 800 PRO A O 1
ATOM 6184 N N . ARG A 1 801 ? 14.562 -1.656 10.238 1.00 84.31 801 ARG A N 1
ATOM 6185 C CA . ARG A 1 801 ? 13.429 -1.714 11.174 1.00 84.31 801 ARG A CA 1
ATOM 6186 C C . ARG A 1 801 ? 12.347 -2.685 10.716 1.00 84.31 801 ARG A C 1
ATOM 6188 O O . ARG A 1 801 ? 11.761 -3.381 11.539 1.00 84.31 801 ARG A O 1
ATOM 6195 N N . TYR A 1 802 ? 12.147 -2.812 9.409 1.00 85.25 802 TYR A N 1
ATOM 6196 C CA . TYR A 1 802 ? 11.346 -3.888 8.828 1.00 85.25 802 TYR A CA 1
ATOM 6197 C C . TYR A 1 802 ? 12.271 -4.922 8.190 1.00 85.25 802 TYR A C 1
ATOM 6199 O O . TYR A 1 802 ? 13.272 -4.557 7.572 1.00 85.25 802 TYR A O 1
ATOM 6207 N N . GLN A 1 803 ? 11.935 -6.199 8.371 1.00 88.62 803 GLN A N 1
ATOM 6208 C CA . GLN A 1 803 ? 12.578 -7.326 7.705 1.00 88.62 803 GLN A CA 1
ATOM 6209 C C . GLN A 1 803 ? 11.744 -7.689 6.480 1.00 88.62 803 GLN A C 1
ATOM 6211 O O . GLN A 1 803 ? 10.555 -7.980 6.607 1.00 88.62 803 GLN A O 1
ATOM 6216 N N . GLY A 1 804 ? 12.363 -7.658 5.303 1.00 88.50 804 GLY A N 1
ATOM 6217 C CA . GLY A 1 804 ? 11.673 -7.864 4.041 1.00 88.50 804 GLY A CA 1
ATOM 6218 C C . GLY A 1 804 ? 11.196 -9.290 3.817 1.00 88.50 804 GLY A C 1
ATOM 6219 O O . GLY A 1 804 ? 11.883 -10.241 4.197 1.00 88.50 804 GLY A O 1
ATOM 6220 N N . ALA A 1 805 ? 10.041 -9.422 3.167 1.00 91.06 805 ALA A N 1
ATOM 6221 C CA . ALA A 1 805 ? 9.494 -10.692 2.685 1.00 91.06 805 ALA A CA 1
ATOM 6222 C C . ALA A 1 805 ? 9.828 -10.942 1.200 1.00 91.06 805 ALA A C 1
ATOM 6224 O O . ALA A 1 805 ? 9.833 -12.082 0.737 1.00 91.06 805 ALA A O 1
ATOM 6225 N N . ASP A 1 806 ? 10.133 -9.874 0.461 1.00 93.19 806 ASP A N 1
ATOM 6226 C CA . ASP A 1 806 ? 10.326 -9.844 -0.988 1.00 93.19 806 ASP A CA 1
ATOM 6227 C C . ASP A 1 806 ? 11.349 -8.756 -1.359 1.00 93.19 806 ASP A C 1
ATOM 6229 O O . ASP A 1 806 ? 11.815 -8.013 -0.496 1.00 93.19 806 ASP A O 1
ATOM 6233 N N . ARG A 1 807 ? 11.676 -8.628 -2.645 1.00 90.56 807 ARG A N 1
ATOM 6234 C CA . ARG A 1 807 ? 12.393 -7.470 -3.193 1.00 90.56 807 ARG A CA 1
ATOM 6235 C C . ARG A 1 807 ? 11.645 -6.160 -2.903 1.00 90.56 807 ARG A C 1
ATOM 6237 O O . ARG A 1 807 ? 10.415 -6.125 -2.926 1.00 90.56 807 ARG A O 1
ATOM 6244 N N . GLY A 1 808 ? 12.375 -5.068 -2.670 1.00 88.06 808 GLY A N 1
ATOM 6245 C CA . GLY A 1 808 ? 11.829 -3.799 -2.170 1.00 88.06 808 GLY A CA 1
ATOM 6246 C C . GLY A 1 808 ? 10.685 -3.219 -3.004 1.00 88.06 808 GLY A C 1
ATOM 6247 O O . GLY A 1 808 ? 9.719 -2.717 -2.445 1.00 88.06 808 GLY A O 1
ATOM 6248 N N . ALA A 1 809 ? 10.725 -3.387 -4.329 1.00 86.50 809 ALA A N 1
ATOM 6249 C CA . ALA A 1 809 ? 9.676 -2.948 -5.260 1.00 86.50 809 ALA A CA 1
ATOM 6250 C C . ALA A 1 809 ? 8.302 -3.650 -5.088 1.00 86.50 809 ALA A C 1
ATOM 6252 O O . ALA A 1 809 ? 7.319 -3.254 -5.722 1.00 86.50 809 ALA A O 1
ATOM 6253 N N . ASN A 1 810 ? 8.229 -4.683 -4.246 1.00 91.50 810 ASN A N 1
ATOM 6254 C CA . ASN A 1 810 ? 7.007 -5.416 -3.912 1.00 91.50 810 ASN A CA 1
ATOM 6255 C C . ASN A 1 810 ? 6.556 -5.162 -2.458 1.00 91.50 810 ASN A C 1
ATOM 6257 O O . ASN A 1 810 ? 5.575 -5.757 -2.011 1.00 91.50 810 ASN A O 1
ATOM 6261 N N . MET A 1 811 ? 7.275 -4.316 -1.709 1.00 89.44 811 MET A N 1
ATOM 6262 C CA . MET A 1 811 ? 6.947 -3.954 -0.330 1.00 89.44 811 MET A CA 1
ATOM 6263 C C . MET A 1 811 ? 6.167 -2.636 -0.259 1.00 89.44 811 MET A C 1
ATOM 6265 O O . MET A 1 811 ? 6.297 -1.774 -1.120 1.00 89.44 811 MET A O 1
ATOM 6269 N N . HIS A 1 812 ? 5.358 -2.482 0.784 1.00 88.88 812 HIS A N 1
ATOM 6270 C CA . HIS A 1 812 ? 4.526 -1.318 1.083 1.00 88.88 812 HIS A CA 1
ATOM 6271 C C . HIS A 1 812 ? 4.361 -1.176 2.611 1.00 88.88 812 HIS A C 1
ATOM 6273 O O . HIS A 1 812 ? 4.625 -2.115 3.366 1.00 88.88 812 HIS A O 1
ATOM 6279 N N . PHE A 1 813 ? 3.913 0.002 3.053 1.00 85.38 813 PHE A N 1
ATOM 6280 C CA . PHE A 1 813 ? 3.933 0.470 4.448 1.00 85.38 813 PHE A CA 1
ATOM 6281 C C . PHE A 1 813 ? 2.584 1.023 4.998 1.00 85.38 813 PHE A C 1
ATOM 6283 O O . PHE A 1 813 ? 2.605 1.986 5.766 1.00 85.38 813 PHE A O 1
ATOM 6290 N N . PRO A 1 814 ? 1.404 0.490 4.609 1.00 83.88 814 PRO A N 1
ATOM 6291 C CA . PRO A 1 814 ? 0.098 1.043 4.987 1.00 83.88 814 PRO A CA 1
ATOM 6292 C C . PRO A 1 814 ? -0.289 0.789 6.453 1.00 83.88 814 PRO A C 1
ATOM 6294 O O . PRO A 1 814 ? 0.111 -0.204 7.045 1.00 83.88 814 PRO A O 1
ATOM 6297 N N . ASN A 1 815 ? -1.151 1.626 7.025 1.00 77.06 815 ASN A N 1
ATOM 6298 C CA . ASN A 1 815 ? -1.776 1.458 8.344 1.00 77.06 815 ASN A CA 1
ATOM 6299 C C . ASN A 1 815 ? -3.091 0.650 8.228 1.00 77.06 815 ASN A C 1
ATOM 6301 O O . ASN A 1 815 ? -4.190 1.145 8.485 1.00 77.06 815 ASN A O 1
ATOM 6305 N N . LEU A 1 816 ? -2.995 -0.619 7.824 1.00 75.00 816 LEU A N 1
ATOM 6306 C CA . LEU A 1 816 ? -4.143 -1.528 7.668 1.00 75.00 816 LEU A CA 1
ATOM 6307 C C . LEU A 1 816 ? -4.706 -2.014 9.016 1.00 75.00 816 LEU A C 1
ATOM 6309 O O . LEU A 1 816 ? -5.889 -2.349 9.113 1.00 75.00 816 LEU A O 1
ATOM 6313 N N . GLY A 1 817 ? -3.881 -2.047 10.061 1.00 67.12 817 GLY A N 1
ATOM 6314 C CA . GLY A 1 817 ? -4.268 -2.370 11.432 1.00 67.12 817 GLY A CA 1
ATOM 6315 C C . GLY A 1 817 ? -5.024 -1.249 12.154 1.00 67.12 817 GLY A C 1
ATOM 6316 O O . GLY A 1 817 ? -5.554 -1.490 13.232 1.00 67.12 817 GLY A O 1
ATOM 6317 N N . GLY A 1 818 ? -5.083 -0.032 11.597 1.00 65.88 818 GLY A N 1
ATOM 6318 C CA . GLY A 1 818 ? -5.775 1.115 12.208 1.00 65.88 818 GLY A CA 1
ATOM 6319 C C . GLY A 1 818 ? -5.107 1.691 13.464 1.00 65.88 818 GLY A C 1
ATOM 6320 O O . GLY A 1 818 ? -5.674 2.556 14.131 1.00 65.88 818 GLY A O 1
ATOM 6321 N N . LEU A 1 819 ? -3.897 1.231 13.796 1.00 63.09 819 LEU A N 1
ATOM 6322 C CA . LEU A 1 819 ? -3.151 1.627 14.996 1.00 63.09 819 LEU A CA 1
ATOM 6323 C C . LEU A 1 819 ? -2.405 2.962 14.839 1.00 63.09 819 LEU A C 1
ATOM 6325 O O . LEU A 1 819 ? -1.773 3.429 15.784 1.00 63.09 819 LEU A O 1
ATOM 6329 N N . GLY A 1 820 ? -2.447 3.573 13.652 1.00 63.81 820 GLY A N 1
ATOM 6330 C CA . GLY A 1 820 ? -1.625 4.732 13.316 1.00 63.81 820 GLY A CA 1
ATOM 6331 C C . GLY A 1 820 ? -0.147 4.374 13.179 1.00 63.81 820 GLY A C 1
ATOM 6332 O O . GLY A 1 820 ? 0.705 5.111 13.666 1.00 63.81 820 GLY A O 1
ATOM 6333 N N . ARG A 1 821 ? 0.140 3.202 12.605 1.00 71.56 821 ARG A N 1
ATOM 6334 C CA . ARG A 1 821 ? 1.491 2.665 12.420 1.00 71.56 821 ARG A CA 1
ATOM 6335 C C . ARG A 1 821 ? 1.586 2.011 11.053 1.00 71.56 821 ARG A C 1
ATOM 6337 O O . ARG A 1 821 ? 0.650 1.349 10.621 1.00 71.56 821 ARG A O 1
ATOM 6344 N N . ALA A 1 822 ? 2.736 2.155 10.409 1.00 76.56 822 ALA A N 1
ATOM 6345 C CA . ALA A 1 822 ? 3.013 1.530 9.125 1.00 76.56 822 ALA A CA 1
ATOM 6346 C C . ALA A 1 822 ? 3.149 0.001 9.280 1.00 76.56 822 ALA A C 1
ATOM 6348 O O . ALA A 1 822 ? 4.162 -0.476 9.798 1.00 76.56 822 ALA A O 1
ATOM 6349 N N . ASP A 1 823 ? 2.142 -0.771 8.870 1.00 78.38 823 ASP A N 1
ATOM 6350 C CA . ASP A 1 823 ? 2.242 -2.227 8.743 1.00 78.38 823 ASP A CA 1
ATOM 6351 C C . ASP A 1 823 ? 3.161 -2.594 7.585 1.00 78.38 823 ASP A C 1
ATOM 6353 O O . ASP A 1 823 ? 3.305 -1.845 6.622 1.00 78.38 823 ASP A O 1
ATOM 6357 N N . PHE A 1 824 ? 3.765 -3.776 7.644 1.00 83.69 824 PHE A N 1
ATOM 6358 C CA . PHE A 1 824 ? 4.636 -4.235 6.573 1.00 83.69 824 PHE A CA 1
ATOM 6359 C C . PHE A 1 824 ? 3.852 -5.108 5.594 1.00 83.69 824 PHE A C 1
ATOM 6361 O O . PHE A 1 824 ? 3.285 -6.126 5.991 1.00 83.69 824 PHE A O 1
ATOM 6368 N N . HIS A 1 825 ? 3.782 -4.708 4.326 1.00 88.62 825 HIS A N 1
ATOM 6369 C CA . HIS A 1 825 ? 2.831 -5.264 3.363 1.00 88.62 825 HIS A CA 1
ATOM 6370 C C . HIS A 1 825 ? 3.511 -5.682 2.053 1.00 88.62 825 HIS A C 1
ATOM 6372 O O . HIS A 1 825 ? 4.123 -4.857 1.385 1.00 88.62 825 HIS A O 1
ATOM 6378 N N . GLN A 1 826 ? 3.411 -6.957 1.671 1.00 93.25 826 GLN A N 1
ATOM 6379 C CA . GLN A 1 826 ? 3.932 -7.489 0.405 1.00 93.25 826 GLN A CA 1
ATOM 6380 C C . GLN A 1 826 ? 2.812 -7.603 -0.621 1.00 93.25 826 GLN A C 1
ATOM 6382 O O . GLN A 1 826 ? 1.830 -8.289 -0.353 1.00 93.25 826 GLN A O 1
ATOM 6387 N N . VAL A 1 827 ? 3.008 -7.043 -1.815 1.00 94.00 827 VAL A N 1
ATOM 6388 C CA . VAL A 1 827 ? 2.119 -7.196 -2.976 1.00 94.00 827 VAL A CA 1
ATOM 6389 C C . VAL A 1 827 ? 2.825 -8.025 -4.045 1.00 94.00 827 VAL A C 1
ATOM 6391 O O . VAL A 1 827 ? 3.859 -7.623 -4.572 1.00 94.00 827 VAL A O 1
ATOM 6394 N N . ILE A 1 828 ? 2.257 -9.177 -4.406 1.00 95.69 828 ILE A N 1
ATOM 6395 C CA . ILE A 1 828 ? 2.768 -10.024 -5.492 1.00 95.69 828 ILE A CA 1
ATOM 6396 C C . ILE A 1 828 ? 2.404 -9.373 -6.840 1.00 95.69 828 ILE A C 1
ATOM 6398 O O . ILE A 1 828 ? 1.213 -9.335 -7.167 1.00 95.69 828 ILE A O 1
ATOM 6402 N N . PRO A 1 829 ? 3.364 -8.899 -7.667 1.00 93.31 829 PRO A N 1
ATOM 6403 C CA . PRO A 1 829 ? 3.053 -8.041 -8.815 1.00 93.31 829 PRO A CA 1
ATOM 6404 C C . PRO A 1 829 ? 2.055 -8.650 -9.803 1.00 93.31 829 PRO A C 1
ATOM 6406 O O . PRO A 1 829 ? 1.035 -8.036 -10.115 1.00 93.31 829 PRO A O 1
ATOM 6409 N N . ARG A 1 830 ? 2.294 -9.889 -10.253 1.00 93.25 830 ARG A N 1
ATOM 6410 C CA . ARG A 1 830 ? 1.467 -10.557 -11.275 1.00 93.25 830 ARG A CA 1
ATOM 6411 C C . ARG A 1 830 ? 0.019 -10.803 -10.839 1.00 93.25 830 ARG A C 1
ATOM 6413 O O . ARG A 1 830 ? -0.885 -10.717 -11.662 1.00 93.25 830 ARG A O 1
ATOM 6420 N N . THR A 1 831 ? -0.217 -11.137 -9.571 1.00 94.44 831 THR A N 1
ATOM 6421 C CA . THR A 1 831 ? -1.542 -11.579 -9.096 1.00 94.44 831 THR A CA 1
ATOM 6422 C C . THR A 1 831 ? -2.279 -10.533 -8.272 1.00 94.44 831 THR A C 1
ATOM 6424 O O . THR A 1 831 ? -3.494 -10.648 -8.126 1.00 94.44 831 THR A O 1
ATOM 6427 N N . ASN A 1 832 ? -1.569 -9.541 -7.721 1.00 95.25 832 ASN A N 1
ATOM 6428 C CA . ASN A 1 832 ? -2.078 -8.584 -6.735 1.00 95.25 832 ASN A CA 1
ATOM 6429 C C . ASN A 1 832 ? -2.658 -9.246 -5.460 1.00 95.25 832 ASN A C 1
ATOM 6431 O O . ASN A 1 832 ? -3.459 -8.666 -4.718 1.00 95.25 832 ASN A O 1
ATOM 6435 N N . VAL A 1 833 ? -2.266 -10.501 -5.210 1.00 95.75 833 VAL A N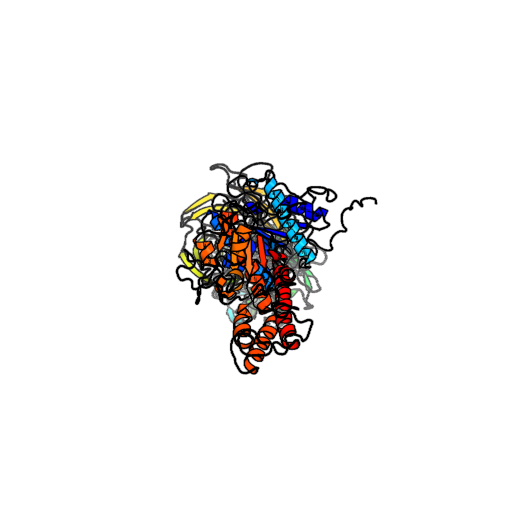 1
ATOM 6436 C CA . VAL A 1 833 ? -2.379 -11.136 -3.893 1.00 95.75 833 VAL A CA 1
ATOM 6437 C C . VAL A 1 833 ? -1.390 -10.438 -2.972 1.00 95.75 833 VAL A C 1
ATOM 6439 O O . VAL A 1 833 ? -0.266 -10.156 -3.388 1.00 95.75 833 VAL A O 1
ATOM 6442 N N . ALA A 1 834 ? -1.802 -10.161 -1.738 1.00 94.44 834 ALA A N 1
ATOM 6443 C CA . ALA A 1 834 ? -0.968 -9.417 -0.809 1.00 94.44 834 ALA A CA 1
ATOM 6444 C C . ALA A 1 834 ? -1.107 -9.905 0.634 1.00 94.44 834 ALA A C 1
ATOM 6446 O O . ALA A 1 834 ? -2.176 -10.376 1.045 1.00 94.44 834 ALA A O 1
ATOM 6447 N N . TYR A 1 835 ? -0.016 -9.771 1.383 1.00 89.12 835 TYR A N 1
ATOM 6448 C CA . TYR A 1 835 ? 0.149 -10.250 2.752 1.00 89.12 835 TYR A CA 1
ATOM 6449 C C . TYR A 1 835 ? 0.613 -9.110 3.658 1.00 89.12 835 TYR A C 1
ATOM 6451 O O . TYR A 1 835 ? 1.476 -8.326 3.268 1.00 89.12 835 TYR A O 1
ATOM 6459 N N . THR A 1 836 ? 0.055 -9.015 4.864 1.00 85.12 836 THR A N 1
ATOM 6460 C CA . THR A 1 836 ? 0.399 -7.979 5.848 1.00 85.12 836 THR A CA 1
ATOM 6461 C C . THR A 1 836 ? 0.930 -8.605 7.129 1.00 85.12 836 THR A C 1
ATOM 6463 O O . THR A 1 836 ? 0.226 -9.381 7.777 1.00 85.12 836 THR A O 1
ATOM 6466 N N . TRP A 1 837 ? 2.142 -8.209 7.510 1.00 80.69 837 TRP A N 1
ATOM 6467 C CA . TRP A 1 837 ? 2.718 -8.368 8.840 1.00 80.69 837 TRP A CA 1
ATOM 6468 C C . TRP A 1 837 ? 2.384 -7.106 9.638 1.00 80.69 837 TRP A C 1
ATOM 6470 O O . TRP A 1 837 ? 2.990 -6.048 9.435 1.00 80.69 837 TRP A O 1
ATOM 6480 N N . PHE A 1 838 ? 1.379 -7.198 10.508 1.00 73.88 838 PHE A N 1
ATOM 6481 C CA . PHE A 1 838 ? 0.889 -6.035 11.244 1.00 73.88 838 PHE A CA 1
ATOM 6482 C C . PHE A 1 838 ? 1.949 -5.502 12.212 1.00 73.88 838 PHE A C 1
ATOM 6484 O O . PHE A 1 838 ? 2.594 -6.250 12.951 1.00 73.88 838 PHE A O 1
ATOM 6491 N N . ASN A 1 839 ? 2.130 -4.186 12.228 1.00 71.19 839 ASN A N 1
ATOM 6492 C CA . ASN A 1 839 ? 3.097 -3.491 13.062 1.00 71.19 839 ASN A CA 1
ATOM 6493 C C . ASN A 1 839 ? 2.518 -3.238 14.459 1.00 71.19 839 ASN A C 1
ATOM 6495 O O . ASN A 1 839 ? 2.378 -2.104 14.911 1.00 71.19 839 ASN A O 1
ATOM 6499 N N . VAL A 1 840 ? 2.195 -4.331 15.149 1.00 62.31 840 VAL A N 1
ATOM 6500 C CA . VAL A 1 840 ? 1.927 -4.351 16.591 1.00 62.31 840 VAL A CA 1
ATOM 6501 C C . VAL A 1 840 ? 3.238 -4.246 17.382 1.00 62.31 840 VAL A C 1
ATOM 6503 O O . VAL A 1 840 ? 4.334 -4.347 16.824 1.00 62.31 840 VAL A O 1
ATOM 6506 N N . CYS A 1 841 ? 3.160 -4.036 18.698 1.00 55.31 841 CYS A N 1
ATOM 6507 C CA . CYS A 1 841 ? 4.358 -4.105 19.538 1.00 55.31 841 CYS A CA 1
ATOM 6508 C C . CYS A 1 841 ? 4.841 -5.543 19.773 1.00 55.31 841 CYS A C 1
ATOM 6510 O O . CYS A 1 841 ? 4.009 -6.449 19.791 1.00 55.31 841 CYS A O 1
ATOM 6512 N N . PRO A 1 842 ? 6.150 -5.765 20.022 1.00 41.12 842 PRO A N 1
ATOM 6513 C CA . PRO A 1 842 ? 6.674 -7.069 20.431 1.00 41.12 842 PRO A CA 1
ATOM 6514 C C . PRO A 1 842 ? 6.052 -7.510 21.766 1.00 41.12 842 PRO A C 1
ATOM 6516 O O . PRO A 1 842 ? 6.476 -7.064 22.834 1.00 41.12 842 PRO A O 1
ATOM 6519 N N . GLY A 1 843 ? 5.014 -8.351 21.707 1.00 42.22 843 GLY A N 1
ATOM 6520 C CA . GLY A 1 843 ? 4.198 -8.705 22.869 1.00 42.22 843 GLY A CA 1
ATOM 6521 C C . GLY A 1 843 ? 2.790 -8.110 22.923 1.00 42.22 843 GLY A C 1
ATOM 6522 O O . GLY A 1 843 ? 2.104 -8.334 23.910 1.00 42.22 843 GLY A O 1
ATOM 6523 N N . GLY A 1 844 ? 2.348 -7.364 21.909 1.00 37.66 844 GLY A N 1
ATOM 6524 C CA . GLY A 1 844 ? 0.993 -6.811 21.816 1.00 37.66 844 GLY A CA 1
ATOM 6525 C C . GLY A 1 844 ? 0.125 -7.476 20.740 1.00 37.66 844 GLY A C 1
ATOM 6526 O O . GLY A 1 844 ? -0.582 -6.764 20.036 1.00 37.66 844 GLY A O 1
ATOM 6527 N N . GLY A 1 845 ? 0.155 -8.796 20.517 1.00 44.41 845 GLY A N 1
ATOM 6528 C CA . GLY A 1 845 ? 0.623 -9.872 21.414 1.00 44.41 845 GLY A CA 1
ATOM 6529 C C . GLY A 1 845 ? 2.052 -10.425 21.197 1.00 44.41 845 GLY A C 1
ATOM 6530 O O . GLY A 1 845 ? 2.790 -9.944 20.342 1.00 44.41 845 GLY A O 1
ATOM 6531 N N . THR A 1 846 ? 2.408 -11.450 21.993 1.00 34.81 846 THR A N 1
ATOM 6532 C CA . THR A 1 846 ? 3.447 -12.499 21.784 1.00 34.81 846 THR A CA 1
ATOM 6533 C C . THR A 1 846 ? 4.889 -12.329 22.356 1.00 34.81 846 THR A C 1
ATOM 6535 O O . THR A 1 846 ? 5.859 -12.465 21.615 1.00 34.81 846 THR A O 1
ATOM 6538 N N . GLY A 1 847 ? 5.076 -12.111 23.675 1.00 32.19 847 GLY A N 1
ATOM 6539 C CA . GLY A 1 847 ? 6.366 -12.297 24.411 1.00 32.19 847 GLY A CA 1
ATOM 6540 C C . GLY A 1 847 ? 6.225 -12.278 25.966 1.00 32.19 847 GLY A C 1
ATOM 6541 O O . GLY A 1 847 ? 5.179 -11.857 26.416 1.00 32.19 847 GLY A O 1
ATOM 6542 N N . PRO A 1 848 ? 7.192 -12.635 26.846 1.00 31.42 848 PRO A N 1
ATOM 6543 C CA . PRO A 1 848 ? 6.848 -12.953 28.260 1.00 31.42 848 PRO A CA 1
ATOM 6544 C C . PRO A 1 848 ? 6.633 -11.775 29.242 1.00 31.42 848 PRO A C 1
ATOM 6546 O O . PRO A 1 848 ? 7.565 -10.989 29.458 1.00 31.42 848 PRO A O 1
ATOM 6549 N N . ALA A 1 849 ? 5.461 -11.691 29.901 1.00 35.16 849 ALA A N 1
ATOM 6550 C CA . ALA A 1 849 ? 5.174 -10.726 30.981 1.00 35.16 849 ALA A CA 1
ATOM 6551 C C . ALA A 1 849 ? 6.027 -10.958 32.237 1.00 35.16 849 ALA A C 1
ATOM 6553 O O . ALA A 1 849 ? 6.171 -12.084 32.712 1.00 35.16 849 ALA A O 1
ATOM 6554 N N . GLN A 1 850 ? 6.498 -9.870 32.852 1.00 39.72 850 GLN A N 1
ATOM 6555 C CA . GLN A 1 850 ? 6.916 -9.891 34.255 1.00 39.72 850 GLN A CA 1
ATOM 6556 C C . GLN A 1 850 ? 5.709 -9.570 35.132 1.00 39.72 850 GLN A C 1
ATOM 6558 O O . GLN A 1 850 ? 5.121 -8.500 34.997 1.00 39.72 850 GLN A O 1
ATOM 6563 N N . ASP A 1 851 ? 5.329 -10.472 36.030 1.00 47.06 851 ASP A N 1
ATOM 6564 C CA . ASP A 1 851 ? 4.249 -10.197 36.974 1.00 47.06 851 ASP A CA 1
ATOM 6565 C C . ASP A 1 851 ? 4.623 -9.062 37.939 1.00 47.06 851 ASP A C 1
ATOM 6567 O O . ASP A 1 851 ? 5.702 -9.069 38.529 1.00 47.06 851 ASP A O 1
ATOM 6571 N N . ASP A 1 852 ? 3.708 -8.104 38.134 1.00 55.75 852 ASP A N 1
ATOM 6572 C CA . ASP A 1 852 ? 3.864 -6.978 39.072 1.00 55.75 852 ASP A CA 1
ATOM 6573 C C . ASP A 1 852 ? 4.159 -7.418 40.517 1.00 55.75 852 ASP A C 1
ATOM 6575 O O . ASP A 1 852 ? 4.704 -6.656 41.319 1.00 55.75 852 ASP A O 1
ATOM 6579 N N . GLN A 1 853 ? 3.740 -8.638 40.859 1.00 60.53 853 GLN A N 1
ATOM 6580 C CA . GLN A 1 853 ? 3.953 -9.323 42.129 1.00 60.53 853 GLN A CA 1
ATOM 6581 C C . GLN A 1 853 ? 4.113 -10.822 41.845 1.00 60.53 853 GLN A C 1
ATOM 6583 O O . GLN A 1 853 ? 3.456 -11.351 40.951 1.00 60.53 853 GLN A O 1
ATOM 6588 N N . ASP A 1 854 ? 4.961 -11.509 42.613 1.00 61.62 854 ASP A N 1
ATOM 6589 C CA . ASP A 1 854 ? 5.126 -12.968 42.552 1.00 61.62 854 ASP A CA 1
ATOM 6590 C C . ASP A 1 854 ? 3.749 -13.669 42.658 1.00 61.62 854 ASP A C 1
ATOM 6592 O O . ASP A 1 854 ? 3.067 -13.463 43.664 1.00 61.62 854 ASP A O 1
ATOM 6596 N N . PRO A 1 855 ? 3.321 -14.500 41.681 1.00 66.69 855 PRO A N 1
ATOM 6597 C CA . PRO A 1 855 ? 2.006 -15.151 41.707 1.00 66.69 855 PRO A CA 1
ATOM 6598 C C . PRO A 1 855 ? 1.739 -16.055 42.922 1.00 66.69 855 PRO A C 1
ATOM 6600 O O . PRO A 1 855 ? 0.590 -16.410 43.176 1.00 66.69 855 PRO A O 1
ATOM 6603 N N . SER A 1 856 ? 2.751 -16.427 43.713 1.00 65.19 856 SER A N 1
ATOM 6604 C CA . SER A 1 856 ? 2.541 -17.100 45.004 1.00 65.19 856 SER A CA 1
ATOM 6605 C C . SER A 1 856 ? 1.966 -16.182 46.097 1.00 65.19 856 SER A C 1
ATOM 6607 O O . SER A 1 856 ? 1.484 -16.678 47.119 1.00 65.19 856 SER A O 1
ATOM 6609 N N . VAL A 1 857 ? 1.966 -14.862 45.881 1.00 72.12 857 VAL A N 1
ATOM 6610 C CA . VAL A 1 857 ? 1.404 -13.846 46.776 1.00 72.12 857 VAL A CA 1
ATOM 6611 C C . VAL A 1 857 ? -0.057 -13.570 46.419 1.00 72.12 857 VAL A C 1
ATOM 6613 O O . VAL A 1 857 ? -0.379 -13.148 45.312 1.00 72.12 857 VAL A O 1
ATOM 6616 N N . ASP A 1 858 ? -0.943 -13.768 47.392 1.00 80.19 858 ASP A N 1
ATOM 6617 C CA . ASP A 1 858 ? -2.339 -13.333 47.319 1.00 80.19 858 ASP A CA 1
ATOM 6618 C C . ASP A 1 858 ? -2.405 -11.787 47.369 1.00 80.19 858 ASP A C 1
ATOM 6620 O O . ASP A 1 858 ? -1.932 -11.202 48.354 1.00 80.19 858 ASP A O 1
ATOM 6624 N N . PRO A 1 859 ? -2.992 -11.098 46.364 1.00 81.56 859 PRO A N 1
ATOM 6625 C CA . PRO A 1 859 ? -3.139 -9.640 46.368 1.00 81.56 859 PRO A CA 1
ATOM 6626 C C . PRO A 1 859 ? -4.165 -9.125 47.394 1.00 81.56 859 PRO A C 1
ATOM 6628 O O . PRO A 1 859 ? -4.316 -7.905 47.537 1.00 81.56 859 PRO A O 1
ATOM 6631 N N . GLN A 1 860 ? -4.862 -10.021 48.104 1.00 83.38 860 GLN A N 1
ATOM 6632 C CA . GLN A 1 860 ? -5.847 -9.749 49.154 1.00 83.38 860 GLN A CA 1
ATOM 6633 C C . GLN A 1 860 ? -7.012 -8.888 48.649 1.00 83.38 860 GLN A C 1
ATOM 6635 O O . GLN A 1 860 ? -7.272 -7.775 49.129 1.00 83.38 860 GLN A O 1
ATOM 6640 N N . LEU A 1 861 ? -7.726 -9.402 47.646 1.00 83.44 861 LEU A N 1
ATOM 6641 C CA . LEU A 1 861 ? -9.054 -8.889 47.319 1.00 83.44 861 LEU A CA 1
ATOM 6642 C C . LEU A 1 861 ? -10.050 -9.226 48.454 1.00 83.44 861 LEU A C 1
ATOM 6644 O O . LEU A 1 861 ? -9.978 -10.318 49.020 1.00 83.44 861 LEU A O 1
ATOM 6648 N N . PRO A 1 862 ? -10.967 -8.310 48.825 1.00 78.69 862 PRO A N 1
ATOM 6649 C CA . PRO A 1 862 ? -11.989 -8.554 49.844 1.00 78.69 862 PRO A CA 1
ATOM 6650 C C . PRO A 1 862 ? -12.809 -9.835 49.620 1.00 78.69 862 PRO A C 1
ATOM 6652 O O . PRO A 1 862 ? -13.626 -9.910 48.709 1.00 78.69 862 PRO A O 1
ATOM 6655 N N . THR A 1 863 ? -12.651 -10.830 50.494 1.00 56.12 863 THR A N 1
ATOM 6656 C CA . THR A 1 863 ? -13.376 -12.110 50.393 1.00 56.12 863 THR A CA 1
ATOM 6657 C C . THR A 1 863 ? -14.848 -12.012 50.809 1.00 56.12 863 THR A C 1
ATOM 6659 O O . THR A 1 863 ? -15.685 -12.715 50.253 1.00 56.12 863 THR A O 1
ATOM 6662 N N . ASP A 1 864 ? -15.185 -11.120 51.748 1.00 52.66 864 ASP A N 1
ATOM 6663 C CA . ASP A 1 864 ? -16.555 -10.884 52.229 1.00 52.66 864 ASP A CA 1
ATOM 6664 C C . ASP A 1 864 ? -17.211 -9.667 51.544 1.00 52.66 864 ASP A C 1
ATOM 6666 O O . ASP A 1 864 ? -17.419 -8.614 52.155 1.00 52.66 864 ASP A O 1
ATOM 6670 N N . LEU A 1 865 ? -17.601 -9.825 50.275 1.00 51.16 865 LEU A N 1
ATOM 6671 C CA . LEU A 1 865 ? -18.559 -8.933 49.593 1.00 51.16 865 LEU A CA 1
ATOM 6672 C C . LEU A 1 865 ? -19.987 -9.513 49.617 1.00 51.16 865 LEU A C 1
ATOM 6674 O O . LEU A 1 865 ? -20.729 -9.441 48.642 1.00 51.16 865 LEU A O 1
ATOM 6678 N N . ALA A 1 866 ? -20.373 -10.116 50.744 1.00 37.47 866 ALA A N 1
ATOM 6679 C CA . ALA A 1 866 ? -21.690 -10.719 50.912 1.00 37.47 866 ALA A CA 1
ATOM 6680 C C . ALA A 1 866 ? -22.815 -9.656 50.946 1.00 37.47 866 ALA A C 1
ATOM 6682 O O . ALA A 1 866 ? -22.686 -8.670 51.689 1.00 37.47 866 ALA A O 1
ATOM 6683 N N . PRO A 1 867 ? -23.950 -9.865 50.241 1.00 38.97 867 PRO A N 1
ATOM 6684 C CA . PRO A 1 867 ? -25.141 -9.036 50.417 1.00 38.97 867 PRO A CA 1
ATOM 6685 C C . PRO A 1 867 ? -25.597 -9.095 51.884 1.00 38.97 867 PRO A C 1
ATOM 6687 O O . PRO A 1 867 ? -25.636 -10.160 52.507 1.00 38.97 867 PRO A O 1
ATOM 6690 N N . ARG A 1 868 ? -25.855 -7.927 52.487 1.00 39.62 868 ARG A N 1
ATOM 6691 C CA . ARG A 1 868 ? -25.999 -7.804 53.948 1.00 39.62 868 ARG A CA 1
ATOM 6692 C C . ARG A 1 868 ? -27.424 -8.047 54.458 1.00 39.62 868 ARG A C 1
ATOM 6694 O O . ARG A 1 868 ? -28.416 -7.847 53.768 1.00 39.62 868 ARG A O 1
ATOM 6701 N N . ARG A 1 869 ? -27.468 -8.496 55.716 1.00 32.09 869 ARG A N 1
ATOM 6702 C CA . ARG A 1 869 ? -28.635 -9.010 56.453 1.00 32.09 869 ARG A CA 1
ATOM 6703 C C . ARG A 1 869 ? -29.740 -7.970 56.702 1.00 32.09 869 ARG A C 1
ATOM 6705 O O . ARG A 1 869 ? -29.432 -6.830 57.027 1.00 32.09 869 ARG A O 1
ATOM 6712 N N . TRP A 1 870 ? -30.983 -8.465 56.665 1.00 32.94 870 TRP A N 1
ATOM 6713 C CA . TRP A 1 870 ? -32.196 -8.066 57.410 1.00 32.94 870 TRP A CA 1
ATOM 6714 C C . TRP A 1 870 ? -32.234 -6.651 58.042 1.00 32.94 870 TRP A C 1
ATOM 6716 O O . TRP A 1 870 ? -31.554 -6.420 59.046 1.00 32.94 870 TRP A O 1
ATOM 6726 N N . PRO A 1 871 ? -33.084 -5.733 57.532 1.00 42.19 871 PRO A N 1
ATOM 6727 C CA . PRO A 1 871 ? -33.342 -4.428 58.148 1.00 42.19 871 PRO A CA 1
ATOM 6728 C C . PRO A 1 871 ? -34.126 -4.493 59.471 1.00 42.19 871 PRO A C 1
ATOM 6730 O O . PRO A 1 871 ? -34.893 -5.420 59.722 1.00 42.19 871 PRO A O 1
ATOM 6733 N N . THR A 1 872 ? -33.987 -3.440 60.280 1.00 46.44 872 THR A N 1
ATOM 6734 C CA . THR A 1 872 ? -34.912 -3.068 61.369 1.00 46.44 872 THR A CA 1
ATOM 6735 C C . THR A 1 872 ? -36.300 -2.671 60.834 1.00 46.44 872 THR A C 1
ATOM 6737 O O . THR A 1 872 ? -36.403 -2.339 59.651 1.00 46.44 872 THR A O 1
ATOM 6740 N N . PRO A 1 873 ? -37.368 -2.663 61.663 1.00 50.09 873 PRO A N 1
ATOM 6741 C CA . PRO A 1 873 ? -38.723 -2.360 61.200 1.00 50.09 873 PRO A CA 1
ATOM 6742 C C . PRO A 1 873 ? -38.841 -0.961 60.573 1.00 50.09 873 PRO A C 1
ATOM 6744 O O . PRO A 1 873 ? -38.713 0.064 61.238 1.00 50.09 873 PRO A O 1
ATOM 6747 N N . HIS A 1 874 ? -39.118 -0.964 59.272 1.00 61.53 874 HIS A N 1
ATOM 6748 C CA . HIS A 1 874 ? -39.699 0.135 58.504 1.00 61.53 874 HIS A CA 1
ATOM 6749 C C . HIS A 1 874 ? -41.167 -0.210 58.194 1.00 61.53 874 HIS A C 1
ATOM 6751 O O . HIS A 1 874 ? -41.599 -1.336 58.465 1.00 61.53 874 HIS A O 1
ATOM 6757 N N . ASN A 1 875 ? -41.897 0.709 57.550 1.00 79.44 875 ASN A N 1
ATOM 6758 C CA . ASN A 1 875 ? -43.188 0.407 56.918 1.00 79.44 875 ASN A CA 1
ATOM 6759 C C . ASN A 1 875 ? -43.052 -0.775 55.937 1.00 79.44 875 ASN A C 1
ATOM 6761 O O . ASN A 1 875 ? -41.939 -1.164 55.550 1.00 79.44 875 ASN A O 1
ATOM 6765 N N . TYR A 1 876 ? -44.176 -1.364 55.532 1.00 85.06 876 TYR A N 1
ATOM 6766 C CA . TYR A 1 876 ? -44.154 -2.525 54.643 1.00 85.06 876 TYR A CA 1
ATOM 6767 C C . TYR A 1 876 ? -45.298 -2.541 53.630 1.00 85.06 876 TYR A C 1
ATOM 6769 O O . TYR A 1 876 ? -46.333 -1.909 53.830 1.00 85.06 876 TYR A O 1
ATOM 6777 N N . ILE A 1 877 ? -45.098 -3.247 52.517 1.00 89.31 877 ILE A N 1
ATOM 6778 C CA . ILE A 1 877 ? -46.068 -3.331 51.412 1.00 89.31 877 ILE A CA 1
ATOM 6779 C C . ILE A 1 877 ? -46.792 -4.682 51.439 1.00 89.31 877 ILE A C 1
ATOM 6781 O O . ILE A 1 877 ? -46.184 -5.707 51.747 1.00 89.31 877 ILE A O 1
ATOM 6785 N N . SER A 1 878 ? -48.069 -4.728 51.055 1.00 91.62 878 SER A N 1
ATOM 6786 C CA . SER A 1 878 ? -48.734 -5.999 50.740 1.00 91.62 878 SER A CA 1
ATOM 6787 C C . SER A 1 878 ? -49.348 -6.013 49.345 1.00 91.62 878 SER A C 1
ATOM 6789 O O . SER A 1 878 ? -50.356 -5.349 49.077 1.00 91.62 878 SER A O 1
ATOM 6791 N N . PHE A 1 879 ? -48.724 -6.812 48.482 1.00 93.06 879 PHE A N 1
ATOM 6792 C CA . PHE A 1 879 ? -49.126 -7.129 47.118 1.00 93.06 879 PHE A CA 1
ATOM 6793 C C . PHE A 1 879 ? -49.980 -8.397 47.072 1.00 93.06 879 PHE A C 1
ATOM 6795 O O . PHE A 1 879 ? -49.858 -9.277 47.929 1.00 93.06 879 PHE A O 1
ATOM 6802 N N . GLY A 1 880 ? -50.757 -8.553 46.003 1.00 92.75 880 GLY A N 1
ATOM 6803 C CA . GLY A 1 880 ? -51.359 -9.837 45.661 1.00 92.75 880 GLY A CA 1
ATOM 6804 C C . GLY A 1 880 ? -52.845 -9.799 45.351 1.00 92.75 880 GLY A C 1
ATOM 6805 O O . GLY A 1 880 ? -53.385 -8.775 44.927 1.00 92.75 880 GLY A O 1
ATOM 6806 N N . ASP A 1 881 ? -53.479 -10.954 45.522 1.00 91.50 881 ASP A N 1
ATOM 6807 C CA . ASP A 1 881 ? -54.830 -11.238 45.062 1.00 91.50 881 ASP A CA 1
ATOM 6808 C C . ASP A 1 881 ? -55.909 -11.167 46.168 1.00 91.50 881 ASP A C 1
ATOM 6810 O O . ASP A 1 881 ? -55.793 -10.452 47.165 1.00 91.50 881 ASP A O 1
ATOM 6814 N N . SER A 1 882 ? -57.011 -11.894 45.967 1.00 88.25 882 SER A N 1
ATOM 6815 C CA . SER A 1 882 ? -58.098 -12.102 46.931 1.00 88.25 882 SER A CA 1
ATOM 6816 C C . SER A 1 882 ? -57.629 -12.570 48.316 1.00 88.25 882 SER A C 1
ATOM 6818 O O . SER A 1 882 ? -58.300 -12.283 49.309 1.00 88.25 882 SER A O 1
ATOM 6820 N N . TYR A 1 883 ? -56.511 -13.294 48.379 1.00 86.69 883 TYR A N 1
ATOM 6821 C CA . TYR A 1 883 ? -55.962 -13.906 49.583 1.00 86.69 883 TYR A CA 1
ATOM 6822 C C . TYR A 1 883 ? -55.360 -12.858 50.527 1.00 86.69 883 TYR A C 1
ATOM 6824 O O . TYR A 1 883 ? -55.804 -12.732 51.670 1.00 86.69 883 TYR A O 1
ATOM 6832 N N . SER A 1 884 ? -54.429 -12.031 50.040 1.00 89.94 884 SER A N 1
ATOM 6833 C CA . SER A 1 884 ? -53.882 -10.901 50.804 1.00 89.94 884 SER A CA 1
ATOM 6834 C C . SER A 1 884 ? -54.871 -9.748 50.962 1.00 89.94 884 SER A C 1
ATOM 6836 O O . SER A 1 884 ? -54.835 -9.082 51.991 1.00 89.94 884 SER A O 1
ATOM 6838 N N . ALA A 1 885 ? -55.822 -9.553 50.038 1.00 89.44 885 ALA A N 1
ATOM 6839 C CA . ALA A 1 885 ? -56.940 -8.624 50.246 1.00 89.44 885 ALA A CA 1
ATOM 6840 C C . ALA A 1 885 ? -57.866 -9.039 51.418 1.00 89.44 885 ALA A C 1
ATOM 6842 O O . ALA A 1 885 ? -58.505 -8.181 52.032 1.00 89.44 885 ALA A O 1
ATOM 6843 N N . GLY A 1 886 ? -57.906 -10.333 51.770 1.00 84.62 886 GLY A N 1
ATOM 6844 C CA . GLY A 1 886 ? -58.656 -10.866 52.913 1.00 84.62 886 GLY A CA 1
ATOM 6845 C C . GLY A 1 886 ? -60.148 -11.081 52.659 1.00 84.62 886 GLY A C 1
ATOM 6846 O O . GLY A 1 886 ? -60.963 -10.866 53.561 1.00 84.62 886 GLY A O 1
ATOM 6847 N N . ILE A 1 887 ? -60.543 -11.485 51.446 1.00 79.25 887 ILE A N 1
ATOM 6848 C CA . ILE A 1 887 ? -61.964 -11.712 51.150 1.00 79.25 887 ILE A CA 1
ATOM 6849 C C . ILE A 1 887 ? -62.525 -12.876 51.991 1.00 79.25 887 ILE A C 1
ATOM 6851 O O . ILE A 1 887 ? -62.046 -14.007 51.934 1.00 79.25 887 ILE A O 1
ATOM 6855 N N . GLY A 1 888 ? -63.561 -12.594 52.786 1.00 72.19 888 GLY A N 1
ATOM 6856 C CA . GLY A 1 888 ? -64.148 -13.565 53.720 1.00 72.19 888 GLY A CA 1
ATOM 6857 C C . GLY A 1 888 ? -63.490 -13.620 55.105 1.00 72.19 888 GLY A C 1
ATOM 6858 O O . GLY A 1 888 ? -63.809 -14.529 55.865 1.00 72.19 888 GLY A O 1
ATOM 6859 N N . ALA A 1 889 ? -62.625 -12.658 55.456 1.00 72.06 889 ALA A N 1
ATOM 6860 C CA . ALA A 1 889 ? -62.026 -12.520 56.792 1.00 72.06 889 ALA A CA 1
ATOM 6861 C C . ALA A 1 889 ? -62.875 -11.696 57.797 1.00 72.06 889 ALA A C 1
ATOM 6863 O O . ALA A 1 889 ? -62.355 -11.237 58.807 1.00 72.06 889 ALA A O 1
ATOM 6864 N N . ASN A 1 890 ? -64.171 -11.508 57.507 1.00 67.88 890 ASN A N 1
ATOM 6865 C CA . ASN A 1 890 ? -65.205 -10.920 58.375 1.00 67.88 890 ASN A CA 1
ATOM 6866 C C . ASN A 1 890 ? -64.824 -9.602 59.096 1.00 67.88 890 ASN A C 1
ATOM 6868 O O . ASN A 1 890 ? -64.553 -9.583 60.294 1.00 67.88 890 ASN A O 1
ATOM 6872 N N . CYS A 1 891 ? -64.790 -8.495 58.350 1.00 70.94 891 CYS A N 1
ATOM 6873 C CA . CYS A 1 891 ? -64.129 -7.255 58.767 1.00 70.94 891 CYS A CA 1
ATOM 6874 C C . CYS A 1 891 ? -64.665 -6.004 58.046 1.00 70.94 891 CYS A C 1
ATOM 6876 O O . CYS A 1 891 ? -65.445 -6.103 57.096 1.00 70.94 891 CYS A O 1
ATOM 6878 N N . GLY A 1 892 ? -64.221 -4.818 58.482 1.00 76.69 892 GLY A N 1
ATOM 6879 C CA . GLY A 1 892 ? -64.464 -3.555 57.782 1.00 76.69 892 GLY A CA 1
ATOM 6880 C C . GLY A 1 892 ? -63.756 -3.496 56.423 1.00 76.69 892 GLY A C 1
ATOM 6881 O O . GLY A 1 892 ? -62.613 -3.938 56.290 1.00 76.69 892 GLY A O 1
ATOM 6882 N N . TRP A 1 893 ? -64.435 -2.946 55.410 1.00 85.00 893 TRP A N 1
ATOM 6883 C CA . TRP A 1 893 ? -63.864 -2.711 54.078 1.00 85.00 893 TRP A CA 1
ATOM 6884 C C . TRP A 1 893 ? -63.028 -1.426 54.050 1.00 85.00 893 TRP A C 1
ATOM 6886 O O . TRP A 1 893 ? -63.480 -0.379 54.516 1.00 85.00 893 TRP A O 1
ATOM 6896 N N . ILE A 1 894 ? -61.838 -1.496 53.452 1.00 85.19 894 ILE A N 1
ATOM 6897 C CA . ILE A 1 894 ? -60.858 -0.403 53.417 1.00 85.19 894 ILE A CA 1
ATOM 6898 C C . ILE A 1 894 ? -60.999 0.401 52.117 1.00 85.19 894 ILE A C 1
ATOM 6900 O O . ILE A 1 894 ? -60.772 -0.122 51.021 1.00 85.19 894 ILE A O 1
ATOM 6904 N N . TYR A 1 895 ? -61.301 1.695 52.256 1.00 86.38 895 TYR A N 1
ATOM 6905 C CA . TYR A 1 895 ? -61.378 2.673 51.165 1.00 86.38 895 TYR A CA 1
ATOM 6906 C C . TYR A 1 895 ? -60.333 3.772 51.392 1.00 86.38 895 TYR A C 1
ATOM 6908 O O . TYR A 1 895 ? -60.316 4.403 52.448 1.00 86.38 895 TYR A O 1
ATOM 6916 N N . ASP A 1 896 ? -59.464 4.017 50.413 1.00 84.19 896 ASP A N 1
ATOM 6917 C CA . ASP A 1 896 ? -58.339 4.958 50.528 1.00 84.19 896 ASP A CA 1
ATOM 6918 C C . ASP A 1 896 ? -57.930 5.534 49.156 1.00 84.19 896 ASP A C 1
ATOM 6920 O O . ASP A 1 896 ? -58.692 5.479 48.192 1.00 84.19 896 ASP A O 1
ATOM 6924 N N . LYS A 1 897 ? -56.724 6.109 49.045 1.00 82.44 897 LYS A N 1
ATOM 6925 C CA . LYS A 1 897 ? -56.199 6.679 47.792 1.00 82.44 897 LYS A CA 1
ATOM 6926 C C . LYS A 1 897 ? -56.021 5.625 46.677 1.00 82.44 897 LYS A C 1
ATOM 6928 O O . LYS A 1 897 ? -56.201 5.963 45.500 1.00 82.44 897 LYS A O 1
ATOM 6933 N N . PHE A 1 898 ? -55.696 4.378 47.031 1.00 82.88 898 PHE A N 1
ATOM 6934 C CA . PHE A 1 898 ? -55.485 3.273 46.090 1.00 82.88 898 PHE A CA 1
ATOM 6935 C C . PHE A 1 898 ? -56.814 2.715 45.571 1.00 82.88 898 PHE A C 1
ATOM 6937 O O . PHE A 1 898 ? -56.995 2.588 44.363 1.00 82.88 898 PHE A O 1
ATOM 6944 N N . ASP A 1 899 ? -57.781 2.465 46.455 1.00 84.88 899 ASP A N 1
ATOM 6945 C CA . ASP A 1 899 ? -59.116 2.005 46.063 1.00 84.88 899 ASP A CA 1
ATOM 6946 C C . ASP A 1 899 ? -60.221 2.791 46.778 1.00 84.88 899 ASP A C 1
ATOM 6948 O O . ASP A 1 899 ? -60.788 2.369 47.784 1.00 84.88 899 ASP A O 1
ATOM 6952 N N . GLN A 1 900 ? -60.567 3.938 46.192 1.00 83.44 900 GLN A N 1
ATOM 6953 C CA . GLN A 1 900 ? -61.690 4.785 46.616 1.00 83.44 900 GLN A CA 1
ATOM 6954 C C . GLN A 1 900 ? -63.061 4.120 46.387 1.00 83.44 900 GLN A C 1
ATOM 6956 O O . GLN A 1 900 ? -64.077 4.630 46.853 1.00 83.44 900 GLN A O 1
ATOM 6961 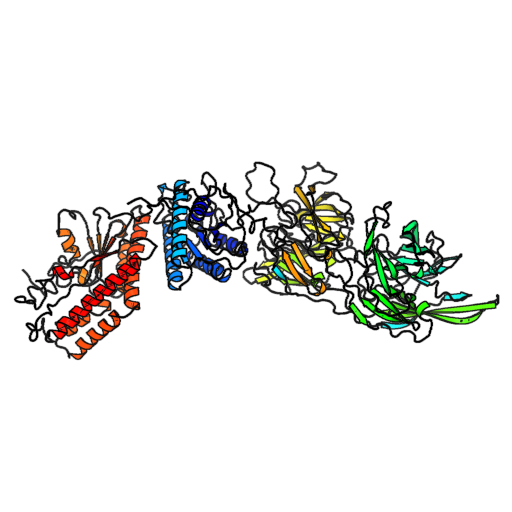N N . SER A 1 901 ? -63.110 3.015 45.634 1.00 82.25 901 SER A N 1
ATOM 6962 C CA . SER A 1 901 ? -64.349 2.372 45.177 1.00 82.25 901 SER A CA 1
ATOM 6963 C C . SER A 1 901 ? -64.716 1.092 45.934 1.00 82.25 901 SER A C 1
ATOM 6965 O O . SER A 1 901 ? -65.837 0.610 45.792 1.00 82.25 901 SER A O 1
ATOM 6967 N N . GLY A 1 902 ? -63.788 0.523 46.712 1.00 82.94 902 GLY A N 1
ATOM 6968 C CA . GLY A 1 902 ? -63.929 -0.806 47.317 1.00 82.94 902 GLY A CA 1
ATOM 6969 C C . GLY A 1 902 ? -63.864 -1.966 46.309 1.00 82.94 902 GLY A C 1
ATOM 6970 O O . GLY A 1 902 ? -64.155 -3.110 46.667 1.00 82.94 902 GLY A O 1
ATOM 6971 N N . SER A 1 903 ? -63.493 -1.696 45.051 1.00 84.56 903 SER A N 1
ATOM 6972 C CA . SER A 1 903 ? -63.403 -2.683 43.964 1.00 84.56 903 SER A CA 1
ATOM 6973 C C . SER A 1 903 ? -62.435 -3.832 44.268 1.00 84.56 903 SER A C 1
ATOM 6975 O O . SER A 1 903 ? -62.733 -4.986 43.955 1.00 84.56 903 SER A O 1
ATOM 6977 N N . CYS A 1 904 ? -61.327 -3.537 44.949 1.00 87.00 904 CYS A N 1
ATOM 6978 C CA . CYS A 1 904 ? -60.300 -4.490 45.350 1.00 87.00 904 CYS A CA 1
ATOM 6979 C C . CYS A 1 904 ? -60.673 -5.311 46.591 1.00 87.00 904 CYS A C 1
ATOM 6981 O O . CYS A 1 904 ? -59.961 -6.266 46.898 1.00 87.00 904 CYS A O 1
ATOM 6983 N N . ARG A 1 905 ? -61.771 -4.981 47.294 1.00 86.25 905 ARG A N 1
ATOM 6984 C CA . ARG A 1 905 ? -62.290 -5.729 48.460 1.00 86.25 905 ARG A CA 1
ATOM 6985 C C . ARG A 1 905 ? -61.218 -6.031 49.522 1.00 86.25 905 ARG A C 1
ATOM 6987 O O . ARG A 1 905 ? -61.115 -7.156 50.007 1.00 86.25 905 ARG A O 1
ATOM 6994 N N . ARG A 1 906 ? -60.415 -5.021 49.870 1.00 89.56 906 ARG A N 1
ATOM 6995 C CA . ARG A 1 906 ? -59.436 -5.082 50.970 1.00 89.56 906 ARG A CA 1
ATOM 6996 C C . ARG A 1 906 ? -60.140 -4.921 52.312 1.00 89.56 906 ARG A C 1
ATOM 6998 O O . ARG A 1 906 ? -61.044 -4.093 52.427 1.00 89.56 906 ARG A O 1
ATOM 7005 N N . CYS A 1 907 ? -59.725 -5.690 53.313 1.00 85.31 907 CYS A N 1
ATOM 7006 C CA . CYS A 1 907 ? -60.467 -5.827 54.565 1.00 85.31 907 CYS A CA 1
ATOM 7007 C C . CYS A 1 907 ? -59.548 -5.792 55.800 1.00 85.31 907 CYS A C 1
ATOM 7009 O O . CYS A 1 907 ? -58.442 -6.332 55.766 1.00 85.31 907 CYS A O 1
ATOM 7011 N N . GLU A 1 908 ? -59.996 -5.198 56.908 1.00 84.19 908 GLU A N 1
ATOM 7012 C CA . GLU A 1 908 ? -59.201 -5.036 58.148 1.00 84.19 908 GLU A CA 1
ATOM 7013 C C . GLU A 1 908 ? -58.905 -6.362 58.888 1.00 84.19 908 GLU A C 1
ATOM 7015 O O . GLU A 1 908 ? -58.074 -6.422 59.786 1.00 84.19 908 GLU A O 1
ATOM 7020 N N . GLY A 1 909 ? -59.560 -7.456 58.502 1.00 80.50 909 GLY A N 1
ATOM 7021 C CA . GLY A 1 909 ? -59.288 -8.818 58.981 1.00 80.50 909 GLY A CA 1
ATOM 7022 C C . GLY A 1 909 ? -58.312 -9.592 58.090 1.00 80.50 909 GLY A C 1
ATOM 7023 O O . GLY A 1 909 ? -58.003 -10.745 58.377 1.00 80.50 909 GLY A O 1
ATOM 7024 N N . SER A 1 910 ? -57.827 -8.991 57.001 1.00 86.88 910 SER A N 1
ATOM 7025 C CA . SER A 1 910 ? -56.818 -9.593 56.122 1.00 86.88 910 SER A CA 1
ATOM 7026 C C . SER A 1 910 ? -55.511 -9.889 56.869 1.00 86.88 910 SER A C 1
ATOM 7028 O O . SER A 1 910 ? -55.154 -9.176 57.811 1.00 86.88 910 SER A O 1
ATOM 7030 N N . TYR A 1 911 ? -54.756 -10.912 56.444 1.00 84.12 911 TYR A N 1
ATOM 7031 C CA . TYR A 1 911 ? -53.480 -11.238 57.100 1.00 84.12 911 TYR A CA 1
ATOM 7032 C C . TYR A 1 911 ? -52.491 -10.049 57.141 1.00 84.12 911 TYR A C 1
ATOM 7034 O O . TYR A 1 911 ? -51.829 -9.894 58.169 1.00 84.12 911 TYR A O 1
ATOM 7042 N N . PRO A 1 912 ? -52.402 -9.160 56.122 1.00 88.00 912 PRO A N 1
ATOM 7043 C CA . PRO A 1 912 ? -51.526 -7.995 56.195 1.00 88.00 912 PRO A CA 1
ATOM 7044 C C . PRO A 1 912 ? -51.942 -6.996 57.280 1.00 88.00 912 PRO A C 1
ATOM 7046 O O . PRO A 1 912 ? -51.093 -6.431 57.972 1.00 88.00 912 PRO A O 1
ATOM 7049 N N . TRP A 1 913 ? -53.246 -6.793 57.472 1.00 83.31 913 TRP A N 1
ATOM 7050 C CA . TRP A 1 913 ? -53.736 -5.912 58.528 1.00 83.31 913 TRP A CA 1
ATOM 7051 C C . TRP A 1 913 ? -53.546 -6.539 59.916 1.00 83.31 913 TRP A C 1
ATOM 7053 O O . TRP A 1 913 ? -53.072 -5.872 60.835 1.00 83.31 913 TRP A O 1
ATOM 7063 N N . GLN A 1 914 ? -53.798 -7.846 60.057 1.00 81.69 914 GLN A N 1
ATOM 7064 C CA . GLN A 1 914 ? -53.552 -8.572 61.309 1.00 81.69 914 GLN A CA 1
ATOM 7065 C C . GLN A 1 914 ? -52.075 -8.534 61.737 1.00 81.69 914 GLN A C 1
ATOM 7067 O O . GLN A 1 914 ? -51.802 -8.388 62.931 1.00 81.69 914 GLN A O 1
ATOM 7072 N N . LEU A 1 915 ? -51.120 -8.587 60.797 1.00 78.31 915 LEU A N 1
ATOM 7073 C CA . LEU A 1 915 ? -49.683 -8.481 61.099 1.00 78.31 915 LEU A CA 1
ATOM 7074 C C . LEU A 1 915 ? -49.326 -7.190 61.858 1.00 78.31 915 LEU A C 1
ATOM 7076 O O . LEU A 1 915 ? -48.505 -7.246 62.771 1.00 78.31 915 LEU A O 1
ATOM 7080 N N . LEU A 1 916 ? -49.983 -6.056 61.573 1.00 71.38 916 LEU A N 1
ATOM 7081 C CA . LEU A 1 916 ? -49.776 -4.804 62.324 1.00 71.38 916 LEU A CA 1
ATOM 7082 C C . LEU A 1 916 ? -50.186 -4.908 63.803 1.00 71.38 916 LEU A C 1
ATOM 7084 O O . LEU A 1 916 ? -49.684 -4.169 64.647 1.00 71.38 916 LEU A O 1
ATOM 7088 N N . THR A 1 917 ? -51.109 -5.816 64.126 1.00 66.56 917 THR A N 1
ATOM 7089 C CA . THR A 1 917 ? -51.656 -5.998 65.482 1.00 66.56 917 THR A CA 1
ATOM 7090 C C . THR A 1 917 ? -50.948 -7.094 66.286 1.00 66.56 917 THR A C 1
ATOM 7092 O O . THR A 1 917 ? -51.218 -7.258 67.475 1.00 66.56 917 THR A O 1
ATOM 7095 N N . ALA A 1 918 ? -50.033 -7.842 65.660 1.00 60.69 918 ALA A N 1
ATOM 7096 C CA . ALA A 1 918 ? -49.554 -9.130 66.162 1.00 60.69 918 ALA A CA 1
ATOM 7097 C C . ALA A 1 918 ? -48.476 -9.069 67.269 1.00 60.69 918 ALA A C 1
ATOM 7099 O O . ALA A 1 918 ? -48.169 -10.103 67.864 1.00 60.69 918 ALA A O 1
ATOM 7100 N N . GLY A 1 919 ? -47.892 -7.904 67.582 1.00 54.75 919 GLY A N 1
ATOM 7101 C CA . GLY A 1 919 ? -46.915 -7.806 68.674 1.00 54.75 919 GLY A CA 1
ATOM 7102 C C . GLY A 1 919 ? -46.186 -6.468 68.818 1.00 54.75 919 GLY A C 1
ATOM 7103 O O . GLY A 1 919 ? -46.267 -5.588 67.966 1.00 54.75 919 GLY A O 1
ATOM 7104 N N . LEU A 1 920 ? -45.427 -6.341 69.914 1.00 50.12 920 LEU A N 1
ATOM 7105 C CA . LEU A 1 920 ? -44.654 -5.138 70.270 1.00 50.12 920 LEU A CA 1
ATOM 7106 C C . LEU A 1 920 ? -43.566 -4.764 69.245 1.00 50.12 920 LEU A C 1
ATOM 7108 O O . LEU A 1 920 ? -43.183 -3.603 69.168 1.00 50.12 920 LEU A O 1
ATOM 7112 N N . GLU A 1 921 ? -43.068 -5.721 68.458 1.00 55.91 921 GLU A N 1
ATOM 7113 C CA . GLU A 1 921 ? -41.950 -5.509 67.522 1.00 55.91 921 GLU A CA 1
ATOM 7114 C C . GLU A 1 921 ? -42.354 -4.797 66.216 1.00 55.91 921 GLU A C 1
ATOM 7116 O O . GLU A 1 921 ? -41.489 -4.288 65.507 1.00 55.91 921 GLU A O 1
ATOM 7121 N N . LEU A 1 922 ? -43.658 -4.712 65.919 1.00 62.78 922 LEU A N 1
ATOM 7122 C CA . LEU A 1 922 ? -44.216 -3.985 64.767 1.00 62.78 922 LEU A CA 1
ATOM 7123 C C . LEU A 1 922 ? -44.975 -2.710 65.188 1.00 62.78 922 LEU A C 1
ATOM 7125 O O . LEU A 1 922 ? -45.654 -2.079 64.379 1.00 62.78 922 LEU A O 1
ATOM 7129 N N . GLN A 1 923 ? -44.866 -2.303 66.456 1.00 61.12 923 GLN A N 1
ATOM 7130 C CA . GLN A 1 923 ? -45.601 -1.161 66.993 1.00 61.12 923 GLN A CA 1
ATOM 7131 C C . GLN A 1 923 ? -45.084 0.166 66.404 1.00 61.12 923 GLN A C 1
ATOM 7133 O O . GLN A 1 923 ? -44.029 0.662 66.793 1.00 61.12 923 GLN A O 1
ATOM 7138 N N . GLY A 1 924 ? -45.858 0.754 65.485 1.00 65.75 924 GLY A N 1
ATOM 7139 C CA . GLY A 1 924 ? -45.492 1.970 64.744 1.00 65.75 924 GLY A CA 1
ATOM 7140 C C . GLY A 1 924 ? -45.074 1.734 63.286 1.00 65.75 924 GLY A C 1
ATOM 7141 O O . GLY A 1 924 ? -44.673 2.684 62.624 1.00 65.75 924 GLY A O 1
ATOM 7142 N N . VAL A 1 925 ? -45.178 0.498 62.788 1.00 73.50 925 VAL A N 1
ATOM 7143 C CA . VAL A 1 925 ? -45.084 0.161 61.358 1.00 73.50 925 VAL A CA 1
ATOM 7144 C C . VAL A 1 925 ? -46.409 0.498 60.667 1.00 73.50 925 VAL A C 1
ATOM 7146 O O . VAL A 1 925 ? -47.472 0.147 61.177 1.00 73.50 925 VAL A O 1
ATOM 7149 N N . GLU A 1 926 ? -46.363 1.130 59.494 1.00 82.31 926 GLU A N 1
ATOM 7150 C CA . GLU A 1 926 ? -47.536 1.327 58.626 1.00 82.31 926 GLU A CA 1
ATOM 7151 C C . GLU A 1 926 ? -47.544 0.324 57.454 1.00 82.31 926 GLU A C 1
ATOM 7153 O O . GLU A 1 926 ? -46.497 -0.179 57.028 1.00 82.31 926 GLU A O 1
ATOM 7158 N N . LEU A 1 927 ? -48.737 0.042 56.917 1.00 85.75 927 LEU A N 1
ATOM 7159 C CA . LEU A 1 927 ? -48.962 -0.871 55.792 1.00 85.75 927 LEU A CA 1
ATOM 7160 C C . LEU A 1 927 ? -49.379 -0.106 54.526 1.00 85.75 927 LEU A C 1
ATOM 7162 O O . LEU A 1 927 ? -50.440 0.514 54.480 1.00 85.75 927 LEU A O 1
ATOM 7166 N N . ASN A 1 928 ? -48.604 -0.270 53.457 1.00 87.81 928 ASN A N 1
ATOM 7167 C CA . ASN A 1 928 ? -48.957 0.137 52.100 1.00 87.81 928 ASN A CA 1
ATOM 7168 C C . ASN A 1 928 ? -49.721 -1.007 51.401 1.00 87.81 928 ASN A C 1
ATOM 7170 O O . ASN A 1 928 ? -49.131 -1.954 50.874 1.00 87.81 928 ASN A O 1
ATOM 7174 N N . PHE A 1 929 ? -51.058 -0.963 51.455 1.00 89.38 929 PHE A N 1
ATOM 7175 C CA . PHE A 1 929 ? -51.923 -2.095 51.093 1.00 89.38 929 PHE A CA 1
ATOM 7176 C C . PHE A 1 929 ? -52.430 -2.036 49.638 1.00 89.38 929 PHE A C 1
ATOM 7178 O O . PHE A 1 929 ? -53.493 -1.474 49.380 1.00 89.38 929 PHE A O 1
ATOM 7185 N N . VAL A 1 930 ? -51.722 -2.648 48.682 1.00 90.69 930 VAL A N 1
ATOM 7186 C CA . VAL A 1 930 ? -52.095 -2.621 47.243 1.00 90.69 930 VAL A CA 1
ATOM 7187 C C . VAL A 1 930 ? -52.744 -3.910 46.716 1.00 90.69 930 VAL A C 1
ATOM 7189 O O . VAL A 1 930 ? -53.133 -3.980 45.553 1.00 90.69 930 VAL A O 1
ATOM 7192 N N . SER A 1 931 ? -52.883 -4.935 47.559 1.00 91.56 931 SER A N 1
ATOM 7193 C CA . SER A 1 931 ? -53.514 -6.212 47.189 1.00 91.56 931 SER A CA 1
ATOM 7194 C C . SER A 1 931 ? -54.946 -6.027 46.679 1.00 91.56 931 SER A C 1
ATOM 7196 O O . SER A 1 931 ? -55.708 -5.238 47.238 1.00 91.56 931 SER A O 1
ATOM 7198 N N . CYS A 1 932 ? -55.341 -6.773 45.647 1.00 90.44 932 CYS A N 1
ATOM 7199 C CA . CYS A 1 932 ? -56.618 -6.563 44.970 1.00 90.44 932 CYS A CA 1
ATOM 7200 C C . CYS A 1 932 ? -57.338 -7.876 44.637 1.00 90.44 932 CYS A C 1
ATOM 7202 O O . CYS A 1 932 ? -56.816 -8.741 43.933 1.00 90.44 932 CYS A O 1
ATOM 7204 N N . SER A 1 933 ? -58.577 -8.024 45.115 1.00 88.56 933 SER A N 1
ATOM 7205 C CA . SER A 1 933 ? -59.377 -9.224 44.877 1.00 88.56 933 SER A CA 1
ATOM 7206 C C . SER A 1 933 ? -59.605 -9.486 43.384 1.00 88.56 933 SER A C 1
ATOM 7208 O O . SER A 1 933 ? -60.007 -8.614 42.611 1.00 88.56 933 SER A O 1
ATOM 7210 N N . GLY A 1 934 ? -59.348 -10.732 42.985 1.00 86.12 934 GLY A N 1
ATOM 7211 C CA . GLY A 1 934 ? -59.427 -11.176 41.596 1.00 86.12 934 GLY A CA 1
ATOM 7212 C C . GLY A 1 934 ? -58.205 -10.842 40.734 1.00 86.12 934 GLY A C 1
ATOM 7213 O O . GLY A 1 934 ? -58.249 -11.153 39.550 1.00 86.12 934 GLY A O 1
ATOM 7214 N N . ALA A 1 935 ? -57.145 -10.230 41.280 1.00 89.81 935 ALA A N 1
ATOM 7215 C CA . ALA A 1 935 ? -55.934 -9.932 40.515 1.00 89.81 935 ALA A CA 1
ATOM 7216 C C . ALA A 1 935 ? -55.234 -11.203 39.999 1.00 89.81 935 ALA A C 1
ATOM 7218 O O . ALA A 1 935 ? -55.058 -12.167 40.748 1.00 89.81 935 ALA A O 1
ATOM 7219 N N . GLU A 1 936 ? -54.830 -11.167 38.730 1.00 91.81 936 GLU A N 1
ATOM 7220 C CA . GLU A 1 936 ? -53.875 -12.091 38.097 1.00 91.81 936 GLU A CA 1
ATOM 7221 C C . GLU A 1 936 ? -52.450 -11.501 38.146 1.00 91.81 936 GLU A C 1
ATOM 7223 O O . GLU A 1 936 ? -52.277 -10.308 38.397 1.00 91.81 936 GLU A O 1
ATOM 7228 N N . THR A 1 937 ? -51.414 -12.291 37.846 1.00 90.75 937 THR A N 1
ATOM 7229 C CA . THR A 1 937 ? -50.010 -11.820 37.783 1.00 90.75 937 THR A CA 1
ATOM 7230 C C . THR A 1 937 ? -49.801 -10.596 36.882 1.00 90.75 937 THR A C 1
ATOM 7232 O O . THR A 1 937 ? -49.005 -9.719 37.212 1.00 90.75 937 THR A O 1
ATOM 7235 N N . VAL A 1 938 ? -50.547 -10.486 35.778 1.00 85.31 938 VAL A N 1
ATOM 7236 C CA . VAL A 1 938 ? -50.509 -9.329 34.862 1.00 85.31 938 VAL A CA 1
ATOM 7237 C C . VAL A 1 938 ? -51.144 -8.055 35.452 1.00 85.31 938 VAL A C 1
ATOM 7239 O O . VAL A 1 938 ? -50.695 -6.956 35.132 1.00 85.31 938 VAL A O 1
ATOM 7242 N N . ASP A 1 939 ? -52.100 -8.173 36.388 1.00 84.62 939 ASP A N 1
ATOM 7243 C CA . ASP A 1 939 ? -52.714 -7.021 37.085 1.00 84.62 939 ASP A CA 1
ATOM 7244 C C . ASP A 1 939 ? -51.746 -6.345 38.082 1.00 84.62 939 ASP A C 1
ATOM 7246 O O . ASP A 1 939 ? -52.079 -5.331 38.696 1.00 84.62 939 ASP A O 1
ATOM 7250 N N . LEU A 1 940 ? -50.531 -6.877 38.259 1.00 86.12 940 LEU A N 1
ATOM 7251 C CA . LEU A 1 940 ? -49.452 -6.169 38.949 1.00 86.12 940 LEU A CA 1
ATOM 7252 C C . LEU A 1 940 ? -48.884 -5.031 38.087 1.00 86.12 940 LEU A C 1
ATOM 7254 O O . LEU A 1 940 ? -48.564 -3.971 38.625 1.00 86.12 940 LEU A O 1
ATOM 7258 N N . TYR A 1 941 ? -48.797 -5.232 36.768 1.00 79.75 941 TYR A N 1
ATOM 7259 C CA . TYR A 1 941 ? -48.126 -4.329 35.828 1.00 79.75 941 TYR A CA 1
ATOM 7260 C C . TYR A 1 941 ? -49.103 -3.417 35.075 1.00 79.75 941 TYR A C 1
ATOM 7262 O O . TYR A 1 941 ? -48.838 -2.225 34.930 1.00 79.75 941 TYR A O 1
ATOM 7270 N N . GLU A 1 942 ? -50.226 -3.959 34.591 1.00 75.50 942 GLU A N 1
ATOM 7271 C CA . GLU A 1 942 ? -51.129 -3.257 33.670 1.00 75.50 942 GLU A CA 1
ATOM 7272 C C . GLU A 1 942 ? -52.491 -2.927 34.309 1.00 75.50 942 GLU A C 1
ATOM 7274 O O . GLU A 1 942 ? -53.130 -3.805 34.895 1.00 75.50 942 GLU A O 1
ATOM 7279 N N . PRO A 1 943 ? -52.996 -1.683 34.177 1.00 66.94 943 PRO A N 1
ATOM 7280 C CA . PRO A 1 943 ? -54.326 -1.327 34.651 1.00 66.94 943 PRO A CA 1
ATOM 7281 C C . PRO A 1 943 ? -55.402 -1.858 33.687 1.00 66.94 943 PRO A C 1
ATOM 7283 O O . PRO A 1 943 ? -55.712 -1.227 32.675 1.00 66.94 943 PRO A O 1
ATOM 7286 N N . ARG A 1 944 ? -55.968 -3.031 34.002 1.00 70.06 944 ARG A N 1
ATOM 7287 C CA . ARG A 1 944 ? -57.089 -3.654 33.268 1.00 70.06 944 ARG A CA 1
ATOM 7288 C C . ARG A 1 944 ? -58.430 -3.304 33.936 1.00 70.06 944 ARG A C 1
ATOM 7290 O O . ARG A 1 944 ? -58.784 -2.136 34.049 1.00 70.06 944 ARG A O 1
ATOM 7297 N N . GLU A 1 945 ? -59.172 -4.297 34.433 1.00 63.41 945 GLU A N 1
ATOM 7298 C CA . GLU A 1 945 ? -60.357 -4.086 35.292 1.00 63.41 945 GLU A CA 1
ATOM 7299 C C . GLU A 1 945 ? -59.992 -3.636 36.725 1.00 63.41 945 GLU A C 1
ATOM 7301 O O . GLU A 1 945 ? -60.870 -3.331 37.531 1.00 63.41 945 GLU A O 1
ATOM 7306 N N . ARG A 1 946 ? -58.694 -3.627 37.054 1.00 69.25 946 ARG A N 1
ATOM 7307 C CA . ARG A 1 946 ? -58.099 -3.320 38.364 1.00 69.25 946 ARG A CA 1
ATOM 7308 C C . ARG A 1 946 ? -56.958 -2.320 38.168 1.00 69.25 946 ARG A C 1
ATOM 7310 O O . ARG A 1 946 ? -56.430 -2.202 37.063 1.00 69.25 946 ARG A O 1
ATOM 7317 N N . ARG A 1 947 ? -56.550 -1.610 39.226 1.00 71.94 947 ARG A N 1
ATOM 7318 C CA . ARG A 1 947 ? -55.324 -0.791 39.184 1.00 71.94 947 ARG A CA 1
ATOM 7319 C C . ARG A 1 947 ? -54.083 -1.684 39.221 1.00 71.94 947 ARG A C 1
ATOM 7321 O O . ARG A 1 947 ? -54.036 -2.621 40.012 1.00 71.94 947 ARG A O 1
ATOM 7328 N N . ALA A 1 948 ? -53.075 -1.323 38.428 1.00 81.19 948 ALA A N 1
ATOM 7329 C CA . ALA A 1 948 ? -51.745 -1.916 38.496 1.00 81.19 948 ALA A CA 1
ATOM 7330 C C . ALA A 1 948 ? -51.098 -1.647 39.863 1.00 81.19 948 ALA A C 1
ATOM 7332 O O . ALA A 1 948 ? -51.019 -0.496 40.303 1.00 81.19 948 ALA A O 1
ATOM 7333 N N . GLN A 1 949 ? -50.624 -2.701 40.527 1.00 86.94 949 GLN A N 1
ATOM 7334 C CA . GLN A 1 949 ? -50.044 -2.597 41.871 1.00 86.94 949 GLN A CA 1
ATOM 7335 C C . GLN A 1 949 ? -48.641 -1.960 41.853 1.00 86.94 949 GLN A C 1
ATOM 7337 O O . GLN A 1 949 ? -48.327 -1.164 42.733 1.00 86.94 949 GLN A O 1
ATOM 7342 N N . LEU A 1 950 ? -47.822 -2.261 40.837 1.00 80.12 950 LEU A N 1
ATOM 7343 C CA . LEU A 1 950 ? -46.438 -1.777 40.716 1.00 80.12 950 LEU A CA 1
ATOM 7344 C C . LEU A 1 950 ? -46.376 -0.299 40.313 1.00 80.12 950 LEU A C 1
ATOM 7346 O O . LEU A 1 950 ? -45.715 0.491 40.986 1.00 80.12 950 LEU A O 1
ATOM 7350 N N . LEU A 1 951 ? -47.126 0.092 39.273 1.00 74.25 951 LEU A N 1
ATOM 7351 C CA . LEU A 1 951 ? -47.189 1.487 38.809 1.00 74.25 951 LEU A CA 1
ATOM 7352 C C . LEU A 1 951 ? -47.593 2.441 39.940 1.00 74.25 951 LEU A C 1
ATOM 7354 O O . LEU A 1 951 ? -46.958 3.474 40.120 1.00 74.25 951 LEU A O 1
ATOM 7358 N N . TRP A 1 952 ? -48.590 2.068 40.748 1.00 71.69 952 TRP A N 1
ATOM 7359 C CA . TRP A 1 952 ? -49.039 2.889 41.875 1.00 71.69 952 TRP A CA 1
ATOM 7360 C C . TRP A 1 952 ? -47.956 3.108 42.941 1.00 71.69 952 TRP A C 1
ATOM 7362 O O . TRP A 1 952 ? -47.839 4.192 43.509 1.00 71.69 952 TRP A O 1
ATOM 7372 N N . ILE A 1 953 ? -47.159 2.076 43.226 1.00 70.50 953 ILE A N 1
ATOM 7373 C CA . ILE A 1 953 ? -46.093 2.153 44.229 1.00 70.50 953 ILE A CA 1
ATOM 7374 C C . ILE A 1 953 ? -44.944 3.037 43.744 1.00 70.50 953 ILE A C 1
ATOM 7376 O O . ILE A 1 953 ? -44.402 3.793 44.547 1.00 70.50 953 ILE A O 1
ATOM 7380 N N . TYR A 1 954 ? -44.636 2.990 42.448 1.00 64.38 954 TYR A N 1
ATOM 7381 C CA . TYR A 1 954 ? -43.644 3.850 41.805 1.00 64.38 954 TYR A CA 1
ATOM 7382 C C . TYR A 1 954 ? -44.107 5.319 41.703 1.00 64.38 954 TYR A C 1
ATOM 7384 O O . TYR A 1 954 ? -43.327 6.229 41.967 1.00 64.38 954 TYR A O 1
ATOM 7392 N N . GLU A 1 955 ? -45.379 5.577 41.370 1.00 65.56 955 GLU A N 1
ATOM 7393 C CA . GLU A 1 955 ? -45.925 6.943 41.233 1.00 65.56 955 GLU A CA 1
ATOM 7394 C C . GLU A 1 955 ? -45.965 7.737 42.554 1.00 65.56 955 GLU A C 1
ATOM 7396 O O . GLU A 1 955 ? -45.830 8.960 42.533 1.00 65.56 955 GLU A O 1
ATOM 7401 N N . ASP A 1 956 ? -46.126 7.059 43.696 1.00 63.66 956 ASP A N 1
ATOM 7402 C CA . ASP A 1 956 ? -46.145 7.657 45.044 1.00 63.66 956 ASP A CA 1
ATOM 7403 C C . ASP A 1 956 ? -44.876 7.353 45.880 1.00 63.66 956 ASP A C 1
ATOM 7405 O O . ASP A 1 956 ? -44.803 7.705 47.063 1.00 63.66 956 ASP A O 1
ATOM 7409 N N . HIS A 1 957 ? -43.866 6.710 45.283 1.00 60.22 957 HIS A N 1
ATOM 7410 C CA . HIS A 1 957 ? -42.594 6.321 45.911 1.00 60.22 957 HIS A CA 1
ATOM 7411 C C . HIS A 1 957 ? -42.714 5.463 47.193 1.00 60.22 957 HIS A C 1
ATOM 7413 O O . HIS A 1 957 ? -41.935 5.595 48.152 1.00 60.22 957 HIS A O 1
ATOM 7419 N N . TYR A 1 958 ? -43.701 4.566 47.251 1.00 63.34 958 TYR A N 1
ATOM 7420 C CA . TYR A 1 958 ? -43.988 3.769 48.449 1.00 63.34 958 TYR A CA 1
ATOM 7421 C C . TYR A 1 958 ? -42.880 2.747 48.793 1.00 63.34 958 TYR A C 1
ATOM 7423 O O . TYR A 1 958 ? -42.806 2.310 49.949 1.00 63.34 958 TYR A O 1
ATOM 7431 N N . TYR A 1 959 ? -41.960 2.414 47.872 1.00 61.28 959 TYR A N 1
ATOM 7432 C CA . TYR A 1 959 ? -40.779 1.599 48.201 1.00 61.28 959 TYR A CA 1
ATOM 7433 C C . TYR A 1 959 ? -39.769 2.342 49.091 1.00 61.28 959 TYR A C 1
ATOM 7435 O O . TYR A 1 959 ? -39.142 1.705 49.937 1.00 61.28 959 TYR A O 1
ATOM 7443 N N . ILE A 1 960 ? -39.632 3.674 48.995 1.00 56.00 960 ILE A N 1
ATOM 7444 C CA . ILE A 1 960 ? -38.732 4.457 49.876 1.00 56.00 960 ILE A CA 1
ATOM 7445 C C . ILE A 1 960 ? -39.170 4.338 51.342 1.00 56.00 960 ILE A C 1
ATOM 7447 O O . ILE A 1 960 ? -38.354 4.261 52.262 1.00 56.00 960 ILE A O 1
ATOM 7451 N N . GLN A 1 961 ? -40.479 4.310 51.576 1.00 65.56 961 GLN A N 1
ATOM 7452 C CA . GLN A 1 961 ? -41.042 4.191 52.919 1.00 65.56 961 GLN A CA 1
ATOM 7453 C C . GLN A 1 961 ? -40.888 2.763 53.466 1.00 65.56 961 GLN A C 1
ATOM 7455 O O . GLN A 1 961 ? -40.791 2.574 54.679 1.00 65.56 961 GLN A O 1
ATOM 7460 N N . SER A 1 962 ? -40.838 1.765 52.575 1.00 74.06 962 SER A N 1
ATOM 7461 C CA . SER A 1 962 ? -41.091 0.367 52.920 1.00 74.06 962 SER A CA 1
ATOM 7462 C C . SER A 1 962 ? -39.852 -0.525 52.818 1.00 74.06 962 SER A C 1
ATOM 7464 O O . SER A 1 962 ? -39.337 -0.771 51.729 1.00 74.06 962 SER A O 1
ATOM 7466 N N . GLY A 1 963 ? -39.387 -1.065 53.947 1.00 70.88 963 GLY A N 1
ATOM 7467 C CA . GLY A 1 963 ? -38.177 -1.904 53.997 1.00 70.88 963 GLY A CA 1
ATOM 7468 C C . GLY A 1 963 ? -38.371 -3.341 53.501 1.00 70.88 963 GLY A C 1
ATOM 7469 O O . GLY A 1 963 ? -37.396 -4.031 53.200 1.00 70.88 963 GLY A O 1
ATOM 7470 N N . TRP A 1 964 ? -39.620 -3.797 53.438 1.00 82.56 964 TRP A N 1
ATOM 7471 C CA . TRP A 1 964 ? -40.007 -5.154 53.064 1.00 82.56 964 TRP A CA 1
ATOM 7472 C C . TRP A 1 964 ? -41.454 -5.191 52.554 1.00 82.56 964 TRP A C 1
ATOM 7474 O O . TRP A 1 964 ? -42.182 -4.195 52.623 1.00 82.56 964 TRP A O 1
ATOM 7484 N N . GLY A 1 965 ? -41.885 -6.339 52.040 1.00 87.88 965 GLY A N 1
ATOM 7485 C CA . GLY A 1 965 ? -43.266 -6.558 51.632 1.00 87.88 965 GLY A CA 1
ATOM 7486 C C . GLY A 1 965 ? -43.688 -8.024 51.624 1.00 87.88 965 GLY A C 1
ATOM 7487 O O . GLY A 1 965 ? -42.863 -8.929 51.737 1.00 87.88 965 GLY A O 1
ATOM 7488 N N . THR A 1 966 ? -44.992 -8.245 51.478 1.00 91.75 966 THR A N 1
ATOM 7489 C CA . THR A 1 966 ? -45.628 -9.565 51.353 1.00 91.75 966 THR A CA 1
ATOM 7490 C C . THR A 1 966 ? -46.321 -9.713 49.998 1.00 91.75 966 THR A C 1
ATOM 7492 O O . THR A 1 966 ? -46.769 -8.717 49.431 1.00 91.75 966 THR A O 1
ATOM 7495 N N . LEU A 1 967 ? -46.419 -10.943 49.485 1.00 94.06 967 LEU A N 1
ATOM 7496 C CA . LEU A 1 967 ? -47.064 -11.260 48.206 1.00 94.06 967 LEU A CA 1
ATOM 7497 C C . LEU A 1 967 ? -47.842 -12.586 48.269 1.00 94.06 967 LEU A C 1
ATOM 7499 O O . LEU A 1 967 ? -47.299 -13.605 48.704 1.00 94.06 967 LEU A O 1
ATOM 7503 N N . SER A 1 968 ? -49.078 -12.583 47.759 1.00 92.19 968 SER A N 1
ATOM 7504 C CA . SER A 1 968 ? -49.849 -13.791 47.411 1.00 92.19 968 SER A CA 1
ATOM 7505 C C . SER A 1 968 ? -50.444 -13.638 46.003 1.00 92.19 968 SER A C 1
ATOM 7507 O O . SER A 1 968 ? -51.310 -12.797 45.785 1.00 92.19 968 SER A O 1
ATOM 7509 N N . ILE A 1 969 ? -49.925 -14.364 45.009 1.00 93.38 969 ILE A N 1
ATOM 7510 C CA . ILE A 1 969 ? -50.357 -14.235 43.604 1.00 93.38 969 ILE A CA 1
ATOM 7511 C C . ILE A 1 969 ? -50.189 -15.561 42.850 1.00 93.38 969 ILE A C 1
ATOM 7513 O O . ILE A 1 969 ? -49.339 -16.379 43.208 1.00 93.38 969 ILE A O 1
ATOM 7517 N N . GLY A 1 970 ? -50.990 -15.767 41.800 1.00 90.56 970 GLY A N 1
ATOM 7518 C CA . GLY A 1 970 ? -51.036 -16.997 40.998 1.00 90.56 970 GLY A CA 1
ATOM 7519 C C . GLY A 1 970 ? -52.333 -17.800 41.162 1.00 90.56 970 GLY A C 1
ATOM 7520 O O . GLY A 1 970 ? -52.680 -18.593 40.288 1.00 90.56 970 GLY A O 1
ATOM 7521 N N . GLY A 1 971 ? -53.092 -17.586 42.243 1.00 89.38 971 GLY A N 1
ATOM 7522 C CA . GLY A 1 971 ? -54.343 -18.307 42.504 1.00 89.38 971 GLY A CA 1
ATOM 7523 C C . GLY A 1 971 ? -55.439 -18.025 41.467 1.00 89.38 971 GLY A C 1
ATOM 7524 O O . GLY A 1 971 ? -56.103 -18.952 40.996 1.00 89.38 971 GLY A O 1
ATOM 7525 N N . ASN A 1 972 ? -55.621 -16.763 41.058 1.00 89.12 972 ASN A N 1
ATOM 7526 C CA . ASN A 1 972 ? -56.579 -16.423 39.994 1.00 89.12 972 ASN A CA 1
ATOM 7527 C C . ASN A 1 972 ? -56.083 -16.833 38.606 1.00 89.12 972 ASN A C 1
ATOM 7529 O O . ASN A 1 972 ? -56.891 -17.290 37.804 1.00 89.12 972 ASN A O 1
ATOM 7533 N N . ASP A 1 973 ? -54.775 -16.778 38.353 1.00 92.06 973 ASP A N 1
ATOM 7534 C CA . ASP A 1 973 ? -54.159 -17.238 37.106 1.00 92.06 973 ASP A CA 1
ATOM 7535 C C . ASP A 1 973 ? -54.445 -18.729 36.849 1.00 92.06 973 ASP A C 1
ATOM 7537 O O . ASP A 1 973 ? -54.667 -19.142 35.708 1.00 92.06 973 ASP A O 1
ATOM 7541 N N . LEU A 1 974 ? -54.510 -19.542 37.909 1.00 92.19 974 LEU A N 1
ATOM 7542 C CA . LEU A 1 974 ? -54.957 -20.940 37.865 1.00 92.19 974 LEU A CA 1
ATOM 7543 C C . LEU A 1 974 ? -56.486 -21.111 37.878 1.00 92.19 974 LEU A C 1
ATOM 7545 O O . LEU A 1 974 ? -56.983 -22.214 37.664 1.00 92.19 974 LEU A O 1
ATOM 7549 N N . GLY A 1 975 ? -57.249 -20.046 38.114 1.00 90.00 975 GLY A N 1
ATOM 7550 C CA . GLY A 1 975 ? -58.708 -20.076 38.182 1.00 90.00 975 GLY A CA 1
ATOM 7551 C C . GLY A 1 975 ? -59.270 -20.589 39.511 1.00 90.00 975 GLY A C 1
ATOM 7552 O O . GLY A 1 975 ? -60.378 -21.124 39.525 1.00 90.00 975 GLY A O 1
ATOM 7553 N N . PHE A 1 976 ? -58.565 -20.437 40.638 1.00 88.56 976 PHE A N 1
ATOM 7554 C CA . PHE A 1 976 ? -59.047 -20.909 41.949 1.00 88.56 976 PHE A CA 1
ATOM 7555 C C . PHE A 1 976 ? -60.385 -20.265 42.361 1.00 88.56 976 PHE A C 1
ATOM 7557 O O . PHE A 1 976 ? -61.233 -20.928 42.955 1.00 88.56 976 PHE A O 1
ATOM 7564 N N . SER A 1 977 ? -60.633 -19.010 41.977 1.00 82.88 977 SER A N 1
ATOM 7565 C CA . SER A 1 977 ? -61.927 -18.325 42.136 1.00 82.88 977 SER A CA 1
ATOM 7566 C C . SER A 1 977 ? -63.056 -18.981 41.318 1.00 82.88 977 SER A C 1
ATOM 7568 O O . SER A 1 977 ? -64.177 -19.149 41.810 1.00 82.88 977 SER A O 1
ATOM 7570 N N . THR A 1 978 ? -62.751 -19.443 40.105 1.00 87.06 978 THR A N 1
ATOM 7571 C CA . THR A 1 978 ? -63.650 -20.237 39.249 1.00 87.06 978 THR A CA 1
ATOM 7572 C C . THR A 1 978 ? -63.911 -21.628 39.839 1.00 87.06 978 THR A C 1
ATOM 7574 O O . THR A 1 978 ? -65.057 -22.079 39.860 1.00 87.06 978 THR A O 1
ATOM 7577 N N . ILE A 1 979 ? -62.883 -22.287 40.387 1.00 88.00 979 ILE A N 1
ATOM 7578 C CA . ILE A 1 979 ? -63.006 -23.579 41.086 1.00 88.00 979 ILE A CA 1
ATOM 7579 C C . ILE A 1 979 ? -63.889 -23.435 42.332 1.00 88.00 979 ILE A C 1
ATOM 7581 O O . ILE A 1 979 ? -64.835 -24.202 42.492 1.00 88.00 979 ILE A O 1
ATOM 7585 N N . ALA A 1 980 ? -63.659 -22.427 43.180 1.00 82.38 980 ALA A N 1
ATOM 7586 C CA . ALA A 1 980 ? -64.500 -22.172 44.351 1.00 82.38 980 ALA A CA 1
ATOM 7587 C C . ALA A 1 980 ? -65.973 -21.939 43.955 1.00 82.38 980 ALA A C 1
ATOM 7589 O O . ALA A 1 980 ? -66.882 -22.529 44.542 1.00 82.38 980 ALA A O 1
ATOM 7590 N N . THR A 1 981 ? -66.209 -21.159 42.896 1.00 81.94 981 THR A N 1
ATOM 7591 C CA . THR A 1 981 ? -67.556 -20.890 42.367 1.00 81.94 981 THR A CA 1
ATOM 7592 C C . THR A 1 981 ? -68.271 -22.168 41.914 1.00 81.94 981 THR A C 1
ATOM 7594 O O . THR A 1 981 ? -69.378 -22.443 42.381 1.00 81.94 981 THR A O 1
ATOM 7597 N N . TRP A 1 982 ? -67.648 -22.973 41.046 1.00 82.75 982 TRP A N 1
ATOM 7598 C CA . TRP A 1 982 ? -68.299 -24.141 40.432 1.00 82.75 982 TRP A CA 1
ATOM 7599 C C . TRP A 1 982 ? -68.230 -25.437 41.247 1.00 82.75 982 TRP A C 1
ATOM 7601 O O . TRP A 1 982 ? -69.011 -26.350 40.984 1.00 82.75 982 TRP A O 1
ATOM 7611 N N . CYS A 1 983 ? -67.324 -25.547 42.220 1.00 80.69 983 CYS A N 1
ATOM 7612 C CA . CYS A 1 983 ? -67.221 -26.729 43.075 1.00 80.69 983 CYS A CA 1
ATOM 7613 C C . CYS A 1 983 ? -67.888 -26.545 44.451 1.00 80.69 983 CYS A C 1
ATOM 7615 O O . CYS A 1 983 ? -68.376 -27.537 44.990 1.00 80.69 983 CYS A O 1
ATOM 7617 N N . LEU A 1 984 ? -67.916 -25.327 45.024 1.00 79.56 984 LEU A N 1
ATOM 7618 C CA . LEU A 1 984 ? -68.263 -25.104 46.444 1.00 79.56 984 LEU A CA 1
ATOM 7619 C C . LEU A 1 984 ? -69.515 -24.239 46.677 1.00 79.56 984 LEU A C 1
ATOM 7621 O O . LEU A 1 984 ? -70.232 -24.452 47.658 1.00 79.56 984 LEU A O 1
ATOM 7625 N N . PHE A 1 985 ? -69.757 -23.244 45.816 1.00 73.88 985 PHE A N 1
ATOM 7626 C CA . PHE A 1 985 ? -70.796 -22.234 46.050 1.00 73.88 985 PHE A CA 1
ATOM 7627 C C . PHE A 1 985 ? -72.093 -22.459 45.260 1.00 73.88 985 PHE A C 1
ATOM 7629 O O . PHE A 1 985 ? -73.175 -22.217 45.802 1.00 73.88 985 PHE A O 1
ATOM 7636 N N . VAL A 1 986 ? -72.007 -22.899 43.999 1.00 66.75 986 VAL A N 1
ATOM 7637 C CA . VAL A 1 986 ? -73.157 -22.966 43.081 1.00 66.75 986 VAL A CA 1
ATOM 7638 C C . VAL A 1 986 ? -73.506 -24.410 42.713 1.00 66.75 986 VAL A C 1
ATOM 7640 O O . VAL A 1 986 ? -72.640 -25.203 42.346 1.00 66.75 986 VAL A O 1
ATOM 7643 N N . TYR A 1 987 ? -74.801 -24.740 42.714 1.00 62.34 987 TYR A N 1
ATOM 7644 C CA . TYR A 1 987 ? -75.313 -25.995 42.158 1.00 62.34 987 TYR A CA 1
ATOM 7645 C C . TYR A 1 987 ? -75.220 -26.001 40.617 1.00 62.34 987 TYR A C 1
ATOM 7647 O O . TYR A 1 987 ? -76.157 -25.608 39.920 1.00 62.34 987 TYR A O 1
ATOM 7655 N N . VAL A 1 988 ? -74.077 -26.439 40.082 1.00 58.25 988 VAL A N 1
ATOM 7656 C CA . VAL A 1 988 ? -73.841 -26.642 38.640 1.00 58.25 988 VAL A CA 1
ATOM 7657 C C . VAL A 1 988 ? -73.544 -28.101 38.295 1.00 58.25 988 VAL A C 1
ATOM 7659 O O . VAL A 1 988 ? -73.304 -28.942 39.160 1.00 58.25 988 VAL A O 1
ATOM 7662 N N . SER A 1 989 ? -73.563 -28.423 37.000 1.00 63.22 989 SER A N 1
ATOM 7663 C CA . SER A 1 989 ? -73.175 -29.741 36.498 1.00 63.22 989 SER A CA 1
ATOM 7664 C C . SER A 1 989 ? -71.728 -30.081 36.875 1.00 63.22 989 SER A C 1
ATOM 7666 O O . SER A 1 989 ? -70.822 -29.308 36.560 1.00 63.22 989 SER A O 1
ATOM 7668 N N . ASN A 1 990 ? -71.515 -31.270 37.455 1.00 67.62 990 ASN A N 1
ATOM 7669 C CA . ASN A 1 990 ? -70.210 -31.799 37.890 1.00 67.62 990 ASN A CA 1
ATOM 7670 C C . ASN A 1 990 ? -69.091 -31.600 36.841 1.00 67.62 990 ASN A C 1
ATOM 7672 O O . ASN A 1 990 ? -67.968 -31.261 37.199 1.00 67.62 990 ASN A O 1
ATOM 7676 N N . SER A 1 991 ? -69.410 -31.706 35.544 1.00 78.81 991 SER A N 1
ATOM 7677 C CA . SER A 1 991 ? -68.500 -31.389 34.431 1.00 78.81 991 SER A CA 1
ATOM 7678 C C . SER A 1 991 ? -67.735 -30.073 34.607 1.00 78.81 991 SER A C 1
ATOM 7680 O O . SER A 1 991 ? -66.517 -30.095 34.499 1.00 78.81 991 SER A O 1
ATOM 7682 N N . TRP A 1 992 ? -68.394 -28.964 34.960 1.00 83.06 992 TRP A N 1
ATOM 7683 C CA . TRP A 1 992 ? -67.744 -27.645 35.035 1.00 83.06 992 TRP A CA 1
ATOM 7684 C C . TRP A 1 992 ? -66.728 -27.539 36.177 1.00 83.06 992 TRP A C 1
ATOM 7686 O O . TRP A 1 992 ? -65.665 -26.949 35.995 1.00 83.06 992 TRP A O 1
ATOM 7696 N N . CYS A 1 993 ? -67.008 -28.163 37.325 1.00 84.81 993 CYS A N 1
ATOM 7697 C CA . CYS A 1 993 ? -66.025 -28.304 38.402 1.00 84.81 993 CYS A CA 1
ATOM 7698 C C . CYS A 1 993 ? -64.824 -29.151 37.929 1.00 84.81 993 CYS A C 1
ATOM 7700 O O . CYS A 1 993 ? -63.673 -28.765 38.121 1.00 84.81 993 CYS A O 1
ATOM 7702 N N . GLN A 1 994 ? -65.074 -30.263 37.225 1.00 87.25 994 GLN A N 1
ATOM 7703 C CA . GLN A 1 994 ? -64.013 -31.121 36.678 1.00 87.25 994 GLN A CA 1
ATOM 7704 C C . GLN A 1 994 ? -63.175 -30.439 35.580 1.00 87.25 994 GLN A C 1
ATOM 7706 O O . GLN A 1 994 ? -61.976 -30.699 35.494 1.00 87.25 994 GLN A O 1
ATOM 7711 N N . ASP A 1 995 ? -63.781 -29.584 34.752 1.00 89.75 995 ASP A N 1
ATOM 7712 C CA . ASP A 1 995 ? -63.099 -28.784 33.728 1.00 89.75 995 ASP A CA 1
ATOM 7713 C C . ASP A 1 995 ? -62.226 -27.693 34.363 1.00 89.75 995 ASP A C 1
ATOM 7715 O O . ASP A 1 995 ? -61.061 -27.549 33.997 1.00 89.75 995 ASP A O 1
ATOM 7719 N N . ALA A 1 996 ? -62.749 -26.974 35.364 1.00 89.00 996 ALA A N 1
ATOM 7720 C CA . ALA A 1 996 ? -61.992 -25.956 36.090 1.00 89.00 996 ALA A CA 1
ATOM 7721 C C . ALA A 1 996 ? -60.751 -26.549 36.786 1.00 89.00 996 ALA A C 1
ATOM 7723 O O . ALA A 1 996 ? -59.657 -26.004 36.652 1.00 89.00 996 ALA A O 1
ATOM 7724 N N . ILE A 1 997 ? -60.900 -27.706 37.447 1.00 90.88 997 ILE A N 1
ATOM 7725 C CA . ILE A 1 997 ? -59.786 -28.431 38.078 1.00 90.88 997 ILE A CA 1
ATOM 7726 C C . ILE A 1 997 ? -58.748 -28.875 37.028 1.00 90.88 997 ILE A C 1
ATOM 7728 O O . ILE A 1 997 ? -57.563 -28.610 37.206 1.00 90.88 997 ILE A O 1
ATOM 7732 N N . ARG A 1 998 ? -59.168 -29.467 35.896 1.00 91.94 998 ARG A N 1
ATOM 7733 C CA . ARG A 1 998 ? -58.243 -29.873 34.812 1.00 91.94 998 ARG A CA 1
ATOM 7734 C C . ARG A 1 998 ? -57.428 -28.711 34.244 1.00 91.94 998 ARG A C 1
ATOM 7736 O O . ARG A 1 998 ? -56.254 -28.883 33.918 1.00 91.94 998 ARG A O 1
ATOM 7743 N N . ASN A 1 999 ? -58.040 -27.536 34.111 1.00 92.62 999 ASN A N 1
ATOM 7744 C CA . ASN A 1 999 ? -57.362 -26.351 33.588 1.00 92.62 999 ASN A CA 1
ATOM 7745 C C . ASN A 1 999 ? -56.287 -25.839 34.562 1.00 92.62 999 ASN A C 1
ATOM 7747 O O . ASN A 1 999 ? -55.194 -25.482 34.121 1.00 92.62 999 ASN A O 1
ATOM 7751 N N . ALA A 1 1000 ? -56.560 -25.864 35.872 1.00 93.69 1000 ALA A N 1
ATOM 7752 C CA . ALA A 1 1000 ? -55.574 -25.542 36.903 1.00 93.69 1000 ALA A CA 1
ATOM 7753 C C . ALA A 1 1000 ? -54.423 -26.562 36.935 1.00 93.69 1000 ALA A C 1
ATOM 7755 O O . ALA A 1 1000 ? -53.261 -26.166 36.892 1.00 93.69 1000 ALA A O 1
ATOM 7756 N N . GLU A 1 1001 ? -54.730 -27.865 36.922 1.00 93.56 1001 GLU A N 1
ATOM 7757 C CA . GLU A 1 1001 ? -53.733 -28.948 36.847 1.00 93.56 1001 GLU A CA 1
ATOM 7758 C C . GLU A 1 1001 ? -52.815 -28.797 35.621 1.00 93.56 1001 GLU A C 1
ATOM 7760 O O . GLU A 1 1001 ? -51.602 -28.937 35.734 1.00 93.56 1001 GLU A O 1
ATOM 7765 N N . THR A 1 1002 ? -53.375 -28.437 34.461 1.00 93.44 1002 THR A N 1
ATOM 7766 C CA . THR A 1 1002 ? -52.601 -28.235 33.223 1.00 93.44 1002 THR A CA 1
ATOM 7767 C C . THR A 1 1002 ? -51.668 -27.023 33.317 1.00 93.44 1002 THR A C 1
ATOM 7769 O O . THR A 1 1002 ? -50.525 -27.094 32.871 1.00 93.44 1002 THR A O 1
ATOM 7772 N N . LYS A 1 1003 ? -52.115 -25.913 33.925 1.00 92.44 1003 LYS A N 1
ATOM 7773 C CA . LYS A 1 1003 ? -51.264 -24.730 34.157 1.00 92.44 1003 LYS A CA 1
ATOM 7774 C C . LYS A 1 1003 ? -50.203 -24.956 35.246 1.00 92.44 1003 LYS A C 1
ATOM 7776 O O . LYS A 1 1003 ? -49.142 -24.347 35.183 1.00 92.44 1003 LYS A O 1
ATOM 7781 N N . LEU A 1 1004 ? -50.449 -25.836 36.216 1.00 92.81 1004 LEU A N 1
ATOM 7782 C CA . LEU A 1 1004 ? -49.492 -26.172 37.280 1.00 92.81 1004 LEU A CA 1
ATOM 7783 C C . LEU A 1 1004 ? -48.277 -26.987 36.801 1.00 92.81 1004 LEU A C 1
ATOM 7785 O O . LEU A 1 1004 ? -47.266 -27.022 37.501 1.00 92.81 1004 LEU A O 1
ATOM 7789 N N . GLU A 1 1005 ? -48.356 -27.613 35.624 1.00 90.44 1005 GLU A N 1
ATOM 7790 C CA . GLU A 1 1005 ? -47.230 -28.298 34.966 1.00 90.44 1005 GLU A CA 1
ATOM 7791 C C . GLU A 1 1005 ? -46.603 -27.464 33.821 1.00 90.44 1005 GLU A C 1
ATOM 7793 O O . GLU A 1 1005 ? -45.711 -27.944 33.122 1.00 90.44 1005 GLU A O 1
ATOM 7798 N N . SER A 1 1006 ? -47.052 -26.218 33.608 1.00 89.19 1006 SER A N 1
ATOM 7799 C CA . SER A 1 1006 ? -46.554 -25.321 32.551 1.00 89.19 1006 SER A CA 1
ATOM 7800 C C . SER A 1 1006 ? -45.289 -24.561 32.997 1.00 89.19 1006 SER A C 1
ATOM 7802 O O . SER A 1 1006 ? -45.330 -23.836 34.000 1.00 89.19 1006 SER A O 1
ATOM 7804 N N . PRO A 1 1007 ? -44.170 -24.646 32.243 1.00 88.69 1007 PRO A N 1
ATOM 7805 C CA . PRO A 1 1007 ? -42.990 -23.810 32.475 1.00 88.69 1007 PRO A CA 1
ATOM 7806 C C . PRO A 1 1007 ? -43.298 -22.312 32.385 1.00 88.69 1007 PRO A C 1
ATOM 7808 O O . PRO A 1 1007 ? -42.749 -21.519 33.143 1.00 88.69 1007 PRO A O 1
ATOM 7811 N N . GLU A 1 1008 ? -44.219 -21.916 31.504 1.00 89.75 1008 GLU A N 1
ATOM 7812 C CA . GLU A 1 1008 ? -44.603 -20.521 31.284 1.00 89.75 1008 GLU A CA 1
ATOM 7813 C C . GLU A 1 1008 ? -45.237 -19.886 32.533 1.00 89.75 1008 GLU A C 1
ATOM 7815 O O . GLU A 1 1008 ? -45.028 -18.697 32.790 1.00 89.75 1008 GLU A O 1
ATOM 7820 N N . PHE A 1 1009 ? -45.973 -20.664 33.336 1.00 92.81 1009 PHE A N 1
ATOM 7821 C CA . PHE A 1 1009 ? -46.524 -20.202 34.613 1.00 92.81 1009 PHE A CA 1
ATOM 7822 C C . PHE A 1 1009 ? -45.429 -20.028 35.679 1.00 92.81 1009 PHE A C 1
ATOM 7824 O O . PHE A 1 1009 ? -45.362 -18.977 36.322 1.00 92.81 1009 PHE A O 1
ATOM 7831 N N . HIS A 1 1010 ? -44.516 -20.999 35.807 1.00 93.25 1010 HIS A N 1
ATOM 7832 C CA . HIS A 1 1010 ? -43.347 -20.910 36.700 1.00 93.25 1010 HIS A CA 1
ATOM 7833 C C . HIS A 1 1010 ? -42.456 -19.703 36.365 1.00 93.25 1010 HIS A C 1
ATOM 7835 O O . HIS A 1 1010 ? -42.134 -18.912 37.252 1.00 93.25 1010 HIS A O 1
ATOM 7841 N N . ASP A 1 1011 ? -42.144 -19.494 35.084 1.00 87.44 1011 ASP A N 1
ATOM 7842 C CA . ASP A 1 1011 ? -41.355 -18.350 34.621 1.00 87.44 1011 ASP A CA 1
ATOM 7843 C C . ASP A 1 1011 ? -42.070 -17.007 34.817 1.00 87.44 1011 ASP A C 1
ATOM 7845 O O . ASP A 1 1011 ? -41.415 -15.979 34.994 1.00 87.44 1011 ASP A O 1
ATOM 7849 N N . THR A 1 1012 ? -43.405 -16.990 34.803 1.00 92.00 1012 THR A N 1
ATOM 7850 C CA . THR A 1 1012 ? -44.187 -15.774 35.071 1.00 92.00 1012 THR A CA 1
ATOM 7851 C C . THR A 1 1012 ? -44.139 -15.403 36.550 1.00 92.00 1012 THR A C 1
ATOM 7853 O O . THR A 1 1012 ? -43.867 -14.247 36.864 1.00 92.00 1012 THR A O 1
ATOM 7856 N N . LEU A 1 1013 ? -44.272 -16.375 37.459 1.00 92.56 1013 LEU A N 1
ATOM 7857 C CA . LEU A 1 1013 ? -44.050 -16.150 38.892 1.00 92.56 1013 LEU A CA 1
ATOM 7858 C C . LEU A 1 1013 ? -42.601 -15.712 39.179 1.00 92.56 1013 LEU A C 1
ATOM 7860 O O . LEU A 1 1013 ? -42.387 -14.751 39.916 1.00 92.56 1013 LEU A O 1
ATOM 7864 N N . LYS A 1 1014 ? -41.608 -16.345 38.536 1.00 90.38 1014 LYS A N 1
ATOM 7865 C CA . LYS A 1 1014 ? -40.186 -15.968 38.635 1.00 90.38 1014 LYS A CA 1
ATOM 7866 C C . LYS A 1 1014 ? -39.954 -14.504 38.234 1.00 90.38 1014 LYS A C 1
ATOM 7868 O O . LYS A 1 1014 ? -39.299 -13.780 38.980 1.00 90.38 1014 LYS A O 1
ATOM 7873 N N . ARG A 1 1015 ? -40.510 -14.067 37.092 1.00 84.69 1015 ARG A N 1
ATOM 7874 C CA . ARG A 1 1015 ? -40.441 -12.668 36.623 1.00 84.69 1015 ARG A CA 1
ATOM 7875 C C . ARG A 1 1015 ? -41.076 -11.706 37.624 1.00 84.69 1015 ARG A C 1
ATOM 7877 O O . ARG A 1 1015 ? -40.406 -10.776 38.048 1.00 84.69 1015 ARG A O 1
ATOM 7884 N N . VAL A 1 1016 ? -42.294 -11.992 38.090 1.00 89.81 1016 VAL A N 1
ATOM 7885 C CA . VAL A 1 1016 ? -42.992 -11.175 39.100 1.00 89.81 1016 VAL A CA 1
ATOM 7886 C C . VAL A 1 1016 ? -42.134 -10.942 40.347 1.00 89.81 1016 VAL A C 1
ATOM 7888 O O . VAL A 1 1016 ? -42.034 -9.811 40.820 1.00 89.81 1016 VAL A O 1
ATOM 7891 N N . TYR A 1 1017 ? -41.478 -11.980 40.875 1.00 90.25 1017 TYR A N 1
ATOM 7892 C CA . TYR A 1 1017 ? -40.628 -11.829 42.062 1.00 90.25 1017 TYR A CA 1
ATOM 7893 C C . TYR A 1 1017 ? -39.342 -11.034 41.776 1.00 90.25 1017 TYR A C 1
ATOM 7895 O O . TYR A 1 1017 ? -38.862 -10.319 42.655 1.00 90.25 1017 TYR A O 1
ATOM 7903 N N . GLN A 1 1018 ? -38.791 -11.146 40.561 1.00 81.38 1018 GLN A N 1
ATOM 7904 C CA . GLN A 1 1018 ? -37.607 -10.400 40.122 1.00 81.38 1018 GLN A CA 1
ATOM 7905 C C . GLN A 1 1018 ? -37.919 -8.919 39.875 1.00 81.38 1018 GLN A C 1
ATOM 7907 O O . GLN A 1 1018 ? -37.164 -8.069 40.339 1.00 81.38 1018 GLN A O 1
ATOM 7912 N N . ASP A 1 1019 ? -39.041 -8.603 39.226 1.00 81.62 1019 ASP A N 1
ATOM 7913 C CA . ASP A 1 1019 ? -39.448 -7.229 38.910 1.00 81.62 1019 ASP A CA 1
ATOM 7914 C C . ASP A 1 1019 ? -39.828 -6.447 40.181 1.00 81.62 1019 ASP A C 1
ATOM 7916 O O . ASP A 1 1019 ? -39.300 -5.358 40.402 1.00 81.62 1019 ASP A O 1
ATOM 7920 N N . ILE A 1 1020 ? -40.627 -7.039 41.088 1.00 83.50 1020 ILE A N 1
ATOM 7921 C CA . ILE A 1 1020 ? -40.942 -6.442 42.407 1.00 83.50 1020 ILE A CA 1
ATOM 7922 C C . ILE A 1 1020 ? -39.663 -6.080 43.171 1.00 83.50 1020 ILE A C 1
ATOM 7924 O O . ILE A 1 1020 ? -39.610 -5.049 43.842 1.00 83.50 1020 ILE A O 1
ATOM 7928 N N . LEU A 1 1021 ? -38.646 -6.942 43.106 1.00 78.44 1021 LEU A N 1
ATOM 7929 C CA . LEU A 1 1021 ? -37.386 -6.736 43.807 1.00 78.44 1021 LEU A CA 1
ATOM 7930 C C . LEU A 1 1021 ? -36.501 -5.689 43.112 1.00 78.44 1021 LEU A C 1
ATOM 7932 O O . LEU A 1 1021 ? -35.899 -4.863 43.796 1.00 78.44 1021 LEU A O 1
ATOM 7936 N N . LEU A 1 1022 ? -36.441 -5.704 41.777 1.00 72.38 1022 LEU A N 1
ATOM 7937 C CA . LEU A 1 1022 ? -35.707 -4.735 40.957 1.00 72.38 1022 LEU A CA 1
ATOM 7938 C C . LEU A 1 1022 ? -36.221 -3.309 41.165 1.00 72.38 1022 LEU A C 1
ATOM 7940 O O . LEU A 1 1022 ? -35.417 -2.417 41.439 1.00 72.38 1022 LEU A O 1
ATOM 7944 N N . ASP A 1 1023 ? -37.535 -3.103 41.082 1.00 74.25 1023 ASP A N 1
ATOM 7945 C CA . ASP A 1 1023 ? -38.150 -1.784 41.253 1.00 74.25 1023 ASP A CA 1
ATOM 7946 C C . ASP A 1 1023 ? -37.963 -1.281 42.697 1.00 74.25 1023 ASP A C 1
ATOM 7948 O O . ASP A 1 1023 ? -37.537 -0.142 42.917 1.00 74.25 1023 ASP A O 1
ATOM 7952 N N . ALA A 1 1024 ? -38.152 -2.164 43.688 1.00 71.81 1024 ALA A N 1
ATOM 7953 C CA . ALA A 1 1024 ? -37.923 -1.842 45.095 1.00 71.81 1024 ALA A CA 1
ATOM 7954 C C . ALA A 1 1024 ? -36.466 -1.469 45.399 1.00 71.81 1024 ALA A C 1
ATOM 7956 O O . ALA A 1 1024 ? -36.210 -0.528 46.150 1.00 71.81 1024 ALA A O 1
ATOM 7957 N N . MET A 1 1025 ? -35.497 -2.198 44.840 1.00 67.00 1025 MET A N 1
ATOM 7958 C CA . MET A 1 1025 ? -34.077 -1.885 45.009 1.00 67.00 1025 MET A CA 1
ATOM 7959 C C . MET A 1 1025 ? -33.710 -0.585 44.283 1.00 67.00 1025 MET A C 1
ATOM 7961 O O . MET A 1 1025 ? -33.031 0.256 44.872 1.00 67.00 1025 MET A O 1
ATOM 7965 N N . GLY A 1 1026 ? -34.217 -0.373 43.065 1.00 62.69 1026 GLY A N 1
ATOM 7966 C CA . GLY A 1 1026 ? -33.967 0.826 42.263 1.00 62.69 1026 GLY A CA 1
ATOM 7967 C C . GLY A 1 1026 ? -34.425 2.125 42.934 1.00 62.69 1026 GLY A C 1
ATOM 7968 O O . GLY A 1 1026 ? -33.643 3.075 43.012 1.00 62.69 1026 GLY A O 1
ATOM 7969 N N . GLU A 1 1027 ? -35.651 2.168 43.472 1.00 60.84 1027 GLU A N 1
ATOM 7970 C CA . GLU A 1 1027 ? -36.147 3.338 44.218 1.00 60.84 1027 GLU A CA 1
ATOM 7971 C C . GLU A 1 1027 ? -35.395 3.566 45.537 1.00 60.84 1027 GLU A C 1
ATOM 7973 O O . GLU A 1 1027 ? -35.118 4.711 45.914 1.00 60.84 1027 GLU A O 1
ATOM 7978 N N . ARG A 1 1028 ? -35.065 2.490 46.261 1.00 62.81 1028 ARG A N 1
ATOM 7979 C CA . ARG A 1 1028 ? -34.443 2.588 47.589 1.00 62.81 1028 ARG A CA 1
ATOM 7980 C C . ARG A 1 1028 ? -32.981 3.024 47.491 1.00 62.81 1028 ARG A C 1
ATOM 7982 O O . ARG A 1 1028 ? -32.596 3.953 48.204 1.00 62.81 1028 ARG A O 1
ATOM 7989 N N . GLU A 1 1029 ? -32.202 2.465 46.560 1.00 55.44 1029 GLU A N 1
ATOM 7990 C CA . GLU A 1 1029 ? -30.809 2.881 46.336 1.00 55.44 1029 GLU A CA 1
ATOM 7991 C C . GLU A 1 1029 ? -30.699 4.318 45.805 1.00 55.44 1029 GLU A C 1
ATOM 7993 O O . GLU A 1 1029 ? -29.821 5.061 46.248 1.00 55.44 1029 GLU A O 1
ATOM 7998 N N . TRP A 1 1030 ? -31.632 4.755 44.947 1.00 43.53 1030 TRP A N 1
ATOM 7999 C CA . TRP A 1 1030 ? -31.761 6.157 44.509 1.00 43.53 1030 TRP A CA 1
ATOM 8000 C C . TRP A 1 1030 ? -31.911 7.140 45.687 1.00 43.53 1030 TRP A C 1
ATOM 8002 O O . TRP A 1 1030 ? -31.457 8.279 45.599 1.00 43.53 1030 TRP A O 1
ATOM 8012 N N . ASN A 1 1031 ? -32.452 6.682 46.820 1.00 46.75 1031 ASN A N 1
ATOM 8013 C CA . ASN A 1 1031 ? -32.621 7.456 48.053 1.00 46.75 1031 ASN A CA 1
ATOM 8014 C C . ASN A 1 1031 ? -31.600 7.102 49.156 1.00 46.75 1031 ASN A C 1
ATOM 8016 O O . ASN A 1 1031 ? -31.802 7.432 50.325 1.00 46.75 1031 ASN A O 1
ATOM 8020 N N . GLY A 1 1032 ? -30.504 6.414 48.812 1.00 40.09 1032 GLY A N 1
ATOM 8021 C CA . GLY A 1 1032 ? -29.439 6.034 49.752 1.00 40.09 1032 GLY A CA 1
ATOM 8022 C C . GLY A 1 1032 ? -29.825 4.950 50.768 1.00 40.09 1032 GLY A C 1
ATOM 8023 O O . GLY A 1 1032 ? -29.036 4.631 51.660 1.00 40.09 1032 GLY A O 1
ATOM 8024 N N . GLN A 1 1033 ? -31.015 4.366 50.641 1.00 51.12 1033 GLN A N 1
ATOM 8025 C CA . GLN A 1 1033 ? -31.454 3.214 51.420 1.00 51.12 1033 GLN A CA 1
ATOM 8026 C C . GLN A 1 1033 ? -30.992 1.924 50.733 1.00 51.12 1033 GLN A C 1
ATOM 8028 O O . GLN A 1 1033 ? -30.805 1.893 49.521 1.00 51.12 1033 GLN A O 1
ATOM 8033 N N . LYS A 1 1034 ? -30.800 0.835 51.485 1.00 54.75 1034 LYS A N 1
ATOM 8034 C CA . LYS A 1 1034 ? -30.292 -0.428 50.924 1.00 54.75 1034 LYS A CA 1
ATOM 8035 C C . LYS A 1 1034 ? -31.169 -1.619 51.277 1.00 54.75 1034 LYS A C 1
ATOM 8037 O O . LYS A 1 1034 ? -31.598 -1.765 52.420 1.00 54.75 1034 LYS A O 1
ATOM 8042 N N . GLY A 1 1035 ? -31.363 -2.480 50.279 1.00 65.81 1035 GLY A N 1
ATOM 8043 C CA . GLY A 1 1035 ? -32.105 -3.731 50.380 1.00 65.81 1035 GLY A CA 1
ATOM 8044 C C . GLY A 1 1035 ? -33.626 -3.567 50.446 1.00 65.81 1035 GLY A C 1
ATOM 8045 O O . GLY A 1 1035 ? -34.162 -2.574 50.942 1.00 65.81 1035 GLY A O 1
ATOM 8046 N N . PHE A 1 1036 ? -34.304 -4.601 49.963 1.00 76.25 1036 PHE A N 1
ATOM 8047 C CA . PHE A 1 1036 ? -35.721 -4.884 50.163 1.00 76.25 1036 PHE A CA 1
ATOM 8048 C C . PHE A 1 1036 ? -35.857 -6.390 50.436 1.00 76.25 1036 PHE A C 1
ATOM 8050 O O . PHE A 1 1036 ? -34.991 -7.161 50.018 1.00 76.25 1036 PHE A O 1
ATOM 8057 N N . LEU A 1 1037 ? -36.899 -6.803 51.155 1.00 79.00 1037 LEU A N 1
ATOM 8058 C CA . LEU A 1 1037 ? -37.215 -8.202 51.468 1.00 79.00 1037 LEU A CA 1
AT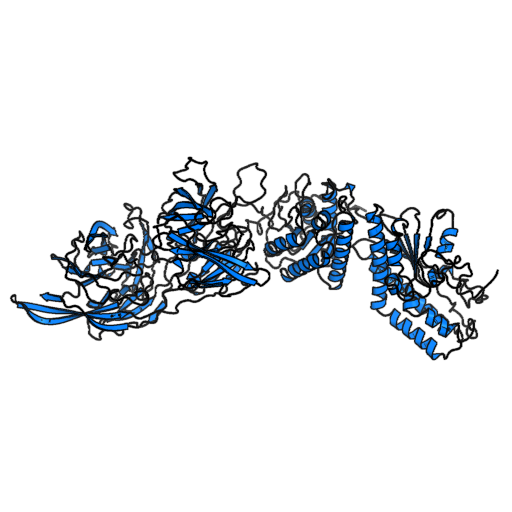OM 8059 C C . LEU A 1 1037 ? -38.626 -8.517 50.963 1.00 79.00 1037 LEU A C 1
ATOM 8061 O O . LEU A 1 1037 ? -39.574 -7.844 51.360 1.00 79.00 1037 LEU A O 1
ATOM 8065 N N . LEU A 1 1038 ? -38.772 -9.560 50.147 1.00 88.31 1038 LEU A N 1
ATOM 8066 C CA . LEU A 1 1038 ? -40.063 -10.016 49.631 1.00 88.31 1038 LEU A CA 1
ATOM 8067 C C . LEU A 1 1038 ? -40.456 -11.350 50.279 1.00 88.31 1038 LEU A C 1
ATOM 8069 O O . LEU A 1 1038 ? -39.853 -12.386 50.007 1.00 88.31 1038 LEU A O 1
ATOM 8073 N N . MET A 1 1039 ? -41.486 -11.332 51.125 1.00 89.06 1039 MET A N 1
ATOM 8074 C CA . MET A 1 1039 ? -42.096 -12.534 51.695 1.00 89.06 1039 MET A CA 1
ATOM 8075 C C . MET A 1 1039 ? -43.218 -13.039 50.780 1.00 89.06 1039 MET A C 1
ATOM 8077 O O . MET A 1 1039 ? -44.324 -12.497 50.776 1.00 89.06 1039 MET A O 1
ATOM 8081 N N . VAL A 1 1040 ? -42.953 -14.089 50.009 1.00 93.75 1040 VAL A N 1
ATOM 8082 C CA . VAL A 1 1040 ? -43.968 -14.744 49.177 1.00 93.75 1040 VAL A CA 1
ATOM 8083 C C . VAL A 1 1040 ? -44.651 -15.829 50.004 1.00 93.75 1040 VAL A C 1
ATOM 8085 O O . VAL A 1 1040 ? -44.013 -16.763 50.491 1.00 93.75 1040 VAL A O 1
ATOM 8088 N N . THR A 1 1041 ? -45.958 -15.695 50.187 1.00 90.38 1041 THR A N 1
ATOM 8089 C CA . THR A 1 1041 ? -46.766 -16.619 50.994 1.00 90.38 1041 THR A CA 1
ATOM 8090 C C . THR A 1 1041 ? -47.245 -17.804 50.161 1.00 90.38 1041 THR A C 1
ATOM 8092 O O . THR A 1 1041 ? -47.622 -17.648 48.999 1.00 90.38 1041 THR A O 1
ATOM 8095 N N . GLY A 1 1042 ? -47.221 -19.000 50.751 1.00 88.69 1042 GLY A N 1
ATOM 8096 C CA . GLY A 1 1042 ? -47.957 -20.146 50.224 1.00 88.69 1042 GLY A CA 1
ATOM 8097 C C . GLY A 1 1042 ? -49.460 -20.005 50.465 1.00 88.69 1042 GLY A C 1
ATOM 8098 O O . GLY A 1 1042 ? -49.893 -19.322 51.394 1.00 88.69 1042 GLY A O 1
ATOM 8099 N N . TYR A 1 1043 ? -50.255 -20.688 49.646 1.00 89.44 1043 TYR A N 1
ATOM 8100 C CA . TYR A 1 1043 ? -51.694 -20.829 49.855 1.00 89.44 1043 TYR A CA 1
ATOM 8101 C C . TYR A 1 1043 ? -51.951 -22.006 50.810 1.00 89.44 1043 TYR A C 1
ATOM 8103 O O . TYR A 1 1043 ? -51.345 -23.067 50.669 1.00 89.44 1043 TYR A O 1
ATOM 8111 N N . MET A 1 1044 ? -52.846 -21.841 51.782 1.00 88.06 1044 MET A N 1
ATOM 8112 C CA . MET A 1 1044 ? -53.177 -22.884 52.762 1.00 88.06 1044 MET A CA 1
ATOM 8113 C C . MET A 1 1044 ? -54.232 -23.857 52.197 1.00 88.06 1044 MET A C 1
ATOM 8115 O O . MET A 1 1044 ? -55.143 -23.462 51.467 1.00 88.06 1044 MET A O 1
ATOM 8119 N N . GLN A 1 1045 ? -54.142 -25.136 52.563 1.00 89.69 1045 GLN A N 1
ATOM 8120 C CA . GLN A 1 1045 ? -55.123 -26.174 52.238 1.00 89.69 1045 GLN A CA 1
ATOM 8121 C C . GLN A 1 1045 ? -56.436 -25.947 53.003 1.00 89.69 1045 GLN A C 1
ATOM 8123 O O . GLN A 1 1045 ? -56.472 -25.953 54.232 1.00 89.69 1045 GLN A O 1
ATOM 8128 N N . PHE A 1 1046 ? -57.536 -25.814 52.265 1.00 85.00 1046 PHE A N 1
ATOM 8129 C CA . PHE A 1 1046 ? -58.853 -25.505 52.829 1.00 85.00 1046 PHE A CA 1
ATOM 8130 C C . PHE A 1 1046 ? -59.554 -26.711 53.490 1.00 85.00 1046 PHE A C 1
ATOM 8132 O O . PHE A 1 1046 ? -60.350 -26.530 54.413 1.00 85.00 1046 PHE A O 1
ATOM 8139 N N . PHE A 1 1047 ? -59.271 -27.941 53.038 1.00 89.19 1047 PHE A N 1
ATOM 8140 C CA . PHE A 1 1047 ? -59.956 -29.154 53.501 1.00 89.19 1047 PHE A CA 1
ATOM 8141 C C . PHE A 1 1047 ? -59.070 -30.055 54.362 1.00 89.19 1047 PHE A C 1
ATOM 8143 O O . PHE A 1 1047 ? -57.873 -30.218 54.114 1.00 89.19 1047 PHE A O 1
ATOM 8150 N N . TYR A 1 1048 ? -59.704 -30.758 55.293 1.00 90.00 1048 TYR A N 1
ATOM 8151 C CA . TYR A 1 1048 ? -59.230 -32.046 55.784 1.00 90.00 1048 TYR A CA 1
ATOM 8152 C C . TYR A 1 1048 ? -59.656 -33.159 54.832 1.00 90.00 1048 TYR A C 1
ATOM 8154 O O . TYR A 1 1048 ? -60.785 -33.179 54.349 1.00 90.00 1048 TYR A O 1
ATOM 8162 N N . ASP A 1 1049 ? -58.763 -34.098 54.560 1.00 90.69 1049 ASP A N 1
ATOM 8163 C CA . ASP A 1 1049 ? -58.867 -35.061 53.458 1.00 90.69 1049 ASP A CA 1
ATOM 8164 C C . ASP A 1 1049 ? -58.432 -36.487 53.870 1.00 90.69 1049 ASP A C 1
ATOM 8166 O O . ASP A 1 1049 ? -58.245 -37.369 53.023 1.00 90.69 1049 ASP A O 1
ATOM 8170 N N . LYS A 1 1050 ? -58.245 -36.718 55.178 1.00 90.00 1050 LYS A N 1
ATOM 8171 C CA . LYS A 1 1050 ? -57.703 -37.970 55.739 1.00 90.00 1050 LYS A CA 1
ATOM 8172 C C . LYS A 1 1050 ? -58.773 -39.014 56.088 1.00 90.00 1050 LYS A C 1
ATOM 8174 O O . LYS A 1 1050 ? -58.424 -40.181 56.242 1.00 90.00 1050 LYS A O 1
ATOM 8179 N N . ASP A 1 1051 ? -60.046 -38.625 56.131 1.00 89.38 1051 ASP A N 1
ATOM 8180 C CA . ASP A 1 1051 ? -61.207 -39.501 56.346 1.00 89.38 1051 ASP A CA 1
ATOM 8181 C C . ASP A 1 1051 ? -62.314 -39.285 55.293 1.00 89.38 1051 ASP A C 1
ATOM 8183 O O . ASP A 1 1051 ? -62.220 -38.400 54.441 1.00 89.38 1051 ASP A O 1
ATOM 8187 N N . ASP A 1 1052 ? -63.379 -40.082 55.373 1.00 88.06 1052 ASP A N 1
ATOM 8188 C CA . ASP A 1 1052 ? -64.605 -40.021 54.566 1.00 88.06 1052 ASP A CA 1
ATOM 8189 C C . ASP A 1 1052 ? -65.756 -39.250 55.254 1.00 88.06 1052 ASP A C 1
ATOM 8191 O O . ASP A 1 1052 ? -66.864 -39.163 54.722 1.00 88.06 1052 ASP A O 1
ATOM 8195 N N . GLY A 1 1053 ? -65.508 -38.631 56.417 1.00 83.62 1053 GLY A N 1
ATOM 8196 C CA . GLY A 1 1053 ? -66.543 -38.038 57.278 1.00 83.62 1053 GLY A CA 1
ATOM 8197 C C . GLY A 1 1053 ? -67.326 -36.870 56.662 1.00 83.62 1053 GLY A C 1
ATOM 8198 O O . GLY A 1 1053 ? -68.379 -36.495 57.174 1.00 83.62 1053 GLY A O 1
ATOM 8199 N N . CYS A 1 1054 ? -66.841 -36.317 55.547 1.00 88.00 1054 CYS A N 1
ATOM 8200 C CA . CYS A 1 1054 ? -67.461 -35.218 54.806 1.00 88.00 1054 CYS A CA 1
ATOM 8201 C C . CYS A 1 1054 ? -68.042 -35.630 53.441 1.00 88.00 1054 CYS A C 1
ATOM 8203 O O . CYS A 1 1054 ? -68.510 -34.771 52.694 1.00 88.00 1054 CYS A O 1
ATOM 8205 N N . ASP A 1 1055 ? -68.053 -36.920 53.091 1.00 90.56 1055 ASP A N 1
ATOM 8206 C CA . ASP A 1 1055 ? -68.406 -37.382 51.737 1.00 90.56 1055 ASP A CA 1
ATOM 8207 C C . ASP A 1 1055 ? -69.890 -37.203 51.369 1.00 90.56 1055 ASP A C 1
ATOM 8209 O O . ASP A 1 1055 ? -70.290 -37.409 50.219 1.00 90.56 1055 ASP A O 1
ATOM 8213 N N . HIS A 1 1056 ? -70.713 -36.775 52.329 1.00 87.88 1056 HIS A N 1
ATOM 8214 C CA . HIS A 1 1056 ? -72.112 -36.374 52.143 1.00 87.88 1056 HIS A CA 1
ATOM 8215 C C . HIS A 1 1056 ? -72.371 -34.905 52.542 1.00 87.88 1056 HIS A C 1
ATOM 8217 O O . HIS A 1 1056 ? -73.521 -34.486 52.677 1.00 87.88 1056 HIS A O 1
ATOM 8223 N N . THR A 1 1057 ? -71.307 -34.111 52.682 1.00 83.56 1057 THR A N 1
ATOM 8224 C CA . THR A 1 1057 ? -71.324 -32.677 53.005 1.00 83.56 1057 THR A CA 1
ATOM 8225 C C . THR A 1 1057 ? -71.027 -31.845 51.754 1.00 83.56 1057 THR A C 1
ATOM 8227 O O . THR A 1 1057 ? -70.285 -32.269 50.871 1.00 83.56 1057 THR A O 1
ATOM 8230 N N . TYR A 1 1058 ? -71.587 -30.641 51.674 1.00 79.38 1058 TYR A N 1
ATOM 8231 C CA . TYR A 1 1058 ? -71.260 -29.600 50.690 1.00 79.38 1058 TYR A CA 1
ATOM 8232 C C . TYR A 1 1058 ? -71.075 -28.265 51.431 1.00 79.38 1058 TYR A C 1
ATOM 8234 O O . TYR A 1 1058 ? -71.523 -28.143 52.569 1.00 79.38 1058 TYR A O 1
ATOM 8242 N N . PHE A 1 1059 ? -70.409 -27.272 50.827 1.00 74.69 1059 PHE A N 1
ATOM 8243 C CA . PHE A 1 1059 ? -70.032 -26.044 51.549 1.00 74.69 1059 PHE A CA 1
ATOM 8244 C C . PHE A 1 1059 ? -71.215 -25.086 51.787 1.00 74.69 1059 PHE A C 1
ATOM 8246 O O . PHE A 1 1059 ? -71.602 -24.871 52.931 1.00 74.69 1059 PHE A O 1
ATOM 8253 N N . LEU A 1 1060 ? -71.830 -24.553 50.720 1.00 68.88 1060 LEU A N 1
ATOM 8254 C CA . LEU A 1 1060 ? -73.106 -23.817 50.808 1.00 68.88 1060 LEU A CA 1
ATOM 8255 C C . LEU A 1 1060 ? -74.214 -24.532 50.029 1.00 68.88 1060 LEU A C 1
ATOM 8257 O O . LEU A 1 1060 ? -75.235 -24.907 50.599 1.00 68.88 1060 LEU A O 1
ATOM 8261 N N . THR A 1 1061 ? -73.996 -24.760 48.731 1.00 65.88 1061 THR A N 1
ATOM 8262 C CA . THR A 1 1061 ? -74.830 -25.614 47.873 1.00 65.88 1061 THR A CA 1
ATOM 8263 C C . THR A 1 1061 ? -73.950 -26.249 46.797 1.00 65.88 1061 THR A C 1
ATOM 8265 O O . THR A 1 1061 ? -72.992 -25.618 46.358 1.00 65.88 1061 THR A O 1
ATOM 8268 N N . GLY A 1 1062 ? -74.274 -27.461 46.335 1.00 64.88 1062 GLY A N 1
ATOM 8269 C CA . GLY A 1 1062 ? -73.613 -28.057 45.168 1.00 64.88 1062 GLY A CA 1
ATOM 8270 C C . GLY A 1 1062 ? -72.997 -29.430 45.420 1.00 64.88 1062 GLY A C 1
ATOM 8271 O O . GLY A 1 1062 ? -73.652 -30.326 45.950 1.00 64.88 1062 GLY A O 1
ATOM 8272 N N . THR A 1 1063 ? -71.764 -29.604 44.946 1.00 76.00 1063 THR A N 1
ATOM 8273 C CA . THR A 1 1063 ? -71.070 -30.896 44.855 1.00 76.00 1063 THR A CA 1
ATOM 8274 C C . THR A 1 1063 ? -70.703 -31.446 46.234 1.00 76.00 1063 THR A C 1
ATOM 8276 O O . THR A 1 1063 ? -70.199 -30.713 47.083 1.00 76.00 1063 THR A O 1
ATOM 8279 N N . TYR A 1 1064 ? -70.909 -32.751 46.446 1.00 85.50 1064 TYR A N 1
ATOM 8280 C CA . TYR A 1 1064 ? -70.438 -33.426 47.656 1.00 85.50 1064 TYR A CA 1
ATOM 8281 C C . TYR A 1 1064 ? -68.910 -33.422 47.740 1.00 85.50 1064 TYR A C 1
ATOM 8283 O O . TYR A 1 1064 ? -68.215 -33.785 46.788 1.00 85.50 1064 TYR A O 1
ATOM 8291 N N . LEU A 1 1065 ? -68.399 -33.062 48.912 1.00 86.19 1065 LEU A N 1
ATOM 8292 C CA . LEU A 1 1065 ? -66.982 -32.960 49.234 1.00 86.19 1065 LEU A CA 1
ATOM 8293 C C . LEU A 1 1065 ? -66.418 -34.333 49.591 1.00 86.19 1065 LEU A C 1
ATOM 8295 O O . LEU A 1 1065 ? -65.946 -34.575 50.701 1.00 86.19 1065 LEU A O 1
ATOM 8299 N N . THR A 1 1066 ? -66.476 -35.241 48.618 1.00 90.69 1066 THR A N 1
ATOM 8300 C CA . THR A 1 1066 ? -65.910 -36.582 48.754 1.00 90.69 1066 THR A CA 1
ATOM 8301 C C . THR A 1 1066 ? -64.425 -36.524 49.079 1.00 90.69 1066 THR A C 1
ATOM 8303 O O . THR A 1 1066 ? -63.737 -35.577 48.686 1.00 90.69 1066 THR A O 1
ATOM 8306 N N . GLN A 1 1067 ? -63.900 -37.535 49.766 1.00 92.12 1067 GLN A N 1
ATOM 8307 C CA . GLN A 1 1067 ? -62.496 -37.584 50.159 1.00 92.12 1067 GLN A CA 1
ATOM 8308 C C . GLN A 1 1067 ? -61.588 -37.414 48.932 1.00 92.12 1067 GLN A C 1
ATOM 8310 O O . GLN A 1 1067 ? -60.648 -36.628 48.966 1.00 92.12 1067 GLN A O 1
ATOM 8315 N N . ALA A 1 1068 ? -61.939 -38.045 47.807 1.00 89.94 1068 ALA A N 1
ATOM 8316 C CA . ALA A 1 1068 ? -61.236 -37.892 46.535 1.00 89.94 1068 ALA A CA 1
ATOM 8317 C C . ALA A 1 1068 ? -61.269 -36.452 45.973 1.00 89.94 1068 ALA A C 1
ATOM 8319 O O . ALA A 1 1068 ? -60.281 -36.002 45.391 1.00 89.94 1068 ALA A O 1
ATOM 8320 N N . LEU A 1 1069 ? -62.371 -35.708 46.146 1.00 88.88 1069 LEU A N 1
ATOM 8321 C CA . LEU A 1 1069 ? -62.437 -34.295 45.754 1.00 88.88 1069 LEU A CA 1
ATOM 8322 C C . LEU A 1 1069 ? -61.609 -33.419 46.707 1.00 88.88 1069 LEU A C 1
ATOM 8324 O O . LEU A 1 1069 ? -60.822 -32.604 46.234 1.00 88.88 1069 LEU A O 1
ATOM 8328 N N . ARG A 1 1070 ? -61.724 -33.628 48.027 1.00 91.81 1070 ARG A N 1
ATOM 8329 C CA . ARG A 1 1070 ? -60.942 -32.918 49.058 1.00 91.81 1070 ARG A CA 1
ATOM 8330 C C . ARG A 1 1070 ? -59.433 -33.105 48.839 1.00 91.81 1070 ARG A C 1
ATOM 8332 O O . ARG A 1 1070 ? -58.706 -32.119 48.754 1.00 91.81 1070 ARG A O 1
ATOM 8339 N N . GLN A 1 1071 ? -58.988 -34.346 48.619 1.00 93.19 1071 GLN A N 1
ATOM 8340 C CA . GLN A 1 1071 ? -57.598 -34.689 48.285 1.00 93.19 1071 GLN A CA 1
ATOM 8341 C C . GLN A 1 1071 ? -57.114 -33.993 47.006 1.00 93.19 1071 GLN A C 1
ATOM 8343 O O . GLN A 1 1071 ? -56.013 -33.451 46.988 1.00 93.19 1071 GLN A O 1
ATOM 8348 N N . ARG A 1 1072 ? -57.923 -33.961 45.938 1.00 92.44 1072 ARG A N 1
ATOM 8349 C CA . ARG A 1 1072 ? -57.530 -33.343 44.659 1.00 92.44 1072 ARG A CA 1
ATOM 8350 C C . ARG A 1 1072 ? -57.482 -31.813 44.718 1.00 92.44 1072 ARG A C 1
ATOM 8352 O O . ARG A 1 1072 ? -56.584 -31.215 44.131 1.00 92.44 1072 ARG A O 1
ATOM 8359 N N . LEU A 1 1073 ? -58.397 -31.181 45.457 1.00 90.56 1073 LEU A N 1
ATOM 8360 C CA . LEU A 1 1073 ? -58.360 -29.736 45.708 1.00 90.56 1073 LEU A CA 1
ATOM 8361 C C . LEU A 1 1073 ? -57.129 -29.355 46.551 1.00 90.56 1073 LEU A C 1
ATOM 8363 O O . LEU A 1 1073 ? -56.408 -28.430 46.185 1.00 90.56 1073 LEU A O 1
ATOM 8367 N N . ASN A 1 1074 ? -56.822 -30.120 47.604 1.00 92.69 1074 ASN A N 1
ATOM 8368 C CA . ASN A 1 1074 ? -55.602 -29.945 48.397 1.00 92.69 1074 ASN A CA 1
ATOM 8369 C C . ASN A 1 1074 ? -54.319 -30.183 47.576 1.00 92.69 1074 ASN A C 1
ATOM 8371 O O . ASN A 1 1074 ? -53.359 -29.426 47.707 1.00 92.69 1074 ASN A O 1
ATOM 8375 N N . ALA A 1 1075 ? -54.296 -31.189 46.695 1.00 92.50 1075 ALA A N 1
ATOM 8376 C CA . ALA A 1 1075 ? -53.136 -31.502 45.857 1.00 92.50 1075 ALA A CA 1
ATOM 8377 C C . ALA A 1 1075 ? -52.748 -30.348 44.914 1.00 92.50 1075 ALA A C 1
ATOM 8379 O O . ALA A 1 1075 ? -51.560 -30.080 44.748 1.00 92.50 1075 ALA A O 1
ATOM 8380 N N . MET A 1 1076 ? -53.719 -29.615 44.354 1.00 93.31 1076 MET A N 1
ATOM 8381 C CA . MET A 1 1076 ? -53.432 -28.409 43.561 1.00 93.31 1076 MET A CA 1
ATOM 8382 C C . MET A 1 1076 ? -52.806 -27.287 44.398 1.00 93.31 1076 MET A C 1
ATOM 8384 O O . MET A 1 1076 ? -51.917 -26.595 43.910 1.00 93.31 1076 MET A O 1
ATOM 8388 N N . VAL A 1 1077 ? -53.235 -27.114 45.653 1.00 92.06 1077 VAL A N 1
ATOM 8389 C CA . VAL A 1 1077 ? -52.653 -26.122 46.576 1.00 92.06 1077 VAL A CA 1
ATOM 8390 C C . VAL A 1 1077 ? -51.213 -26.499 46.941 1.00 92.06 1077 VAL A C 1
ATOM 8392 O O . VAL A 1 1077 ? -50.319 -25.659 46.873 1.00 92.06 1077 VAL A O 1
ATOM 8395 N N . ILE A 1 1078 ? -50.960 -27.779 47.235 1.00 92.50 1078 ILE A N 1
ATOM 8396 C CA . ILE A 1 1078 ? -49.608 -28.305 47.485 1.00 92.50 1078 ILE A CA 1
ATOM 8397 C C . ILE A 1 1078 ? -48.711 -28.080 46.257 1.00 92.50 1078 ILE A C 1
ATOM 8399 O O . ILE A 1 1078 ? -47.629 -27.510 46.388 1.00 92.50 1078 ILE A O 1
ATOM 8403 N N . LYS A 1 1079 ? -49.178 -28.443 45.056 1.00 93.94 1079 LYS A N 1
ATOM 8404 C CA . LYS A 1 1079 ? -48.435 -28.259 43.801 1.00 93.94 1079 LYS A CA 1
ATOM 8405 C C . LYS A 1 1079 ? -48.177 -26.779 43.482 1.00 93.94 1079 LYS A C 1
ATOM 8407 O O . LYS A 1 1079 ? -47.077 -26.442 43.051 1.00 93.94 1079 LYS A O 1
ATOM 8412 N N . LEU A 1 1080 ? -49.133 -25.881 43.736 1.00 93.81 1080 LEU A N 1
ATOM 8413 C CA . LEU A 1 1080 ? -48.917 -24.433 43.620 1.00 93.81 1080 LEU A CA 1
ATOM 8414 C C . LEU A 1 1080 ? -47.794 -23.972 44.559 1.00 93.81 1080 LEU A C 1
ATOM 8416 O O . LEU A 1 1080 ? -46.885 -23.268 44.126 1.00 93.81 1080 LEU A O 1
ATOM 8420 N N . ASN A 1 1081 ? -47.800 -24.424 45.812 1.00 94.00 1081 ASN A N 1
ATOM 8421 C CA . ASN A 1 1081 ? -46.757 -24.094 46.781 1.00 94.00 1081 ASN A CA 1
ATOM 8422 C C . ASN A 1 1081 ? -45.377 -24.661 46.390 1.00 94.00 1081 ASN A C 1
ATOM 8424 O O . ASN A 1 1081 ? -44.359 -24.018 46.656 1.00 94.00 1081 ASN A O 1
ATOM 8428 N N . GLU A 1 1082 ? -45.308 -25.822 45.732 1.00 93.81 1082 GLU A N 1
ATOM 8429 C CA . GLU A 1 1082 ? -44.069 -26.355 45.140 1.00 93.81 1082 GLU A CA 1
ATOM 8430 C C . GLU A 1 1082 ? -43.560 -25.479 43.982 1.00 93.81 1082 GLU A C 1
ATOM 8432 O O . GLU A 1 1082 ? -42.364 -25.171 43.921 1.00 93.81 1082 GLU A O 1
ATOM 8437 N N . VAL A 1 1083 ? -44.456 -25.042 43.087 1.00 95.44 1083 VAL A N 1
ATOM 8438 C CA . VAL A 1 1083 ? -44.136 -24.153 41.955 1.00 95.44 1083 VAL A CA 1
ATOM 8439 C C . VAL A 1 1083 ? -43.677 -22.778 42.450 1.00 95.44 1083 VAL A C 1
ATOM 8441 O O . VAL A 1 1083 ? -42.643 -22.299 41.989 1.00 95.44 1083 VAL A O 1
ATOM 8444 N N . ILE A 1 1084 ? -44.359 -22.191 43.441 1.00 94.81 1084 ILE A N 1
ATOM 8445 C CA . ILE A 1 1084 ? -43.966 -20.940 44.112 1.00 94.81 1084 ILE A CA 1
ATOM 8446 C C . ILE A 1 1084 ? -42.559 -21.074 44.707 1.00 94.81 1084 ILE A C 1
ATOM 8448 O O . ILE A 1 1084 ? -41.674 -20.285 44.385 1.00 94.81 1084 ILE A O 1
ATOM 8452 N N . GLN A 1 1085 ? -42.299 -22.114 45.508 1.00 91.19 1085 GLN A N 1
ATOM 8453 C CA . GLN A 1 1085 ? -40.966 -22.363 46.072 1.00 91.19 1085 GLN A CA 1
ATOM 8454 C C . GLN A 1 1085 ? -39.891 -22.573 44.995 1.00 91.19 1085 GLN A C 1
ATOM 8456 O O . GLN A 1 1085 ? -38.737 -22.188 45.188 1.00 91.19 1085 GLN A O 1
ATOM 8461 N N . SER A 1 1086 ? -40.247 -23.183 43.863 1.00 91.88 1086 SER A N 1
ATOM 8462 C CA . SER A 1 1086 ? -39.345 -23.356 42.724 1.00 91.88 1086 SER A CA 1
ATOM 8463 C C . SER A 1 1086 ? -39.029 -22.027 42.035 1.00 91.88 1086 SER A C 1
ATOM 8465 O O . SER A 1 1086 ? -37.867 -21.756 41.736 1.00 91.88 1086 SER A O 1
ATOM 8467 N N . ALA A 1 1087 ? -40.035 -21.179 41.819 1.00 91.50 1087 ALA A N 1
ATOM 8468 C CA . ALA A 1 1087 ? -39.873 -19.856 41.225 1.00 91.50 1087 ALA A CA 1
ATOM 8469 C C . ALA A 1 1087 ? -39.087 -18.907 42.150 1.00 91.50 1087 ALA A C 1
ATOM 8471 O O . ALA A 1 1087 ? -38.251 -18.153 41.663 1.00 91.50 1087 ALA A O 1
ATOM 8472 N N . ILE A 1 1088 ? -39.259 -19.003 43.475 1.00 88.69 1088 ILE A N 1
ATOM 8473 C CA . ILE A 1 1088 ? -38.458 -18.263 44.470 1.00 88.69 1088 ILE A CA 1
ATOM 8474 C C . ILE A 1 1088 ? -36.981 -18.674 44.417 1.00 88.69 1088 ILE A C 1
ATOM 8476 O O . ILE A 1 1088 ? -36.116 -17.803 44.409 1.00 88.69 1088 ILE A O 1
ATOM 8480 N N . ARG A 1 1089 ? -36.669 -19.978 44.332 1.00 83.25 1089 ARG A N 1
ATOM 8481 C CA . ARG A 1 1089 ? -35.280 -20.445 44.141 1.00 83.25 1089 ARG A CA 1
ATOM 8482 C C . ARG A 1 1089 ? -34.691 -19.891 42.841 1.00 83.25 1089 ARG A C 1
ATOM 8484 O O . ARG A 1 1089 ? -33.696 -19.182 42.885 1.00 83.25 1089 ARG A O 1
ATOM 8491 N N . ALA A 1 1090 ? -35.382 -20.085 41.716 1.00 80.25 1090 ALA A N 1
ATOM 8492 C CA . ALA A 1 1090 ? -34.951 -19.576 40.412 1.00 80.25 1090 ALA A CA 1
ATOM 8493 C C . ALA A 1 1090 ? -34.842 -18.034 40.339 1.00 80.25 1090 ALA A C 1
ATOM 8495 O O . ALA A 1 1090 ? -34.093 -17.511 39.511 1.00 80.25 1090 ALA A O 1
ATOM 8496 N N . ALA A 1 1091 ? -35.572 -17.305 41.189 1.00 80.25 1091 ALA A N 1
ATOM 8497 C CA . ALA A 1 1091 ? -35.450 -15.859 41.339 1.00 80.25 1091 ALA A CA 1
ATOM 8498 C C . ALA A 1 1091 ? -34.246 -15.453 42.211 1.00 80.25 1091 ALA A C 1
ATOM 8500 O O . ALA A 1 1091 ? -33.557 -14.497 41.863 1.00 80.25 1091 ALA A O 1
ATOM 8501 N N . ASN A 1 1092 ? -33.957 -16.195 43.288 1.00 75.31 1092 ASN A N 1
ATOM 8502 C CA . ASN A 1 1092 ? -32.814 -15.963 44.181 1.00 75.31 1092 ASN A CA 1
ATOM 8503 C C . ASN A 1 1092 ? -31.462 -16.409 43.599 1.00 75.31 1092 ASN A C 1
ATOM 8505 O O . ASN A 1 1092 ? -30.450 -15.803 43.936 1.00 75.31 1092 ASN A O 1
ATOM 8509 N N . ASP A 1 1093 ? -31.442 -17.419 42.722 1.00 64.88 1093 ASP A N 1
ATOM 8510 C CA . ASP A 1 1093 ? -30.236 -17.931 42.040 1.00 64.88 1093 ASP A CA 1
ATOM 8511 C C . ASP A 1 1093 ? -29.786 -17.035 40.855 1.00 64.88 1093 ASP A C 1
ATOM 8513 O O . ASP A 1 1093 ? -28.823 -17.325 40.136 1.00 64.88 1093 ASP A O 1
ATOM 8517 N N . TRP A 1 1094 ? -30.487 -15.921 40.625 1.00 55.66 1094 TRP A N 1
ATOM 8518 C CA . TRP A 1 1094 ? -30.067 -14.831 39.741 1.00 55.66 1094 TRP A CA 1
ATOM 8519 C C . TRP A 1 1094 ? -28.828 -14.106 40.316 1.00 55.66 1094 TRP A C 1
ATOM 8521 O O . TRP A 1 1094 ? -28.403 -14.360 41.438 1.00 55.66 1094 TRP A O 1
ATOM 8531 N N . GLY A 1 1095 ? -28.219 -13.194 39.550 1.00 46.50 1095 GLY A N 1
ATOM 8532 C CA . GLY A 1 1095 ? -27.170 -12.270 40.026 1.00 46.50 1095 GLY A CA 1
ATOM 8533 C C . GLY A 1 1095 ? -25.800 -12.855 40.419 1.00 46.50 1095 GLY A C 1
ATOM 8534 O O . GLY A 1 1095 ? -24.794 -12.192 40.196 1.00 46.50 1095 GLY A O 1
ATOM 8535 N N . GLY A 1 1096 ? -25.727 -14.081 40.947 1.00 42.56 1096 GLY A N 1
ATOM 8536 C CA . GLY A 1 1096 ? -24.518 -14.640 41.573 1.00 42.56 1096 GLY A CA 1
ATOM 8537 C C . GLY A 1 1096 ? -24.423 -14.394 43.088 1.00 42.56 1096 GLY A C 1
ATOM 8538 O O . GLY A 1 1096 ? -23.362 -14.591 43.674 1.00 42.56 1096 GLY A O 1
ATOM 8539 N N . GLY A 1 1097 ? -25.516 -13.979 43.735 1.00 48.28 1097 GLY A N 1
ATOM 8540 C CA . GLY A 1 1097 ? -25.601 -13.807 45.185 1.00 48.28 1097 GLY A CA 1
ATOM 8541 C C . GLY A 1 1097 ? -27.055 -13.884 45.661 1.00 48.28 1097 GLY A C 1
ATOM 8542 O O . GLY A 1 1097 ? -27.949 -13.532 44.896 1.00 48.28 1097 GLY A O 1
ATOM 8543 N N . PRO A 1 1098 ? -27.321 -14.348 46.896 1.00 45.78 1098 PRO A N 1
ATOM 8544 C CA . PRO A 1 1098 ? -28.681 -14.614 47.350 1.00 45.78 1098 PRO A CA 1
ATOM 8545 C C . PRO A 1 1098 ? -29.480 -13.319 47.516 1.00 45.78 1098 PRO A C 1
ATOM 8547 O O . PRO A 1 1098 ? -29.171 -12.486 48.373 1.00 45.78 1098 PRO A O 1
ATOM 8550 N N . TYR A 1 1099 ? -30.539 -13.182 46.724 1.00 59.53 1099 TYR A N 1
ATOM 8551 C CA . TYR A 1 1099 ? -31.550 -12.150 46.918 1.00 59.53 1099 TYR A CA 1
ATOM 8552 C C . TYR A 1 1099 ? -32.461 -12.459 48.118 1.00 59.53 1099 TYR A C 1
ATOM 8554 O O . TYR A 1 1099 ? -32.580 -13.595 48.579 1.00 59.53 1099 TYR A O 1
ATOM 8562 N N . ASN A 1 1100 ? -33.118 -11.424 48.643 1.00 71.88 1100 ASN A N 1
ATOM 8563 C CA . ASN A 1 1100 ? -33.982 -11.518 49.821 1.00 71.88 1100 ASN A CA 1
ATOM 8564 C C . ASN A 1 1100 ? -35.440 -11.851 49.441 1.00 71.88 1100 ASN A C 1
ATOM 8566 O O . ASN A 1 1100 ? -36.360 -11.133 49.837 1.00 71.88 1100 ASN A O 1
ATOM 8570 N N . ILE A 1 1101 ? -35.673 -12.916 48.669 1.00 85.88 1101 ILE A N 1
ATOM 8571 C CA . ILE A 1 1101 ? -37.026 -13.456 48.452 1.00 85.88 1101 ILE A CA 1
ATOM 8572 C C . ILE A 1 1101 ? -37.179 -14.695 49.336 1.00 85.88 1101 ILE A C 1
ATOM 8574 O O . ILE A 1 1101 ? -36.396 -15.638 49.231 1.00 85.88 1101 ILE A O 1
ATOM 8578 N N . VAL A 1 1102 ? -38.169 -14.710 50.228 1.00 84.31 1102 VAL A N 1
ATOM 8579 C CA . VAL A 1 1102 ? -38.382 -15.809 51.184 1.00 84.31 1102 VAL A CA 1
ATOM 8580 C C . VAL A 1 1102 ? -39.780 -16.396 51.051 1.00 84.31 1102 VAL A C 1
ATOM 8582 O O . VAL A 1 1102 ? -40.755 -15.669 50.878 1.00 84.31 1102 VAL A O 1
ATOM 8585 N N . TYR A 1 1103 ? -39.874 -17.722 51.143 1.00 89.31 1103 TYR A N 1
ATOM 8586 C CA . TYR A 1 1103 ? -41.146 -18.441 51.161 1.00 89.31 1103 TYR A CA 1
ATOM 8587 C C . TYR A 1 1103 ? -41.695 -18.538 52.589 1.00 89.31 1103 TYR A C 1
ATOM 8589 O O . TYR A 1 1103 ? -40.959 -18.909 53.505 1.00 89.31 1103 TYR A O 1
ATOM 8597 N N . PHE A 1 1104 ? -42.987 -18.259 52.769 1.00 85.56 1104 PHE A N 1
ATOM 8598 C CA . PHE A 1 1104 ? -43.700 -18.461 54.031 1.00 85.56 1104 PHE A CA 1
ATOM 8599 C C . PHE A 1 1104 ? -44.704 -19.619 53.918 1.00 85.56 1104 PHE A C 1
ATOM 8601 O O . PHE A 1 1104 ? -45.704 -19.513 53.206 1.00 85.56 1104 PHE A O 1
ATOM 8608 N N . ASP A 1 1105 ? -44.446 -20.708 54.649 1.00 82.25 1105 ASP A N 1
ATOM 8609 C CA . ASP A 1 1105 ? -45.363 -21.846 54.787 1.00 82.25 1105 ASP A CA 1
ATOM 8610 C C . ASP A 1 1105 ? -46.346 -21.617 55.945 1.00 82.25 1105 ASP A C 1
ATOM 8612 O O . ASP A 1 1105 ? -46.024 -21.853 57.112 1.00 82.25 1105 ASP A O 1
ATOM 8616 N N . GLY A 1 1106 ? -47.550 -21.147 55.619 1.00 77.75 1106 GLY A N 1
ATOM 8617 C CA . GLY A 1 1106 ? -48.634 -20.985 56.586 1.00 77.75 1106 GLY A CA 1
ATOM 8618 C C . GLY A 1 1106 ? -49.524 -22.221 56.761 1.00 77.75 1106 GLY A C 1
ATOM 8619 O O . GLY A 1 1106 ? -50.380 -22.215 57.643 1.00 77.75 1106 GLY A O 1
ATOM 8620 N N . ASP A 1 1107 ? -49.351 -23.280 55.960 1.00 82.81 1107 ASP A N 1
ATOM 8621 C CA . ASP A 1 1107 ? -50.328 -24.375 55.830 1.00 82.81 1107 ASP A CA 1
ATOM 8622 C C . ASP A 1 1107 ? -50.595 -25.118 57.149 1.00 82.81 1107 ASP A C 1
ATOM 8624 O O . ASP A 1 1107 ? -51.735 -25.457 57.483 1.00 82.81 1107 ASP A O 1
ATOM 8628 N N . ARG A 1 1108 ? -49.541 -25.315 57.947 1.00 80.25 1108 ARG A N 1
ATOM 8629 C CA . ARG A 1 1108 ? -49.618 -26.009 59.243 1.00 80.25 1108 ARG A CA 1
ATOM 8630 C C . ARG A 1 1108 ? -50.313 -25.198 60.331 1.00 80.25 1108 ARG A C 1
ATOM 8632 O O . ARG A 1 1108 ? -50.822 -25.777 61.282 1.00 80.25 1108 ARG A O 1
ATOM 8639 N N . LEU A 1 1109 ? -50.374 -23.871 60.196 1.00 81.31 1109 LEU A N 1
ATOM 8640 C CA . LEU A 1 1109 ? -51.086 -23.008 61.149 1.00 81.31 1109 LEU A CA 1
ATOM 8641 C C . LEU A 1 1109 ? -52.610 -23.185 61.060 1.00 81.31 1109 LEU A C 1
ATOM 8643 O O . LEU A 1 1109 ? -53.326 -22.744 61.951 1.00 81.31 1109 LEU A O 1
ATOM 8647 N N . PHE A 1 1110 ? -53.088 -23.838 59.997 1.00 82.56 1110 PHE A N 1
ATOM 8648 C CA . PHE A 1 1110 ? -54.494 -24.139 59.758 1.00 82.56 1110 PHE A CA 1
ATOM 8649 C C . PHE A 1 1110 ? -54.850 -25.586 60.145 1.00 82.56 1110 PHE A C 1
ATOM 8651 O O . PHE A 1 1110 ? -56.008 -25.968 60.015 1.00 82.56 1110 PHE A O 1
ATOM 8658 N N . GLU A 1 1111 ? -53.903 -26.406 60.624 1.00 83.06 1111 GLU A N 1
ATOM 8659 C CA . GLU A 1 1111 ? -54.217 -27.707 61.239 1.00 83.06 1111 GLU A CA 1
ATOM 8660 C C . GLU A 1 1111 ? -55.087 -27.499 62.491 1.00 83.06 1111 GLU A C 1
ATOM 8662 O O . GLU A 1 1111 ? -54.761 -26.695 63.364 1.00 83.06 1111 GLU A O 1
ATOM 8667 N N . GLY A 1 1112 ? -56.215 -28.206 62.582 1.00 82.31 1112 GLY A N 1
ATOM 8668 C CA . GLY A 1 1112 ? -57.226 -27.955 63.610 1.00 82.31 1112 GLY A CA 1
ATOM 8669 C C . GLY A 1 1112 ? -58.181 -26.796 63.287 1.00 82.31 1112 GLY A C 1
ATOM 8670 O O . GLY A 1 1112 ? -59.062 -26.523 64.106 1.00 82.31 1112 GLY A O 1
ATOM 8671 N N . HIS A 1 1113 ? -58.035 -26.143 62.124 1.00 83.44 1113 HIS A N 1
ATOM 8672 C CA . HIS A 1 1113 ? -58.900 -25.080 61.599 1.00 83.44 1113 HIS A CA 1
ATOM 8673 C C . HIS A 1 1113 ? -59.248 -25.228 60.096 1.00 83.44 1113 HIS A C 1
ATOM 8675 O O . HIS A 1 1113 ? -59.524 -24.231 59.417 1.00 83.44 1113 HIS A O 1
ATOM 8681 N N . ARG A 1 1114 ? -59.271 -26.459 59.559 1.00 86.94 1114 ARG A N 1
ATOM 8682 C CA . ARG A 1 1114 ? -59.693 -26.753 58.169 1.00 86.94 1114 ARG A CA 1
ATOM 8683 C C . ARG A 1 1114 ? -61.154 -27.190 58.114 1.00 86.94 1114 ARG A C 1
ATOM 8685 O O . ARG A 1 1114 ? -61.684 -27.775 59.060 1.00 86.94 1114 ARG A O 1
ATOM 8692 N N . PHE A 1 1115 ? -61.820 -26.960 56.982 1.00 85.31 1115 PHE A N 1
ATOM 8693 C CA . PHE A 1 1115 ? -63.167 -27.502 56.805 1.00 85.31 1115 PHE A CA 1
ATOM 8694 C C . PHE A 1 1115 ? -63.111 -29.034 56.682 1.00 85.31 1115 PHE A C 1
ATOM 8696 O O . PHE A 1 1115 ? -62.165 -29.580 56.111 1.00 85.31 1115 PHE A O 1
ATOM 8703 N N . CYS A 1 1116 ? -64.133 -29.721 57.199 1.00 86.81 1116 CYS A N 1
ATOM 8704 C CA . CYS A 1 1116 ? -64.213 -31.184 57.303 1.00 86.81 1116 CYS A CA 1
ATOM 8705 C C . CYS A 1 1116 ? -63.258 -31.857 58.311 1.00 86.81 1116 CYS A C 1
ATOM 8707 O O . CYS A 1 1116 ? -63.098 -33.074 58.247 1.00 86.81 1116 CYS A O 1
ATOM 8709 N N . GLU A 1 1117 ? -62.630 -31.129 59.239 1.00 87.25 1117 GLU A N 1
ATOM 8710 C CA . GLU A 1 1117 ? -61.906 -31.772 60.349 1.00 87.25 1117 GLU A CA 1
ATOM 8711 C C . GLU A 1 1117 ? -62.859 -32.403 61.384 1.00 87.25 1117 GLU A C 1
ATOM 8713 O O . GLU A 1 1117 ? -63.984 -31.924 61.561 1.00 87.25 1117 GLU A O 1
ATOM 8718 N N . PRO A 1 1118 ? -62.429 -33.448 62.120 1.00 82.94 1118 PRO A N 1
ATOM 8719 C CA . PRO A 1 1118 ? -63.261 -34.108 63.123 1.00 82.94 1118 PRO A CA 1
ATOM 8720 C C . PRO A 1 1118 ? -63.807 -33.144 64.190 1.00 82.94 1118 PRO A C 1
ATOM 8722 O O . PRO A 1 1118 ? -63.081 -32.671 65.063 1.00 82.94 1118 PRO A O 1
ATOM 8725 N N . GLY A 1 1119 ? -65.117 -32.885 64.139 1.00 76.88 1119 GLY A N 1
ATOM 8726 C CA . GLY A 1 1119 ? -65.810 -31.979 65.061 1.00 76.88 1119 GLY A CA 1
ATOM 8727 C C . GLY A 1 1119 ? -65.784 -30.494 64.675 1.00 76.88 1119 GLY A C 1
ATOM 8728 O O . GLY A 1 1119 ? -66.195 -29.677 65.494 1.00 76.88 1119 GLY A O 1
ATOM 8729 N N . ARG A 1 1120 ? -65.332 -30.148 63.461 1.00 77.00 1120 ARG A N 1
ATOM 8730 C CA . ARG A 1 1120 ? -65.345 -28.790 62.889 1.00 77.00 1120 ARG A CA 1
ATOM 8731 C C . ARG A 1 1120 ? -66.380 -28.670 61.768 1.00 77.00 1120 ARG A C 1
ATOM 8733 O O . ARG A 1 1120 ? -66.536 -29.602 60.978 1.00 77.00 1120 ARG A O 1
ATOM 8740 N N . ASP A 1 1121 ? -67.026 -27.512 61.627 1.00 73.88 1121 ASP A N 1
ATOM 8741 C CA . ASP A 1 1121 ? -67.730 -27.147 60.386 1.00 73.88 1121 ASP A CA 1
ATOM 8742 C C . ASP A 1 1121 ? -67.204 -25.841 59.765 1.00 73.88 1121 ASP A C 1
ATOM 8744 O O . ASP A 1 1121 ? -66.135 -25.352 60.128 1.00 73.88 1121 ASP A O 1
ATOM 8748 N N . TYR A 1 1122 ? -67.893 -25.301 58.755 1.00 70.00 1122 TYR A N 1
ATOM 8749 C CA . TYR A 1 1122 ? -67.430 -24.127 58.003 1.00 70.00 1122 TYR A CA 1
ATOM 8750 C C . TYR A 1 1122 ? -67.341 -22.856 58.863 1.00 70.00 1122 TYR A C 1
ATOM 8752 O O . TYR A 1 1122 ? -66.735 -21.868 58.457 1.00 70.00 1122 TYR A O 1
ATOM 8760 N N . ARG A 1 1123 ? -67.955 -22.871 60.051 1.00 70.50 1123 ARG A N 1
ATOM 8761 C CA . ARG A 1 1123 ? -67.895 -21.793 61.044 1.00 70.50 1123 ARG A CA 1
ATOM 8762 C C . ARG A 1 1123 ? -66.633 -21.855 61.908 1.00 70.50 1123 ARG A C 1
ATOM 8764 O O . ARG A 1 1123 ? -66.290 -20.854 62.527 1.00 70.50 1123 ARG A O 1
ATOM 8771 N N . ASP A 1 1124 ? -65.947 -22.998 61.941 1.00 74.00 1124 ASP A N 1
ATOM 8772 C CA . ASP A 1 1124 ? -64.649 -23.173 62.603 1.00 74.00 1124 ASP A CA 1
ATOM 8773 C C . ASP A 1 1124 ? -63.455 -22.918 61.668 1.00 74.00 1124 ASP A C 1
ATOM 8775 O O . ASP A 1 1124 ? -62.337 -22.698 62.146 1.00 74.00 1124 ASP A O 1
ATOM 8779 N N . SER A 1 1125 ? -63.665 -23.000 60.347 1.00 72.88 1125 SER A N 1
ATOM 8780 C CA . SER A 1 1125 ? -62.587 -22.900 59.361 1.00 72.88 1125 SER A CA 1
ATOM 8781 C C . SER A 1 1125 ? -62.097 -21.466 59.176 1.00 72.88 1125 SER A C 1
ATOM 8783 O O . SER A 1 1125 ? -62.891 -20.550 58.976 1.00 72.88 1125 SER A O 1
ATOM 8785 N N . TRP A 1 1126 ? -60.777 -21.271 59.160 1.00 73.00 1126 TRP A N 1
ATOM 8786 C CA . TRP A 1 1126 ? -60.124 -19.953 59.051 1.00 73.00 1126 TRP A CA 1
ATOM 8787 C C . TRP A 1 1126 ? -60.113 -19.349 57.630 1.00 73.00 1126 TRP A C 1
ATOM 8789 O O . TRP A 1 1126 ? -59.247 -18.555 57.274 1.00 73.00 1126 TRP A O 1
ATOM 8799 N N . PHE A 1 1127 ? -61.089 -19.714 56.803 1.00 64.50 1127 PHE A N 1
ATOM 8800 C CA . PHE A 1 1127 ? -61.269 -19.232 55.437 1.00 64.50 1127 PHE A CA 1
ATOM 8801 C C . PHE A 1 1127 ? -62.743 -18.958 55.171 1.00 64.50 1127 PHE A C 1
ATOM 8803 O O . PHE A 1 1127 ? -63.597 -19.712 55.631 1.00 64.50 1127 PHE A O 1
ATOM 8810 N N . LEU A 1 1128 ? -63.009 -17.990 54.285 1.00 56.28 1128 LEU A N 1
ATOM 8811 C CA . LEU A 1 1128 ? -64.293 -17.841 53.595 1.00 56.28 1128 LEU A CA 1
ATOM 8812 C C . LEU A 1 1128 ? -65.494 -17.905 54.553 1.00 56.28 1128 LEU A C 1
ATOM 8814 O O . LEU A 1 1128 ? -66.372 -18.747 54.387 1.00 56.28 1128 LEU A O 1
ATOM 8818 N N . LEU A 1 1129 ? -65.542 -16.997 55.533 1.00 52.97 1129 LEU A N 1
ATOM 8819 C CA . LEU A 1 1129 ? -66.700 -16.811 56.407 1.00 52.97 1129 LEU A CA 1
ATOM 8820 C C . LEU A 1 1129 ? -67.699 -15.840 55.740 1.00 52.97 1129 LEU A C 1
ATOM 8822 O O . LEU A 1 1129 ? -67.456 -14.628 55.732 1.00 52.97 1129 LEU A O 1
ATOM 8826 N N . PRO A 1 1130 ? -68.822 -16.312 55.153 1.00 40.38 1130 PRO A N 1
ATOM 8827 C CA . PRO A 1 1130 ? -69.836 -15.434 54.582 1.00 40.38 1130 PRO A CA 1
ATOM 8828 C C . PRO A 1 1130 ? -70.704 -14.819 55.691 1.00 40.38 1130 PRO A C 1
ATOM 8830 O O . PRO A 1 1130 ? -71.734 -15.377 56.061 1.00 40.38 1130 PRO A O 1
ATOM 8833 N N . ASN A 1 1131 ? -70.299 -13.632 56.148 1.00 42.09 1131 ASN A N 1
ATOM 8834 C CA . ASN A 1 1131 ? -70.972 -12.754 57.114 1.00 42.09 1131 ASN A CA 1
ATOM 8835 C C . ASN A 1 1131 ? -71.136 -13.309 58.541 1.00 42.09 1131 ASN A C 1
ATOM 8837 O O . ASN A 1 1131 ? -71.912 -14.235 58.792 1.00 42.09 1131 ASN A O 1
ATOM 8841 N N . ARG A 1 1132 ? -70.560 -12.599 59.515 1.00 37.91 1132 ARG A N 1
ATOM 8842 C CA . ARG A 1 1132 ? -71.041 -12.598 60.898 1.00 37.91 1132 ARG A CA 1
ATOM 8843 C C . ARG A 1 1132 ? -70.883 -11.224 61.548 1.00 37.91 1132 ARG A C 1
ATOM 8845 O O . ARG A 1 1132 ? -69.779 -10.713 61.681 1.00 37.91 1132 ARG A O 1
ATOM 8852 N N . GLU A 1 1133 ? -71.995 -10.650 61.989 1.00 35.81 1133 GLU A N 1
ATOM 8853 C CA . GLU A 1 1133 ? -71.979 -9.638 63.048 1.00 35.81 1133 GLU A CA 1
ATOM 8854 C C . GLU A 1 1133 ? -71.839 -10.393 64.383 1.00 35.81 1133 GLU A C 1
ATOM 8856 O O . GLU A 1 1133 ? -72.845 -10.776 64.976 1.00 35.81 1133 GLU A O 1
ATOM 8861 N N . ASP A 1 1134 ? -70.601 -10.713 64.772 1.00 30.11 1134 ASP A N 1
ATOM 8862 C CA . ASP A 1 1134 ? -70.177 -11.260 66.079 1.00 30.11 1134 ASP A CA 1
ATOM 8863 C C . ASP A 1 1134 ? -68.647 -11.097 66.210 1.00 30.11 1134 ASP A C 1
ATOM 8865 O O . ASP A 1 1134 ? -67.938 -11.675 65.351 1.00 30.11 1134 ASP A O 1
#

Sequence (1134 aa):
MALWKPGPRAAESFTLRILPLGASITEGYLSSDGTGYRKLLRAQLRHAGWKVNMVGSMAHGHMSDKNHEGHRGYIIDEVANEARKSVGSRPNVILINAGTNDATRNINIDTAEQRMDALLDYLYSSIPGTTIILSSLLPNTGAPARVSRINHQYYKIYIRRRDAGQKIVLADMANTLQVTDLQDDTHPTDAGYRKMATVWWNAIQTAHERGFLSAPDDPEIDEKAASNCEKEYGSGQDHYAQTQRGSGADDGEYQHSAENMGRILKITTVGDIHGELNFAQLVNVWNAPREGALDDLVWSREGLGTFMFANKNDGNFDSLIEIDVKDGCKPQGVRWGDVNGNGLDDFICIGPEGAMYVSINRGSIDGIPMFEYIGLVRAAPGGDMAQINVKLGDIDDDGRIDYCLIAGNGDIRCWRNGGQGEAPTSEYGGYWQDLGVVFTGKGMGDITGVRFVDINGDFRSDWLWLDNTGKVTTYINNRGTGKGTLIPDWVSVGTTHAGIGVEGAKARIKFGNIYPGNRNGADYVYIESDQRGPSTGGAPVYDHHLHVWRNTGSGGTQLKGDGVFYCDMRGTGADDYVWVSSAGEGYLYGNIHSPPRWDPEGPKIFEAGVDRKAIRLADFDGDGKCDLWLVDRMTGAAEVWINKWDTGSGRMSWDKRGVVTGNARCTEGWGVGLYDLGLRFHDINGDGRADYLCMEPNGRTTGALNLGENNFKDMGQVKRSEGYDRATLTRSSVGGCKRQVTHWVSPVVPSDDSVGDKLVDFLWVDKFNGDTWVWRNEGQMPEGELVSGSTFRWTKLEGPRYQGADRGANMHFPNLGGLGRADFHQVIPRTNVAYTWFNVCPGGGTGPAQDDQDPSVDPQLPTDLAPRRWPTPHNYISFGDSYSAGIGANCGWIYDKFDQSGSCRRCEGSYPWQLLTAGLELQGVELNFVSCSGAETVDLYEPRERRAQLLWIYEDHYYIQSGWGTLSIGGNDLGFSTIATWCLFVYVSNSWCQDAIRNAETKLESPEFHDTLKRVYQDILLDAMGEREWNGQKGFLLMVTGYMQFFYDKDDGCDHTYFLTGTYLTQALRQRLNAMVIKLNEVIQSAIRAANDWGGGPYNIVYFDGDRLFEGHRFCEPGRDYRDSWFLLPNRED

InterPro domains:
  IPR013830 SGNH hydrolase-type esterase domain [PF13472] (21-194)
  IPR028994 Integrin alpha, N-terminal [SSF69318] (295-494)
  IPR028994 Integrin alpha, N-terminal [SSF69318] (523-777)
  IPR036514 SGNH hydrolase superfamily [G3DSA:3.40.50.1110] (12-214)
  IPR036514 SGNH hydrolase superfamily [G3DSA:3.40.50.1110] (871-1132)
  IPR037460 Streptomyces scabies esterase-like [cd01823] (874-1132)
  IPR051532 Diverse Ester Hydrolysis Enzymes [PTHR30383] (14-220)

Nearest PDB structures (foldseek):
  5b5l-assembly1_A  TM=8.235E-01  e=6.991E-09  Talaromyces pinophilus
  5b5s-assembly1_A  TM=8.251E-01  e=9.140E-09  Talaromyces pinophilus
  7pzh-assembly4_GGG  TM=7.159E-01  e=1.200E-06  Phocaeicola vulgatus
  7pzg-assembly1_AAA  TM=7.027E-01  e=1.140E-05  Phocaeicola vulgatus
  3skv-assembly3_B  TM=6.777E-01  e=1.024E-05  Streptomyces sp. SF2575

Solvent-accessible surface area (backbone atoms only — not comparable to full-atom values): 59088 Å² total; per-residue (Å²): 135,84,83,81,76,82,70,69,51,75,71,50,98,47,52,47,30,33,28,40,32,19,14,35,70,50,33,3,53,83,21,93,58,28,26,38,26,56,54,62,32,49,42,44,42,37,27,61,16,40,44,68,27,50,33,46,80,40,59,50,42,78,47,52,56,25,32,18,40,33,39,72,77,36,30,53,70,54,39,45,54,55,48,67,57,41,56,72,73,49,45,23,30,35,40,40,45,65,40,61,37,21,25,66,72,70,44,67,63,95,47,43,47,61,55,53,50,53,42,51,51,50,47,50,70,73,36,71,78,36,24,40,33,45,39,38,55,59,62,34,78,80,32,44,68,47,38,51,55,40,34,58,32,52,53,50,51,50,52,55,40,41,77,70,68,46,52,60,39,62,24,64,32,44,90,68,55,52,75,87,28,36,72,57,53,70,35,39,27,61,70,27,20,45,50,52,18,38,39,50,47,54,29,51,50,54,33,49,79,69,63,40,64,54,63,44,98,62,79,90,67,35,30,23,24,58,75,68,43,62,78,48,57,60,60,46,68,94,53,64,43,56,47,39,85,40,55,83,64,55,54,55,70,52,46,75,41,68,47,79,71,44,73,36,72,78,50,79,39,78,53,85,58,49,67,27,52,50,48,35,40,51,58,50,70,95,71,39,55,60,85,70,46,51,26,22,45,34,41,35,40,75,96,72,53,36,31,38,24,50,57,70,62,73,64,49,62,54,74,82,41,82,41,66,54,71,68,87,60,50,32,90,28,56,47,63,43,21,55,48,51,83,64,44,29,16,49,30,30,35,40,75,56,33,22,33,32,40,13,47,59,74,45,56,61,98,81,45,55,42,45,47,62,74,47,79,64,38,78,51,79,49,86,97,47,28,38,82,29,53,46,57,34,21,69,72,61,70,54,26,38,19,52,28,39,47,46,92,71,44,33,28,36,35,28,41,57,37,63,81,32,69,36,37,34,75,90,42,64,12,36,70,43,80,55,49,74,49,40,81,38,86,70,83,67,66,63,86,24,58,46,52,44,37,66,47,33,61,73,34,28,14,45,35,36,35,42,51,26,37,26,29,37,38,28,43,54,31,81,49,74,43,57,72,38,62,43,44,49,65,43,76,62,48,71,68,42,88,40,79,78,40,84,61,35,42,64,27,51,47,61,36,25,46,52,85,36,55,57,43,14,32,17,48,31,37,50,45,71,49,75,78,46,61,42,100,83,63,52,49,25,25,44,34,28,40,35,34,30,43,36,59,29,46,27,46,61,46,39,17,33,77,20,65,43,41,25,18,58,83,50,77,63,28,28,16,43,32,40,36,39,66,57,23,37,29,24,37,28,25,65,65,74,47,69,57,51,49,58,58,71,60,53,76,71,48,73,68,76,39,51,47,85,33,54,43,41,25,23,58,92,42,89,59,34,31,15,45,35,45,39,42,54,73,48,36,43,29,29,38,31,42,62,53,57,38,86,90,79,72,44,77,44,74,55,72,68,48,72,34,37,63,85,52,66,26,69,59,25,57,65,84,30,96,36,29,56,10,69,32,34,44,23,63,80,42,86,45,28,32,16,48,34,32,32,43,64,43,42,29,22,33,32,26,44,54,72,46,83,48,37,54,49,78,50,55,36,41,38,60,55,84,78,46,58,37,52,43,38,31,60,40,80,36,15,21,52,75,27,48,25,70,79,32,84,82,86,82,83,88,82,94,71,97,66,82,85,41,36,34,40,50,73,48,34,37,58,34,33,23,37,21,34,44,27,44,52,72,41,70,49,62,95,92,48,63,54,87,74,6,33,30,38,72,48,75,50,87,62,48,33,44,63,39,84,27,17,15,88,33,40,38,40,45,21,59,72,41,77,48,27,39,15,45,30,41,39,41,34,76,54,22,32,23,37,34,30,52,62,60,32,80,7,62,64,52,30,83,56,65,70,89,56,66,47,85,48,79,77,73,62,75,84,84,80,68,85,79,80,84,80,77,89,46,24,31,35,34,39,32,10,36,69,43,6,16,61,38,42,66,58,59,75,54,67,48,93,90,36,75,78,46,76,32,46,27,27,61,44,3,63,66,48,43,56,55,71,71,48,84,85,40,69,87,48,52,76,50,77,55,20,21,42,75,32,35,70,63,37,35,69,43,68,69,102,50,74,22,42,52,55,55,34,63,78,70,48,48,40,64,60,23,46,31,33,38,36,31,74,48,53,45,68,42,35,51,66,57,32,46,41,41,40,33,54,37,77,60,66,67,65,58,27,54,49,41,49,52,55,23,58,56,47,73,74,34,66,69,50,38,53,48,52,20,47,54,59,44,50,60,49,50,55,36,36,53,51,17,49,76,69,78,41,80,74,52,36,41,39,38,48,44,69,61,58,62,54,44,45,92,58,64,90,31,44,88,37,52,79,77,35,48,49,59,44,24,32,71,52,30,43,52,59,37,48,53,37,53,50,49,39,53,43,51,53,48,19,44,47,64,42,27,71,38,90,84,55,80,52,55,60,42,80,41,85,53,45,73,80,38,68,98,28,23,26,59,34,96,94,41,45,65,89,57,21,88,55,64,38,88,78,65,100,125